Protein AF-0000000078901689 (afdb_homodimer)

Solvent-accessible surface area (backbone atoms only — not comparable to full-atom values): 47035 Å² total; per-residue (Å²): 133,75,78,74,76,78,73,75,73,62,76,58,56,60,53,58,51,51,55,55,64,70,43,45,51,67,82,75,86,80,71,82,77,84,72,66,70,57,50,80,76,54,88,49,68,77,71,60,65,55,51,79,32,78,74,51,44,76,68,50,68,61,70,26,68,29,68,66,61,47,51,53,47,54,49,21,77,72,54,16,28,70,55,46,26,36,51,18,50,23,46,26,31,45,15,50,20,38,31,35,48,9,56,73,37,52,33,30,36,39,37,37,36,41,34,40,32,27,62,36,57,32,62,64,50,55,58,92,75,48,72,78,63,75,41,44,28,33,37,38,34,40,35,37,36,32,55,55,62,85,72,35,32,44,59,20,44,22,49,16,29,46,26,43,21,51,19,32,50,33,43,34,53,36,47,50,47,52,52,50,44,51,47,50,44,47,48,31,51,44,37,30,40,51,44,48,38,51,47,30,51,50,46,31,51,53,32,46,51,51,28,52,52,41,48,53,32,34,77,69,70,72,45,59,70,27,60,38,24,43,35,54,13,47,29,30,42,30,47,21,52,34,43,52,41,53,40,51,44,54,45,41,28,26,51,48,16,34,63,34,51,35,20,38,36,58,18,76,71,61,68,84,66,64,79,72,46,81,78,73,78,47,34,43,76,67,44,60,63,49,42,51,56,20,20,34,67,39,42,21,30,48,26,43,23,51,16,27,49,24,39,31,45,29,36,56,31,66,55,44,67,47,38,34,40,41,36,37,43,33,33,40,24,77,34,63,85,37,39,83,39,91,83,16,66,49,67,49,72,50,74,48,78,49,64,67,44,79,63,91,51,56,60,53,51,46,32,51,49,27,48,51,48,23,50,52,30,30,51,50,27,42,52,45,47,54,49,40,53,48,41,37,35,51,28,51,49,49,48,60,49,43,56,57,53,46,52,52,34,48,52,51,29,53,53,27,50,50,47,29,54,50,34,46,50,34,32,74,68,69,73,50,53,67,66,54,32,50,53,30,44,53,48,29,53,52,29,49,44,51,40,41,50,50,60,33,43,51,56,40,38,48,48,44,34,40,56,38,55,26,35,31,51,64,73,129,134,76,79,73,77,79,75,73,70,66,74,60,56,60,54,56,52,54,55,52,66,74,44,47,53,66,83,75,86,80,70,82,75,83,72,66,71,57,50,82,74,37,48,36,68,76,54,61,64,56,50,80,33,79,73,50,43,76,68,51,67,61,70,26,66,29,70,65,60,49,51,53,46,55,48,22,77,73,54,17,58,69,56,52,54,35,50,49,50,22,54,51,31,44,50,49,21,52,56,35,48,50,56,72,42,70,47,77,49,78,48,72,52,75,48,75,47,62,68,74,73,80,72,82,58,58,60,90,53,51,68,76,62,77,41,43,31,32,38,40,35,42,35,39,35,34,55,55,63,84,72,36,32,47,60,20,45,23,50,16,29,46,28,44,21,52,20,32,49,34,43,35,54,36,46,49,50,51,52,50,42,50,44,50,44,45,48,29,51,40,37,30,40,52,44,47,35,53,48,28,50,48,44,30,52,52,34,45,54,51,29,51,52,40,46,53,34,35,75,70,70,72,48,58,68,67,61,40,51,53,35,54,53,46,29,58,54,30,48,52,52,33,49,53,40,52,50,50,43,54,51,40,27,34,52,46,15,50,65,34,60,45,56,56,70,60,18,74,72,59,68,84,67,61,76,72,46,82,78,74,80,49,33,45,77,69,44,62,63,49,42,52,55,20,21,33,66,40,41,21,31,48,27,44,24,51,16,28,49,23,40,31,45,28,37,55,30,66,56,44,66,46,37,34,40,39,37,36,43,33,31,28,12,44,34,64,84,38,38,84,39,92,53,5,51,27,36,37,38,37,46,38,37,42,29,60,29,36,49,50,39,34,59,51,14,46,32,43,26,28,47,18,48,23,43,26,30,30,21,49,28,40,43,46,48,26,50,40,50,29,42,38,35,41,30,50,48,49,48,58,41,44,56,58,30,46,53,24,27,50,55,14,32,55,27,18,49,52,10,29,56,42,27,46,52,34,34,75,69,68,74,49,54,68,65,55,34,49,55,31,45,53,50,32,53,53,32,51,43,52,39,38,50,53,60,32,43,51,53,40,40,48,46,46,35,38,55,40,56,27,33,32,51,64,71,129

Nearest PDB structures (foldseek):
  1yc9-assembly1_A-3  TM=9.823E-01  e=4.287E-34  Vibrio cholerae
  5iuy-assembly1_A  TM=8.997E-01  e=5.985E-26  Pseudomonas aeruginosa PAO1
  5azs-assembly1_C  TM=9.045E-01  e=1.507E-23  Pseudomonas aeruginosa PAO1
  5azs-assembly1_A  TM=9.136E-01  e=4.169E-23  Pseudomonas aeruginosa PAO1
  5azs-assembly1_B  TM=9.062E-01  e=3.807E-22  Pseudomonas aeruginosa PAO1

Sequence (952 aa):
MRPFPLRAAPLWLPALCSFALAGCAAVPDLGAPPAPRDAATLDSARSLSAPAADWPGRVWWAQYGDPQLSRLMEEAVAAAPDLAAAAARLRSAEALAEQAGAALLPSATADASVSEAKQSYNTGAPPQAIPRGWNDSGKAGLSVGIDLDFWGRNRAALAAATSEAEAARVELEAARLALTTEIAAAYADLAQLHADRDVAASAVRIRSDSLRLVEDRLSNGLENRAAARQAASAVPAARAELAAIDESIALTRNRIAALLGAGPDRGLAIERPEIARLHAVGLPGRLPLDLVGRRPDIVAARLRAEAAASRIAVARAAFYPDVNLTALIGVQSLGLSNLTESGSSYGSVGPALSLPVFEGGRLSGGYRQARAGYDAAVAEYDATLTRALREVADAATSQTALATRLREARAALEESEAAYAIARQRYEGGLSTYLDVLSTEEGLISRRRLVADLEARAFTLDVALVRALGGGFSPSMRPFPLRAAPLWLPALCSFALAGCAAVPDLGAPPAPRDAATLDSARSLSAPAADWPGRVWWAQYGDPQLSRLMEEAVAAAPDLAAAAARLRSAEALAEQAGAALLPSATADASVSEAKQSYNTGAPPQAIPRGWNDSGKAGLSVGIDLDFWGRNRAALAAATSEAEAARVELEAARLALTTEIAAAYADLAQLHADRDVAASAVRIRSDSLRLVEDRLSNGLENRAAARQAASAVPAARAELAAIDESIALTRNRIAALLGAGPDRGLAIERPEIARLHAVGLPGRLPLDLVGRRPDIVAARLRAEAAASRIAVARAAFYPDVNLTALIGVQSLGLSNLTESGSSYGSVGPALSLPVFEGGRLSGGYRQARAGYDAAVAEYDATLTRALREVADAATSQTALATRLREARAALEESEAAYAIARQRYEGGLSTYLDVLSTEEGLISRRRLVADLEARAFTLDVALVRALGGGFSPS

Foldseek 3Di:
DDPPPPPPPPPVVVVVVVVLVVLQPDADDPDDFDDFDALVVDDCCVLLDFAADDFFAQQNVVQQVFVLLSVLLVLQCVAFVLLVVLVVVLVVLVVVLVVLVCLQDKDKDKDKDKDWDADDCPPPPPSVVGDHDTFIKMKIKMKMKHWDCPLCLSVLLSLLSVLLSVLSVLVSLLSSLVLSLVLLLLLLVLLLLVLLLVLLVVLLVLLVVLLVLQVVCVVVVLHDVVLNVVSVVSNVVSVVVSVVSVVVNLVSLQVSCVSSVHHSVNSVPDDRTDRDDFDADHDHPPQSNCLCQQASVLSSLVSNLSSLVSQLSNLNCLSAKTKMWMKMKIFIDTPPVCRPPPPRIDMDTDMDIDHDRDDPCPSNVSSVVSSVSSNVSSVVSNVVSVVLSVLLSVLSVVSVVLVVQLVVLVVQLVVLVVQLVVQVVCVSVSNDHVVSNVVSSVSNSVSSSSNSNSVSVSSVSRSSNCSSSNRNDGDD/DDDPPPPDPPPVVVVVVVVLVVQQPDADDPDDFDDFDALVVDDQCVLLDDAADDFFAQQNVVQQVWPLLSVLLVLQCVAFVLLVVLVVVLVVLVVVLVVLVCLQDKDKDKDKDKDWDADDCPPPPPSVVGDHDIFIKIKIKMKIKHWDCPLCLSVLLSLLSVLLSVLSVLVSLLSSLVLSLVLLLLLLVLLLLVLLLVLLVVLLVLLVVLLVLQVVCVVVVLHDPVLNVVSVVSNVVSVVVSVVSVVVNLVSLQVSCVSSVHHSVNSVPDDRTDRDDFDADHDHPPQSNCLCQQASVLSSLVSNLSSLVSQLSNLVCLSAKIKMKMKMWIFIDTPPVCRPPPPRIDMDIDMDIDHDRDDPCPSNVSSVVSSVSSSVSSVVSNVVSVVLSVLLSVLSVVSVVLVVQLVVLVVQLVVLVVQLVVQVVCVSVSNDHSVSNVVSSVSNSVSSSSNSNSVSVSSSSRSSNCSSSNRNDGDD

pLDDT: mean 92.37, std 11.2, range [31.27, 98.81]

Secondary structure (DSSP, 8-state):
----------THHHHHHHHHHHTS-PPP---PPPPPPPGGGS--TTTT---B-PPP-TTGGGGG--HHHHHHHHHHHHH-HHHHHHHHHHHHHHHHHHHHHHTTS-EEEEEEEEEEEE--S-SSS-GGGSPPS-EEEEEEEEEEEEE--TT-HHHHHHHHHHHHHHHHHHHHHHHHHHHHHHHHHHHHHHHHHHHHHHHHHHHHHHHHHHHHHHHHHHHTTSS-HHHHHHHHHHHHHHHHHHHHHHHHHHHHHHHHHHHTT--THHHHTPPPP-----PPS-B-TTHHHHHHHH-HHHHHHHHHHHHHHHHHHHHHHTTS-EEEEEEEEEEEEESGGGTTSTT-EEEEEEEEEE-----TTHHHHHHHHHHHHHHHHHHHHHHHHHHHHHHHHHHHHHHHHHHHHHHHHHHHHHHHHHHHHHHHHHHHTTSS-HHHHHHHHHHHHHHHHHHHHHHHHHHHHHHHHHHHTTTT----/----------THHHHHHHHHHHTS-PPP---PPPPPPPGGGS--TTTT---B-PPP-TTGGGGG--HHHHHHHHHHHHH-HHHHHHHHHHHHHHHHHHHHHHTTS-EEEEEEEEEEE---S-SSS-GGGS--S-EEEEEEEEEEEEE--TT-HHHHHHHHHHHHHHHHHHHHHHHHHHHHHHHHHHHHHHHHHHHHHHHHHHHHHHHHHHHHHHHHHHHTTSS-HHHHHHHHHHHHHHHHHHHHHHHHHHHHHHHHHHHTT--THHHHTPPPP-----PPS-B-TTHHHHHHHH-HHHHHHHHHHHHHHHHHHHHHHTTS-EEEEEEEEEEEEESGGGTTSTT-EEEEEEEEEEEEEE-TTHHHHHHHHHHHHHHHHHHHHHHHHHHHHHHHHHHHHHHHHHHHHHHHHHHHHHHHHHHHHHHHHHHHTTSS-HHHHHHHHHHHHHHHHHHHHHHHHHHHHHHHHHHHTTTT----

InterPro domains:
  IPR003423 Outer membrane efflux protein [PF02321] (72-262)
  IPR003423 Outer membrane efflux protein [PF02321] (291-471)
  IPR010131 Multidrug resistance outer membrane protein MdtP/Nodulation protein T-like [PTHR30203] (6-475)
  IPR010131 Multidrug resistance outer membrane protein MdtP/Nodulation protein T-like [TIGR01845] (16-472)

Organism: Rhodospirillum centenum (strain ATCC 51521 / SW) (NCBI:txid414684)

Structure (mmCIF, N/CA/C/O backbone):
data_AF-0000000078901689-model_v1
#
loop_
_entity.id
_entity.type
_entity.pdbx_description
1 polymer 'RND efflux system, outer membrane lipoprotein, NodT'
#
loop_
_atom_site.group_PDB
_atom_site.id
_atom_site.type_symbol
_atom_site.label_atom_id
_atom_site.label_alt_id
_atom_site.label_comp_id
_atom_site.label_asym_id
_atom_site.label_entity_id
_atom_site.label_seq_id
_atom_site.pdbx_PDB_ins_code
_atom_site.Cartn_x
_atom_site.Cartn_y
_atom_site.Cartn_z
_atom_site.occupancy
_atom_site.B_iso_or_equiv
_atom_site.auth_seq_id
_atom_site.auth_comp_id
_atom_site.auth_asym_id
_atom_site.auth_atom_id
_atom_site.pdbx_PDB_model_num
ATOM 1 N N . MET A 1 1 ? 4.016 85.5 6.547 1 32.56 1 MET A N 1
ATOM 2 C CA . MET A 1 1 ? 3.812 84.062 6.496 1 32.56 1 MET A CA 1
ATOM 3 C C . MET A 1 1 ? 5.09 83.312 6.062 1 32.56 1 MET A C 1
ATOM 5 O O . MET A 1 1 ? 5.488 83.438 4.898 1 32.56 1 MET A O 1
ATOM 9 N N . ARG A 1 2 ? 6.07 83.375 6.957 1 49.5 2 ARG A N 1
ATOM 10 C CA . ARG A 1 2 ? 7.477 83.125 6.676 1 49.5 2 ARG A CA 1
ATOM 11 C C . ARG A 1 2 ? 7.684 81.625 6.293 1 49.5 2 ARG A C 1
ATOM 13 O O . ARG A 1 2 ? 7.109 80.75 6.918 1 49.5 2 ARG A O 1
ATOM 20 N N . PRO A 1 3 ? 7.996 81.438 5.051 1 44.47 3 PRO A N 1
ATOM 21 C CA . PRO A 1 3 ? 8.203 80.062 4.574 1 44.47 3 PRO A CA 1
ATOM 22 C C . PRO A 1 3 ? 9.102 79.25 5.5 1 44.47 3 PRO A C 1
ATOM 24 O O . PRO A 1 3 ? 10.016 79.812 6.121 1 44.47 3 PRO A O 1
ATOM 27 N N . PHE A 1 4 ? 8.516 78.375 6.348 1 43.22 4 PHE A N 1
ATOM 28 C CA . PHE A 1 4 ? 9.258 77.5 7.215 1 43.22 4 PHE A CA 1
ATOM 29 C C . PHE A 1 4 ? 10.359 76.75 6.438 1 43.22 4 PHE A C 1
ATOM 31 O O . PHE A 1 4 ? 10.102 76.188 5.395 1 43.22 4 PHE A O 1
ATOM 38 N N . PRO A 1 5 ? 11.617 77.188 6.477 1 45 5 PRO A N 1
ATOM 39 C CA . PRO A 1 5 ? 12.688 76.562 5.715 1 45 5 PRO A CA 1
ATOM 40 C C . PRO A 1 5 ? 12.773 75.062 5.965 1 45 5 PRO A C 1
ATOM 42 O O . PRO A 1 5 ? 12.469 74.625 7.066 1 45 5 PRO A O 1
ATOM 45 N N . LEU A 1 6 ? 12.383 74.188 4.992 1 46.88 6 LEU A N 1
ATOM 46 C CA . LEU A 1 6 ? 12.625 72.75 4.965 1 46.88 6 LEU A CA 1
ATOM 47 C C . LEU A 1 6 ? 14.031 72.438 5.457 1 46.88 6 LEU A C 1
ATOM 49 O O . LEU A 1 6 ? 15.016 72.812 4.84 1 46.88 6 LEU A O 1
ATOM 53 N N . ARG A 1 7 ? 14.273 72.438 6.773 1 55.25 7 ARG A N 1
ATOM 54 C CA . ARG A 1 7 ? 15.562 72 7.277 1 55.25 7 ARG A CA 1
ATOM 55 C C . ARG A 1 7 ? 16.047 70.75 6.488 1 55.25 7 ARG A C 1
ATOM 57 O O . ARG A 1 7 ? 15.258 69.875 6.148 1 55.25 7 ARG A O 1
ATOM 64 N N . ALA A 1 8 ? 17.156 70.875 5.82 1 52.56 8 ALA A N 1
ATOM 65 C CA . ALA A 1 8 ? 17.953 69.875 5.062 1 52.56 8 ALA A CA 1
ATOM 66 C C . ALA A 1 8 ? 18.047 68.562 5.805 1 52.56 8 ALA A C 1
ATOM 68 O O . ALA A 1 8 ? 18.453 68.5 6.965 1 52.56 8 ALA A O 1
ATOM 69 N N . ALA A 1 9 ? 17.172 67.625 5.453 1 56.41 9 ALA A N 1
ATOM 70 C CA . ALA A 1 9 ? 17.328 66.25 5.926 1 56.41 9 ALA A CA 1
ATOM 71 C C . ALA A 1 9 ? 18.812 65.875 5.996 1 56.41 9 ALA A C 1
ATOM 73 O O . ALA A 1 9 ? 19.578 66.188 5.082 1 56.41 9 ALA A O 1
ATOM 74 N N . PRO A 1 10 ? 19.391 65.75 7.215 1 56.19 10 PRO A N 1
ATOM 75 C CA . PRO A 1 10 ? 20.812 65.438 7.277 1 56.19 10 PRO A CA 1
ATOM 76 C C . PRO A 1 10 ? 21.266 64.438 6.18 1 56.19 10 PRO A C 1
ATOM 78 O O . PRO A 1 10 ? 20.469 63.656 5.711 1 56.19 10 PRO A O 1
ATOM 81 N N . LEU A 1 11 ? 22.281 64.812 5.488 1 55.53 11 LEU A N 1
ATOM 82 C CA . LEU A 1 11 ? 22.984 64.188 4.395 1 55.53 11 LEU A CA 1
ATOM 83 C C . LEU A 1 11 ? 23.188 62.688 4.688 1 55.53 11 LEU A C 1
ATOM 85 O O . LEU A 1 11 ? 23.609 61.938 3.816 1 55.53 11 LEU A O 1
ATOM 89 N N . TRP A 1 12 ? 23.062 62.406 6.027 1 56.97 12 TRP A N 1
ATOM 90 C CA . TRP A 1 12 ? 23.359 61 6.297 1 56.97 12 TRP A CA 1
ATOM 91 C C . TRP A 1 12 ? 22.172 60.094 5.914 1 56.97 12 TRP A C 1
ATOM 93 O O . TRP A 1 12 ? 22.281 58.875 5.918 1 56.97 12 TRP A O 1
ATOM 103 N N . LEU A 1 13 ? 21.047 60.719 5.703 1 55.41 13 LEU A N 1
ATOM 104 C CA . LEU A 1 13 ? 19.859 59.938 5.352 1 55.41 13 LEU A CA 1
ATOM 105 C C . LEU A 1 13 ? 20.062 59.188 4.039 1 55.41 13 LEU A C 1
ATOM 107 O O . LEU A 1 13 ? 19.703 58.031 3.92 1 55.41 13 LEU A O 1
ATOM 111 N N . PRO A 1 14 ? 20.75 59.969 3.135 1 57.38 14 PRO A N 1
ATOM 112 C CA . PRO A 1 14 ? 20.906 59.188 1.906 1 57.38 14 PRO A CA 1
ATOM 113 C C . PRO A 1 14 ? 21.891 58.031 2.066 1 57.38 14 PRO A C 1
ATOM 115 O O . PRO A 1 14 ? 21.734 56.969 1.438 1 57.38 14 PRO A O 1
ATOM 118 N N . ALA A 1 15 ? 22.922 58.156 2.859 1 57.16 15 ALA A N 1
ATOM 119 C CA . ALA A 1 15 ? 23.906 57.094 3.016 1 57.16 15 ALA A CA 1
ATOM 120 C C . ALA A 1 15 ? 23.297 55.906 3.754 1 57.16 15 ALA A C 1
ATOM 122 O O . ALA A 1 15 ? 23.594 54.75 3.422 1 57.16 15 ALA A O 1
ATOM 123 N N . LEU A 1 16 ? 22.531 56.094 4.777 1 53.78 16 LEU A N 1
ATOM 124 C CA . LEU A 1 16 ? 21.859 54.969 5.457 1 53.78 16 LEU A CA 1
ATOM 125 C C . LEU A 1 16 ? 20.859 54.312 4.527 1 53.78 16 LEU A C 1
ATOM 127 O O . LEU A 1 16 ? 20.688 53.094 4.598 1 53.78 16 LEU A O 1
ATOM 131 N N . CYS A 1 17 ? 20.312 55.062 3.65 1 54.19 17 CYS A N 1
ATOM 132 C CA . CYS A 1 17 ? 19.406 54.469 2.678 1 54.19 17 CYS A CA 1
ATOM 133 C C . CYS A 1 17 ? 20.172 53.625 1.663 1 54.19 17 CYS A C 1
ATOM 135 O O . CYS A 1 17 ? 19.641 52.656 1.145 1 54.19 17 CYS A O 1
ATOM 137 N N . SER A 1 18 ? 21.375 54.125 1.325 1 55.16 18 SER A N 1
ATOM 138 C CA . SER A 1 18 ? 22.141 53.375 0.341 1 55.16 18 SER A CA 1
ATOM 139 C C . SER A 1 18 ? 22.656 52.062 0.927 1 55.16 18 SER A C 1
ATOM 141 O O . SER A 1 18 ? 22.766 51.062 0.216 1 55.16 18 SER A O 1
ATOM 143 N N . PHE A 1 19 ? 23.109 52 2.105 1 52.78 19 PHE A N 1
ATOM 144 C CA . PHE A 1 19 ? 23.531 50.75 2.707 1 52.78 19 PHE A CA 1
ATOM 145 C C . PHE A 1 19 ? 22.344 49.812 2.908 1 52.78 19 PHE A C 1
ATOM 147 O O . PHE A 1 19 ? 22.5 48.594 2.947 1 52.78 19 PHE A O 1
ATOM 154 N N . ALA A 1 20 ? 21.219 50.312 3.207 1 51.34 20 ALA A N 1
ATOM 155 C CA . ALA A 1 20 ? 20 49.5 3.334 1 51.34 20 ALA A CA 1
ATOM 156 C C . ALA A 1 20 ? 19.688 48.781 2.029 1 51.34 20 ALA A C 1
ATOM 158 O O . ALA A 1 20 ? 19.156 47.656 2.043 1 51.34 20 ALA A O 1
ATOM 159 N N . LEU A 1 21 ? 19.938 49.438 0.917 1 51.19 21 LEU A N 1
ATOM 160 C CA . LEU A 1 21 ? 19.641 48.781 -0.343 1 51.19 21 LEU A CA 1
ATOM 161 C C . LEU A 1 21 ? 20.672 47.688 -0.625 1 51.19 21 LEU A C 1
ATOM 163 O O . LEU A 1 21 ? 20.375 46.719 -1.349 1 51.19 21 LEU A O 1
ATOM 167 N N . ALA A 1 22 ? 21.906 47.844 -0.25 1 52.22 22 ALA A N 1
ATOM 168 C CA . ALA A 1 22 ? 22.938 46.875 -0.564 1 52.22 22 ALA A CA 1
ATOM 169 C C . ALA A 1 22 ? 22.766 45.594 0.276 1 52.22 22 ALA A C 1
ATOM 171 O O . ALA A 1 22 ? 23.281 44.531 -0.072 1 52.22 22 ALA A O 1
ATOM 172 N N . GLY A 1 23 ? 22.141 45.594 1.383 1 53.59 23 GLY A N 1
ATOM 173 C CA . GLY A 1 23 ? 22.062 44.5 2.324 1 53.59 23 GLY A CA 1
ATOM 174 C C . GLY A 1 23 ? 20.797 43.656 2.17 1 53.59 23 GLY A C 1
ATOM 175 O O . GLY A 1 23 ? 20.422 42.906 3.076 1 53.59 23 GLY A O 1
ATOM 176 N N . CYS A 1 24 ? 20 44.062 1.302 1 61.88 24 CYS A N 1
ATOM 177 C CA . CYS A 1 24 ? 18.812 43.219 1.15 1 61.88 24 CYS A CA 1
ATOM 178 C C . CYS A 1 24 ? 19.188 41.812 0.672 1 61.88 24 CYS A C 1
ATOM 180 O O . CYS A 1 24 ? 20.062 41.688 -0.175 1 61.88 24 CYS A O 1
ATOM 182 N N . ALA A 1 25 ? 18.828 40.75 1.512 1 76.56 25 ALA A N 1
ATOM 183 C CA . ALA A 1 25 ? 19.031 39.375 1.083 1 76.56 25 ALA A CA 1
ATOM 184 C C . ALA A 1 25 ? 18.672 39.188 -0.391 1 76.56 25 ALA A C 1
ATOM 186 O O . ALA A 1 25 ? 17.609 39.625 -0.836 1 76.56 25 ALA A O 1
ATOM 187 N N . ALA A 1 26 ? 19.641 38.906 -1.165 1 84.81 26 ALA A N 1
ATOM 188 C CA . ALA A 1 26 ? 19.453 38.719 -2.604 1 84.81 26 ALA A CA 1
ATOM 189 C C . ALA A 1 26 ? 19.031 37.312 -2.938 1 84.81 26 ALA A C 1
ATOM 191 O O . ALA A 1 26 ? 19.516 36.344 -2.33 1 84.81 26 ALA A O 1
ATOM 192 N N . VAL A 1 27 ? 18.062 37.156 -3.779 1 91.69 27 VAL A N 1
ATOM 193 C CA . VAL A 1 27 ? 17.641 35.875 -4.297 1 91.69 27 VAL A CA 1
ATOM 194 C C . VAL A 1 27 ? 18.781 35.219 -5.082 1 91.69 27 VAL A C 1
ATOM 196 O O . VAL A 1 27 ? 19.328 35.844 -6 1 91.69 27 VAL A O 1
ATOM 199 N N . PRO A 1 28 ? 19.125 34 -4.707 1 92.88 28 PRO A N 1
ATOM 200 C CA . PRO A 1 28 ? 20.219 33.344 -5.441 1 92.88 28 PRO A CA 1
ATOM 201 C C . PRO A 1 28 ? 19.875 33.125 -6.91 1 92.88 28 PRO A C 1
ATOM 203 O O . PRO A 1 28 ? 18.719 32.844 -7.234 1 92.88 28 PRO A O 1
ATOM 206 N N . ASP A 1 29 ? 20.844 33.25 -7.715 1 94.12 29 ASP A N 1
ATOM 207 C CA . ASP A 1 29 ? 20.703 32.844 -9.109 1 94.12 29 ASP A CA 1
ATOM 208 C C . ASP A 1 29 ? 21 31.359 -9.273 1 94.12 29 ASP A C 1
ATOM 210 O O . ASP A 1 29 ? 22.156 30.953 -9.211 1 94.12 29 ASP A O 1
ATOM 214 N N . LEU A 1 30 ? 20.062 30.562 -9.539 1 95.56 30 LEU A N 1
ATOM 215 C CA . LEU A 1 30 ? 20.234 29.109 -9.641 1 95.56 30 LEU A CA 1
ATOM 216 C C . LEU A 1 30 ? 20.141 28.656 -11.094 1 95.56 30 LEU A C 1
ATOM 218 O O . LEU A 1 30 ? 20.062 27.453 -11.359 1 95.56 30 LEU A O 1
ATOM 222 N N . GLY A 1 31 ? 20.141 29.531 -12.016 1 94 31 GLY A N 1
ATOM 223 C CA . GLY A 1 31 ? 19.969 29.203 -13.422 1 94 31 GLY A CA 1
ATOM 224 C C . GLY A 1 31 ? 18.531 28.844 -13.773 1 94 31 GLY A C 1
ATOM 225 O O . GLY A 1 31 ? 17.641 28.906 -12.93 1 94 31 GLY A O 1
ATOM 226 N N . ALA A 1 32 ? 18.344 28.547 -14.984 1 92.81 32 ALA A N 1
ATOM 227 C CA . ALA A 1 32 ? 17 28.234 -15.461 1 92.81 32 ALA A CA 1
ATOM 228 C C . ALA A 1 32 ? 16.531 26.891 -14.93 1 92.81 32 ALA A C 1
ATOM 230 O O . ALA A 1 32 ? 17.297 25.906 -14.922 1 92.81 32 ALA A O 1
ATOM 231 N N . PRO A 1 33 ? 15.375 26.781 -14.383 1 93.5 33 PRO A N 1
ATOM 232 C CA . PRO A 1 33 ? 14.859 25.484 -13.961 1 93.5 33 PRO A CA 1
ATOM 233 C C . PRO A 1 33 ? 14.656 24.531 -15.141 1 93.5 33 PRO A C 1
ATOM 235 O O . PRO A 1 33 ? 14.469 24.969 -16.281 1 93.5 33 PRO A O 1
ATOM 238 N N . PRO A 1 34 ? 14.766 23.188 -14.844 1 94.38 34 PRO A N 1
ATOM 239 C CA . PRO A 1 34 ? 14.469 22.25 -15.93 1 94.38 34 PRO A CA 1
ATOM 240 C C . PRO A 1 34 ? 13.016 22.312 -16.391 1 94.38 34 PRO A C 1
ATOM 242 O O . PRO A 1 34 ? 12.133 22.703 -15.617 1 94.38 34 PRO A O 1
ATOM 245 N N . ALA A 1 35 ? 12.781 22.016 -17.625 1 94.69 35 ALA A N 1
ATOM 246 C CA . ALA A 1 35 ? 11.422 21.922 -18.156 1 94.69 35 ALA A CA 1
ATOM 247 C C . ALA A 1 35 ? 10.992 20.469 -18.281 1 94.69 35 ALA A C 1
ATOM 249 O O . ALA A 1 35 ? 11.797 19.594 -18.609 1 94.69 35 ALA A O 1
ATOM 250 N N . PRO A 1 36 ? 9.719 20.188 -17.891 1 94.75 36 PRO A N 1
ATOM 251 C CA . PRO A 1 36 ? 9.219 18.844 -18.172 1 94.75 36 PRO A CA 1
ATOM 252 C C . PRO A 1 36 ? 9.453 18.422 -19.625 1 94.75 36 PRO A C 1
ATOM 254 O O . PRO A 1 36 ? 9.305 19.234 -20.531 1 94.75 36 PRO A O 1
ATOM 257 N N . ARG A 1 37 ? 9.852 17.172 -19.734 1 91.94 37 ARG A N 1
ATOM 258 C CA . ARG A 1 37 ? 10.172 16.656 -21.062 1 91.94 37 ARG A CA 1
ATOM 259 C C . ARG A 1 37 ? 8.953 16.672 -21.969 1 91.94 37 ARG A C 1
ATOM 261 O O . ARG A 1 37 ? 7.844 16.344 -21.531 1 91.94 37 ARG A O 1
ATOM 268 N N . ASP A 1 38 ? 9.203 17.062 -23.25 1 90.81 38 ASP A N 1
ATOM 269 C CA . ASP A 1 38 ? 8.188 16.938 -24.297 1 90.81 38 ASP A CA 1
ATOM 270 C C . ASP A 1 38 ? 8.086 15.508 -24.797 1 90.81 38 ASP A C 1
ATOM 272 O O . ASP A 1 38 ? 9.102 14.883 -25.125 1 90.81 38 ASP A O 1
ATOM 276 N N . ALA A 1 39 ? 6.852 15.07 -24.875 1 89.56 39 ALA A N 1
ATOM 277 C CA . ALA A 1 39 ? 6.637 13.688 -25.312 1 89.56 39 ALA A CA 1
ATOM 278 C C . ALA A 1 39 ? 7.227 13.453 -26.703 1 89.56 39 ALA A C 1
ATOM 280 O O . ALA A 1 39 ? 7.672 12.344 -27 1 89.56 39 ALA A O 1
ATOM 281 N N . ALA A 1 40 ? 7.266 14.508 -27.469 1 86.44 40 ALA A N 1
ATOM 282 C CA . ALA A 1 40 ? 7.766 14.43 -28.844 1 86.44 40 ALA A CA 1
ATOM 283 C C . ALA A 1 40 ? 9.266 14.141 -28.859 1 86.44 40 ALA A C 1
ATOM 285 O O . ALA A 1 40 ? 9.797 13.664 -29.859 1 86.44 40 ALA A O 1
ATOM 286 N N . THR A 1 41 ? 9.938 14.352 -27.797 1 90.75 41 THR A N 1
ATOM 287 C CA . THR A 1 41 ? 11.383 14.156 -27.75 1 90.75 41 THR A CA 1
ATOM 288 C C . THR A 1 41 ? 11.719 12.695 -27.438 1 90.75 41 THR A C 1
ATOM 290 O O . THR A 1 41 ? 12.875 12.281 -27.562 1 90.75 41 THR A O 1
ATOM 293 N N . LEU A 1 42 ? 10.789 11.969 -27.031 1 92.31 42 LEU A N 1
ATOM 294 C CA . LEU A 1 42 ? 10.977 10.539 -26.797 1 92.31 42 LEU A CA 1
ATOM 295 C C . LEU A 1 42 ? 10.602 9.727 -28.031 1 92.31 42 LEU A C 1
ATOM 297 O O . LEU A 1 42 ? 9.422 9.508 -28.297 1 92.31 42 LEU A O 1
ATOM 301 N N . ASP A 1 43 ? 11.57 9.203 -28.75 1 90.31 43 ASP A N 1
ATOM 302 C CA . ASP A 1 43 ? 11.336 8.477 -30 1 90.31 43 ASP A CA 1
ATOM 303 C C . ASP A 1 43 ? 10.516 7.211 -29.734 1 90.31 43 ASP A C 1
ATOM 305 O O . ASP A 1 43 ? 10.906 6.363 -28.938 1 90.31 43 ASP A O 1
ATOM 309 N N . SER A 1 44 ? 9.336 7.242 -30.359 1 89.81 44 SER A N 1
ATOM 310 C CA . SER A 1 44 ? 8.477 6.086 -30.141 1 89.81 44 SER A CA 1
ATOM 311 C C . SER A 1 44 ? 7.684 5.75 -31.406 1 89.81 44 SER A C 1
ATOM 313 O O . SER A 1 44 ? 6.867 4.828 -31.406 1 89.81 44 SER A O 1
ATOM 315 N N . ALA A 1 45 ? 7.973 6.316 -32.469 1 86.06 45 ALA A N 1
ATOM 316 C CA . ALA A 1 45 ? 7.148 6.199 -33.688 1 86.06 45 ALA A CA 1
ATOM 317 C C . ALA A 1 45 ? 7.203 4.781 -34.25 1 86.06 45 ALA A C 1
ATOM 319 O O . ALA A 1 45 ? 6.176 4.234 -34.656 1 86.06 45 ALA A O 1
ATOM 320 N N . ARG A 1 46 ? 8.297 4.168 -34.281 1 89.5 46 ARG A N 1
ATOM 321 C CA . ARG A 1 46 ? 8.438 2.838 -34.875 1 89.5 46 ARG A CA 1
ATOM 322 C C . ARG A 1 46 ? 7.84 1.77 -33.969 1 89.5 46 ARG A C 1
ATOM 324 O O . ARG A 1 46 ? 7.141 0.87 -34.438 1 89.5 46 ARG A O 1
ATOM 331 N N . SER A 1 47 ? 8.07 1.894 -32.688 1 88.31 47 SER A N 1
ATOM 332 C CA . SER A 1 47 ? 7.602 0.9 -31.734 1 88.31 47 SER A CA 1
ATOM 333 C C . SER A 1 47 ? 6.09 0.968 -31.547 1 88.31 47 SER A C 1
ATOM 335 O O . SER A 1 47 ? 5.453 -0.03 -31.203 1 88.31 47 SER A O 1
ATOM 337 N N . LEU A 1 48 ? 5.492 2.104 -31.859 1 87.88 48 LEU A N 1
ATOM 338 C CA . LEU A 1 48 ? 4.062 2.281 -31.641 1 87.88 48 LEU A CA 1
ATOM 339 C C . LEU A 1 48 ? 3.312 2.303 -32.969 1 87.88 48 LEU A C 1
ATOM 341 O O . LEU A 1 48 ? 2.191 2.812 -33.031 1 87.88 48 LEU A O 1
ATOM 345 N N . SER A 1 49 ? 3.992 1.83 -33.906 1 83.56 49 SER A N 1
ATOM 346 C CA . SER A 1 49 ? 3.324 1.706 -35.219 1 83.56 49 SER A CA 1
ATOM 347 C C . SER A 1 49 ? 2.277 0.599 -35.188 1 83.56 49 SER A C 1
ATOM 349 O O . SER A 1 49 ? 2.605 -0.569 -34.969 1 83.56 49 SER A O 1
ATOM 351 N N . ALA A 1 50 ? 0.957 0.917 -35.188 1 85.25 50 ALA A N 1
ATOM 352 C CA . ALA A 1 50 ? -0.178 -0.002 -35.188 1 85.25 50 ALA A CA 1
ATOM 353 C C . ALA A 1 50 ? -1.36 0.59 -35.938 1 85.25 50 ALA A C 1
ATOM 355 O O . ALA A 1 50 ? -1.402 1.797 -36.219 1 85.25 50 ALA A O 1
ATOM 356 N N . PRO A 1 51 ? -2.252 -0.265 -36.406 1 83.81 51 PRO A N 1
ATOM 357 C CA . PRO A 1 51 ? -3.457 0.287 -37 1 83.81 51 PRO A CA 1
ATOM 358 C C . PRO A 1 51 ? -4.164 1.311 -36.125 1 83.81 51 PRO A C 1
ATOM 360 O O . PRO A 1 51 ? -4.051 1.253 -34.906 1 83.81 51 PRO A O 1
ATOM 363 N N . ALA A 1 52 ? -4.824 2.193 -36.781 1 87.19 52 ALA A N 1
ATOM 364 C CA . ALA A 1 52 ? -5.496 3.258 -36.031 1 87.19 52 ALA A CA 1
ATOM 365 C C . ALA A 1 52 ? -6.691 2.717 -35.25 1 87.19 52 ALA A C 1
ATOM 367 O O . ALA A 1 52 ? -7.438 1.876 -35.75 1 87.19 52 ALA A O 1
ATOM 368 N N . ALA A 1 53 ? -6.785 3.127 -34.062 1 88.81 53 ALA A N 1
ATOM 369 C CA . ALA A 1 53 ? -7.934 2.811 -33.219 1 88.81 53 ALA A CA 1
ATOM 370 C C . ALA A 1 53 ? -8.32 4.004 -32.375 1 88.81 53 ALA A C 1
ATOM 372 O O . ALA A 1 53 ? -7.531 4.934 -32.188 1 88.81 53 ALA A O 1
ATOM 373 N N . ASP A 1 54 ? -9.586 3.994 -31.891 1 87.12 54 ASP A N 1
ATOM 374 C CA . ASP A 1 54 ? -10.062 5.066 -31.016 1 87.12 54 ASP A CA 1
ATOM 375 C C . ASP A 1 54 ? -9.516 4.91 -29.609 1 87.12 54 ASP A C 1
ATOM 377 O O . ASP A 1 54 ? -9.156 3.809 -29.188 1 87.12 54 ASP A O 1
ATOM 381 N N . TRP A 1 55 ? -9.461 6.078 -28.938 1 90.62 55 TRP A N 1
ATOM 382 C CA . TRP A 1 55 ? -9.164 6.043 -27.5 1 90.62 55 TRP A CA 1
ATOM 383 C C . TRP A 1 55 ? -10.25 5.301 -26.734 1 90.62 55 TRP A C 1
ATOM 385 O O . TRP A 1 55 ? -11.43 5.391 -27.094 1 90.62 55 TRP A O 1
ATOM 395 N N . PRO A 1 56 ? -9.82 4.562 -25.656 1 90.75 56 PRO A N 1
ATOM 396 C CA . PRO A 1 56 ? -10.875 3.984 -24.828 1 90.75 56 PRO A CA 1
ATOM 397 C C . PRO A 1 56 ? -11.781 5.047 -24.203 1 90.75 56 PRO A C 1
ATOM 399 O O . PRO A 1 56 ? -11.32 6.148 -23.891 1 90.75 56 PRO A O 1
ATOM 402 N N . GLY A 1 57 ? -13.055 4.715 -24.031 1 89.56 57 GLY A N 1
ATOM 403 C CA . GLY A 1 57 ? -13.984 5.598 -23.344 1 89.56 57 GLY A CA 1
ATOM 404 C C . GLY A 1 57 ? -13.969 5.422 -21.844 1 89.56 57 GLY A C 1
ATOM 405 O O . GLY A 1 57 ? -13.242 4.586 -21.312 1 89.56 57 GLY A O 1
ATOM 406 N N . ARG A 1 58 ? -14.781 6.199 -21.141 1 89.06 58 ARG A N 1
ATOM 407 C CA . ARG A 1 58 ? -14.844 6.152 -19.688 1 89.06 58 ARG A CA 1
ATOM 408 C C . ARG A 1 58 ? -15.336 4.793 -19.203 1 89.06 58 ARG A C 1
ATOM 410 O O . ARG A 1 58 ? -14.82 4.25 -18.219 1 89.06 58 ARG A O 1
ATOM 417 N N . VAL A 1 59 ? -16.391 4.355 -19.938 1 93.75 59 VAL A N 1
ATOM 418 C CA . VAL A 1 59 ? -16.906 3.023 -19.656 1 93.75 59 VAL A CA 1
ATOM 419 C C . VAL A 1 59 ? -16.312 2.02 -20.641 1 93.75 59 VAL A C 1
ATOM 421 O O . VAL A 1 59 ? -17.047 1.345 -21.375 1 93.75 59 VAL A O 1
ATOM 424 N N . TRP A 1 60 ? -15.008 1.889 -20.672 1 94.19 60 TRP A N 1
ATOM 425 C CA . TRP A 1 60 ? -14.242 1.134 -21.656 1 94.19 60 TRP A CA 1
ATOM 426 C C . TRP A 1 60 ? -14.625 -0.341 -21.641 1 94.19 60 TRP A C 1
ATOM 428 O O . TRP A 1 60 ? -14.508 -1.037 -22.641 1 94.19 60 TRP A O 1
ATOM 438 N N . TRP A 1 61 ? -15.156 -0.885 -20.484 1 95.38 61 TRP A N 1
ATOM 439 C CA . TRP A 1 61 ? -15.453 -2.309 -20.359 1 95.38 61 TRP A CA 1
ATOM 440 C C . TRP A 1 61 ? -16.719 -2.674 -21.109 1 95.38 61 TRP A C 1
ATOM 442 O O . TRP A 1 61 ? -16.984 -3.854 -21.359 1 95.38 61 TRP A O 1
ATOM 452 N N . ALA A 1 62 ? -17.562 -1.711 -21.453 1 93.69 62 ALA A N 1
ATOM 453 C CA . ALA A 1 62 ? -18.812 -1.959 -22.156 1 93.69 62 ALA A CA 1
ATOM 454 C C . ALA A 1 62 ? -18.562 -2.588 -23.516 1 93.69 62 ALA A C 1
ATOM 456 O O . ALA A 1 62 ? -19.406 -3.328 -24.031 1 93.69 62 ALA A O 1
ATOM 457 N N . GLN A 1 63 ? -17.438 -2.369 -24.094 1 91.31 63 GLN A N 1
ATOM 458 C CA . GLN A 1 63 ? -17.125 -2.85 -25.438 1 91.31 63 GLN A CA 1
ATOM 459 C C . GLN A 1 63 ? -17.047 -4.375 -25.469 1 91.31 63 GLN A C 1
ATOM 461 O O . GLN A 1 63 ? -17.172 -4.984 -26.531 1 91.31 63 GLN A O 1
ATOM 466 N N . TYR A 1 64 ? -16.812 -5.012 -24.344 1 94.44 64 TYR A N 1
ATOM 467 C CA . TYR A 1 64 ? -16.625 -6.457 -24.312 1 94.44 64 TYR A CA 1
ATOM 468 C C . TYR A 1 64 ? -17.969 -7.18 -24.359 1 94.44 64 TYR A C 1
ATOM 470 O O . TYR A 1 64 ? -18.016 -8.391 -24.594 1 94.44 64 TYR A O 1
ATOM 478 N N . GLY A 1 65 ? -19.062 -6.496 -24.172 1 94.62 65 GLY A N 1
ATOM 479 C CA . GLY A 1 65 ? -20.391 -7.074 -24.266 1 94.62 65 GLY A CA 1
ATOM 480 C C . GLY A 1 65 ? -20.656 -8.148 -23.219 1 94.62 65 GLY A C 1
ATOM 481 O O . GLY A 1 65 ? -21.406 -9.086 -23.469 1 94.62 65 GLY A O 1
ATOM 482 N N . ASP A 1 66 ? -20 -8.148 -22.125 1 97.25 66 ASP A N 1
ATOM 483 C CA . ASP A 1 66 ? -20.203 -9.078 -21.016 1 97.25 66 ASP A CA 1
ATOM 484 C C . ASP A 1 66 ? -20.969 -8.422 -19.875 1 97.25 66 ASP A C 1
ATOM 486 O O . ASP A 1 66 ? -20.406 -7.609 -19.125 1 97.25 66 ASP A O 1
ATOM 490 N N . PRO A 1 67 ? -22.266 -8.797 -19.672 1 97.31 67 PRO A N 1
ATOM 491 C CA . PRO A 1 67 ? -23.078 -8.133 -18.656 1 97.31 67 PRO A CA 1
ATOM 492 C C . PRO A 1 67 ? -22.547 -8.336 -17.234 1 97.31 67 PRO A C 1
ATOM 494 O O . PRO A 1 67 ? -22.688 -7.457 -16.391 1 97.31 67 PRO A O 1
ATOM 497 N N . GLN A 1 68 ? -22 -9.492 -16.953 1 98.25 68 GLN A N 1
ATOM 498 C CA . GLN A 1 68 ? -21.453 -9.734 -15.633 1 98.25 68 GLN A CA 1
ATOM 499 C C . GLN A 1 68 ? -20.281 -8.797 -15.352 1 98.25 68 GLN A C 1
ATOM 501 O O . GLN A 1 68 ? -20.188 -8.211 -14.273 1 98.25 68 GLN A O 1
ATOM 506 N N . LEU A 1 69 ? -19.344 -8.641 -16.328 1 98.06 69 LEU A N 1
ATOM 507 C CA . LEU A 1 69 ? -18.219 -7.723 -16.156 1 98.06 69 LEU A CA 1
ATOM 508 C C . LEU A 1 69 ? -18.719 -6.305 -15.891 1 98.06 69 LEU A C 1
ATOM 510 O O . LEU A 1 69 ? -18.203 -5.621 -15 1 98.06 69 LEU A O 1
ATOM 514 N N . SER A 1 70 ? -19.688 -5.867 -16.641 1 97.81 70 SER A N 1
ATOM 515 C CA . SER A 1 70 ? -20.25 -4.527 -16.469 1 97.81 70 SER A CA 1
ATOM 516 C C . SER A 1 70 ? -20.828 -4.34 -15.078 1 97.81 70 SER A C 1
ATOM 518 O O . SER A 1 70 ? -20.625 -3.303 -14.445 1 97.81 70 SER A O 1
ATOM 520 N N . ARG A 1 71 ? -21.562 -5.316 -14.602 1 97.88 71 ARG A N 1
ATOM 521 C CA . ARG A 1 71 ? -22.141 -5.238 -13.266 1 97.88 71 ARG A CA 1
ATOM 522 C C . ARG A 1 71 ? -21.062 -5.168 -12.195 1 97.88 71 ARG A C 1
ATOM 524 O O . ARG A 1 71 ? -21.188 -4.402 -11.234 1 97.88 71 ARG A O 1
ATOM 531 N N . LEU A 1 72 ? -20 -5.984 -12.336 1 98.5 72 LEU A N 1
ATOM 532 C CA . LEU A 1 72 ? -18.891 -5.965 -11.391 1 98.5 72 LEU A CA 1
ATOM 533 C C . LEU A 1 72 ? -18.234 -4.59 -11.344 1 98.5 72 LEU A C 1
ATOM 535 O O . LEU A 1 72 ? -17.938 -4.078 -10.266 1 98.5 72 LEU A O 1
ATOM 539 N N . MET A 1 73 ? -18.125 -3.996 -12.555 1 98.06 73 MET A N 1
ATOM 540 C CA . MET A 1 73 ? -17.5 -2.68 -12.656 1 98.06 73 MET A CA 1
ATOM 541 C C . MET A 1 73 ? -18.359 -1.615 -11.984 1 98.06 73 MET A C 1
ATOM 543 O O . MET A 1 73 ? -17.844 -0.801 -11.211 1 98.06 73 MET A O 1
ATOM 547 N N . GLU A 1 74 ? -19.594 -1.632 -12.219 1 97.56 74 GLU A N 1
ATOM 548 C CA . GLU A 1 74 ? -20.516 -0.663 -11.633 1 97.56 74 GLU A CA 1
ATOM 549 C C . GLU A 1 74 ? -20.547 -0.793 -10.117 1 97.56 74 GLU A C 1
ATOM 551 O O . GLU A 1 74 ? -20.547 0.211 -9.398 1 97.56 74 GLU A O 1
ATOM 556 N N . GLU A 1 75 ? -20.594 -2.047 -9.648 1 97.69 75 GLU A N 1
ATOM 557 C CA . GLU A 1 75 ? -20.578 -2.32 -8.211 1 97.69 75 GLU A CA 1
ATOM 558 C C . GLU A 1 75 ? -19.312 -1.778 -7.559 1 97.69 75 GLU A C 1
ATOM 560 O O . GLU A 1 75 ? -19.375 -1.136 -6.512 1 97.69 75 GLU A O 1
ATOM 565 N N . ALA A 1 76 ? -18.141 -1.974 -8.164 1 97.75 76 ALA A N 1
ATOM 566 C CA . ALA A 1 76 ? -16.859 -1.546 -7.617 1 97.75 76 ALA A CA 1
ATOM 567 C C . ALA A 1 76 ? -16.75 -0.024 -7.586 1 97.75 76 ALA A C 1
ATOM 569 O O . ALA A 1 76 ? -16.344 0.556 -6.578 1 97.75 76 ALA A O 1
ATOM 570 N N . VAL A 1 77 ? -17.156 0.646 -8.672 1 96.69 77 VAL A N 1
ATOM 571 C CA . VAL A 1 77 ? -17.047 2.098 -8.773 1 96.69 77 VAL A CA 1
ATOM 572 C C . VAL A 1 77 ? -17.953 2.758 -7.734 1 96.69 77 VAL A C 1
ATOM 574 O O . VAL A 1 77 ? -17.609 3.82 -7.203 1 96.69 77 VAL A O 1
ATOM 577 N N . ALA A 1 78 ? -18.969 2.059 -7.332 1 95.06 78 ALA A N 1
ATOM 578 C CA . ALA A 1 78 ? -19.938 2.623 -6.395 1 95.06 78 ALA A CA 1
ATOM 579 C C . ALA A 1 78 ? -19.484 2.426 -4.953 1 95.06 78 ALA A C 1
ATOM 581 O O . ALA A 1 78 ? -19.812 3.227 -4.074 1 95.06 78 ALA A O 1
ATOM 582 N N . ALA A 1 79 ? -18.672 1.38 -4.699 1 91.81 79 ALA A N 1
ATOM 583 C CA . ALA A 1 79 ? -18.609 0.999 -3.289 1 91.81 79 ALA A CA 1
ATOM 584 C C . ALA A 1 79 ? -17.188 0.675 -2.867 1 91.81 79 ALA A C 1
ATOM 586 O O . ALA A 1 79 ? -16.922 0.426 -1.689 1 91.81 79 ALA A O 1
ATOM 587 N N . ALA A 1 80 ? -16.219 0.653 -3.74 1 96.19 80 ALA A N 1
ATOM 588 C CA . ALA A 1 80 ? -14.883 0.192 -3.404 1 96.19 80 ALA A CA 1
ATOM 589 C C . ALA A 1 80 ? -14.195 1.149 -2.432 1 96.19 80 ALA A C 1
ATOM 591 O O . ALA A 1 80 ? -14.148 2.359 -2.672 1 96.19 80 ALA A O 1
ATOM 592 N N . PRO A 1 81 ? -13.633 0.554 -1.312 1 96.62 81 PRO A N 1
ATOM 593 C CA . PRO A 1 81 ? -12.984 1.397 -0.31 1 96.62 81 PRO A CA 1
ATOM 594 C C . PRO A 1 81 ? -11.828 2.213 -0.888 1 96.62 81 PRO A C 1
ATOM 596 O O . PRO A 1 81 ? -11.57 3.334 -0.44 1 96.62 81 PRO A O 1
ATOM 599 N N . ASP A 1 82 ? -11.172 1.693 -1.891 1 95.62 82 ASP A N 1
ATOM 600 C CA . ASP A 1 82 ? -10.039 2.396 -2.482 1 95.62 82 ASP A CA 1
ATOM 601 C C . ASP A 1 82 ? -10.484 3.697 -3.145 1 95.62 82 ASP A C 1
ATOM 603 O O . ASP A 1 82 ? -9.773 4.703 -3.094 1 95.62 82 ASP A O 1
ATOM 607 N N . LEU A 1 83 ? -11.633 3.73 -3.777 1 97.5 83 LEU A N 1
ATOM 608 C CA . LEU A 1 83 ? -12.156 4.945 -4.395 1 97.5 83 LEU A CA 1
ATOM 609 C C . LEU A 1 83 ? -12.641 5.93 -3.334 1 97.5 83 LEU A C 1
ATOM 611 O O . LEU A 1 83 ? -12.492 7.145 -3.492 1 97.5 83 LEU A O 1
ATOM 615 N N . ALA A 1 84 ? -13.211 5.375 -2.244 1 97.12 84 ALA A N 1
ATOM 616 C CA . ALA A 1 84 ? -13.617 6.23 -1.134 1 97.12 84 ALA A CA 1
ATOM 617 C C . ALA A 1 84 ? -12.414 6.953 -0.528 1 97.12 84 ALA A C 1
ATOM 619 O O . ALA A 1 84 ? -12.492 8.148 -0.22 1 97.12 84 ALA A O 1
ATOM 620 N N . ALA A 1 85 ? -11.344 6.234 -0.38 1 97.88 85 ALA A N 1
ATOM 621 C CA . ALA A 1 85 ? -10.117 6.824 0.147 1 97.88 85 ALA A CA 1
ATOM 622 C C . ALA A 1 85 ? -9.594 7.918 -0.779 1 97.88 85 ALA A C 1
ATOM 624 O O . ALA A 1 85 ? -9.188 8.992 -0.319 1 97.88 85 ALA A O 1
ATOM 625 N N . ALA A 1 86 ? -9.609 7.652 -2.102 1 97.75 86 ALA A N 1
ATOM 626 C CA . ALA A 1 86 ? -9.148 8.641 -3.074 1 97.75 86 ALA A CA 1
ATOM 627 C C . ALA A 1 86 ? -10.047 9.875 -3.061 1 97.75 86 ALA A C 1
ATOM 629 O O . ALA A 1 86 ? -9.555 11.008 -3.154 1 97.75 86 ALA A O 1
ATOM 630 N N . ALA A 1 87 ? -11.328 9.727 -2.938 1 98.06 87 ALA A N 1
ATOM 631 C CA . ALA A 1 87 ? -12.266 10.844 -2.85 1 98.06 87 ALA A CA 1
ATOM 632 C C . ALA A 1 87 ? -12.016 11.68 -1.599 1 98.06 87 ALA A C 1
ATOM 634 O O . ALA A 1 87 ? -12.102 12.906 -1.637 1 98.06 87 ALA A O 1
ATOM 635 N N . ALA A 1 88 ? -11.727 11.023 -0.491 1 98.38 88 ALA A N 1
ATOM 636 C CA . ALA A 1 88 ? -11.414 11.734 0.749 1 98.38 88 ALA A CA 1
ATOM 637 C C . ALA A 1 88 ? -10.133 12.555 0.602 1 98.38 88 ALA A C 1
ATOM 639 O O . ALA A 1 88 ? -10.062 13.688 1.09 1 98.38 88 ALA A O 1
ATOM 640 N N . ARG A 1 89 ? -9.133 12.023 -0.057 1 98.12 89 ARG A N 1
ATOM 641 C CA . ARG A 1 89 ? -7.895 12.758 -0.295 1 98.12 89 ARG A CA 1
ATOM 642 C C . ARG A 1 89 ? -8.148 13.992 -1.15 1 98.12 89 ARG A C 1
ATOM 644 O O . ARG A 1 89 ? -7.531 15.039 -0.933 1 98.12 89 ARG A O 1
ATOM 651 N N . LEU A 1 90 ? -9.055 13.906 -2.162 1 98.44 90 LEU A N 1
ATOM 652 C CA . LEU A 1 90 ? -9.453 15.062 -2.955 1 98.44 90 LEU A CA 1
ATOM 653 C C . LEU A 1 90 ? -10.078 16.141 -2.074 1 98.44 90 LEU A C 1
ATOM 655 O O . LEU A 1 90 ? -9.695 17.312 -2.143 1 98.44 90 LEU A O 1
ATOM 659 N N . ARG A 1 91 ? -11 15.711 -1.181 1 98.44 91 ARG A N 1
ATOM 660 C CA . ARG A 1 91 ? -11.648 16.672 -0.293 1 98.44 91 ARG A CA 1
ATOM 661 C C . ARG A 1 91 ? -10.633 17.344 0.628 1 98.44 91 ARG A C 1
ATOM 663 O O . ARG A 1 91 ? -10.727 18.531 0.913 1 98.44 91 ARG A O 1
ATOM 670 N N . SER A 1 92 ? -9.625 16.594 1.078 1 98.62 92 SER A N 1
ATOM 671 C CA . SER A 1 92 ? -8.562 17.156 1.902 1 98.62 92 SER A CA 1
ATOM 672 C C . SER A 1 92 ? -7.762 18.203 1.135 1 98.62 92 SER A C 1
ATOM 674 O O . SER A 1 92 ? -7.484 19.281 1.658 1 98.62 92 SER A O 1
ATOM 676 N N . ALA A 1 93 ? -7.406 17.859 -0.098 1 98.5 93 ALA A N 1
ATOM 677 C CA . ALA A 1 93 ? -6.629 18.797 -0.916 1 98.5 93 ALA A CA 1
ATOM 678 C C . ALA A 1 93 ? -7.43 20.062 -1.219 1 98.5 93 ALA A C 1
ATOM 680 O O . ALA A 1 93 ? -6.879 21.156 -1.227 1 98.5 93 ALA A O 1
ATOM 681 N N . GLU A 1 94 ? -8.719 19.953 -1.473 1 98.56 94 GLU A N 1
ATOM 682 C CA . GLU A 1 94 ? -9.594 21.094 -1.688 1 98.56 94 GLU A CA 1
ATOM 683 C C . GLU A 1 94 ? -9.68 21.969 -0.44 1 98.56 94 GLU A C 1
ATOM 685 O O . GLU A 1 94 ? -9.688 23.203 -0.535 1 98.56 94 GLU A O 1
ATOM 690 N N . ALA A 1 95 ? -9.75 21.312 0.702 1 98.5 95 ALA A N 1
ATOM 691 C CA . ALA A 1 95 ? -9.773 22.047 1.973 1 98.5 95 ALA A CA 1
ATOM 692 C C . ALA A 1 95 ? -8.484 22.828 2.184 1 98.5 95 ALA A C 1
ATOM 694 O O . ALA A 1 95 ? -8.508 23.953 2.656 1 98.5 95 ALA A O 1
ATOM 695 N N . LEU A 1 96 ? -7.371 22.266 1.821 1 98.31 96 LEU A N 1
ATOM 696 C CA . LEU A 1 96 ? -6.086 22.938 1.935 1 98.31 96 LEU A CA 1
ATOM 697 C C . LEU A 1 96 ? -6.016 24.141 0.998 1 98.31 96 LEU A C 1
ATOM 699 O O . LEU A 1 96 ? -5.449 25.172 1.35 1 98.31 96 LEU A O 1
ATOM 703 N N . ALA A 1 97 ? -6.582 24.016 -0.197 1 98.5 97 ALA A N 1
ATOM 704 C CA . ALA A 1 97 ? -6.656 25.156 -1.112 1 98.5 97 ALA A CA 1
ATOM 705 C C . ALA A 1 97 ? -7.527 26.266 -0.535 1 98.5 97 ALA A C 1
ATOM 707 O O . ALA A 1 97 ? -7.211 27.453 -0.677 1 98.5 97 ALA A O 1
ATOM 708 N N . GLU A 1 98 ? -8.648 25.875 0.12 1 97.75 98 GLU A N 1
ATOM 709 C CA . GLU A 1 98 ? -9.492 26.844 0.802 1 97.75 98 GLU A CA 1
ATOM 710 C C . GLU A 1 98 ? -8.711 27.594 1.878 1 97.75 98 GLU A C 1
ATOM 712 O O . GLU A 1 98 ? -8.789 28.828 1.974 1 97.75 98 GLU A O 1
ATOM 717 N N . GLN A 1 99 ? -7.883 26.891 2.637 1 98 99 GLN A N 1
ATOM 718 C CA . GLN A 1 99 ? -7.059 27.5 3.67 1 98 99 GLN A CA 1
ATOM 719 C C . GLN A 1 99 ? -6.023 28.438 3.061 1 98 99 GLN A C 1
ATOM 721 O O . GLN A 1 99 ? -5.781 29.531 3.58 1 98 99 GLN A O 1
ATOM 726 N N . ALA A 1 100 ? -5.438 28 1.991 1 97.38 100 ALA A N 1
ATOM 727 C CA . ALA A 1 100 ? -4.461 28.859 1.318 1 97.38 100 ALA A CA 1
ATOM 728 C C . ALA A 1 100 ? -5.105 30.141 0.802 1 97.38 100 ALA A C 1
ATOM 730 O O . ALA A 1 100 ? -4.504 31.203 0.857 1 97.38 100 ALA A O 1
ATOM 731 N N . GLY A 1 101 ? -6.316 30.094 0.306 1 97.5 101 GLY A N 1
ATOM 732 C CA . GLY A 1 101 ? -7.039 31.266 -0.178 1 97.5 101 GLY A CA 1
ATOM 733 C C . GLY A 1 101 ? -7.41 32.25 0.925 1 97.5 101 GLY A C 1
ATOM 734 O O . GLY A 1 101 ? -7.555 33.438 0.68 1 97.5 101 GLY A O 1
ATOM 735 N N . ALA A 1 102 ? -7.484 31.734 2.109 1 96.88 102 ALA A N 1
ATOM 736 C CA . ALA A 1 102 ? -7.855 32.562 3.25 1 96.88 102 ALA A CA 1
ATOM 737 C C . ALA A 1 102 ? -6.809 33.656 3.506 1 96.88 102 ALA A C 1
ATOM 739 O O . ALA A 1 102 ? -7.133 34.75 3.977 1 96.88 102 ALA A O 1
ATOM 740 N N . ALA A 1 103 ? -5.559 33.375 3.156 1 95.81 103 ALA A N 1
ATOM 741 C CA . ALA A 1 103 ? -4.453 34.281 3.4 1 95.81 103 ALA A CA 1
ATOM 742 C C . ALA A 1 103 ? -4.574 35.531 2.518 1 95.81 103 ALA A C 1
ATOM 744 O O . ALA A 1 103 ? -3.904 36.531 2.76 1 95.81 103 ALA A O 1
ATOM 745 N N . LEU A 1 104 ? -5.441 35.562 1.473 1 96.62 104 LEU A N 1
ATOM 746 C CA . LEU A 1 104 ? -5.652 36.688 0.571 1 96.62 104 LEU A CA 1
ATOM 747 C C . LEU A 1 104 ? -6.82 37.531 1.043 1 96.62 104 LEU A C 1
ATOM 749 O O . LEU A 1 104 ? -7.105 38.594 0.453 1 96.62 104 LEU A O 1
ATOM 753 N N . LEU A 1 105 ? -7.492 37.188 2.127 1 96.31 105 LEU A N 1
ATOM 754 C CA . LEU A 1 105 ? -8.641 37.875 2.676 1 96.31 105 LEU A CA 1
ATOM 755 C C . LEU A 1 105 ? -8.312 38.469 4.051 1 96.31 105 LEU A C 1
ATOM 757 O O . LEU A 1 105 ? -7.375 38 4.711 1 96.31 105 LEU A O 1
ATOM 761 N N . PRO A 1 106 ? -9.047 39.5 4.5 1 95.88 106 PRO A N 1
ATOM 762 C CA . PRO A 1 106 ? -8.82 40 5.859 1 95.88 106 PRO A CA 1
ATOM 763 C C . PRO A 1 106 ? -9.211 39 6.93 1 95.88 106 PRO A C 1
ATOM 765 O O . PRO A 1 106 ? -9.945 38.031 6.648 1 95.88 106 PRO A O 1
ATOM 768 N N . SER A 1 107 ? -8.656 39.156 8.086 1 94.69 107 SER A N 1
ATOM 769 C CA . SER A 1 107 ? -9.094 38.438 9.273 1 94.69 107 SER A CA 1
ATOM 770 C C . SER A 1 107 ? -9.57 39.406 10.359 1 94.69 107 SER A C 1
ATOM 772 O O . SER A 1 107 ? -9.133 40.562 10.406 1 94.69 107 SER A O 1
ATOM 774 N N . ALA A 1 108 ? -10.516 38.969 11.102 1 94.81 108 ALA A N 1
ATOM 775 C CA . ALA A 1 108 ? -11.031 39.75 12.227 1 94.81 108 ALA A CA 1
ATOM 776 C C . ALA A 1 108 ? -11.039 38.906 13.508 1 94.81 108 ALA A C 1
ATOM 778 O O . ALA A 1 108 ? -11.438 37.75 13.5 1 94.81 108 ALA A O 1
ATOM 779 N N . THR A 1 109 ? -10.547 39.469 14.562 1 93.44 109 THR A N 1
ATOM 780 C CA . THR A 1 109 ? -10.477 38.812 15.859 1 93.44 109 THR A CA 1
ATOM 781 C C . THR A 1 109 ? -11.023 39.719 16.969 1 93.44 109 THR A C 1
ATOM 783 O O . THR A 1 109 ? -10.703 40.906 17.016 1 93.44 109 THR A O 1
ATOM 786 N N . ALA A 1 110 ? -11.906 39.219 17.797 1 92.94 110 ALA A N 1
ATOM 787 C CA . ALA A 1 110 ? -12.359 39.875 19.016 1 92.94 110 ALA A CA 1
ATOM 788 C C . ALA A 1 110 ? -11.547 39.438 20.234 1 92.94 110 ALA A C 1
ATOM 790 O O . ALA A 1 110 ? -11.391 38.25 20.484 1 92.94 110 ALA A O 1
ATOM 791 N N . ASP A 1 111 ? -10.992 40.344 20.922 1 93.56 111 ASP A N 1
ATOM 792 C CA . ASP A 1 111 ? -10.188 40.062 22.094 1 93.56 111 ASP A CA 1
ATOM 793 C C . ASP A 1 111 ? -10.742 40.781 23.328 1 93.56 111 ASP A C 1
ATOM 795 O O . ASP A 1 111 ? -11.289 41.875 23.219 1 93.56 111 ASP A O 1
ATOM 799 N N . ALA A 1 112 ? -10.695 40.156 24.469 1 91.69 112 ALA A N 1
ATOM 800 C CA . ALA A 1 112 ? -11.047 40.75 25.766 1 91.69 112 ALA A CA 1
ATOM 801 C C . ALA A 1 112 ? -10.156 40.219 26.875 1 91.69 112 ALA A C 1
ATOM 803 O O . ALA A 1 112 ? -9.734 39.031 26.844 1 91.69 112 ALA A O 1
ATOM 804 N N . SER A 1 113 ? -9.766 41.094 27.812 1 93.5 113 SER A N 1
ATOM 805 C CA . SER A 1 113 ? -8.984 40.656 28.953 1 93.5 113 SER A CA 1
ATOM 806 C C . SER A 1 113 ? -9.336 41.469 30.203 1 93.5 113 SER A C 1
ATOM 808 O O . SER A 1 113 ? -9.766 42.625 30.094 1 93.5 113 SER A O 1
ATOM 810 N N . VAL A 1 114 ? -9.25 40.875 31.375 1 92.06 114 VAL A N 1
ATOM 811 C CA . VAL A 1 114 ? -9.32 41.469 32.688 1 92.06 114 VAL A CA 1
ATOM 812 C C . VAL A 1 114 ? -8.062 41.125 33.5 1 92.06 114 VAL A C 1
ATOM 814 O O . VAL A 1 114 ? -7.551 40 33.406 1 92.06 114 VAL A O 1
ATOM 817 N N . SER A 1 115 ? -7.52 42.125 34.125 1 92.81 115 SER A N 1
ATOM 818 C CA . SER A 1 115 ? -6.316 41.844 34.906 1 92.81 115 SER A CA 1
ATOM 819 C C . SER A 1 115 ? -6.266 42.688 36.156 1 92.81 115 SER A C 1
ATOM 821 O O . SER A 1 115 ? -6.871 43.75 36.219 1 92.81 115 SER A O 1
ATOM 823 N N . GLU A 1 116 ? -5.719 42.188 37.219 1 92.94 116 GLU A N 1
ATOM 824 C CA . GLU A 1 116 ? -5.199 42.906 38.375 1 92.94 116 GLU A CA 1
ATOM 825 C C . GLU A 1 116 ? -3.68 43.031 38.312 1 92.94 116 GLU A C 1
ATOM 827 O O . GLU A 1 116 ? -2.973 42.031 38.156 1 92.94 116 GLU A O 1
ATOM 832 N N . ALA A 1 117 ? -3.264 44.281 38.312 1 92.06 117 ALA A N 1
ATOM 833 C CA . ALA A 1 117 ? -1.828 44.469 38.094 1 92.06 117 ALA A CA 1
ATOM 834 C C . ALA A 1 117 ? -1.261 45.5 39.062 1 92.06 117 ALA A C 1
ATOM 836 O O . ALA A 1 117 ? -1.984 46.406 39.5 1 92.06 117 ALA A O 1
ATOM 837 N N . LYS A 1 118 ? -0.036 45.375 39.469 1 91.56 118 LYS A N 1
ATOM 838 C CA . LYS A 1 118 ? 0.802 46.344 40.188 1 91.56 118 LYS A CA 1
ATOM 839 C C . LYS A 1 118 ? 1.997 46.75 39.312 1 91.56 118 LYS A C 1
ATOM 841 O O . LYS A 1 118 ? 2.693 45.906 38.781 1 91.56 118 LYS A O 1
ATOM 846 N N . GLN A 1 119 ? 2.205 48.031 39.156 1 89.88 119 GLN A N 1
ATOM 847 C CA . GLN A 1 119 ? 3.344 48.562 38.406 1 89.88 119 GLN A CA 1
ATOM 848 C C . GLN A 1 119 ? 4.512 48.875 39.344 1 89.88 119 GLN A C 1
ATOM 850 O O . GLN A 1 119 ? 4.309 49.219 40.531 1 89.88 119 GLN A O 1
ATOM 855 N N . SER A 1 120 ? 5.621 48.688 38.75 1 88.69 120 SER A N 1
ATOM 856 C CA . SER A 1 120 ? 6.797 49.188 39.469 1 88.69 120 SER A CA 1
ATOM 857 C C . SER A 1 120 ? 6.762 50.688 39.656 1 88.69 120 SER A C 1
ATOM 859 O O . SER A 1 120 ? 6.336 51.406 38.75 1 88.69 120 SER A O 1
ATOM 861 N N . TYR A 1 121 ? 7.293 51.188 40.75 1 87.94 121 TYR A N 1
ATOM 862 C CA . TYR A 1 121 ? 7.375 52.625 41 1 87.94 121 TYR A CA 1
ATOM 863 C C . TYR A 1 121 ? 8.695 53.188 40.5 1 87.94 121 TYR A C 1
ATOM 865 O O . TYR A 1 121 ? 8.898 54.406 40.5 1 87.94 121 TYR A O 1
ATOM 873 N N . ASN A 1 122 ? 9.484 52.25 39.938 1 86.94 122 ASN A N 1
ATOM 874 C CA . ASN A 1 122 ? 10.812 52.688 39.531 1 86.94 122 ASN A CA 1
ATOM 875 C C . ASN A 1 122 ? 10.977 52.625 38 1 86.94 122 ASN A C 1
ATOM 877 O O . ASN A 1 122 ? 12.016 52.156 37.531 1 86.94 122 ASN A O 1
ATOM 881 N N . THR A 1 123 ? 9.938 53.031 37.281 1 82.38 123 THR A N 1
ATOM 882 C CA . THR A 1 123 ? 9.969 52.906 35.844 1 82.38 123 THR A CA 1
ATOM 883 C C . THR A 1 123 ? 10.398 54.25 35.188 1 82.38 123 THR A C 1
ATOM 885 O O . THR A 1 123 ? 10.438 54.344 33.969 1 82.38 123 THR A O 1
ATOM 888 N N . GLY A 1 124 ? 10.688 55.25 36 1 77.31 124 GLY A N 1
ATOM 889 C CA . GLY A 1 124 ? 11.086 56.531 35.469 1 77.31 124 GLY A CA 1
ATOM 890 C C . GLY A 1 124 ? 9.938 57.531 35.375 1 77.31 124 GLY A C 1
ATOM 891 O O . GLY A 1 124 ? 10.164 58.719 35.25 1 77.31 124 GLY A O 1
ATOM 892 N N . ALA A 1 125 ? 8.672 57 35.406 1 76.81 125 ALA A N 1
ATOM 893 C CA . ALA A 1 125 ? 7.523 57.906 35.438 1 76.81 125 ALA A CA 1
ATOM 894 C C . ALA A 1 125 ? 7.391 58.531 36.812 1 76.81 125 ALA A C 1
ATOM 896 O O . ALA A 1 125 ? 7.797 57.969 37.812 1 76.81 125 ALA A O 1
ATOM 897 N N . PRO A 1 126 ? 6.895 59.75 36.812 1 77.06 126 PRO A N 1
ATOM 898 C CA . PRO A 1 126 ? 6.656 60.344 38.125 1 77.06 126 PRO A CA 1
ATOM 899 C C . PRO A 1 126 ? 5.785 59.469 39.031 1 77.06 126 PRO A C 1
ATOM 901 O O . PRO A 1 126 ? 4.77 58.938 38.562 1 77.06 126 PRO A O 1
ATOM 904 N N . PRO A 1 127 ? 6.305 59.25 40.219 1 75 127 PRO A N 1
ATOM 905 C CA . PRO A 1 127 ? 5.574 58.344 41.125 1 75 127 PRO A CA 1
ATOM 906 C C . PRO A 1 127 ? 4.094 58.688 41.25 1 75 127 PRO A C 1
ATOM 908 O O . PRO A 1 127 ? 3.25 57.812 41.375 1 75 127 PRO A O 1
ATOM 911 N N . GLN A 1 128 ? 3.842 60 41.188 1 78.12 128 GLN A N 1
ATOM 912 C CA . GLN A 1 128 ? 2.457 60.438 41.344 1 78.12 128 GLN A CA 1
ATOM 913 C C . GLN A 1 128 ? 1.61 60 40.156 1 78.12 128 GLN A C 1
ATOM 915 O O . GLN A 1 128 ? 0.383 59.938 40.25 1 78.12 128 GLN A O 1
ATOM 920 N N . ALA A 1 129 ? 2.295 59.656 39.125 1 78.31 129 ALA A N 1
ATOM 921 C CA . ALA A 1 129 ? 1.592 59.281 37.906 1 78.31 129 ALA A CA 1
ATOM 922 C C . ALA A 1 129 ? 1.363 57.75 37.844 1 78.31 129 ALA A C 1
ATOM 924 O O . ALA A 1 129 ? 0.63 57.281 36.969 1 78.31 129 ALA A O 1
ATOM 925 N N . ILE A 1 130 ? 1.991 57.062 38.75 1 81.62 130 ILE A N 1
ATOM 926 C CA . ILE A 1 130 ? 1.859 55.594 38.781 1 81.62 130 ILE A CA 1
ATOM 927 C C . ILE A 1 130 ? 0.779 55.188 39.781 1 81.62 130 ILE A C 1
ATOM 929 O O . ILE A 1 130 ? 0.873 55.5 40.969 1 81.62 130 ILE A O 1
ATOM 933 N N . PRO A 1 131 ? -0.234 54.531 39.312 1 84.25 131 PRO A N 1
ATOM 934 C CA . PRO A 1 131 ? -1.238 54.031 40.25 1 84.25 131 PRO A CA 1
ATOM 935 C C . PRO A 1 131 ? -0.634 53.188 41.375 1 84.25 131 PRO A C 1
ATOM 937 O O . PRO A 1 131 ? 0.192 52.312 41.094 1 84.25 131 PRO A O 1
ATOM 940 N N . ARG A 1 132 ? -1.058 53.406 42.594 1 89.31 132 ARG A N 1
ATOM 941 C CA . ARG A 1 132 ? -0.48 52.688 43.75 1 89.31 132 ARG A CA 1
ATOM 942 C C . ARG A 1 132 ? -1.155 51.344 43.969 1 89.31 132 ARG A C 1
ATOM 944 O O . ARG A 1 132 ? -2.367 51.219 43.781 1 89.31 132 ARG A O 1
ATOM 951 N N . GLY A 1 133 ? -0.395 50.312 44.375 1 90.44 133 GLY A N 1
ATOM 952 C CA . GLY A 1 133 ? -0.901 49 44.75 1 90.44 133 GLY A CA 1
ATOM 953 C C . GLY A 1 133 ? -1.404 48.219 43.562 1 90.44 133 GLY A C 1
ATOM 954 O O . GLY A 1 133 ? -0.902 48.375 42.438 1 90.44 133 GLY A O 1
ATOM 955 N N . TRP A 1 134 ? -2.197 47.156 43.812 1 91.06 134 TRP A N 1
ATOM 956 C CA . TRP A 1 134 ? -2.824 46.344 42.781 1 91.06 134 TRP A CA 1
ATOM 957 C C . TRP A 1 134 ? -4.098 46.969 42.25 1 91.06 134 TRP A C 1
ATOM 959 O O . TRP A 1 134 ? -4.953 47.406 43.031 1 91.06 134 TRP A O 1
ATOM 969 N N . ASN A 1 135 ? -4.129 47.125 40.969 1 91.75 135 ASN A N 1
ATOM 970 C CA . ASN A 1 135 ? -5.27 47.75 40.312 1 91.75 135 ASN A CA 1
ATOM 971 C C . ASN A 1 135 ? -5.883 46.844 39.25 1 91.75 135 ASN A C 1
ATOM 973 O O . ASN A 1 135 ? -5.16 46.125 38.562 1 91.75 135 ASN A O 1
ATOM 977 N N . ASP A 1 136 ? -7.215 46.812 39.188 1 90.69 136 ASP A N 1
ATOM 978 C CA . ASP A 1 136 ? -7.883 46.062 38.125 1 90.69 136 ASP A CA 1
ATOM 979 C C . ASP A 1 136 ? -7.922 46.844 36.812 1 90.69 136 ASP A C 1
ATOM 981 O O . ASP A 1 136 ? -7.977 48.094 36.844 1 90.69 136 ASP A O 1
ATOM 985 N N . SER A 1 137 ? -7.809 46.25 35.75 1 91.06 137 SER A N 1
ATOM 986 C CA . SER A 1 137 ? -7.938 46.844 34.438 1 91.06 137 SER A CA 1
ATOM 987 C C . SER A 1 137 ? -8.672 45.906 33.469 1 91.06 137 SER A C 1
ATOM 989 O O . SER A 1 137 ? -8.727 44.688 33.719 1 91.06 137 SER A O 1
ATOM 991 N N . GLY A 1 138 ? -9.406 46.438 32.531 1 89.56 138 GLY A N 1
ATOM 992 C CA . GLY A 1 138 ? -10.102 45.688 31.484 1 89.56 138 GLY A CA 1
ATOM 993 C C . GLY A 1 138 ? -9.875 46.25 30.094 1 89.56 138 GLY A C 1
ATOM 994 O O . GLY A 1 138 ? -9.555 47.438 29.938 1 89.56 138 GLY A O 1
ATOM 995 N N . LYS A 1 139 ? -9.898 45.375 29.172 1 92.56 139 LYS A N 1
ATOM 996 C CA . LYS A 1 139 ? -9.82 45.75 27.766 1 92.56 139 LYS A CA 1
ATOM 997 C C . LYS A 1 139 ? -10.688 44.844 26.906 1 92.56 139 LYS A C 1
ATOM 999 O O . LYS A 1 139 ? -10.836 43.656 27.203 1 92.56 139 LYS A O 1
ATOM 1004 N N . ALA A 1 140 ? -11.383 45.344 25.906 1 92.44 140 ALA A N 1
ATOM 1005 C CA . ALA A 1 140 ? -12.117 44.625 24.859 1 92.44 140 ALA A CA 1
ATOM 1006 C C . ALA A 1 140 ? -11.977 45.312 23.516 1 92.44 140 ALA A C 1
ATOM 1008 O O . ALA A 1 140 ? -12.023 46.562 23.438 1 92.44 140 ALA A O 1
ATOM 1009 N N . GLY A 1 141 ? -11.711 44.562 22.531 1 92.12 141 GLY A N 1
ATOM 1010 C CA . GLY A 1 141 ? -11.523 45.219 21.234 1 92.12 141 GLY A CA 1
ATOM 1011 C C . GLY A 1 141 ? -11.711 44.25 20.078 1 92.12 141 GLY A C 1
ATOM 1012 O O . GLY A 1 141 ? -11.828 43.031 20.281 1 92.12 141 GLY A O 1
ATOM 1013 N N . LEU A 1 142 ? -11.906 44.75 18.906 1 93 142 LEU A N 1
ATOM 1014 C CA . LEU A 1 142 ? -11.945 44.094 17.609 1 93 142 LEU A CA 1
ATOM 1015 C C . LEU A 1 142 ? -10.766 44.5 16.75 1 93 142 LEU A C 1
ATOM 1017 O O . LEU A 1 142 ? -10.484 45.688 16.594 1 93 142 LEU A O 1
ATOM 1021 N N . SER A 1 143 ? -10.094 43.531 16.312 1 94.5 143 SER A N 1
ATOM 1022 C CA . SER A 1 143 ? -8.977 43.781 15.422 1 94.5 143 SER A CA 1
ATOM 1023 C C . SER A 1 143 ? -9.211 43.156 14.047 1 94.5 143 SER A C 1
ATOM 1025 O O . SER A 1 143 ? -9.734 42.062 13.945 1 94.5 143 SER A O 1
ATOM 1027 N N . VAL A 1 144 ? -8.969 43.969 12.992 1 94.94 144 VAL A N 1
ATOM 1028 C CA . VAL A 1 144 ? -9.039 43.5 11.609 1 94.94 144 VAL A CA 1
ATOM 1029 C C . VAL A 1 144 ? -7.664 43.656 10.953 1 94.94 144 VAL A C 1
ATOM 1031 O O . VAL A 1 144 ? -7 44.688 11.117 1 94.94 144 VAL A O 1
ATOM 1034 N N . GLY A 1 145 ? -7.234 42.594 10.344 1 95.19 145 GLY A N 1
ATOM 1035 C CA . GLY A 1 145 ? -5.957 42.625 9.648 1 95.19 145 GLY A CA 1
ATOM 1036 C C . GLY A 1 145 ? -6.023 42 8.258 1 95.19 145 GLY A C 1
ATOM 1037 O O . GLY A 1 145 ? -6.844 41.125 7.996 1 95.19 145 GLY A O 1
ATOM 1038 N N . ILE A 1 146 ? -5.133 42.531 7.348 1 95.25 146 ILE A N 1
ATOM 1039 C CA . ILE A 1 146 ? -5.008 41.969 6.008 1 95.25 146 ILE A CA 1
ATOM 1040 C C . ILE A 1 146 ? -3.557 42.062 5.539 1 95.25 146 ILE A C 1
ATOM 1042 O O . ILE A 1 146 ? -2.875 43.031 5.816 1 95.25 146 ILE A O 1
ATOM 1046 N N . ASP A 1 147 ? -3.08 40.969 5 1 94.62 147 ASP A N 1
ATOM 1047 C CA . ASP A 1 147 ? -1.78 41 4.332 1 94.62 147 ASP A CA 1
ATOM 1048 C C . ASP A 1 147 ? -1.894 41.562 2.926 1 94.62 147 ASP A C 1
ATOM 1050 O O . ASP A 1 147 ? -2.666 41.062 2.104 1 94.62 147 ASP A O 1
ATOM 1054 N N . LEU A 1 148 ? -1.193 42.625 2.717 1 95.94 148 LEU A N 1
ATOM 1055 C CA . LEU A 1 148 ? -1.158 43.188 1.37 1 95.94 148 LEU A CA 1
ATOM 1056 C C . LEU A 1 148 ? -0.157 42.438 0.498 1 95.94 148 LEU A C 1
ATOM 1058 O O . LEU A 1 148 ? 1.052 42.656 0.6 1 95.94 148 LEU A O 1
ATOM 1062 N N . ASP A 1 149 ? -0.547 41.625 -0.384 1 96.12 149 ASP A N 1
ATOM 1063 C CA . ASP A 1 149 ? 0.233 40.656 -1.135 1 96.12 149 ASP A CA 1
ATOM 1064 C C . ASP A 1 149 ? 0.895 41.312 -2.352 1 96.12 149 ASP A C 1
ATOM 1066 O O . ASP A 1 149 ? 0.752 40.812 -3.475 1 96.12 149 ASP A O 1
ATOM 1070 N N . PHE A 1 150 ? 1.731 42.219 -2.129 1 95.5 150 PHE A N 1
ATOM 1071 C CA . PHE A 1 150 ? 2.344 43.031 -3.18 1 95.5 150 PHE A CA 1
ATOM 1072 C C . PHE A 1 150 ? 3.229 42.156 -4.074 1 95.5 150 PHE A C 1
ATOM 1074 O O . PHE A 1 150 ? 3.307 42.406 -5.281 1 95.5 150 PHE A O 1
ATOM 1081 N N . TRP A 1 151 ? 3.836 41.188 -3.49 1 95.5 151 TRP A N 1
ATOM 1082 C CA . TRP A 1 151 ? 4.844 40.438 -4.23 1 95.5 151 TRP A CA 1
ATOM 1083 C C . TRP A 1 151 ? 4.305 39.062 -4.648 1 95.5 151 TRP A C 1
ATOM 1085 O O . TRP A 1 151 ? 5.035 38.25 -5.211 1 95.5 151 TRP A O 1
ATOM 1095 N N . GLY A 1 152 ? 3.104 38.719 -4.25 1 97.31 152 GLY A N 1
ATOM 1096 C CA . GLY A 1 152 ? 2.408 37.562 -4.766 1 97.31 152 GLY A CA 1
ATOM 1097 C C . GLY A 1 152 ? 2.688 36.312 -3.973 1 97.31 152 GLY A C 1
ATOM 1098 O O . GLY A 1 152 ? 2.539 35.188 -4.488 1 97.31 152 GLY A O 1
ATOM 1099 N N . ARG A 1 153 ? 3.162 36.375 -2.691 1 97.38 153 ARG A N 1
ATOM 1100 C CA . ARG A 1 153 ? 3.445 35.219 -1.866 1 97.38 153 ARG A CA 1
ATOM 1101 C C . ARG A 1 153 ? 2.189 34.375 -1.661 1 97.38 153 ARG A C 1
ATOM 1103 O O . ARG A 1 153 ? 2.195 33.156 -1.916 1 97.38 153 ARG A O 1
ATOM 1110 N N . ASN A 1 154 ? 1.118 35.031 -1.223 1 97.94 154 ASN A N 1
ATOM 1111 C CA . ASN A 1 154 ? -0.123 34.312 -0.925 1 97.94 154 ASN A CA 1
ATOM 1112 C C . ASN A 1 154 ? -0.813 33.844 -2.199 1 97.94 154 ASN A C 1
ATOM 1114 O O . ASN A 1 154 ? -1.406 32.75 -2.221 1 97.94 154 ASN A O 1
ATOM 1118 N N . ARG A 1 155 ? -0.777 34.656 -3.229 1 98.25 155 ARG A N 1
ATOM 1119 C CA . ARG A 1 155 ? -1.317 34.219 -4.512 1 98.25 155 ARG A CA 1
ATOM 1120 C C . ARG A 1 155 ? -0.586 33 -5.027 1 98.25 155 ARG A C 1
ATOM 1122 O O . ARG A 1 155 ? -1.211 32.062 -5.555 1 98.25 155 ARG A O 1
ATOM 1129 N N . ALA A 1 156 ? 0.753 32.969 -4.855 1 98.5 156 ALA A N 1
ATOM 1130 C CA . ALA A 1 156 ? 1.551 31.828 -5.27 1 98.5 156 ALA A CA 1
ATOM 1131 C C . ALA A 1 156 ? 1.215 30.594 -4.43 1 98.5 156 ALA A C 1
ATOM 1133 O O . ALA A 1 156 ? 1.133 29.484 -4.957 1 98.5 156 ALA A O 1
ATOM 1134 N N . ALA A 1 157 ? 1.072 30.781 -3.141 1 98.38 157 ALA A N 1
ATOM 1135 C CA . ALA A 1 157 ? 0.696 29.688 -2.26 1 98.38 157 ALA A CA 1
ATOM 1136 C C . ALA A 1 157 ? -0.657 29.094 -2.658 1 98.38 157 ALA A C 1
ATOM 1138 O O . ALA A 1 157 ? -0.84 27.875 -2.654 1 98.38 157 ALA A O 1
ATOM 1139 N N . LEU A 1 158 ? -1.674 29.969 -2.99 1 98.5 158 LEU A N 1
ATOM 1140 C CA . LEU A 1 158 ? -2.979 29.516 -3.449 1 98.5 158 LEU A CA 1
ATOM 1141 C C . LEU A 1 158 ? -2.857 28.766 -4.777 1 98.5 158 LEU A C 1
ATOM 1143 O O . LEU A 1 158 ? -3.494 27.734 -4.973 1 98.5 158 LEU A O 1
ATOM 1147 N N . ALA A 1 159 ? -2.045 29.344 -5.629 1 98.62 159 ALA A N 1
ATOM 1148 C CA . ALA A 1 159 ? -1.824 28.672 -6.91 1 98.62 159 ALA A CA 1
ATOM 1149 C C . ALA A 1 159 ? -1.267 27.266 -6.707 1 98.62 159 ALA A C 1
ATOM 1151 O O . ALA A 1 159 ? -1.721 26.312 -7.344 1 98.62 159 ALA A O 1
ATOM 1152 N N . ALA A 1 160 ? -0.238 27.078 -5.824 1 98.62 160 ALA A N 1
ATOM 1153 C CA . ALA A 1 160 ? 0.334 25.766 -5.508 1 98.62 160 ALA A CA 1
ATOM 1154 C C . ALA A 1 160 ? -0.733 24.812 -4.977 1 98.62 160 ALA A C 1
ATOM 1156 O O . ALA A 1 160 ? -0.868 23.688 -5.465 1 98.62 160 ALA A O 1
ATOM 1157 N N . ALA A 1 161 ? -1.532 25.312 -4.035 1 98.62 161 ALA A N 1
ATOM 1158 C CA . ALA A 1 161 ? -2.557 24.469 -3.41 1 98.62 161 ALA A CA 1
ATOM 1159 C C . ALA A 1 161 ? -3.643 24.094 -4.414 1 98.62 161 ALA A C 1
ATOM 1161 O O . ALA A 1 161 ? -4.184 22.984 -4.359 1 98.62 161 ALA A O 1
ATOM 1162 N N . THR A 1 162 ? -4.047 25.047 -5.277 1 98.5 162 THR A N 1
ATOM 1163 C CA . THR A 1 162 ? -5.043 24.797 -6.309 1 98.5 162 THR A CA 1
ATOM 1164 C C . THR A 1 162 ? -4.559 23.719 -7.27 1 98.5 162 THR A C 1
ATOM 1166 O O . THR A 1 162 ? -5.312 22.797 -7.617 1 98.5 162 THR A O 1
ATOM 1169 N N . SER A 1 163 ? -3.287 23.812 -7.66 1 98.56 163 SER A N 1
ATOM 1170 C CA . SER A 1 163 ? -2.711 22.781 -8.516 1 98.56 163 SER A CA 1
ATOM 1171 C C . SER A 1 163 ? -2.678 21.438 -7.816 1 98.56 163 SER A C 1
ATOM 1173 O O . SER A 1 163 ? -2.928 20.391 -8.438 1 98.56 163 SER A O 1
ATOM 1175 N N . GLU A 1 164 ? -2.361 21.422 -6.562 1 98.38 164 GLU A N 1
ATOM 1176 C CA . GLU A 1 164 ? -2.357 20.188 -5.777 1 98.38 164 GLU A CA 1
ATOM 1177 C C . GLU A 1 164 ? -3.758 19.594 -5.68 1 98.38 164 GLU A C 1
ATOM 1179 O O . GLU A 1 164 ? -3.924 18.375 -5.738 1 98.38 164 GLU A O 1
ATOM 1184 N N . ALA A 1 165 ? -4.812 20.406 -5.516 1 98.5 165 ALA A N 1
ATOM 1185 C CA . ALA A 1 165 ? -6.191 19.922 -5.492 1 98.5 165 ALA A CA 1
ATOM 1186 C C . ALA A 1 165 ? -6.594 19.344 -6.84 1 98.5 165 ALA A C 1
ATOM 1188 O O . ALA A 1 165 ? -7.254 18.297 -6.902 1 98.5 165 ALA A O 1
ATOM 1189 N N . GLU A 1 166 ? -6.184 20.031 -7.867 1 98.12 166 GLU A N 1
ATOM 1190 C CA . GLU A 1 166 ? -6.461 19.5 -9.203 1 98.12 166 GLU A CA 1
ATOM 1191 C C . GLU A 1 166 ? -5.75 18.172 -9.43 1 98.12 166 GLU A C 1
ATOM 1193 O O . GLU A 1 166 ? -6.305 17.266 -10.055 1 98.12 166 GLU A O 1
ATOM 1198 N N . ALA A 1 167 ? -4.465 18.047 -8.969 1 98 167 ALA A N 1
ATOM 1199 C CA . ALA A 1 167 ? -3.744 16.781 -9.047 1 98 167 ALA A CA 1
ATOM 1200 C C . ALA A 1 167 ? -4.504 15.664 -8.32 1 98 167 ALA A C 1
ATOM 1202 O O . ALA A 1 167 ? -4.629 14.555 -8.836 1 98 167 ALA A O 1
ATOM 1203 N N . ALA A 1 168 ? -5.039 15.977 -7.145 1 98.06 168 ALA A N 1
ATOM 1204 C CA . ALA A 1 168 ? -5.809 15 -6.379 1 98.06 168 ALA A CA 1
ATOM 1205 C C . ALA A 1 168 ? -7.07 14.586 -7.129 1 98.06 168 ALA A C 1
ATOM 1207 O O . ALA A 1 168 ? -7.477 13.422 -7.074 1 98.06 168 ALA A O 1
ATOM 1208 N N . ARG A 1 169 ? -7.734 15.547 -7.762 1 97.69 169 ARG A N 1
ATOM 1209 C CA . ARG A 1 169 ? -8.906 15.234 -8.57 1 97.69 169 ARG A CA 1
ATOM 1210 C C . ARG A 1 169 ? -8.562 14.242 -9.68 1 97.69 169 ARG A C 1
ATOM 1212 O O . ARG A 1 169 ? -9.281 13.266 -9.891 1 97.69 169 ARG A O 1
ATOM 1219 N N . VAL A 1 170 ? -7.469 14.5 -10.367 1 97.62 170 VAL A N 1
ATOM 1220 C CA . VAL A 1 170 ? -7.027 13.625 -11.445 1 97.62 170 VAL A CA 1
ATOM 1221 C C . VAL A 1 170 ? -6.602 12.273 -10.875 1 97.62 170 VAL A C 1
ATOM 1223 O O . VAL A 1 170 ? -6.824 11.234 -11.5 1 97.62 170 VAL A O 1
ATOM 1226 N N . GLU A 1 171 ? -5.988 12.242 -9.734 1 97.38 171 GLU A N 1
ATOM 1227 C CA . GLU A 1 171 ? -5.57 11.008 -9.078 1 97.38 171 GLU A CA 1
ATOM 1228 C C . GLU A 1 171 ? -6.77 10.156 -8.688 1 97.38 171 GLU A C 1
ATOM 1230 O O . GLU A 1 171 ? -6.672 8.93 -8.625 1 97.38 171 GLU A O 1
ATOM 1235 N N . LEU A 1 172 ? -7.945 10.781 -8.398 1 97.12 172 LEU A N 1
ATOM 1236 C CA . LEU A 1 172 ? -9.172 10.016 -8.219 1 97.12 172 LEU A CA 1
ATOM 1237 C C . LEU A 1 172 ? -9.523 9.25 -9.492 1 97.12 172 LEU A C 1
ATOM 1239 O O . LEU A 1 172 ? -9.922 8.086 -9.43 1 97.12 172 LEU A O 1
ATOM 1243 N N . GLU A 1 173 ? -9.328 9.898 -10.617 1 96.25 173 GLU A N 1
ATOM 1244 C CA . GLU A 1 173 ? -9.547 9.227 -11.898 1 96.25 173 GLU A CA 1
ATOM 1245 C C . GLU A 1 173 ? -8.531 8.109 -12.125 1 96.25 173 GLU A C 1
ATOM 1247 O O . GLU A 1 173 ? -8.875 7.051 -12.648 1 96.25 173 GLU A O 1
ATOM 1252 N N . ALA A 1 174 ? -7.27 8.344 -11.742 1 96.56 174 ALA A N 1
ATOM 1253 C CA . ALA A 1 174 ? -6.238 7.316 -11.836 1 96.56 174 ALA A CA 1
ATOM 1254 C C . ALA A 1 174 ? -6.59 6.109 -10.969 1 96.56 174 ALA A C 1
ATOM 1256 O O . ALA A 1 174 ? -6.363 4.965 -11.367 1 96.56 174 ALA A O 1
ATOM 1257 N N . ALA A 1 175 ? -7.129 6.371 -9.812 1 97.19 175 ALA A N 1
ATOM 1258 C CA . ALA A 1 175 ? -7.543 5.297 -8.914 1 97.19 175 ALA A CA 1
ATOM 1259 C C . ALA A 1 175 ? -8.695 4.492 -9.516 1 97.19 175 ALA A C 1
ATOM 1261 O O . ALA A 1 175 ? -8.734 3.266 -9.398 1 97.19 175 ALA A O 1
ATOM 1262 N N . ARG A 1 176 ? -9.609 5.18 -10.117 1 96.88 176 ARG A N 1
ATOM 1263 C CA . ARG A 1 176 ? -10.719 4.512 -10.797 1 96.88 176 ARG A CA 1
ATOM 1264 C C . ARG A 1 176 ? -10.203 3.604 -11.914 1 96.88 176 ARG A C 1
ATOM 1266 O O . ARG A 1 176 ? -10.641 2.457 -12.039 1 96.88 176 ARG A O 1
ATOM 1273 N N . LEU A 1 177 ? -9.273 4.109 -12.688 1 96.75 177 LEU A N 1
ATOM 1274 C CA . LEU A 1 177 ? -8.672 3.318 -13.75 1 96.75 177 LEU A CA 1
ATOM 1275 C C . LEU A 1 177 ? -7.945 2.104 -13.18 1 96.75 177 LEU A C 1
ATOM 1277 O O . LEU A 1 177 ? -8.109 0.988 -13.68 1 96.75 177 LEU A O 1
ATOM 1281 N N . ALA A 1 178 ? -7.16 2.33 -12.148 1 97.31 178 ALA A N 1
ATOM 1282 C CA . ALA A 1 178 ? -6.426 1.237 -11.523 1 97.31 178 ALA A CA 1
ATOM 1283 C C . ALA A 1 178 ? -7.379 0.161 -11.008 1 97.31 178 ALA A C 1
ATOM 1285 O O . ALA A 1 178 ? -7.172 -1.029 -11.25 1 97.31 178 ALA A O 1
ATOM 1286 N N . LEU A 1 179 ? -8.477 0.552 -10.336 1 97.88 179 LEU A N 1
ATOM 1287 C CA . LEU A 1 179 ? -9.438 -0.386 -9.773 1 97.88 179 LEU A CA 1
ATOM 1288 C C . LEU A 1 179 ? -10.133 -1.181 -10.875 1 97.88 179 LEU A C 1
ATOM 1290 O O . LEU A 1 179 ? -10.18 -2.412 -10.82 1 97.88 179 LEU A O 1
ATOM 1294 N N . THR A 1 180 ? -10.609 -0.506 -11.898 1 97.75 180 THR A N 1
ATOM 1295 C CA . THR A 1 180 ? -11.391 -1.167 -12.945 1 97.75 180 THR A CA 1
ATOM 1296 C C . THR A 1 180 ? -10.508 -2.088 -13.773 1 97.75 180 THR A C 1
ATOM 1298 O O . THR A 1 180 ? -10.914 -3.193 -14.141 1 97.75 180 THR A O 1
ATOM 1301 N N . THR A 1 181 ? -9.266 -1.696 -14.047 1 97.75 181 THR A N 1
ATOM 1302 C CA . THR A 1 181 ? -8.383 -2.559 -14.82 1 97.75 181 THR A CA 1
ATOM 1303 C C . THR A 1 181 ? -7.902 -3.738 -13.984 1 97.75 181 THR A C 1
ATOM 1305 O O . THR A 1 181 ? -7.672 -4.828 -14.508 1 97.75 181 THR A O 1
ATOM 1308 N N . GLU A 1 182 ? -7.758 -3.551 -12.656 1 98.19 182 GLU A N 1
ATOM 1309 C CA . GLU A 1 182 ? -7.41 -4.672 -11.789 1 98.19 182 GLU A CA 1
ATOM 1310 C C . GLU A 1 182 ? -8.523 -5.711 -11.75 1 98.19 182 GLU A C 1
ATOM 1312 O O . GLU A 1 182 ? -8.258 -6.914 -11.781 1 98.19 182 GLU A O 1
ATOM 1317 N N . ILE A 1 183 ? -9.773 -5.234 -11.703 1 98.56 183 ILE A N 1
ATOM 1318 C CA . ILE A 1 183 ? -10.914 -6.145 -11.734 1 98.56 183 ILE A CA 1
ATOM 1319 C C . ILE A 1 183 ? -10.961 -6.871 -13.078 1 98.56 183 ILE A C 1
ATOM 1321 O O . ILE A 1 183 ? -11.148 -8.086 -13.125 1 98.56 183 ILE A O 1
ATOM 1325 N N . ALA A 1 184 ? -10.75 -6.148 -14.141 1 97.88 184 ALA A N 1
ATOM 1326 C CA . ALA A 1 184 ? -10.758 -6.766 -15.461 1 97.88 184 ALA A CA 1
ATOM 1327 C C . ALA A 1 184 ? -9.633 -7.785 -15.602 1 97.88 184 ALA A C 1
ATOM 1329 O O . ALA A 1 184 ? -9.812 -8.844 -16.203 1 97.88 184 ALA A O 1
ATOM 1330 N N . ALA A 1 185 ? -8.453 -7.445 -15.039 1 97.69 185 ALA A N 1
ATOM 1331 C CA . ALA A 1 185 ? -7.336 -8.383 -15.062 1 97.69 185 ALA A CA 1
ATOM 1332 C C . ALA A 1 185 ? -7.668 -9.648 -14.273 1 97.69 185 ALA A C 1
ATOM 1334 O O . ALA A 1 185 ? -7.375 -10.758 -14.727 1 97.69 185 ALA A O 1
ATOM 1335 N N . ALA A 1 186 ? -8.242 -9.492 -13.133 1 98.56 186 ALA A N 1
ATOM 1336 C CA . ALA A 1 186 ? -8.664 -10.648 -12.352 1 98.56 186 ALA A CA 1
ATOM 1337 C C . ALA A 1 186 ? -9.734 -11.453 -13.094 1 98.56 186 ALA A C 1
ATOM 1339 O O . ALA A 1 186 ? -9.727 -12.688 -13.047 1 98.56 186 ALA A O 1
ATOM 1340 N N . TYR A 1 187 ? -10.625 -10.773 -13.75 1 98.31 187 TYR A N 1
ATOM 1341 C CA . TYR A 1 187 ? -11.664 -11.406 -14.555 1 98.31 187 TYR A CA 1
ATOM 1342 C C . TYR A 1 187 ? -11.062 -12.164 -15.727 1 98.31 187 TYR A C 1
ATOM 1344 O O . TYR A 1 187 ? -11.516 -13.258 -16.062 1 98.31 187 TYR A O 1
ATOM 1352 N N . ALA A 1 188 ? -10.023 -11.609 -16.328 1 97.38 188 ALA A N 1
ATOM 1353 C CA . ALA A 1 188 ? -9.273 -12.297 -17.375 1 97.38 188 ALA A CA 1
ATOM 1354 C C . ALA A 1 188 ? -8.594 -13.555 -16.828 1 97.38 188 ALA A C 1
ATOM 1356 O O . ALA A 1 188 ? -8.602 -14.602 -17.484 1 97.38 188 ALA A O 1
ATOM 1357 N N . ASP A 1 189 ? -8.016 -13.422 -15.68 1 98.06 189 ASP A N 1
ATOM 1358 C CA . ASP A 1 189 ? -7.449 -14.594 -15.023 1 98.06 189 ASP A CA 1
ATOM 1359 C C . ASP A 1 189 ? -8.5 -15.68 -14.828 1 98.06 189 ASP A C 1
ATOM 1361 O O . ASP A 1 189 ? -8.242 -16.859 -15.062 1 98.06 189 ASP A O 1
ATOM 1365 N N . LEU A 1 190 ? -9.695 -15.273 -14.391 1 98.56 190 LEU A N 1
ATOM 1366 C CA . LEU A 1 190 ? -10.789 -16.219 -14.172 1 98.56 190 LEU A CA 1
ATOM 1367 C C . LEU A 1 190 ? -11.18 -16.906 -15.477 1 98.56 190 LEU A C 1
ATOM 1369 O O . LEU A 1 190 ? -11.375 -18.125 -15.5 1 98.56 190 LEU A O 1
ATOM 1373 N N . ALA A 1 191 ? -11.258 -16.188 -16.578 1 97.56 191 ALA A N 1
ATOM 1374 C CA . ALA A 1 191 ? -11.555 -16.75 -17.891 1 97.56 191 ALA A CA 1
ATOM 1375 C C . ALA A 1 191 ? -10.492 -17.766 -18.312 1 97.56 191 ALA A C 1
ATOM 1377 O O . ALA A 1 191 ? -10.82 -18.859 -18.797 1 97.56 191 ALA A O 1
ATOM 1378 N N . GLN A 1 192 ? -9.25 -17.391 -18.094 1 97.5 192 GLN A N 1
ATOM 1379 C CA . GLN A 1 192 ? -8.148 -18.297 -18.422 1 97.5 192 GLN A CA 1
ATOM 1380 C C . GLN A 1 192 ? -8.234 -19.578 -17.609 1 97.5 192 GLN A C 1
ATOM 1382 O O . GLN A 1 192 ? -8.031 -20.672 -18.156 1 97.5 192 GLN A O 1
ATOM 1387 N N . LEU A 1 193 ? -8.531 -19.469 -16.359 1 98.62 193 LEU A N 1
ATOM 1388 C CA . LEU A 1 193 ? -8.602 -20.625 -15.484 1 98.62 193 LEU A CA 1
ATOM 1389 C C . LEU A 1 193 ? -9.75 -21.547 -15.898 1 98.62 193 LEU A C 1
ATOM 1391 O O . LEU A 1 193 ? -9.625 -22.766 -15.844 1 98.62 193 LEU A O 1
ATOM 1395 N N . HIS A 1 194 ? -10.836 -21 -16.359 1 98.12 194 HIS A N 1
ATOM 1396 C CA . HIS A 1 194 ? -11.938 -21.828 -16.844 1 98.12 194 HIS A CA 1
ATOM 1397 C C . HIS A 1 194 ? -11.555 -22.531 -18.141 1 98.12 194 HIS A C 1
ATOM 1399 O O . HIS A 1 194 ? -11.922 -23.688 -18.344 1 98.12 194 HIS A O 1
ATOM 1405 N N . ALA A 1 195 ? -10.828 -21.859 -19.031 1 97.12 195 ALA A N 1
ATOM 1406 C CA . ALA A 1 195 ? -10.32 -22.516 -20.234 1 97.12 195 ALA A CA 1
ATOM 1407 C C . ALA A 1 195 ? -9.367 -23.656 -19.875 1 97.12 195 ALA A C 1
ATOM 1409 O O . ALA A 1 195 ? -9.453 -24.75 -20.438 1 97.12 195 ALA A O 1
ATOM 1410 N N . ASP A 1 196 ? -8.508 -23.391 -18.953 1 97.94 196 ASP A N 1
ATOM 1411 C CA . ASP A 1 196 ? -7.594 -24.422 -18.469 1 97.94 196 ASP A CA 1
ATOM 1412 C C . ASP A 1 196 ? -8.359 -25.594 -17.859 1 97.94 196 ASP A C 1
ATOM 1414 O O . ASP A 1 196 ? -7.961 -26.75 -18.016 1 97.94 196 ASP A O 1
ATOM 1418 N N . ARG A 1 197 ? -9.398 -25.266 -17.125 1 98.56 197 ARG A N 1
ATOM 1419 C CA . ARG A 1 197 ? -10.211 -26.312 -16.516 1 98.56 197 ARG A CA 1
ATOM 1420 C C . ARG A 1 197 ? -10.828 -27.219 -17.594 1 98.56 197 ARG A C 1
ATOM 1422 O O . ARG A 1 197 ? -10.875 -28.438 -17.422 1 98.56 197 ARG A O 1
ATOM 1429 N N . ASP A 1 198 ? -11.312 -26.656 -18.672 1 98.31 198 ASP A N 1
ATOM 1430 C CA . ASP A 1 198 ? -11.875 -27.422 -19.766 1 98.31 198 ASP A CA 1
ATOM 1431 C C . ASP A 1 198 ? -10.836 -28.375 -20.375 1 98.31 198 ASP A C 1
ATOM 1433 O O . ASP A 1 198 ? -11.133 -29.531 -20.641 1 98.31 198 ASP A O 1
ATOM 1437 N N . VAL A 1 199 ? -9.664 -27.844 -20.562 1 98.31 199 VAL A N 1
ATOM 1438 C CA . VAL A 1 199 ? -8.578 -28.656 -21.094 1 98.31 199 VAL A CA 1
ATOM 1439 C C . VAL A 1 199 ? -8.25 -29.781 -20.109 1 98.31 199 VAL A C 1
ATOM 1441 O O . VAL A 1 199 ? -8.07 -30.938 -20.531 1 98.31 199 VAL A O 1
ATOM 1444 N N . ALA A 1 200 ? -8.18 -29.469 -18.844 1 98.44 200 ALA A N 1
ATOM 1445 C CA . ALA A 1 200 ? -7.875 -30.469 -17.812 1 98.44 200 ALA A CA 1
ATOM 1446 C C . ALA A 1 200 ? -8.977 -31.531 -17.734 1 98.44 200 ALA A C 1
ATOM 1448 O O . ALA A 1 200 ? -8.688 -32.719 -17.578 1 98.44 200 ALA A O 1
ATOM 1449 N N . ALA A 1 201 ? -10.234 -31.109 -17.812 1 98.5 201 ALA A N 1
ATOM 1450 C CA . ALA A 1 201 ? -11.352 -32.062 -17.828 1 98.5 201 ALA A CA 1
ATOM 1451 C C . ALA A 1 201 ? -11.281 -32.969 -19.047 1 98.5 201 ALA A C 1
ATOM 1453 O O . ALA A 1 201 ? -11.539 -34.156 -18.953 1 98.5 201 ALA A O 1
ATOM 1454 N N . SER A 1 202 ? -10.969 -32.406 -20.188 1 98 202 SER A N 1
ATOM 1455 C CA . SER A 1 202 ? -10.766 -33.188 -21.406 1 98 202 SER A CA 1
ATOM 1456 C C . SER A 1 202 ? -9.625 -34.188 -21.219 1 98 202 SER A C 1
ATOM 1458 O O . SER A 1 202 ? -9.703 -35.312 -21.688 1 98 202 SER A O 1
ATOM 1460 N N . ALA A 1 203 ? -8.547 -33.75 -20.578 1 98.19 203 ALA A N 1
ATOM 1461 C CA . ALA A 1 203 ? -7.418 -34.625 -20.312 1 98.19 203 ALA A CA 1
ATOM 1462 C C . ALA A 1 203 ? -7.848 -35.812 -19.453 1 98.19 203 ALA A C 1
ATOM 1464 O O . ALA A 1 203 ? -7.41 -36.969 -19.703 1 98.19 203 ALA A O 1
ATOM 1465 N N . VAL A 1 204 ? -8.703 -35.625 -18.438 1 98.5 204 VAL A N 1
ATOM 1466 C CA . VAL A 1 204 ? -9.227 -36.719 -17.625 1 98.5 204 VAL A CA 1
ATOM 1467 C C . VAL A 1 204 ? -9.984 -37.719 -18.5 1 98.5 204 VAL A C 1
ATOM 1469 O O . VAL A 1 204 ? -9.805 -38.906 -18.375 1 98.5 204 VAL A O 1
ATOM 1472 N N . ARG A 1 205 ? -10.797 -37.25 -19.406 1 98.25 205 ARG A N 1
ATOM 1473 C CA . ARG A 1 205 ? -11.562 -38.125 -20.297 1 98.25 205 ARG A CA 1
ATOM 1474 C C . ARG A 1 205 ? -10.633 -38.906 -21.219 1 98.25 205 ARG A C 1
ATOM 1476 O O . ARG A 1 205 ? -10.805 -40.094 -21.406 1 98.25 205 ARG A O 1
ATOM 1483 N N . ILE A 1 206 ? -9.695 -38.219 -21.797 1 97.69 206 ILE A N 1
ATOM 1484 C CA . ILE A 1 206 ? -8.758 -38.812 -22.719 1 97.69 206 ILE A CA 1
ATOM 1485 C C . ILE A 1 206 ? -7.984 -39.938 -22.016 1 97.69 206 ILE A C 1
ATOM 1487 O O . ILE A 1 206 ? -7.871 -41.062 -22.531 1 97.69 206 ILE A O 1
ATOM 1491 N N . ARG A 1 207 ? -7.48 -39.656 -20.844 1 98.12 207 ARG A N 1
ATOM 1492 C CA . ARG A 1 207 ? -6.715 -40.625 -20.078 1 98.12 207 ARG A CA 1
ATOM 1493 C C . ARG A 1 207 ? -7.59 -41.812 -19.641 1 98.12 207 ARG A C 1
ATOM 1495 O O . ARG A 1 207 ? -7.137 -42.969 -19.625 1 98.12 207 ARG A O 1
ATOM 1502 N N . SER A 1 208 ? -8.82 -41.531 -19.297 1 98.31 208 SER A N 1
ATOM 1503 C CA . SER A 1 208 ? -9.758 -42.594 -18.922 1 98.31 208 SER A CA 1
ATOM 1504 C C . SER A 1 208 ? -10.047 -43.5 -20.109 1 98.31 208 SER A C 1
ATOM 1506 O O . SER A 1 208 ? -10.125 -44.719 -19.938 1 98.31 208 SER A O 1
ATOM 1508 N N . ASP A 1 209 ? -10.227 -42.938 -21.25 1 97.31 209 ASP A N 1
ATOM 1509 C CA . ASP A 1 209 ? -10.438 -43.719 -22.453 1 97.31 209 ASP A CA 1
ATOM 1510 C C . ASP A 1 209 ? -9.227 -44.594 -22.766 1 97.31 209 ASP A C 1
ATOM 1512 O O . ASP A 1 209 ? -9.367 -45.75 -23.141 1 97.31 209 ASP A O 1
ATOM 1516 N N . SER A 1 210 ? -8.062 -43.969 -22.641 1 97.56 210 SER A N 1
ATOM 1517 C CA . SER A 1 210 ? -6.836 -44.719 -22.875 1 97.56 210 SER A CA 1
ATOM 1518 C C . SER A 1 210 ? -6.711 -45.875 -21.891 1 97.56 210 SER A C 1
ATOM 1520 O O . SER A 1 210 ? -6.297 -47 -22.266 1 97.56 210 SER A O 1
ATOM 1522 N N . LEU A 1 211 ? -7.078 -45.656 -20.625 1 98.06 211 LEU A N 1
ATOM 1523 C CA . LEU A 1 211 ? -7.035 -46.719 -19.609 1 98.06 211 LEU A CA 1
ATOM 1524 C C . LEU A 1 211 ? -7.98 -47.844 -19.984 1 98.06 211 LEU A C 1
ATOM 1526 O O . LEU A 1 211 ? -7.609 -49.031 -19.906 1 98.06 211 LEU A O 1
ATOM 1530 N N . ARG A 1 212 ? -9.141 -47.531 -20.406 1 97.69 212 ARG A N 1
ATOM 1531 C CA . ARG A 1 212 ? -10.102 -48.562 -20.812 1 97.69 212 ARG A CA 1
ATOM 1532 C C . ARG A 1 212 ? -9.555 -49.406 -21.969 1 97.69 212 ARG A C 1
ATOM 1534 O O . ARG A 1 212 ? -9.688 -50.625 -21.969 1 97.69 212 ARG A O 1
ATOM 1541 N N . LEU A 1 213 ? -8.984 -48.719 -22.906 1 96.94 213 LEU A N 1
ATOM 1542 C CA . LEU A 1 213 ? -8.414 -49.406 -24.047 1 96.94 213 LEU A CA 1
ATOM 1543 C C . LEU A 1 213 ? -7.301 -50.344 -23.609 1 96.94 213 LEU A C 1
ATOM 1545 O O . LEU A 1 213 ? -7.25 -51.5 -24.062 1 96.94 213 LEU A O 1
ATOM 1549 N N . VAL A 1 214 ? -6.414 -49.844 -22.797 1 97.81 214 VAL A N 1
ATOM 1550 C CA . VAL A 1 214 ? -5.289 -50.656 -22.328 1 97.81 214 VAL A CA 1
ATOM 1551 C C . VAL A 1 214 ? -5.805 -51.844 -21.516 1 97.81 214 VAL A C 1
ATOM 1553 O O . VAL A 1 214 ? -5.309 -52.969 -21.656 1 97.81 214 VAL A O 1
ATOM 1556 N N . GLU A 1 215 ? -6.832 -51.656 -20.688 1 97.44 215 GLU A N 1
ATOM 1557 C CA . GLU A 1 215 ? -7.414 -52.719 -19.875 1 97.44 215 GLU A CA 1
ATOM 1558 C C . GLU A 1 215 ? -8.094 -53.781 -20.75 1 97.44 215 GLU A C 1
ATOM 1560 O O . GLU A 1 215 ? -8 -54.969 -20.453 1 97.44 215 GLU A O 1
ATOM 1565 N N . ASP A 1 216 ? -8.727 -53.344 -21.766 1 96.62 216 ASP A N 1
ATOM 1566 C CA . ASP A 1 216 ? -9.344 -54.281 -22.703 1 96.62 216 ASP A CA 1
ATOM 1567 C C . ASP A 1 216 ? -8.297 -55.156 -23.375 1 96.62 216 ASP A C 1
ATOM 1569 O O . ASP A 1 216 ? -8.469 -56.375 -23.484 1 96.62 216 ASP A O 1
ATOM 1573 N N . ARG A 1 217 ? -7.262 -54.594 -23.828 1 96.62 217 ARG A N 1
ATOM 1574 C CA . ARG A 1 217 ? -6.203 -55.344 -24.484 1 96.62 217 ARG A CA 1
ATOM 1575 C C . ARG A 1 217 ? -5.496 -56.281 -23.5 1 96.62 217 ARG A C 1
ATOM 1577 O O . ARG A 1 217 ? -5.117 -57.375 -23.859 1 96.62 217 ARG A O 1
ATOM 1584 N N . LEU A 1 218 ? -5.305 -55.781 -22.344 1 96.38 218 LEU A N 1
ATOM 1585 C CA . LEU A 1 218 ? -4.699 -56.625 -21.328 1 96.38 218 LEU A CA 1
ATOM 1586 C C . LEU A 1 218 ? -5.555 -57.875 -21.062 1 96.38 218 LEU A C 1
ATOM 1588 O O . LEU A 1 218 ? -5.035 -58.969 -20.969 1 96.38 218 LEU A O 1
ATOM 1592 N N . SER A 1 219 ? -6.828 -57.688 -20.969 1 97 219 SER A N 1
ATOM 1593 C CA . SER A 1 219 ? -7.762 -58.75 -20.688 1 97 219 SER A CA 1
ATOM 1594 C C . SER A 1 219 ? -7.773 -59.781 -21.812 1 97 219 SER A C 1
ATOM 1596 O O . SER A 1 219 ? -8.086 -60.969 -21.594 1 97 219 SER A O 1
ATOM 1598 N N . ASN A 1 220 ? -7.34 -59.406 -22.969 1 96.25 220 ASN A N 1
ATOM 1599 C CA . ASN A 1 220 ? -7.293 -60.281 -24.125 1 96.25 220 ASN A CA 1
ATOM 1600 C C . ASN A 1 220 ? -5.879 -60.812 -24.375 1 96.25 220 ASN A C 1
ATOM 1602 O O . ASN A 1 220 ? -5.605 -61.375 -25.422 1 96.25 220 ASN A O 1
ATOM 1606 N N . GLY A 1 221 ? -5.004 -60.5 -23.484 1 94.56 221 GLY A N 1
ATOM 1607 C CA . GLY A 1 221 ? -3.641 -61 -23.578 1 94.56 221 GLY A CA 1
ATOM 1608 C C . GLY A 1 221 ? -2.787 -60.281 -24.578 1 94.56 221 GLY A C 1
ATOM 1609 O O . GLY A 1 221 ? -1.729 -60.75 -24.984 1 94.56 221 GLY A O 1
ATOM 1610 N N . LEU A 1 222 ? -3.205 -59.031 -24.953 1 94.81 222 LEU A N 1
ATOM 1611 C CA . LEU A 1 222 ? -2.547 -58.312 -26.016 1 94.81 222 LEU A CA 1
ATOM 1612 C C . LEU A 1 222 ? -1.727 -57.156 -25.453 1 94.81 222 LEU A C 1
ATOM 1614 O O . LEU A 1 222 ? -1.166 -56.344 -26.203 1 94.81 222 LEU A O 1
ATOM 1618 N N . GLU A 1 223 ? -1.684 -56.969 -24.156 1 94.75 223 GLU A N 1
ATOM 1619 C CA . GLU A 1 223 ? -0.938 -55.906 -23.469 1 94.75 223 GLU A CA 1
ATOM 1620 C C . GLU A 1 223 ? -0.361 -56.406 -22.156 1 94.75 223 GLU A C 1
ATOM 1622 O O . GLU A 1 223 ? -0.762 -57.469 -21.641 1 94.75 223 GLU A O 1
ATOM 1627 N N . ASN A 1 224 ? 0.628 -55.75 -21.641 1 94.44 224 ASN A N 1
ATOM 1628 C CA . ASN A 1 224 ? 1.255 -56.156 -20.391 1 94.44 224 ASN A CA 1
ATOM 1629 C C . ASN A 1 224 ? 0.779 -55.281 -19.219 1 94.44 224 ASN A C 1
ATOM 1631 O O . ASN A 1 224 ? 0.18 -54.219 -19.438 1 94.44 224 ASN A O 1
ATOM 1635 N N . ARG A 1 225 ? 1.106 -55.719 -18 1 95.81 225 ARG A N 1
ATOM 1636 C CA . ARG A 1 225 ? 0.579 -55.094 -16.781 1 95.81 225 ARG A CA 1
ATOM 1637 C C . ARG A 1 225 ? 1.261 -53.781 -16.516 1 95.81 225 ARG A C 1
ATOM 1639 O O . ARG A 1 225 ? 0.68 -52.875 -15.875 1 95.81 225 ARG A O 1
ATOM 1646 N N . ALA A 1 226 ? 2.494 -53.562 -16.938 1 96.31 226 ALA A N 1
ATOM 1647 C CA . ALA A 1 226 ? 3.188 -52.281 -16.75 1 96.31 226 ALA A CA 1
ATOM 1648 C C . ALA A 1 226 ? 2.463 -51.156 -17.469 1 96.31 226 ALA A C 1
ATOM 1650 O O . ALA A 1 226 ? 2.24 -50.094 -16.891 1 96.31 226 ALA A O 1
ATOM 1651 N N . ALA A 1 227 ? 2.08 -51.406 -18.656 1 96.56 227 ALA A N 1
ATOM 1652 C CA . ALA A 1 227 ? 1.339 -50.438 -19.453 1 96.56 227 ALA A CA 1
ATOM 1653 C C . ALA A 1 227 ? -0.006 -50.094 -18.797 1 96.56 227 ALA A C 1
ATOM 1655 O O . ALA A 1 227 ? -0.431 -48.938 -18.781 1 96.56 227 ALA A O 1
ATOM 1656 N N . ALA A 1 228 ? -0.643 -51.125 -18.312 1 97.56 228 ALA A N 1
ATOM 1657 C CA . ALA A 1 228 ? -1.939 -50.938 -17.672 1 97.56 228 ALA A CA 1
ATOM 1658 C C . ALA A 1 228 ? -1.806 -50.062 -16.422 1 97.56 228 ALA A C 1
ATOM 1660 O O . ALA A 1 228 ? -2.598 -49.156 -16.203 1 97.56 228 ALA A O 1
ATOM 1661 N N . ARG A 1 229 ? -0.818 -50.344 -15.625 1 98 229 ARG A N 1
ATOM 1662 C CA . ARG A 1 229 ? -0.613 -49.562 -14.422 1 98 229 ARG A CA 1
ATOM 1663 C C . ARG A 1 229 ? -0.183 -48.125 -14.758 1 98 229 ARG A C 1
ATOM 1665 O O . ARG A 1 229 ? -0.538 -47.188 -14.055 1 98 229 ARG A O 1
ATOM 1672 N N . GLN A 1 230 ? 0.602 -48 -15.766 1 97.06 230 GLN A N 1
ATOM 1673 C CA . GLN A 1 230 ? 0.991 -46.656 -16.234 1 97.06 230 GLN A CA 1
ATOM 1674 C C . GLN A 1 230 ? -0.228 -45.844 -16.672 1 97.06 230 GLN A C 1
ATOM 1676 O O . GLN A 1 230 ? -0.368 -44.688 -16.312 1 97.06 230 GLN A O 1
ATOM 1681 N N . ALA A 1 231 ? -1.07 -46.438 -17.453 1 97.94 231 ALA A N 1
ATOM 1682 C CA . ALA A 1 231 ? -2.312 -45.781 -17.859 1 97.94 231 ALA A CA 1
ATOM 1683 C C . ALA A 1 231 ? -3.186 -45.469 -16.641 1 97.94 231 ALA A C 1
ATOM 1685 O O . ALA A 1 231 ? -3.809 -44.406 -16.594 1 97.94 231 ALA A O 1
ATOM 1686 N N . ALA A 1 232 ? -3.232 -46.406 -15.695 1 98 232 ALA A N 1
ATOM 1687 C CA . ALA A 1 232 ? -4.039 -46.219 -14.484 1 98 232 ALA A CA 1
ATOM 1688 C C . ALA A 1 232 ? -3.531 -45.031 -13.656 1 98 232 ALA A C 1
ATOM 1690 O O . ALA A 1 232 ? -4.316 -44.344 -13 1 98 232 ALA A O 1
ATOM 1691 N N . SER A 1 233 ? -2.242 -44.75 -13.664 1 98.12 233 SER A N 1
ATOM 1692 C CA . SER A 1 233 ? -1.644 -43.656 -12.922 1 98.12 233 SER A CA 1
ATOM 1693 C C . SER A 1 233 ? -2 -42.312 -13.555 1 98.12 233 SER A C 1
ATOM 1695 O O . SER A 1 233 ? -2.072 -41.281 -12.859 1 98.12 233 SER A O 1
ATOM 1697 N N . ALA A 1 234 ? -2.223 -42.281 -14.812 1 97.88 234 ALA A N 1
ATOM 1698 C CA . ALA A 1 234 ? -2.414 -41.062 -15.555 1 97.88 234 ALA A CA 1
ATOM 1699 C C . ALA A 1 234 ? -3.756 -40.406 -15.219 1 97.88 234 ALA A C 1
ATOM 1701 O O . ALA A 1 234 ? -3.887 -39.188 -15.234 1 97.88 234 ALA A O 1
ATOM 1702 N N . VAL A 1 235 ? -4.777 -41.219 -14.836 1 98.19 235 VAL A N 1
ATOM 1703 C CA . VAL A 1 235 ? -6.125 -40.719 -14.594 1 98.19 235 VAL A CA 1
ATOM 1704 C C . VAL A 1 235 ? -6.148 -39.906 -13.305 1 98.19 235 VAL A C 1
ATOM 1706 O O . VAL A 1 235 ? -6.488 -38.719 -13.312 1 98.19 235 VAL A O 1
ATOM 1709 N N . PRO A 1 236 ? -5.719 -40.469 -12.164 1 98.44 236 PRO A N 1
ATOM 1710 C CA . PRO A 1 236 ? -5.715 -39.656 -10.961 1 98.44 236 PRO A CA 1
ATOM 1711 C C . PRO A 1 236 ? -4.746 -38.469 -11.055 1 98.44 236 PRO A C 1
ATOM 1713 O O . PRO A 1 236 ? -4.988 -37.406 -10.461 1 98.44 236 PRO A O 1
ATOM 1716 N N . ALA A 1 237 ? -3.668 -38.562 -11.82 1 97.62 237 ALA A N 1
ATOM 1717 C CA . ALA A 1 237 ? -2.777 -37.406 -12.047 1 97.62 237 ALA A CA 1
ATOM 1718 C C . ALA A 1 237 ? -3.512 -36.281 -12.75 1 97.62 237 ALA A C 1
ATOM 1720 O O . ALA A 1 237 ? -3.342 -35.094 -12.391 1 97.62 237 ALA A O 1
ATOM 1721 N N . ALA A 1 238 ? -4.262 -36.594 -13.734 1 98.19 238 ALA A N 1
ATOM 1722 C CA . ALA A 1 238 ? -5.066 -35.594 -14.438 1 98.19 238 ALA A CA 1
ATOM 1723 C C . ALA A 1 238 ? -6.117 -35 -13.508 1 98.19 238 ALA A C 1
ATOM 1725 O O . ALA A 1 238 ? -6.379 -33.812 -13.555 1 98.19 238 ALA A O 1
ATOM 1726 N N . ARG A 1 239 ? -6.727 -35.844 -12.656 1 98.5 239 ARG A N 1
ATOM 1727 C CA . ARG A 1 239 ? -7.715 -35.375 -11.703 1 98.5 239 ARG A CA 1
ATOM 1728 C C . ARG A 1 239 ? -7.074 -34.438 -10.688 1 98.5 239 ARG A C 1
ATOM 1730 O O . ARG A 1 239 ? -7.699 -33.469 -10.25 1 98.5 239 ARG A O 1
ATOM 1737 N N . ALA A 1 240 ? -5.848 -34.688 -10.305 1 97.94 240 ALA A N 1
ATOM 1738 C CA . ALA A 1 240 ? -5.121 -33.812 -9.398 1 97.94 240 ALA A CA 1
ATOM 1739 C C . ALA A 1 240 ? -4.914 -32.438 -10.023 1 97.94 240 ALA A C 1
ATOM 1741 O O . ALA A 1 240 ? -5.051 -31.406 -9.344 1 97.94 240 ALA A O 1
ATOM 1742 N N . GLU A 1 241 ? -4.59 -32.375 -11.289 1 97.81 241 GLU A N 1
ATOM 1743 C CA . GLU A 1 241 ? -4.43 -31.125 -12.008 1 97.81 241 GLU A CA 1
ATOM 1744 C C . GLU A 1 241 ? -5.746 -30.359 -12.078 1 97.81 241 GLU A C 1
ATOM 1746 O O . GLU A 1 241 ? -5.773 -29.141 -11.898 1 97.81 241 GLU A O 1
ATOM 1751 N N . LEU A 1 242 ? -6.82 -31.094 -12.359 1 98.5 242 LEU A N 1
ATOM 1752 C CA . LEU A 1 242 ? -8.141 -30.484 -12.398 1 98.5 242 LEU A CA 1
ATOM 1753 C C . LEU A 1 242 ? -8.5 -29.859 -11.055 1 98.5 242 LEU A C 1
ATOM 1755 O O . LEU A 1 242 ? -8.977 -28.734 -10.992 1 98.5 242 LEU A O 1
ATOM 1759 N N . ALA A 1 243 ? -8.188 -30.578 -9.977 1 98.5 243 ALA A N 1
ATOM 1760 C CA . ALA A 1 243 ? -8.453 -30.078 -8.633 1 98.5 243 ALA A CA 1
ATOM 1761 C C . ALA A 1 243 ? -7.641 -28.828 -8.336 1 98.5 243 ALA A C 1
ATOM 1763 O O . ALA A 1 243 ? -8.125 -27.906 -7.668 1 98.5 243 ALA A O 1
ATOM 1764 N N . ALA A 1 244 ? -6.414 -28.75 -8.789 1 98.5 244 ALA A N 1
ATOM 1765 C CA . ALA A 1 244 ? -5.562 -27.578 -8.617 1 98.5 244 ALA A CA 1
ATOM 1766 C C . ALA A 1 244 ? -6.16 -26.344 -9.312 1 98.5 244 ALA A C 1
ATOM 1768 O O . ALA A 1 244 ? -6.133 -25.25 -8.773 1 98.5 244 ALA A O 1
ATOM 1769 N N . ILE A 1 245 ? -6.676 -26.516 -10.484 1 98.69 245 ILE A N 1
ATOM 1770 C CA . ILE A 1 245 ? -7.281 -25.422 -11.25 1 98.69 245 ILE A CA 1
ATOM 1771 C C . ILE A 1 245 ? -8.562 -24.953 -10.555 1 98.69 245 ILE A C 1
ATOM 1773 O O . ILE A 1 245 ? -8.828 -23.75 -10.477 1 98.69 245 ILE A O 1
ATOM 1777 N N . ASP A 1 246 ? -9.328 -25.953 -10.016 1 98.62 246 ASP A N 1
ATOM 1778 C CA . ASP A 1 246 ? -10.539 -25.594 -9.281 1 98.62 246 ASP A CA 1
ATOM 1779 C C . ASP A 1 246 ? -10.211 -24.719 -8.078 1 98.62 246 ASP A C 1
ATOM 1781 O O . ASP A 1 246 ? -10.938 -23.766 -7.773 1 98.62 246 ASP A O 1
ATOM 1785 N N . GLU A 1 247 ? -9.164 -24.984 -7.355 1 98.31 247 GLU A N 1
ATOM 1786 C CA . GLU A 1 247 ? -8.695 -24.141 -6.258 1 98.31 247 GLU A CA 1
ATOM 1787 C C . GLU A 1 247 ? -8.398 -22.719 -6.738 1 98.31 247 GLU A C 1
ATOM 1789 O O . GLU A 1 247 ? -8.836 -21.75 -6.129 1 98.31 247 GLU A O 1
ATOM 1794 N N . SER A 1 248 ? -7.691 -22.641 -7.871 1 98.75 248 SER A N 1
ATOM 1795 C CA . SER A 1 248 ? -7.297 -21.344 -8.406 1 98.75 248 SER A CA 1
ATOM 1796 C C . SER A 1 248 ? -8.516 -20.531 -8.82 1 98.75 248 SER A C 1
ATOM 1798 O O . SER A 1 248 ? -8.523 -19.297 -8.672 1 98.75 248 SER A O 1
ATOM 1800 N N . ILE A 1 249 ? -9.508 -21.188 -9.336 1 98.75 249 ILE A N 1
ATOM 1801 C CA . ILE A 1 249 ? -10.75 -20.531 -9.703 1 98.75 249 ILE A CA 1
ATOM 1802 C C . ILE A 1 249 ? -11.406 -19.922 -8.461 1 98.75 249 ILE A C 1
ATOM 1804 O O . ILE A 1 249 ? -11.789 -18.75 -8.453 1 98.75 249 ILE A O 1
ATOM 1808 N N . ALA A 1 250 ? -11.5 -20.688 -7.379 1 98.44 250 ALA A N 1
ATOM 1809 C CA . ALA A 1 250 ? -12.117 -20.219 -6.141 1 98.44 250 ALA A CA 1
ATOM 1810 C C . ALA A 1 250 ? -11.344 -19.047 -5.551 1 98.44 250 ALA A C 1
ATOM 1812 O O . ALA A 1 250 ? -11.945 -18.062 -5.102 1 98.44 250 ALA A O 1
ATOM 1813 N N . LEU A 1 251 ? -10.023 -19.094 -5.562 1 98.75 251 LEU A N 1
ATOM 1814 C CA . LEU A 1 251 ? -9.172 -18.031 -5.043 1 98.75 251 LEU A CA 1
ATOM 1815 C C . LEU A 1 251 ? -9.352 -16.75 -5.855 1 98.75 251 LEU A C 1
ATOM 1817 O O . LEU A 1 251 ? -9.375 -15.656 -5.293 1 98.75 251 LEU A O 1
ATOM 1821 N N . THR A 1 252 ? -9.5 -16.891 -7.18 1 98.81 252 THR A N 1
ATOM 1822 C CA . THR A 1 252 ? -9.68 -15.734 -8.047 1 98.81 252 THR A CA 1
ATOM 1823 C C . THR A 1 252 ? -11.039 -15.078 -7.809 1 98.81 252 THR A C 1
ATOM 1825 O O . THR A 1 252 ? -11.156 -13.852 -7.852 1 98.81 252 THR A O 1
ATOM 1828 N N . ARG A 1 253 ? -12.016 -15.891 -7.535 1 98.75 253 ARG A N 1
ATOM 1829 C CA . ARG A 1 253 ? -13.328 -15.359 -7.176 1 98.75 253 ARG A CA 1
ATOM 1830 C C . ARG A 1 253 ? -13.258 -14.547 -5.887 1 98.75 253 ARG A C 1
ATOM 1832 O O . ARG A 1 253 ? -13.836 -13.461 -5.797 1 98.75 253 ARG A O 1
ATOM 1839 N N . ASN A 1 254 ? -12.523 -15.039 -4.855 1 98.56 254 ASN A N 1
ATOM 1840 C CA . ASN A 1 254 ? -12.281 -14.289 -3.631 1 98.56 254 ASN A CA 1
ATOM 1841 C C . ASN A 1 254 ? -11.609 -12.953 -3.916 1 98.56 254 ASN A C 1
ATOM 1843 O O . ASN A 1 254 ? -11.969 -11.93 -3.328 1 98.56 254 ASN A O 1
ATOM 1847 N N . ARG A 1 255 ? -10.633 -12.969 -4.816 1 98.56 255 ARG A N 1
ATOM 1848 C CA . ARG A 1 255 ? -9.883 -11.766 -5.18 1 98.56 255 ARG A CA 1
ATOM 1849 C C . ARG A 1 255 ? -10.797 -10.711 -5.781 1 98.56 255 ARG A C 1
ATOM 1851 O O . ARG A 1 255 ? -10.742 -9.539 -5.402 1 98.56 255 ARG A O 1
ATOM 1858 N N . ILE A 1 256 ? -11.672 -11.133 -6.695 1 98.69 256 ILE A N 1
ATOM 1859 C CA . ILE A 1 256 ? -12.586 -10.195 -7.332 1 98.69 256 ILE A CA 1
ATOM 1860 C C . ILE A 1 256 ? -13.555 -9.633 -6.293 1 98.69 256 ILE A C 1
ATOM 1862 O O . ILE A 1 256 ? -13.797 -8.422 -6.254 1 98.69 256 ILE A O 1
ATOM 1866 N N . ALA A 1 257 ? -14.078 -10.508 -5.414 1 98.44 257 ALA A N 1
ATOM 1867 C CA . ALA A 1 257 ? -14.992 -10.047 -4.371 1 98.44 257 ALA A CA 1
ATOM 1868 C C . ALA A 1 257 ? -14.336 -8.977 -3.506 1 98.44 257 ALA A C 1
ATOM 1870 O O . ALA A 1 257 ? -14.953 -7.949 -3.203 1 98.44 257 ALA A O 1
ATOM 1871 N N . ALA A 1 258 ? -13.102 -9.172 -3.135 1 98.06 258 ALA A N 1
ATOM 1872 C CA . ALA A 1 258 ? -12.383 -8.219 -2.301 1 98.06 258 ALA A CA 1
ATOM 1873 C C . ALA A 1 258 ? -12.188 -6.887 -3.025 1 98.06 258 ALA A C 1
ATOM 1875 O O . ALA A 1 258 ? -12.305 -5.82 -2.42 1 98.06 258 ALA A O 1
ATOM 1876 N N . LEU A 1 259 ? -11.898 -6.938 -4.352 1 98.12 259 LEU A N 1
ATOM 1877 C CA . LEU A 1 259 ? -11.734 -5.723 -5.145 1 98.12 259 LEU A CA 1
ATOM 1878 C C . LEU A 1 259 ? -13.031 -4.922 -5.188 1 98.12 259 LEU A C 1
ATOM 1880 O O . LEU A 1 259 ? -13 -3.693 -5.309 1 98.12 259 LEU A O 1
ATOM 1884 N N . LEU A 1 260 ? -14.172 -5.562 -5.047 1 97.81 260 LEU A N 1
ATOM 1885 C CA . LEU A 1 260 ? -15.484 -4.918 -5.031 1 97.81 260 LEU A CA 1
ATOM 1886 C C . LEU A 1 260 ? -15.766 -4.301 -3.666 1 97.81 260 LEU A C 1
ATOM 1888 O O . LEU A 1 260 ? -16.734 -3.547 -3.51 1 97.81 260 LEU A O 1
ATOM 1892 N N . GLY A 1 261 ? -14.906 -4.609 -2.67 1 96.56 261 GLY A N 1
ATOM 1893 C CA . GLY A 1 261 ? -15.203 -4.211 -1.303 1 96.56 261 GLY A CA 1
ATOM 1894 C C . GLY A 1 261 ? -16.25 -5.086 -0.639 1 96.56 261 GLY A C 1
ATOM 1895 O O . GLY A 1 261 ? -16.906 -4.664 0.311 1 96.56 261 GLY A O 1
ATOM 1896 N N . ALA A 1 262 ? -16.469 -6.309 -1.108 1 96.94 262 ALA A N 1
ATOM 1897 C CA . ALA A 1 262 ? -17.5 -7.211 -0.609 1 96.94 262 ALA A CA 1
ATOM 1898 C C . ALA A 1 262 ? -16.891 -8.391 0.132 1 96.94 262 ALA A C 1
ATOM 1900 O O . ALA A 1 262 ? -15.672 -8.594 0.092 1 96.94 262 ALA A O 1
ATOM 1901 N N . GLY A 1 263 ? -17.734 -9.141 0.855 1 96.56 263 GLY A N 1
ATOM 1902 C CA . GLY A 1 263 ? -17.297 -10.367 1.497 1 96.56 263 GLY A CA 1
ATOM 1903 C C . GLY A 1 263 ? -17.062 -11.508 0.519 1 96.56 263 GLY A C 1
ATOM 1904 O O . GLY A 1 263 ? -17.516 -11.438 -0.629 1 96.56 263 GLY A O 1
ATOM 1905 N N . PRO A 1 264 ? -16.344 -12.484 0.96 1 97.06 264 PRO A N 1
ATOM 1906 C CA . PRO A 1 264 ? -15.969 -13.57 0.056 1 97.06 264 PRO A CA 1
ATOM 1907 C C . PRO A 1 264 ? -17.172 -14.289 -0.535 1 97.06 264 PRO A C 1
ATOM 1909 O O . PRO A 1 264 ? -17.094 -14.867 -1.622 1 97.06 264 PRO A O 1
ATOM 1912 N N . ASP A 1 265 ? -18.344 -14.25 0.105 1 97.5 265 ASP A N 1
ATOM 1913 C CA . ASP A 1 265 ? -19.531 -14.906 -0.44 1 97.5 265 ASP A CA 1
ATOM 1914 C C . ASP A 1 265 ? -19.953 -14.273 -1.762 1 97.5 265 ASP A C 1
ATOM 1916 O O . ASP A 1 265 ? -20.547 -14.93 -2.607 1 97.5 265 ASP A O 1
ATOM 1920 N N . ARG A 1 266 ? -19.672 -13.047 -1.924 1 97.75 266 ARG A N 1
ATOM 1921 C CA . ARG A 1 266 ? -19.969 -12.391 -3.195 1 97.75 266 ARG A CA 1
ATOM 1922 C C . ARG A 1 266 ? -19.25 -13.086 -4.348 1 97.75 266 ARG A C 1
ATOM 1924 O O . ARG A 1 266 ? -19.766 -13.156 -5.461 1 97.75 266 ARG A O 1
ATOM 1931 N N . GLY A 1 267 ? -18.062 -13.664 -4.094 1 98.06 267 GLY A N 1
ATOM 1932 C CA . GLY A 1 267 ? -17.297 -14.391 -5.094 1 98.06 267 GLY A CA 1
ATOM 1933 C C . GLY A 1 267 ? -17.984 -15.648 -5.582 1 98.06 267 GLY A C 1
ATOM 1934 O O . GLY A 1 267 ? -17.797 -16.062 -6.73 1 98.06 267 GLY A O 1
ATOM 1935 N N . LEU A 1 268 ? -18.812 -16.266 -4.734 1 97.62 268 LEU A N 1
ATOM 1936 C CA . LEU A 1 268 ? -19.5 -17.516 -5.074 1 97.62 268 LEU A CA 1
ATOM 1937 C C . LEU A 1 268 ? -20.5 -17.281 -6.199 1 97.62 268 LEU A C 1
ATOM 1939 O O . LEU A 1 268 ? -20.844 -18.219 -6.922 1 97.62 268 LEU A O 1
ATOM 1943 N N . ALA A 1 269 ? -20.938 -16.016 -6.344 1 97.56 269 ALA A N 1
ATOM 1944 C CA . ALA A 1 269 ? -21.969 -15.695 -7.324 1 97.56 269 ALA A CA 1
ATOM 1945 C C . ALA A 1 269 ? -21.344 -15.352 -8.672 1 97.56 269 ALA A C 1
ATOM 1947 O O . ALA A 1 269 ? -22.062 -15.125 -9.656 1 97.56 269 ALA A O 1
ATOM 1948 N N . ILE A 1 270 ? -20.062 -15.289 -8.773 1 98.44 270 ILE A N 1
ATOM 1949 C CA . ILE A 1 270 ? -19.406 -14.93 -10.023 1 98.44 270 ILE A CA 1
ATOM 1950 C C . ILE A 1 270 ? -19.359 -16.141 -10.945 1 98.44 270 ILE A C 1
ATOM 1952 O O . ILE A 1 270 ? -18.797 -17.188 -10.586 1 98.44 270 ILE A O 1
ATOM 1956 N N . GLU A 1 271 ? -19.953 -15.977 -12.109 1 98.25 271 GLU A N 1
ATOM 1957 C CA . GLU A 1 271 ? -20.031 -17.047 -13.086 1 98.25 271 GLU A CA 1
ATOM 1958 C C . GLU A 1 271 ? -18.859 -17.031 -14.055 1 98.25 271 GLU A C 1
ATOM 1960 O O . GLU A 1 271 ? -18.062 -16.078 -14.039 1 98.25 271 GLU A O 1
ATOM 1965 N N . ARG A 1 272 ? -18.688 -18.094 -14.82 1 97.69 272 ARG A N 1
ATOM 1966 C CA . ARG A 1 272 ? -17.656 -18.156 -15.859 1 97.69 272 ARG A CA 1
ATOM 1967 C C . ARG A 1 272 ? -17.797 -16.969 -16.812 1 97.69 272 ARG A C 1
ATOM 1969 O O . ARG A 1 272 ? -18.875 -16.688 -17.328 1 97.69 272 ARG A O 1
ATOM 1976 N N . PRO A 1 273 ? -16.688 -16.266 -17.062 1 97.44 273 PRO A N 1
ATOM 1977 C CA . PRO A 1 273 ? -16.719 -15.109 -17.953 1 97.44 273 PRO A CA 1
ATOM 1978 C C . PRO A 1 273 ? -17.109 -15.484 -19.375 1 97.44 273 PRO A C 1
ATOM 1980 O O . PRO A 1 273 ? -16.719 -16.547 -19.875 1 97.44 273 PRO A O 1
ATOM 1983 N N . GLU A 1 274 ? -17.953 -14.664 -19.969 1 92.81 274 GLU A N 1
ATOM 1984 C CA . GLU A 1 274 ? -18.344 -14.828 -21.359 1 92.81 274 GLU A CA 1
ATOM 1985 C C . GLU A 1 274 ? -17.969 -13.609 -22.188 1 92.81 274 GLU A C 1
ATOM 1987 O O . GLU A 1 274 ? -18.844 -12.914 -22.719 1 92.81 274 GLU A O 1
ATOM 1992 N N . ILE A 1 275 ? -16.75 -13.453 -22.438 1 86.81 275 ILE A N 1
ATOM 1993 C CA . ILE A 1 275 ? -16.266 -12.297 -23.203 1 86.81 275 ILE A CA 1
ATOM 1994 C C . ILE A 1 275 ? -16.469 -12.539 -24.688 1 86.81 275 ILE A C 1
ATOM 1996 O O . ILE A 1 275 ? -15.898 -13.469 -25.266 1 86.81 275 ILE A O 1
ATOM 2000 N N . ALA A 1 276 ? -17.25 -11.68 -25.281 1 84.38 276 ALA A N 1
ATOM 2001 C CA . ALA A 1 276 ? -17.688 -11.93 -26.656 1 84.38 276 ALA A CA 1
ATOM 2002 C C . ALA A 1 276 ? -16.859 -11.125 -27.656 1 84.38 276 ALA A C 1
ATOM 2004 O O . ALA A 1 276 ? -16.812 -11.461 -28.844 1 84.38 276 ALA A O 1
ATOM 2005 N N . ARG A 1 277 ? -16.375 -10.023 -27.344 1 84.44 277 ARG A N 1
ATOM 2006 C CA . ARG A 1 277 ? -15.703 -9.125 -28.266 1 84.44 277 ARG A CA 1
ATOM 2007 C C . ARG A 1 277 ? -14.344 -8.703 -27.719 1 84.44 277 ARG A C 1
ATOM 2009 O O . ARG A 1 277 ? -14.234 -8.266 -26.578 1 84.44 277 ARG A O 1
ATOM 2016 N N . LEU A 1 278 ? -13.383 -9.109 -28.484 1 83.5 278 LEU A N 1
ATOM 2017 C CA . LEU A 1 278 ? -12.031 -8.641 -28.188 1 83.5 278 LEU A CA 1
ATOM 2018 C C . LEU A 1 278 ? -11.531 -7.719 -29.297 1 83.5 278 LEU A C 1
ATOM 2020 O O . LEU A 1 278 ? -11.914 -7.879 -30.469 1 83.5 278 LEU A O 1
ATOM 2024 N N . HIS A 1 279 ? -10.773 -6.762 -28.938 1 74.94 279 HIS A N 1
ATOM 2025 C CA . HIS A 1 279 ? -10.297 -5.809 -29.938 1 74.94 279 HIS A CA 1
ATOM 2026 C C . HIS A 1 279 ? -8.938 -6.223 -30.5 1 74.94 279 HIS A C 1
ATOM 2028 O O . HIS A 1 279 ? -8.078 -6.699 -29.75 1 74.94 279 HIS A O 1
ATOM 2034 N N . ALA A 1 280 ? -8.828 -5.977 -31.812 1 75.69 280 ALA A N 1
ATOM 2035 C CA . ALA A 1 280 ? -7.516 -6.113 -32.438 1 75.69 280 ALA A CA 1
ATOM 2036 C C . ALA A 1 280 ? -6.574 -5 -32 1 75.69 280 ALA A C 1
ATOM 2038 O O . ALA A 1 280 ? -7.023 -3.961 -31.5 1 75.69 280 ALA A O 1
ATOM 2039 N N . VAL A 1 281 ? -5.301 -5.375 -32.156 1 77.19 281 VAL A N 1
ATOM 2040 C CA . VAL A 1 281 ? -4.32 -4.367 -31.766 1 77.19 281 VAL A CA 1
ATOM 2041 C C . VAL A 1 281 ? -4.523 -3.1 -32.594 1 77.19 281 VAL A C 1
ATOM 2043 O O . VAL A 1 281 ? -4.602 -3.158 -33.812 1 77.19 281 VAL A O 1
ATOM 2046 N N . GLY A 1 282 ? -4.84 -2.033 -31.984 1 84.5 282 GLY A N 1
ATOM 2047 C CA . GLY A 1 282 ? -4.883 -0.682 -32.531 1 84.5 282 GLY A CA 1
ATOM 2048 C C . GLY A 1 282 ? -4.469 0.374 -31.516 1 84.5 282 GLY A C 1
ATOM 2049 O O . GLY A 1 282 ? -4.48 0.126 -30.312 1 84.5 282 GLY A O 1
ATOM 2050 N N . LEU A 1 283 ? -3.85 1.376 -32.125 1 90.06 283 LEU A N 1
ATOM 2051 C CA . LEU A 1 283 ? -3.434 2.484 -31.281 1 90.06 283 LEU A CA 1
ATOM 2052 C C . LEU A 1 283 ? -3.994 3.807 -31.797 1 90.06 283 LEU A C 1
ATOM 2054 O O . LEU A 1 283 ? -4.117 4.004 -33 1 90.06 283 LEU A O 1
ATOM 2058 N N . PRO A 1 284 ? -4.406 4.652 -30.859 1 86.88 284 PRO A N 1
ATOM 2059 C CA . PRO A 1 284 ? -4.832 5.98 -31.297 1 86.88 284 PRO A CA 1
ATOM 2060 C C . PRO A 1 284 ? -3.729 6.738 -32.031 1 86.88 284 PRO A C 1
ATOM 2062 O O . PRO A 1 284 ? -2.543 6.473 -31.812 1 86.88 284 PRO A O 1
ATOM 2065 N N . GLY A 1 285 ? -4.188 7.773 -32.875 1 80.06 285 GLY A N 1
ATOM 2066 C CA . GLY A 1 285 ? -3.229 8.602 -33.594 1 80.06 285 GLY A CA 1
ATOM 2067 C C . GLY A 1 285 ? -2.502 9.586 -32.719 1 80.06 285 GLY A C 1
ATOM 2068 O O . GLY A 1 285 ? -2.975 9.898 -31.609 1 80.06 285 GLY A O 1
ATOM 2069 N N . ARG A 1 286 ? -1.405 10.18 -33.062 1 79.81 286 ARG A N 1
ATOM 2070 C CA . ARG A 1 286 ? -0.572 11.148 -32.344 1 79.81 286 ARG A CA 1
ATOM 2071 C C . ARG A 1 286 ? -0.373 10.742 -30.906 1 79.81 286 ARG A C 1
ATOM 2073 O O . ARG A 1 286 ? -0.516 11.57 -30 1 79.81 286 ARG A O 1
ATOM 2080 N N . LEU A 1 287 ? -0.091 9.445 -30.547 1 85.56 287 LEU A N 1
ATOM 2081 C CA . LEU A 1 287 ? -0.175 8.805 -29.234 1 85.56 287 LEU A CA 1
ATOM 2082 C C . LEU A 1 287 ? 0.785 9.461 -28.25 1 85.56 287 LEU A C 1
ATOM 2084 O O . LEU A 1 287 ? 0.378 9.867 -27.156 1 85.56 287 LEU A O 1
ATOM 2088 N N . PRO A 1 288 ? 2.057 9.633 -28.656 1 76.5 288 PRO A N 1
ATOM 2089 C CA . PRO A 1 288 ? 2.896 10.219 -27.609 1 76.5 288 PRO A CA 1
ATOM 2090 C C . PRO A 1 288 ? 2.412 11.594 -27.156 1 76.5 288 PRO A C 1
ATOM 2092 O O . PRO A 1 288 ? 2.348 11.867 -25.953 1 76.5 288 PRO A O 1
ATOM 2095 N N . LEU A 1 289 ? 1.996 12.414 -28.109 1 81.81 289 LEU A N 1
ATOM 2096 C CA . LEU A 1 289 ? 1.571 13.766 -27.781 1 81.81 289 LEU A CA 1
ATOM 2097 C C . LEU A 1 289 ? 0.244 13.758 -27.031 1 81.81 289 LEU A C 1
ATOM 2099 O O . LEU A 1 289 ? 0.086 14.461 -26.031 1 81.81 289 LEU A O 1
ATOM 2103 N N . ASP A 1 290 ? -0.615 12.961 -27.453 1 86.88 290 ASP A N 1
ATOM 2104 C CA . ASP A 1 290 ? -1.949 12.961 -26.859 1 86.88 290 ASP A CA 1
ATOM 2105 C C . ASP A 1 290 ? -1.964 12.211 -25.531 1 86.88 290 ASP A C 1
ATOM 2107 O O . ASP A 1 290 ? -2.834 12.438 -24.688 1 86.88 290 ASP A O 1
ATOM 2111 N N . LEU A 1 291 ? -1.01 11.297 -25.344 1 89.5 291 LEU A N 1
ATOM 2112 C CA . LEU A 1 291 ? -0.929 10.492 -24.125 1 89.5 291 LEU A CA 1
ATOM 2113 C C . LEU A 1 291 ? -0.738 11.383 -22.906 1 89.5 291 LEU A C 1
ATOM 2115 O O . LEU A 1 291 ? -1.269 11.086 -21.828 1 89.5 291 LEU A O 1
ATOM 2119 N N . VAL A 1 292 ? -0.079 12.484 -23.094 1 90.44 292 VAL A N 1
ATOM 2120 C CA . VAL A 1 292 ? 0.243 13.422 -22.031 1 90.44 292 VAL A CA 1
ATOM 2121 C C . VAL A 1 292 ? -1.044 13.977 -21.422 1 90.44 292 VAL A C 1
ATOM 2123 O O . VAL A 1 292 ? -1.111 14.234 -20.219 1 90.44 292 VAL A O 1
ATOM 2126 N N . GLY A 1 293 ? -2.059 14.102 -22.219 1 90.31 293 GLY A N 1
ATOM 2127 C CA . GLY A 1 293 ? -3.326 14.633 -21.75 1 90.31 293 GLY A CA 1
ATOM 2128 C C . GLY A 1 293 ? -4.336 13.555 -21.406 1 90.31 293 GLY A C 1
ATOM 2129 O O . GLY A 1 293 ? -5.336 13.82 -20.734 1 90.31 293 GLY A O 1
ATOM 2130 N N . ARG A 1 294 ? -4.027 12.359 -21.781 1 91 294 ARG A N 1
ATOM 2131 C CA . ARG A 1 294 ? -5.035 11.312 -21.703 1 91 294 ARG A CA 1
ATOM 2132 C C . ARG A 1 294 ? -4.746 10.367 -20.531 1 91 294 ARG A C 1
ATOM 2134 O O . ARG A 1 294 ? -5.629 9.625 -20.094 1 91 294 ARG A O 1
ATOM 2141 N N . ARG A 1 295 ? -3.533 10.312 -20.016 1 94.75 295 ARG A N 1
ATOM 2142 C CA . ARG A 1 295 ? -3.203 9.453 -18.891 1 94.75 295 ARG A CA 1
ATOM 2143 C C . ARG A 1 295 ? -3.232 10.242 -17.578 1 94.75 295 ARG A C 1
ATOM 2145 O O . ARG A 1 295 ? -2.432 11.156 -17.375 1 94.75 295 ARG A O 1
ATOM 2152 N N . PRO A 1 296 ? -4.074 9.766 -16.703 1 96.69 296 PRO A N 1
ATOM 2153 C CA . PRO A 1 296 ? -4.266 10.562 -15.484 1 96.69 296 PRO A CA 1
ATOM 2154 C C . PRO A 1 296 ? -2.996 10.68 -14.648 1 96.69 296 PRO A C 1
ATOM 2156 O O . PRO A 1 296 ? -2.754 11.719 -14.023 1 96.69 296 PRO A O 1
ATOM 2159 N N . ASP A 1 297 ? -2.131 9.672 -14.609 1 96.88 297 ASP A N 1
ATOM 2160 C CA . ASP A 1 297 ? -0.93 9.75 -13.781 1 96.88 297 ASP A CA 1
ATOM 2161 C C . ASP A 1 297 ? 0.06 10.766 -14.352 1 96.88 297 ASP A C 1
ATOM 2163 O O . ASP A 1 297 ? 0.767 11.445 -13.602 1 96.88 297 ASP A O 1
ATOM 2167 N N . ILE A 1 298 ? 0.113 10.961 -15.656 1 96.75 298 ILE A N 1
ATOM 2168 C CA . ILE A 1 298 ? 0.974 11.961 -16.281 1 96.75 298 ILE A CA 1
ATOM 2169 C C . ILE A 1 298 ? 0.437 13.359 -15.984 1 96.75 298 ILE A C 1
ATOM 2171 O O . ILE A 1 298 ? 1.196 14.258 -15.617 1 96.75 298 ILE A O 1
ATOM 2175 N N . VAL A 1 299 ? -0.88 13.516 -16.141 1 97.12 299 VAL A N 1
ATOM 2176 C CA . VAL A 1 299 ? -1.514 14.805 -15.875 1 97.12 299 VAL A CA 1
ATOM 2177 C C . VAL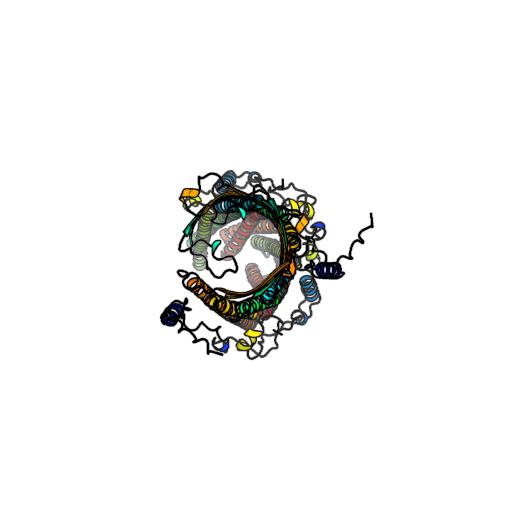 A 1 299 ? -1.295 15.203 -14.422 1 97.12 299 VAL A C 1
ATOM 2179 O O . VAL A 1 299 ? -0.953 16.359 -14.133 1 97.12 299 VAL A O 1
ATOM 2182 N N . ALA A 1 300 ? -1.475 14.227 -13.508 1 97.69 300 ALA A N 1
ATOM 2183 C CA . ALA A 1 300 ? -1.263 14.508 -12.086 1 97.69 300 ALA A CA 1
ATOM 2184 C C . ALA A 1 300 ? 0.18 14.922 -11.82 1 97.69 300 ALA A C 1
ATOM 2186 O O . ALA A 1 300 ? 0.43 15.867 -11.07 1 97.69 300 ALA A O 1
ATOM 2187 N N . ALA A 1 301 ? 1.126 14.242 -12.414 1 97.56 301 ALA A N 1
ATOM 2188 C CA . ALA A 1 301 ? 2.535 14.578 -12.234 1 97.56 301 ALA A CA 1
ATOM 2189 C C . ALA A 1 301 ? 2.832 15.984 -12.75 1 97.56 301 ALA A C 1
ATOM 2191 O O . ALA A 1 301 ? 3.602 16.734 -12.133 1 97.56 301 ALA A O 1
ATOM 2192 N N . ARG A 1 302 ? 2.246 16.375 -13.898 1 97.31 302 ARG A N 1
ATOM 2193 C CA . ARG A 1 302 ? 2.406 17.734 -14.445 1 97.31 302 ARG A CA 1
ATOM 2194 C C . ARG A 1 302 ? 1.864 18.781 -13.477 1 97.31 302 ARG A C 1
ATOM 2196 O O . ARG A 1 302 ? 2.506 19.797 -13.242 1 97.31 302 ARG A O 1
ATOM 2203 N N . LEU A 1 303 ? 0.692 18.484 -12.938 1 97.81 303 LEU A N 1
ATOM 2204 C CA . LEU A 1 303 ? 0.06 19.406 -12 1 97.81 303 LEU A CA 1
ATOM 2205 C C . LEU A 1 303 ? 0.891 19.547 -10.727 1 97.81 303 LEU A C 1
ATOM 2207 O O . LEU A 1 303 ? 0.977 20.641 -10.156 1 97.81 303 LEU A O 1
ATOM 2211 N N . ARG A 1 304 ? 1.552 18.516 -10.305 1 98 304 ARG A N 1
ATOM 2212 C CA . ARG A 1 304 ? 2.42 18.594 -9.133 1 98 304 ARG A CA 1
ATOM 2213 C C . ARG A 1 304 ? 3.666 19.422 -9.422 1 98 304 ARG A C 1
ATOM 2215 O O . ARG A 1 304 ? 4.152 20.141 -8.547 1 98 304 ARG A O 1
ATOM 2222 N N . ALA A 1 305 ? 4.176 19.297 -10.633 1 98.12 305 ALA A N 1
ATOM 2223 C CA . ALA A 1 305 ? 5.285 20.156 -11.031 1 98.12 305 ALA A CA 1
ATOM 2224 C C . ALA A 1 305 ? 4.859 21.625 -11.062 1 98.12 305 ALA A C 1
ATOM 2226 O O . ALA A 1 305 ? 5.621 22.516 -10.656 1 98.12 305 ALA A O 1
ATOM 2227 N N . GLU A 1 306 ? 3.652 21.875 -11.516 1 98.31 306 GLU A N 1
ATOM 2228 C CA . GLU A 1 306 ? 3.113 23.234 -11.508 1 98.31 306 GLU A CA 1
ATOM 2229 C C . GLU A 1 306 ? 2.992 23.781 -10.086 1 98.31 306 GLU A C 1
ATOM 2231 O O . GLU A 1 306 ? 3.32 24.938 -9.828 1 98.31 306 GLU A O 1
ATOM 2236 N N . ALA A 1 307 ? 2.512 22.906 -9.164 1 98.62 307 ALA A N 1
ATOM 2237 C CA . ALA A 1 307 ? 2.436 23.297 -7.758 1 98.62 307 ALA A CA 1
ATOM 2238 C C . ALA A 1 307 ? 3.816 23.656 -7.211 1 98.62 307 ALA A C 1
ATOM 2240 O O . ALA A 1 307 ? 3.98 24.672 -6.531 1 98.62 307 ALA A O 1
ATOM 2241 N N . ALA A 1 308 ? 4.789 22.828 -7.539 1 98.5 308 ALA A N 1
ATOM 2242 C CA . ALA A 1 308 ? 6.152 23.062 -7.066 1 98.5 308 ALA A CA 1
ATOM 2243 C C . ALA A 1 308 ? 6.723 24.359 -7.645 1 98.5 308 ALA A C 1
ATOM 2245 O O . ALA A 1 308 ? 7.48 25.062 -6.973 1 98.5 308 ALA A O 1
ATOM 2246 N N . ALA A 1 309 ? 6.395 24.672 -8.898 1 98.44 309 ALA A N 1
ATOM 2247 C CA . ALA A 1 309 ? 6.812 25.938 -9.5 1 98.44 309 ALA A CA 1
ATOM 2248 C C . ALA A 1 309 ? 6.258 27.125 -8.727 1 98.44 309 ALA A C 1
ATOM 2250 O O . ALA A 1 309 ? 6.973 28.109 -8.484 1 98.44 309 ALA A O 1
ATOM 2251 N N . SER A 1 310 ? 5 27.016 -8.375 1 98.62 310 SER A N 1
ATOM 2252 C CA . SER A 1 310 ? 4.379 28.078 -7.598 1 98.62 310 SER A CA 1
ATOM 2253 C C . SER A 1 310 ? 5.043 28.234 -6.23 1 98.62 310 SER A C 1
ATOM 2255 O O . SER A 1 310 ? 5.137 29.328 -5.695 1 98.62 310 SER A O 1
ATOM 2257 N N . ARG A 1 311 ? 5.594 27.156 -5.684 1 98.38 311 ARG A N 1
ATOM 2258 C CA . ARG A 1 311 ? 6.258 27.188 -4.383 1 98.38 311 ARG A CA 1
ATOM 2259 C C . ARG A 1 311 ? 7.594 27.922 -4.477 1 98.38 311 ARG A C 1
ATOM 2261 O O . ARG A 1 311 ? 8.039 28.547 -3.51 1 98.38 311 ARG A O 1
ATOM 2268 N N . ILE A 1 312 ? 8.242 27.906 -5.648 1 98.19 312 ILE A N 1
ATOM 2269 C CA . ILE A 1 312 ? 9.438 28.719 -5.863 1 98.19 312 ILE A CA 1
ATOM 2270 C C . ILE A 1 312 ? 9.078 30.203 -5.719 1 98.19 312 ILE A C 1
ATOM 2272 O O . ILE A 1 312 ? 9.812 30.969 -5.086 1 98.19 312 ILE A O 1
ATOM 2276 N N . ALA A 1 313 ? 7.918 30.547 -6.281 1 97.88 313 ALA A N 1
ATOM 2277 C CA . ALA A 1 313 ? 7.465 31.922 -6.191 1 97.88 313 ALA A CA 1
ATOM 2278 C C . ALA A 1 313 ? 7.18 32.312 -4.742 1 97.88 313 ALA A C 1
ATOM 2280 O O . ALA A 1 313 ? 7.449 33.438 -4.336 1 97.88 313 ALA A O 1
ATOM 2281 N N . VAL A 1 314 ? 6.648 31.375 -3.947 1 98.19 314 VAL A N 1
ATOM 2282 C CA . VAL A 1 314 ? 6.43 31.625 -2.525 1 98.19 314 VAL A CA 1
ATOM 2283 C C . VAL A 1 314 ? 7.766 31.906 -1.838 1 98.19 314 VAL A C 1
ATOM 2285 O O . VAL A 1 314 ? 7.898 32.875 -1.098 1 98.19 314 VAL A O 1
ATOM 2288 N N . ALA A 1 315 ? 8.766 31.078 -2.098 1 97.62 315 ALA A N 1
ATOM 2289 C CA . ALA A 1 315 ? 10.086 31.234 -1.481 1 97.62 315 ALA A CA 1
ATOM 2290 C C . ALA A 1 315 ? 10.758 32.531 -1.936 1 97.62 315 ALA A C 1
ATOM 2292 O O . ALA A 1 315 ? 11.43 33.188 -1.145 1 97.62 315 ALA A O 1
ATOM 2293 N N . ARG A 1 316 ? 10.617 32.875 -3.215 1 97.31 316 ARG A N 1
ATOM 2294 C CA . ARG A 1 316 ? 11.188 34.125 -3.742 1 97.31 316 ARG A CA 1
ATOM 2295 C C . ARG A 1 316 ? 10.578 35.344 -3.059 1 97.31 316 ARG A C 1
ATOM 2297 O O . ARG A 1 316 ? 11.289 36.281 -2.73 1 97.31 316 ARG A O 1
ATOM 2304 N N . ALA A 1 317 ? 9.297 35.25 -2.838 1 96.81 317 ALA A N 1
ATOM 2305 C CA . ALA A 1 317 ? 8.586 36.375 -2.236 1 96.81 317 ALA A CA 1
ATOM 2306 C C . ALA A 1 317 ? 9.055 36.594 -0.806 1 96.81 317 ALA A C 1
ATOM 2308 O O . ALA A 1 317 ? 8.898 37.719 -0.275 1 96.81 317 ALA A O 1
ATOM 2309 N N . ALA A 1 318 ? 9.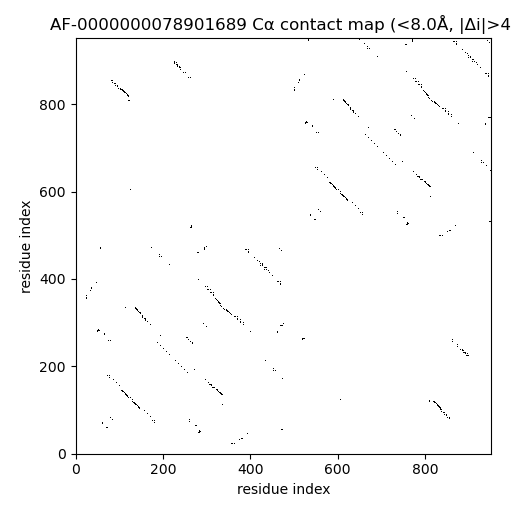68 35.625 -0.165 1 95.88 318 ALA A N 1
ATOM 2310 C CA . ALA A 1 318 ? 10.133 35.75 1.218 1 95.88 318 ALA A CA 1
ATOM 2311 C C . ALA A 1 318 ? 11.305 36.719 1.327 1 95.88 318 ALA A C 1
ATOM 2313 O O . ALA A 1 318 ? 11.648 37.188 2.424 1 95.88 318 ALA A O 1
ATOM 2314 N N . PHE A 1 319 ? 11.969 37.156 0.167 1 95.62 319 PHE A N 1
ATOM 2315 C CA . PHE A 1 319 ? 13.094 38.062 0.155 1 95.62 319 PHE A CA 1
ATOM 2316 C C . PHE A 1 319 ? 12.594 39.531 0.168 1 95.62 319 PHE A C 1
ATOM 2318 O O . PHE A 1 319 ? 13.375 40.438 0.397 1 95.62 319 PHE A O 1
ATOM 2325 N N . TYR A 1 320 ? 11.289 39.688 -0.032 1 95.25 320 TYR A N 1
ATOM 2326 C CA . TYR A 1 320 ? 10.727 41.031 -0.156 1 95.25 320 TYR A CA 1
ATOM 2327 C C . TYR A 1 320 ? 9.969 41.406 1.106 1 95.25 320 TYR A C 1
ATOM 2329 O O . TYR A 1 320 ? 9.688 40.562 1.956 1 95.25 320 TYR A O 1
ATOM 2337 N N . PRO A 1 321 ? 9.672 42.719 1.301 1 93.75 321 PRO A N 1
ATOM 2338 C CA . PRO A 1 321 ? 9 43.188 2.527 1 93.75 321 PRO A CA 1
ATOM 2339 C C . PRO A 1 321 ? 7.621 42.531 2.705 1 93.75 321 PRO A C 1
ATOM 2341 O O . PRO A 1 321 ? 6.887 42.375 1.73 1 93.75 321 PRO A O 1
ATOM 2344 N N . ASP A 1 322 ? 7.328 42.156 3.852 1 93.69 322 ASP A N 1
ATOM 2345 C CA . ASP A 1 322 ? 5.965 41.844 4.242 1 93.69 322 ASP A CA 1
ATOM 2346 C C . ASP A 1 322 ? 5.207 43.062 4.707 1 93.69 322 ASP A C 1
ATOM 2348 O O . ASP A 1 322 ? 5.688 43.812 5.562 1 93.69 322 ASP A O 1
ATOM 2352 N N . VAL A 1 323 ? 4.094 43.375 4.004 1 94.12 323 VAL A N 1
ATOM 2353 C CA . VAL A 1 323 ? 3.297 44.562 4.328 1 94.12 323 VAL A CA 1
ATOM 2354 C C . VAL A 1 323 ? 1.921 44.125 4.832 1 94.12 323 VAL A C 1
ATOM 2356 O O . VAL A 1 323 ? 1.207 43.375 4.148 1 94.12 323 VAL A O 1
ATOM 2359 N N . ASN A 1 324 ? 1.609 44.531 6.004 1 94.75 324 ASN A N 1
ATOM 2360 C CA . ASN A 1 324 ? 0.289 44.25 6.551 1 94.75 324 ASN A CA 1
ATOM 2361 C C . ASN A 1 324 ? -0.43 45.531 6.984 1 94.75 324 ASN A C 1
ATOM 2363 O O . ASN A 1 324 ? 0.209 46.531 7.238 1 94.75 324 ASN A O 1
ATOM 2367 N N . LEU A 1 325 ? -1.772 45.5 6.863 1 95.25 325 LEU A N 1
ATOM 2368 C CA . LEU A 1 325 ? -2.66 46.562 7.363 1 95.25 325 LEU A CA 1
ATOM 2369 C C . LEU A 1 325 ? -3.518 46.031 8.516 1 95.25 325 LEU A C 1
ATOM 2371 O O . LEU A 1 325 ? -4.152 44.969 8.391 1 95.25 325 LEU A O 1
ATOM 2375 N N . THR A 1 326 ? -3.445 46.75 9.625 1 94.69 326 THR A N 1
ATOM 2376 C CA . THR A 1 326 ? -4.227 46.344 10.789 1 94.69 326 THR A CA 1
ATOM 2377 C C . THR A 1 326 ? -5.07 47.5 11.297 1 94.69 326 THR A C 1
ATOM 2379 O O . THR A 1 326 ? -4.66 48.656 11.211 1 94.69 326 THR A O 1
ATOM 2382 N N . ALA A 1 327 ? -6.242 47.219 11.68 1 94.25 327 ALA A N 1
ATOM 2383 C CA . ALA A 1 327 ? -7.133 48.125 12.383 1 94.25 327 ALA A CA 1
ATOM 2384 C C . ALA A 1 327 ? -7.645 47.531 13.68 1 94.25 327 ALA A C 1
ATOM 2386 O O . ALA A 1 327 ? -7.961 46.344 13.734 1 94.25 327 ALA A O 1
ATOM 2387 N N . LEU A 1 328 ? -7.586 48.312 14.719 1 93.94 328 LEU A N 1
ATOM 2388 C CA . LEU A 1 328 ? -8.047 47.875 16.047 1 93.94 328 LEU A CA 1
ATOM 2389 C C . LEU A 1 328 ? -8.969 48.938 16.641 1 93.94 328 LEU A C 1
ATOM 2391 O O . LEU A 1 328 ? -8.695 50.156 16.547 1 93.94 328 LEU A O 1
ATOM 2395 N N . ILE A 1 329 ? -10.125 48.562 17.125 1 92.06 329 ILE A N 1
ATOM 2396 C CA . ILE A 1 329 ? -11.023 49.438 17.875 1 92.06 329 ILE A CA 1
ATOM 2397 C C . ILE A 1 329 ? -11.5 48.719 19.141 1 92.06 329 ILE A C 1
ATOM 2399 O O . ILE A 1 329 ? -11.727 47.5 19.125 1 92.06 329 ILE A O 1
ATOM 2403 N N . GLY A 1 330 ? -11.484 49.531 20.234 1 92.75 330 GLY A N 1
ATOM 2404 C CA . GLY A 1 330 ? -11.945 48.906 21.453 1 92.75 330 GLY A CA 1
ATOM 2405 C C . GLY A 1 330 ? -12.086 49.875 22.609 1 92.75 330 GLY A C 1
ATOM 2406 O O . GLY A 1 330 ? -12.172 51.094 22.406 1 92.75 330 GLY A O 1
ATOM 2407 N N . VAL A 1 331 ? -12.383 49.312 23.812 1 88.88 331 VAL A N 1
ATOM 2408 C CA . VAL A 1 331 ? -12.43 50.062 25.062 1 88.88 331 VAL A CA 1
ATOM 2409 C C . VAL A 1 331 ? -11.391 49.5 26.047 1 88.88 331 VAL A C 1
ATOM 2411 O O . VAL A 1 331 ? -11.109 48.281 26.047 1 88.88 331 VAL A O 1
ATOM 2414 N N . GLN A 1 332 ? -10.758 50.344 26.719 1 90.06 332 GLN A N 1
ATOM 2415 C CA . GLN A 1 332 ? -9.781 50 27.75 1 90.06 332 GLN A CA 1
ATOM 2416 C C . GLN A 1 332 ? -9.844 50.969 28.922 1 90.06 332 GLN A C 1
ATOM 2418 O O . GLN A 1 332 ? -10.078 52.188 28.734 1 90.06 332 GLN A O 1
ATOM 2423 N N . SER A 1 333 ? -9.695 50.438 30.219 1 86.06 333 SER A N 1
ATOM 2424 C CA . SER A 1 333 ? -9.711 51.344 31.391 1 86.06 333 SER A CA 1
ATOM 2425 C C . SER A 1 333 ? -8.945 50.719 32.562 1 86.06 333 SER A C 1
ATOM 2427 O O . SER A 1 333 ? -8.812 49.5 32.625 1 86.06 333 SER A O 1
ATOM 2429 N N . LEU A 1 334 ? -8.258 51.594 33.312 1 86.88 334 LEU A N 1
ATOM 2430 C CA . LEU A 1 334 ? -7.969 51.219 34.688 1 86.88 334 LEU A CA 1
ATOM 2431 C C . LEU A 1 334 ? -9.234 51.281 35.562 1 86.88 334 LEU A C 1
ATOM 2433 O O . LEU A 1 334 ? -9.961 52.25 35.531 1 86.88 334 LEU A O 1
ATOM 2437 N N . GLY A 1 335 ? -9.414 50.25 36.25 1 88.31 335 GLY A N 1
ATOM 2438 C CA . GLY A 1 335 ? -10.695 50.094 36.906 1 88.31 335 GLY A CA 1
ATOM 2439 C C . GLY A 1 335 ? -11.773 49.531 36 1 88.31 335 GLY A C 1
ATOM 2440 O O . GLY A 1 335 ? -12.125 50.156 35 1 88.31 335 GLY A O 1
ATOM 2441 N N . LEU A 1 336 ? -12.352 48.438 36.312 1 87.56 336 LEU A N 1
ATOM 2442 C CA . LEU A 1 336 ? -13.336 47.781 35.469 1 87.56 336 LEU A CA 1
ATOM 2443 C C . LEU A 1 336 ? -14.602 48.594 35.344 1 87.56 336 LEU A C 1
ATOM 2445 O O . LEU A 1 336 ? -15.273 48.562 34.312 1 87.56 336 LEU A O 1
ATOM 2449 N N . SER A 1 337 ? -14.93 49.375 36.344 1 87.69 337 SER A N 1
ATOM 2450 C CA . SER A 1 337 ? -16.125 50.188 36.344 1 87.69 337 SER A CA 1
ATOM 2451 C C . SER A 1 337 ? -16.031 51.312 35.312 1 87.69 337 SER A C 1
ATOM 2453 O O . SER A 1 337 ? -17.047 51.875 34.906 1 87.69 337 SER A O 1
ATOM 2455 N N . ASN A 1 338 ? -14.805 51.625 34.875 1 88.31 338 ASN A N 1
ATOM 2456 C CA . ASN A 1 338 ? -14.57 52.75 33.969 1 88.31 338 ASN A CA 1
ATOM 2457 C C . ASN A 1 338 ? -14.625 52.281 32.5 1 88.31 338 ASN A C 1
ATOM 2459 O O . ASN A 1 338 ? -14.523 53.094 31.594 1 88.31 338 ASN A O 1
ATOM 2463 N N . LEU A 1 339 ? -14.852 51.062 32.281 1 86.75 339 LEU A N 1
ATOM 2464 C CA . LEU A 1 339 ? -14.773 50.5 30.938 1 86.75 339 LEU A CA 1
ATOM 2465 C C . LEU A 1 339 ? -15.836 51.125 30.031 1 86.75 339 LEU A C 1
ATOM 2467 O O . LEU A 1 339 ? -15.609 51.312 28.828 1 86.75 339 LEU A O 1
ATOM 2471 N N . THR A 1 340 ? -16.984 51.469 30.594 1 87.69 340 THR A N 1
ATOM 2472 C CA . THR A 1 340 ? -18.094 51.969 29.781 1 87.69 340 THR A CA 1
ATOM 2473 C C . THR A 1 340 ? -18.188 53.5 29.891 1 87.69 340 THR A C 1
ATOM 2475 O O . THR A 1 340 ? -19.125 54.125 29.375 1 87.69 340 THR A O 1
ATOM 2478 N N . GLU A 1 341 ? -17.297 54.094 30.641 1 88.62 341 GLU A N 1
ATOM 2479 C CA . GLU A 1 341 ? -17.297 55.531 30.797 1 88.62 341 GLU A CA 1
ATOM 2480 C C . GLU A 1 341 ? -16.781 56.219 29.531 1 88.62 341 GLU A C 1
ATOM 2482 O O . GLU A 1 341 ? -16.047 55.625 28.75 1 88.62 341 GLU A O 1
ATOM 2487 N N . SER A 1 342 ? -17.25 57.5 29.406 1 88.88 342 SER A N 1
ATOM 2488 C CA . SER A 1 342 ? -16.766 58.312 28.297 1 88.88 342 SER A CA 1
ATOM 2489 C C . SER A 1 342 ? -15.242 58.469 28.344 1 88.88 342 SER A C 1
ATOM 2491 O O . SER A 1 342 ? -14.664 58.625 29.422 1 88.88 342 SER A O 1
ATOM 2493 N N . GLY A 1 343 ? -14.516 58.281 27.172 1 90.44 343 GLY A N 1
ATOM 2494 C CA . GLY A 1 343 ? -13.078 58.438 27.062 1 90.44 343 GLY A CA 1
ATOM 2495 C C . GLY A 1 343 ? -12.328 57.125 27.109 1 90.44 343 GLY A C 1
ATOM 2496 O O . GLY A 1 343 ? -11.109 57.094 26.938 1 90.44 343 GLY A O 1
ATOM 2497 N N . SER A 1 344 ? -12.992 56.031 27.266 1 89.56 344 SER A N 1
ATOM 2498 C CA . SER A 1 344 ? -12.352 54.75 27.406 1 89.56 344 SER A CA 1
ATOM 2499 C C . SER A 1 344 ? -12.086 54.125 26.047 1 89.56 344 SER A C 1
ATOM 2501 O O . SER A 1 344 ? -11.414 53.094 25.938 1 89.56 344 SER A O 1
ATOM 2503 N N . SER A 1 345 ? -12.602 54.688 24.938 1 89.69 345 SER A N 1
ATOM 2504 C CA . SER A 1 345 ? -12.406 54.156 23.609 1 89.69 345 SER A CA 1
ATOM 2505 C C . SER A 1 345 ? -10.953 54.312 23.156 1 89.69 345 SER A C 1
ATOM 2507 O O . SER A 1 345 ? -10.273 55.25 23.547 1 89.69 345 SER A O 1
ATOM 2509 N N . TYR A 1 346 ? -10.477 53.344 22.484 1 87.31 346 TYR A N 1
ATOM 2510 C CA . TYR A 1 346 ? -9.141 53.406 21.891 1 87.31 346 TYR A CA 1
ATOM 2511 C C . TYR A 1 346 ? -9.109 52.688 20.562 1 87.31 346 TYR A C 1
ATOM 2513 O O . TYR A 1 346 ? -10.055 51.969 20.219 1 87.31 346 TYR A O 1
ATOM 2521 N N . GLY A 1 347 ? -8.055 52.969 19.734 1 90.19 347 GLY A N 1
ATOM 2522 C CA . GLY A 1 347 ? -7.922 52.312 18.438 1 90.19 347 GLY A CA 1
ATOM 2523 C C . GLY A 1 347 ? -6.66 52.719 17.688 1 90.19 347 GLY A C 1
ATOM 2524 O O . GLY A 1 347 ? -5.891 53.562 18.172 1 90.19 347 GLY A O 1
ATOM 2525 N N . SER A 1 348 ? -6.383 52 16.859 1 92.44 348 SER A N 1
ATOM 2526 C CA . SER A 1 348 ? -5.254 52.25 15.969 1 92.44 348 SER A CA 1
ATOM 2527 C C . SER A 1 348 ? -5.504 51.719 14.57 1 92.44 348 SER A C 1
ATOM 2529 O O . SER A 1 348 ? -6.242 50.719 14.406 1 92.44 348 SER A O 1
ATOM 2531 N N . VAL A 1 349 ? -5.051 52.344 13.508 1 94.38 349 VAL A N 1
ATOM 2532 C CA . VAL A 1 349 ? -5.113 51.875 12.133 1 94.38 349 VAL A CA 1
ATOM 2533 C C . VAL A 1 349 ? -3.846 52.281 11.383 1 94.38 349 VAL A C 1
ATOM 2535 O O . VAL A 1 349 ? -3.336 53.375 11.57 1 94.38 349 VAL A O 1
ATOM 2538 N N . GLY A 1 350 ? -3.217 51.406 10.68 1 94.12 350 GLY A N 1
ATOM 2539 C CA . GLY A 1 350 ? -2.078 51.75 9.852 1 94.12 350 GLY A CA 1
ATOM 2540 C C . GLY A 1 350 ? -1.352 50.562 9.273 1 94.12 350 GLY A C 1
ATOM 2541 O O . GLY A 1 350 ? -1.571 49.438 9.711 1 94.12 350 GLY A O 1
ATOM 2542 N N . PRO A 1 351 ? -0.545 50.75 8.266 1 93.06 351 PRO A N 1
ATOM 2543 C CA . PRO A 1 351 ? 0.293 49.688 7.68 1 93.06 351 PRO A CA 1
ATOM 2544 C C . PRO A 1 351 ? 1.567 49.438 8.484 1 93.06 351 PRO A C 1
ATOM 2546 O O . PRO A 1 351 ? 1.991 50.312 9.266 1 93.06 351 PRO A O 1
ATOM 2549 N N . ALA A 1 352 ? 1.984 48.219 8.523 1 93.88 352 ALA A N 1
ATOM 2550 C CA . ALA A 1 352 ? 3.297 47.844 9.047 1 93.88 352 ALA A CA 1
ATOM 2551 C C . ALA A 1 352 ? 4.109 47.094 7.996 1 93.88 352 ALA A C 1
ATOM 2553 O O . ALA A 1 352 ? 3.561 46.312 7.223 1 93.88 352 ALA A O 1
ATOM 2554 N N . LEU A 1 353 ? 5.422 47.438 7.887 1 93.44 353 LEU A N 1
ATOM 2555 C CA . LEU A 1 353 ? 6.328 46.812 6.93 1 93.44 353 LEU A CA 1
ATOM 2556 C C . LEU A 1 353 ? 7.48 46.125 7.648 1 93.44 353 LEU A C 1
ATOM 2558 O O . LEU A 1 353 ? 8.047 46.656 8.602 1 93.44 353 LEU A O 1
ATOM 2562 N N . SER A 1 354 ? 7.734 44.844 7.344 1 93.38 354 SER A N 1
ATOM 2563 C CA . SER A 1 354 ? 8.891 44.125 7.836 1 93.38 354 SER A CA 1
ATOM 2564 C C . SER A 1 354 ? 9.719 43.562 6.688 1 93.38 354 SER A C 1
ATOM 2566 O O . SER A 1 354 ? 9.195 42.875 5.797 1 93.38 354 SER A O 1
ATOM 2568 N N . LEU A 1 355 ? 11.031 43.875 6.645 1 92.5 355 LEU A N 1
ATOM 2569 C CA . LEU A 1 355 ? 11.938 43.438 5.594 1 92.5 355 LEU A CA 1
ATOM 2570 C C . LEU A 1 355 ? 13.133 42.688 6.18 1 92.5 355 LEU A C 1
ATOM 2572 O O . LEU A 1 355 ? 13.945 43.281 6.898 1 92.5 355 LEU A O 1
ATOM 2576 N N . PRO A 1 356 ? 13.234 41.375 5.961 1 91.38 356 PRO A N 1
ATOM 2577 C CA . PRO A 1 356 ? 14.477 40.719 6.379 1 91.38 356 PRO A CA 1
ATOM 2578 C C . PRO A 1 356 ? 15.703 41.219 5.621 1 91.38 356 PRO A C 1
ATOM 2580 O O . PRO A 1 356 ? 15.711 41.219 4.387 1 91.38 356 PRO A O 1
ATOM 2583 N N . VAL A 1 357 ? 16.656 41.625 6.375 1 91.56 357 VAL A N 1
ATOM 2584 C CA . VAL A 1 357 ? 17.859 42.188 5.77 1 91.56 357 VAL A CA 1
ATOM 2585 C C . VAL A 1 357 ? 18.953 41.125 5.738 1 91.56 357 VAL A C 1
ATOM 2587 O O . VAL A 1 357 ? 19.672 41 4.734 1 91.56 357 VAL A O 1
ATOM 2590 N N . PHE A 1 358 ? 19.188 40.406 6.84 1 92.38 358 PHE A N 1
ATOM 2591 C CA . PHE A 1 358 ? 20.172 39.344 6.988 1 92.38 358 PHE A CA 1
ATOM 2592 C C . PHE A 1 358 ? 19.609 38.188 7.828 1 92.38 358 PHE A C 1
ATOM 2594 O O . PHE A 1 358 ? 19.219 38.406 8.977 1 92.38 358 PHE A O 1
ATOM 2601 N N . GLU A 1 359 ? 19.531 37.094 7.211 1 93.94 359 GLU A N 1
ATOM 2602 C CA . GLU A 1 359 ? 18.922 35.938 7.875 1 93.94 359 GLU A CA 1
ATOM 2603 C C . GLU A 1 359 ? 19.875 34.75 7.941 1 93.94 359 GLU A C 1
ATOM 2605 O O . GLU A 1 359 ? 19.453 33.625 8.062 1 93.94 359 GLU A O 1
ATOM 2610 N N . GLY A 1 360 ? 21.156 34.906 7.762 1 95.06 360 GLY A N 1
ATOM 2611 C CA . GLY A 1 360 ? 22.172 33.875 7.934 1 95.06 360 GLY A CA 1
ATOM 2612 C C . GLY A 1 360 ? 22.016 32.719 6.992 1 95.06 360 GLY A C 1
ATOM 2613 O O . GLY A 1 360 ? 22.422 31.594 7.305 1 95.06 360 GLY A O 1
ATOM 2614 N N . GLY A 1 361 ? 21.312 32.812 5.926 1 95.94 361 GLY A N 1
ATOM 2615 C CA . GLY A 1 361 ? 21.156 31.766 4.949 1 95.94 361 GLY A CA 1
ATOM 2616 C C . GLY A 1 361 ? 19.797 31.094 4.984 1 95.94 361 GLY A C 1
ATOM 2617 O O . GLY A 1 361 ? 19.5 30.234 4.16 1 95.94 361 GLY A O 1
ATOM 2618 N N . ARG A 1 362 ? 18.906 31.406 5.922 1 96.56 362 ARG A N 1
ATOM 2619 C CA . ARG A 1 362 ? 17.594 30.781 6.055 1 96.56 362 ARG A CA 1
ATOM 2620 C C . ARG A 1 362 ? 16.766 30.984 4.785 1 96.56 362 ARG A C 1
ATOM 2622 O O . ARG A 1 362 ? 16.188 30.016 4.262 1 96.56 362 ARG A O 1
ATOM 2629 N N . LEU A 1 363 ? 16.703 32.312 4.172 1 96.31 363 LEU A N 1
ATOM 2630 C CA . LEU A 1 363 ? 15.906 32.594 2.99 1 96.31 363 LEU A CA 1
ATOM 2631 C C . LEU A 1 363 ? 16.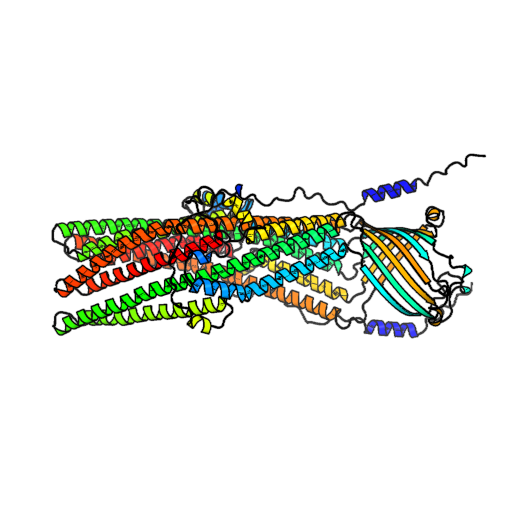5 31.953 1.751 1 96.31 363 LEU A C 1
ATOM 2633 O O . LEU A 1 363 ? 15.789 31.344 0.948 1 96.31 363 LEU A O 1
ATOM 2637 N N . SER A 1 364 ? 17.828 32.062 1.69 1 96.69 364 SER A N 1
ATOM 2638 C CA . SER A 1 364 ? 18.5 31.438 0.554 1 96.69 364 SER A CA 1
ATOM 2639 C C . SER A 1 364 ? 18.312 29.922 0.568 1 96.69 364 SER A C 1
ATOM 2641 O O . SER A 1 364 ? 18.094 29.312 -0.479 1 96.69 364 SER A O 1
ATOM 2643 N N . GLY A 1 365 ? 18.516 29.266 1.742 1 97.44 365 GLY A N 1
ATOM 2644 C CA . GLY A 1 365 ? 18.266 27.828 1.876 1 97.44 365 GLY A CA 1
ATOM 2645 C C . G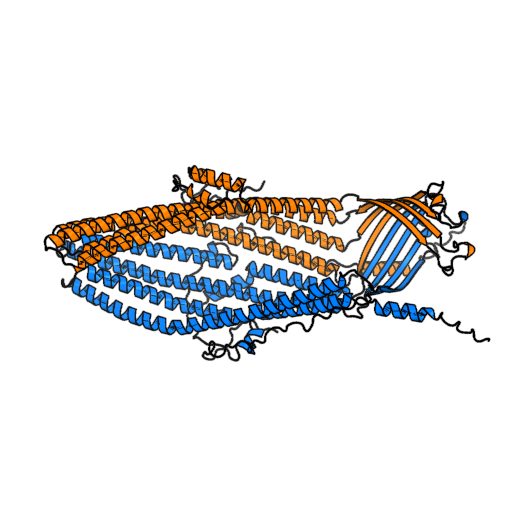LY A 1 365 ? 16.859 27.438 1.521 1 97.44 365 GLY A C 1
ATOM 2646 O O . GLY A 1 365 ? 16.625 26.406 0.871 1 97.44 365 GLY A O 1
ATOM 2647 N N . GLY A 1 366 ? 15.859 28.219 1.957 1 97.88 366 GLY A N 1
ATOM 2648 C CA . GLY A 1 366 ? 14.469 27.969 1.604 1 97.88 366 GLY A CA 1
ATOM 2649 C C . GLY A 1 366 ? 14.211 28.031 0.111 1 97.88 366 GLY A C 1
ATOM 2650 O O . GLY A 1 366 ? 13.492 27.203 -0.442 1 97.88 366 GLY A O 1
ATOM 2651 N N . TYR A 1 367 ? 14.734 29.062 -0.567 1 97.5 367 TYR A N 1
ATOM 2652 C CA . TYR A 1 367 ? 14.609 29.219 -2.012 1 97.5 367 TYR A CA 1
ATOM 2653 C C . TYR A 1 367 ? 15.242 28.047 -2.744 1 97.5 367 TYR A C 1
ATOM 2655 O O . TYR A 1 367 ? 14.641 27.484 -3.67 1 97.5 367 TYR A O 1
ATOM 2663 N N . ARG A 1 368 ? 16.438 27.594 -2.258 1 98.12 368 ARG A N 1
ATOM 2664 C CA . ARG A 1 368 ? 17.109 26.438 -2.857 1 98.12 368 ARG A CA 1
ATOM 2665 C C . ARG A 1 368 ? 16.297 25.172 -2.654 1 98.12 368 ARG A C 1
ATOM 2667 O O . ARG A 1 368 ? 16.25 24.312 -3.543 1 98.12 368 ARG A O 1
ATOM 2674 N N . GLN A 1 369 ? 15.734 25 -1.499 1 98.25 369 GLN A N 1
ATOM 2675 C CA . GLN A 1 369 ? 14.891 23.844 -1.211 1 98.25 369 GLN A CA 1
ATOM 2676 C C . GLN A 1 369 ? 13.688 23.797 -2.148 1 98.25 369 GLN A C 1
ATOM 2678 O O . GLN A 1 369 ? 13.344 22.734 -2.674 1 98.25 369 GLN A O 1
ATOM 2683 N N . ALA A 1 370 ? 13.031 24.969 -2.359 1 98.06 370 ALA A N 1
ATOM 2684 C CA . ALA A 1 370 ? 11.875 25.047 -3.248 1 98.06 370 ALA A CA 1
ATOM 2685 C C . ALA A 1 370 ? 12.258 24.688 -4.68 1 98.06 370 ALA A C 1
ATOM 2687 O O . ALA A 1 370 ? 11.547 23.953 -5.359 1 98.06 370 ALA A O 1
ATOM 2688 N N . ARG A 1 371 ? 13.398 25.25 -5.113 1 98.38 371 ARG A N 1
ATOM 2689 C CA . ARG A 1 371 ? 13.898 24.938 -6.449 1 98.38 371 ARG A CA 1
ATOM 2690 C C . ARG A 1 371 ? 14.18 23.438 -6.594 1 98.38 371 ARG A C 1
ATOM 2692 O O . ARG A 1 371 ? 13.844 22.844 -7.613 1 98.38 371 ARG A O 1
ATOM 2699 N N . ALA A 1 372 ? 14.82 22.812 -5.57 1 98.5 372 ALA A N 1
ATOM 2700 C CA . ALA A 1 372 ? 15.102 21.391 -5.586 1 98.5 372 ALA A CA 1
ATOM 2701 C C . ALA A 1 372 ? 13.805 20.578 -5.633 1 98.5 372 ALA A C 1
ATOM 2703 O O . ALA A 1 372 ? 13.742 19.531 -6.305 1 98.5 372 ALA A O 1
ATOM 2704 N N . GLY A 1 373 ? 12.828 21.047 -4.949 1 98.56 373 GLY A N 1
ATOM 2705 C CA . GLY A 1 373 ? 11.523 20.406 -5.012 1 98.56 373 GLY A CA 1
ATOM 2706 C C . GLY A 1 373 ? 10.922 20.406 -6.402 1 98.56 373 GLY A C 1
ATOM 2707 O O . GLY A 1 373 ? 10.359 19.406 -6.848 1 98.56 373 GLY A O 1
ATOM 2708 N N . TYR A 1 374 ? 10.969 21.547 -7.098 1 98.38 374 TYR A N 1
ATOM 2709 C CA . TYR A 1 374 ? 10.5 21.641 -8.477 1 98.38 374 TYR A CA 1
ATOM 2710 C C . TYR A 1 374 ? 11.289 20.703 -9.383 1 98.38 374 TYR A C 1
ATOM 2712 O O . TYR A 1 374 ? 10.703 19.984 -10.203 1 98.38 374 TYR A O 1
ATOM 2720 N N . ASP A 1 375 ? 12.633 20.672 -9.219 1 98.56 375 ASP A N 1
ATOM 2721 C CA . ASP A 1 375 ? 13.469 19.797 -10.023 1 98.56 375 ASP A CA 1
ATOM 2722 C C . ASP A 1 375 ? 13.062 18.328 -9.844 1 98.56 375 ASP A C 1
ATOM 2724 O O . ASP A 1 375 ? 12.984 17.578 -10.812 1 98.56 375 ASP A O 1
ATOM 2728 N N . ALA A 1 376 ? 12.828 17.953 -8.586 1 98.56 376 ALA A N 1
ATOM 2729 C CA . ALA A 1 376 ? 12.383 16.594 -8.281 1 98.56 376 ALA A CA 1
ATOM 2730 C C . ALA A 1 376 ? 11.047 16.297 -8.945 1 98.56 376 ALA A C 1
ATOM 2732 O O . ALA A 1 376 ? 10.844 15.203 -9.477 1 98.56 376 ALA A O 1
ATOM 2733 N N . ALA A 1 377 ? 10.086 17.25 -8.93 1 98.38 377 ALA A N 1
ATOM 2734 C CA . ALA A 1 377 ? 8.766 17.047 -9.516 1 98.38 377 ALA A CA 1
ATOM 2735 C C . ALA A 1 377 ? 8.852 16.906 -11.031 1 98.38 377 ALA A C 1
ATOM 2737 O O . ALA A 1 377 ? 8.141 16.078 -11.617 1 98.38 377 ALA A O 1
ATOM 2738 N N . VAL A 1 378 ? 9.703 17.688 -11.656 1 98.31 378 VAL A N 1
ATOM 2739 C CA . VAL A 1 378 ? 9.914 17.578 -13.094 1 98.31 378 VAL A CA 1
ATOM 2740 C C . VAL A 1 378 ? 10.492 16.203 -13.43 1 98.31 378 VAL A C 1
ATOM 2742 O O . VAL A 1 378 ? 10.047 15.562 -14.383 1 98.31 378 VAL A O 1
ATOM 2745 N N . ALA A 1 379 ? 11.5 15.727 -12.609 1 98.38 379 ALA A N 1
ATOM 2746 C CA . ALA A 1 379 ? 12.086 14.406 -12.82 1 98.38 379 ALA A CA 1
ATOM 2747 C C . ALA A 1 379 ? 11.031 13.312 -12.688 1 98.38 379 ALA A C 1
ATOM 2749 O O . ALA A 1 379 ? 11.023 12.344 -13.445 1 98.38 379 ALA A O 1
ATOM 2750 N N . GLU A 1 380 ? 10.141 13.508 -11.797 1 98.25 380 GLU A N 1
ATOM 2751 C CA . GLU A 1 380 ? 9.07 12.539 -11.602 1 98.25 380 GLU A CA 1
ATOM 2752 C C . GLU A 1 380 ? 8.109 12.531 -12.789 1 98.25 380 GLU A C 1
ATOM 2754 O O . GLU A 1 380 ? 7.645 11.477 -13.211 1 98.25 380 GLU A O 1
ATOM 2759 N N . TYR A 1 381 ? 7.742 13.734 -13.312 1 97.75 381 TYR A N 1
ATOM 2760 C CA . TYR A 1 381 ? 6.938 13.82 -14.531 1 97.75 381 TYR A CA 1
ATOM 2761 C C . TYR A 1 381 ? 7.602 13.07 -15.68 1 97.75 381 TYR A C 1
ATOM 2763 O O . TYR A 1 381 ? 6.961 12.258 -16.359 1 97.75 381 TYR A O 1
ATOM 2771 N N . ASP A 1 382 ? 8.867 13.297 -15.859 1 97.88 382 ASP A N 1
ATOM 2772 C CA . ASP A 1 382 ? 9.617 12.664 -16.938 1 97.88 382 ASP A CA 1
ATOM 2773 C C . ASP A 1 382 ? 9.633 11.148 -16.781 1 97.88 382 ASP A C 1
ATOM 2775 O O . ASP A 1 382 ? 9.453 10.422 -17.766 1 97.88 382 ASP A O 1
ATOM 2779 N N . ALA A 1 383 ? 9.867 10.703 -15.57 1 97.88 383 ALA A N 1
ATOM 2780 C CA . ALA A 1 383 ? 9.867 9.273 -15.297 1 97.88 383 ALA A CA 1
ATOM 2781 C C . ALA A 1 383 ? 8.492 8.656 -15.578 1 97.88 383 ALA A C 1
ATOM 2783 O O . ALA A 1 383 ? 8.398 7.566 -16.141 1 97.88 383 ALA A O 1
ATOM 2784 N N . THR A 1 384 ? 7.434 9.359 -15.203 1 97.56 384 THR A N 1
ATOM 2785 C CA . THR A 1 384 ? 6.074 8.891 -15.43 1 97.56 384 THR A CA 1
ATOM 2786 C C . THR A 1 384 ? 5.77 8.797 -16.922 1 97.56 384 THR A C 1
ATOM 2788 O O . THR A 1 384 ? 5.188 7.812 -17.375 1 97.56 384 THR A O 1
ATOM 2791 N N . LEU A 1 385 ? 6.152 9.789 -17.641 1 96.06 385 LEU A N 1
ATOM 2792 C CA . LEU A 1 385 ? 5.945 9.82 -19.094 1 96.06 385 LEU A CA 1
ATOM 2793 C C . LEU A 1 385 ? 6.68 8.672 -19.766 1 96.06 385 LEU A C 1
ATOM 2795 O O . LEU A 1 385 ? 6.102 7.961 -20.594 1 96.06 385 LEU A O 1
ATOM 2799 N N . THR A 1 386 ? 7.984 8.43 -19.406 1 96.81 386 THR A N 1
ATOM 2800 C CA . THR A 1 386 ? 8.789 7.352 -19.969 1 96.81 386 THR A CA 1
ATOM 2801 C C . THR A 1 386 ? 8.172 5.992 -19.656 1 96.81 386 THR A C 1
ATOM 2803 O O . THR A 1 386 ? 8.078 5.129 -20.547 1 96.81 386 THR A O 1
ATOM 2806 N N . ARG A 1 387 ? 7.715 5.871 -18.469 1 97.06 387 ARG A N 1
ATOM 2807 C CA . ARG A 1 387 ? 7.074 4.621 -18.078 1 97.06 387 ARG A CA 1
ATOM 2808 C C . ARG A 1 387 ? 5.785 4.395 -18.859 1 97.06 387 ARG A C 1
ATOM 2810 O O . ARG A 1 387 ? 5.496 3.273 -19.281 1 97.06 387 ARG A O 1
ATOM 2817 N N . ALA A 1 388 ? 5.008 5.426 -19.016 1 96.25 388 ALA A N 1
ATOM 2818 C CA . ALA A 1 388 ? 3.744 5.32 -19.734 1 96.25 388 ALA A CA 1
ATOM 2819 C C . ALA A 1 388 ? 3.975 4.871 -21.188 1 96.25 388 ALA A C 1
ATOM 2821 O O . ALA A 1 388 ? 3.27 3.994 -21.688 1 96.25 388 ALA A O 1
ATOM 2822 N N . LEU A 1 389 ? 4.957 5.414 -21.844 1 95.62 389 LEU A N 1
ATOM 2823 C CA . LEU A 1 389 ? 5.273 5.043 -23.219 1 95.62 389 LEU A CA 1
ATOM 2824 C C . LEU A 1 389 ? 5.723 3.586 -23.312 1 95.62 389 LEU A C 1
ATOM 2826 O O . LEU A 1 389 ? 5.34 2.865 -24.234 1 95.62 389 LEU A O 1
ATOM 2830 N N . ARG A 1 390 ? 6.539 3.164 -22.328 1 96.69 390 ARG A N 1
ATOM 2831 C CA . ARG A 1 390 ? 6.965 1.769 -22.297 1 96.69 390 ARG A CA 1
ATOM 2832 C C . ARG A 1 390 ? 5.766 0.836 -22.156 1 96.69 390 ARG A C 1
ATOM 2834 O O . ARG A 1 390 ? 5.684 -0.187 -22.828 1 96.69 390 ARG A O 1
ATOM 2841 N N . GLU A 1 391 ? 4.836 1.227 -21.297 1 96.88 391 GLU A N 1
ATOM 2842 C CA . GLU A 1 391 ? 3.672 0.38 -21.047 1 96.88 391 GLU A CA 1
ATOM 2843 C C . GLU A 1 391 ? 2.834 0.218 -22.312 1 96.88 391 GLU A C 1
ATOM 2845 O O . GLU A 1 391 ? 2.344 -0.875 -22.609 1 96.88 391 GLU A O 1
ATOM 2850 N N . VAL A 1 392 ? 2.656 1.265 -23.078 1 95.31 392 VAL A N 1
ATOM 2851 C CA . VAL A 1 392 ? 1.937 1.175 -24.344 1 95.31 392 VAL A CA 1
ATOM 2852 C C . VAL A 1 392 ? 2.709 0.286 -25.312 1 95.31 392 VAL A C 1
ATOM 2854 O O . VAL A 1 392 ? 2.135 -0.613 -25.922 1 95.31 392 VAL A O 1
ATOM 2857 N N . ALA A 1 393 ? 4.035 0.52 -25.391 1 95.56 393 ALA A N 1
ATOM 2858 C CA . ALA A 1 393 ? 4.871 -0.266 -26.297 1 95.56 393 ALA A CA 1
ATOM 2859 C C . ALA A 1 393 ? 4.828 -1.748 -25.938 1 95.56 393 ALA A C 1
ATOM 2861 O O . ALA A 1 393 ? 4.719 -2.604 -26.828 1 95.56 393 ALA A O 1
ATOM 2862 N N . ASP A 1 394 ? 4.918 -2.018 -24.672 1 96.75 394 ASP A N 1
ATOM 2863 C CA . ASP A 1 394 ? 4.875 -3.402 -24.219 1 96.75 394 ASP A CA 1
ATOM 2864 C C . ASP A 1 394 ? 3.559 -4.07 -24.594 1 96.75 394 ASP A C 1
ATOM 2866 O O . ASP A 1 394 ? 3.551 -5.188 -25.125 1 96.75 394 ASP A O 1
ATOM 2870 N N . ALA A 1 395 ? 2.432 -3.404 -24.359 1 94.62 395 ALA A N 1
ATOM 2871 C CA . ALA A 1 395 ? 1.118 -3.965 -24.656 1 94.62 395 ALA A CA 1
ATOM 2872 C C . ALA A 1 395 ? 0.95 -4.184 -26.156 1 94.62 395 ALA A C 1
ATOM 2874 O O . ALA A 1 395 ? 0.473 -5.238 -26.594 1 94.62 395 ALA A O 1
ATOM 2875 N N . ALA A 1 396 ? 1.386 -3.248 -26.953 1 92.94 396 ALA A N 1
ATOM 2876 C CA . ALA A 1 396 ? 1.292 -3.359 -28.406 1 92.94 396 ALA A CA 1
ATOM 2877 C C . ALA A 1 396 ? 2.172 -4.492 -28.922 1 92.94 396 ALA A C 1
ATOM 2879 O O . ALA A 1 396 ? 1.742 -5.281 -29.766 1 92.94 396 ALA A O 1
ATOM 2880 N N . THR A 1 397 ? 3.412 -4.547 -28.359 1 95.81 397 THR A N 1
ATOM 2881 C CA . THR A 1 397 ? 4.336 -5.605 -28.766 1 95.81 397 THR A CA 1
ATOM 2882 C C . THR A 1 397 ? 3.744 -6.98 -28.453 1 95.81 397 THR A C 1
ATOM 2884 O O . THR A 1 397 ? 3.752 -7.871 -29.312 1 95.81 397 THR A O 1
ATOM 2887 N N . SER A 1 398 ? 3.209 -7.109 -27.328 1 96.62 398 SER A N 1
ATOM 2888 C CA . SER A 1 398 ? 2.66 -8.398 -26.922 1 96.62 398 SER A CA 1
ATOM 2889 C C . SER A 1 398 ? 1.418 -8.758 -27.719 1 96.62 398 SER A C 1
ATOM 2891 O O . SER A 1 398 ? 1.21 -9.922 -28.062 1 96.62 398 SER A O 1
ATOM 2893 N N . GLN A 1 399 ? 0.539 -7.836 -28.047 1 92.88 399 GLN A N 1
ATOM 2894 C CA . GLN A 1 399 ? -0.641 -8.102 -28.859 1 92.88 399 GLN A CA 1
ATOM 2895 C C . GLN A 1 399 ? -0.247 -8.555 -30.266 1 92.88 399 GLN A C 1
ATOM 2897 O O . GLN A 1 399 ? -0.832 -9.492 -30.812 1 92.88 399 GLN A O 1
ATOM 2902 N N . THR A 1 400 ? 0.771 -7.879 -30.812 1 92.62 400 THR A N 1
ATOM 2903 C CA . THR A 1 400 ? 1.253 -8.258 -32.125 1 92.62 400 THR A CA 1
ATOM 2904 C C . THR A 1 400 ? 1.846 -9.664 -32.125 1 92.62 400 THR A C 1
ATOM 2906 O O . THR A 1 400 ? 1.553 -10.484 -33 1 92.62 400 THR A O 1
ATOM 2909 N N . ALA A 1 401 ? 2.625 -9.891 -31.047 1 96.25 401 ALA A N 1
ATOM 2910 C CA . ALA A 1 401 ? 3.291 -11.18 -30.922 1 96.25 401 ALA A CA 1
ATOM 2911 C C . ALA A 1 401 ? 2.277 -12.305 -30.734 1 96.25 401 ALA A C 1
ATOM 2913 O O . ALA A 1 401 ? 2.514 -13.445 -31.141 1 96.25 401 ALA A O 1
ATOM 2914 N N . LEU A 1 402 ? 1.123 -12.016 -30.172 1 95.94 402 LEU A N 1
ATOM 2915 C CA . LEU A 1 402 ? 0.124 -13.023 -29.828 1 95.94 402 LEU A CA 1
ATOM 2916 C C . LEU A 1 402 ? -0.415 -13.703 -31.078 1 95.94 402 LEU A C 1
ATOM 2918 O O . LEU A 1 402 ? -0.655 -14.914 -31.094 1 95.94 402 LEU A O 1
ATOM 2922 N N . ALA A 1 403 ? -0.602 -12.938 -32.156 1 93.31 403 ALA A N 1
ATOM 2923 C CA . ALA A 1 403 ? -1.138 -13.5 -33.406 1 93.31 403 ALA A CA 1
ATOM 2924 C C . ALA A 1 403 ? -0.234 -14.609 -33.938 1 93.31 403 ALA A C 1
ATOM 2926 O O . ALA A 1 403 ? -0.705 -15.695 -34.281 1 93.31 403 ALA A O 1
ATOM 2927 N N . THR A 1 404 ? 1.068 -14.328 -33.969 1 96.62 404 THR A N 1
ATOM 2928 C CA . THR A 1 404 ? 2.025 -15.32 -34.438 1 96.62 404 THR A CA 1
ATOM 2929 C C . THR A 1 404 ? 2.086 -16.516 -33.5 1 96.62 404 THR A C 1
ATOM 2931 O O . THR A 1 404 ? 2.08 -17.672 -33.938 1 96.62 404 THR A O 1
ATOM 2934 N N . ARG A 1 405 ? 2.117 -16.25 -32.25 1 97.88 405 ARG A N 1
ATOM 2935 C CA . ARG A 1 405 ? 2.184 -17.328 -31.281 1 97.88 405 ARG A CA 1
ATOM 2936 C C . ARG A 1 405 ? 0.96 -18.234 -31.375 1 97.88 405 ARG A C 1
ATOM 2938 O O . ARG A 1 405 ? 1.086 -19.469 -31.328 1 97.88 405 ARG A O 1
ATOM 2945 N N . LEU A 1 406 ? -0.22 -17.625 -31.531 1 97 406 LEU A N 1
ATOM 2946 C CA . LEU A 1 406 ? -1.46 -18.391 -31.594 1 97 406 LEU A CA 1
ATOM 2947 C C . LEU A 1 406 ? -1.519 -19.203 -32.875 1 97 406 LEU A C 1
ATOM 2949 O O . LEU A 1 406 ? -1.922 -20.375 -32.875 1 97 406 LEU A O 1
ATOM 2953 N N . ARG A 1 407 ? -1.054 -18.641 -33.969 1 97.5 407 ARG A N 1
ATOM 2954 C CA . ARG A 1 407 ? -1.027 -19.344 -35.219 1 97.5 407 ARG A CA 1
ATOM 2955 C C . ARG A 1 407 ? -0.148 -20.594 -35.156 1 97.5 407 ARG A C 1
ATOM 2957 O O . ARG A 1 407 ? -0.568 -21.688 -35.531 1 97.5 407 ARG A O 1
ATOM 2964 N N . GLU A 1 408 ? 1.073 -20.422 -34.562 1 98.62 408 GLU A N 1
ATOM 2965 C CA . GLU A 1 408 ? 1.995 -21.547 -34.438 1 98.62 408 GLU A CA 1
ATOM 2966 C C . GLU A 1 408 ? 1.474 -22.578 -33.469 1 98.62 408 GLU A C 1
ATOM 2968 O O . GLU A 1 408 ? 1.612 -23.781 -33.688 1 98.62 408 GLU A O 1
ATOM 2973 N N . ALA A 1 409 ? 0.849 -22.109 -32.469 1 98.62 409 ALA A N 1
ATOM 2974 C CA . ALA A 1 409 ? 0.308 -23.031 -31.453 1 98.62 409 ALA A CA 1
ATOM 2975 C C . ALA A 1 409 ? -0.849 -23.844 -32.031 1 98.62 409 ALA A C 1
ATOM 2977 O O . ALA A 1 409 ? -0.959 -25.047 -31.766 1 98.62 409 ALA A O 1
ATOM 2978 N N . ARG A 1 410 ? -1.724 -23.25 -32.781 1 98.5 410 ARG A N 1
ATOM 2979 C CA . ARG A 1 410 ? -2.859 -23.938 -33.375 1 98.5 410 ARG A CA 1
ATOM 2980 C C . ARG A 1 410 ? -2.395 -24.938 -34.438 1 98.5 410 ARG A C 1
ATOM 2982 O O . ARG A 1 410 ? -2.957 -26.031 -34.562 1 98.5 410 ARG A O 1
ATOM 2989 N N . ALA A 1 411 ? -1.339 -24.547 -35.188 1 98.56 411 ALA A N 1
ATOM 2990 C CA . ALA A 1 411 ? -0.759 -25.484 -36.156 1 98.56 411 ALA A CA 1
ATOM 2991 C C . ALA A 1 411 ? -0.196 -26.719 -35.469 1 98.56 411 ALA A C 1
ATOM 2993 O O . ALA A 1 411 ? -0.41 -27.844 -35.906 1 98.56 411 ALA A O 1
ATOM 2994 N N . ALA A 1 412 ? 0.498 -26.453 -34.406 1 98.75 412 ALA A N 1
ATOM 2995 C CA . ALA A 1 412 ? 1.039 -27.547 -33.594 1 98.75 412 ALA A CA 1
ATOM 2996 C C . ALA A 1 412 ? -0.079 -28.422 -33.031 1 98.75 412 ALA A C 1
ATOM 2998 O O . ALA A 1 412 ? 0.047 -29.656 -33 1 98.75 412 ALA A O 1
ATOM 2999 N N . LEU A 1 413 ? -1.163 -27.828 -32.594 1 98.62 413 LEU A N 1
ATOM 3000 C CA . LEU A 1 413 ? -2.293 -28.578 -32.031 1 98.62 413 LEU A CA 1
ATOM 3001 C C . LEU A 1 413 ? -2.93 -29.469 -33.094 1 98.62 413 LEU A C 1
ATOM 3003 O O . LEU A 1 413 ? -3.254 -30.625 -32.812 1 98.62 413 LEU A O 1
ATOM 3007 N N . GLU A 1 414 ? -3.07 -29 -34.312 1 98.5 414 GLU A N 1
ATOM 3008 C CA . GLU A 1 414 ? -3.645 -29.766 -35.406 1 98.5 414 GLU A CA 1
ATOM 3009 C C . GLU A 1 414 ? -2.828 -31.031 -35.688 1 98.5 414 GLU A C 1
ATOM 3011 O O . GLU A 1 414 ? -3.385 -32.125 -35.781 1 98.5 414 GLU A O 1
ATOM 3016 N N . GLU A 1 415 ? -1.506 -30.828 -35.75 1 98.69 415 GLU A N 1
ATOM 3017 C CA . GLU A 1 415 ? -0.632 -31.969 -36 1 98.69 415 GLU A CA 1
ATOM 3018 C C . GLU A 1 415 ? -0.665 -32.938 -34.844 1 98.69 415 GLU A C 1
ATOM 3020 O O . GLU A 1 415 ? -0.61 -34.156 -35.031 1 98.69 415 GLU A O 1
ATOM 3025 N N . SER A 1 416 ? -0.766 -32.406 -33.656 1 98.62 416 SER A N 1
ATOM 3026 C CA . SER A 1 416 ? -0.779 -33.25 -32.469 1 98.62 416 SER A CA 1
ATOM 3027 C C . SER A 1 416 ? -2.076 -34.062 -32.406 1 98.62 416 SER A C 1
ATOM 3029 O O . SER A 1 416 ? -2.082 -35.188 -31.922 1 98.62 416 SER A O 1
ATOM 3031 N N . GLU A 1 417 ? -3.203 -33.469 -32.75 1 98.25 417 GLU A N 1
ATOM 3032 C CA . GLU A 1 417 ? -4.484 -34.156 -32.781 1 98.25 417 GLU A CA 1
ATOM 3033 C C . GLU A 1 417 ? -4.441 -35.312 -33.781 1 98.25 417 GLU A C 1
ATOM 3035 O O . GLU A 1 417 ? -4.891 -36.438 -33.438 1 98.25 417 GLU A O 1
ATOM 3040 N N . ALA A 1 418 ? -3.824 -35.125 -34.969 1 98.38 418 ALA A N 1
ATOM 3041 C CA . ALA A 1 418 ? -3.689 -36.156 -35.969 1 98.38 418 ALA A CA 1
ATOM 3042 C C . ALA A 1 418 ? -2.762 -37.281 -35.5 1 98.38 418 ALA A C 1
ATOM 3044 O O . ALA A 1 418 ? -3.059 -38.469 -35.656 1 98.38 418 ALA A O 1
ATOM 3045 N N . ALA A 1 419 ? -1.678 -36.781 -34.906 1 98.56 419 ALA A N 1
ATOM 3046 C CA . ALA A 1 419 ? -0.718 -37.781 -34.375 1 98.56 419 ALA A CA 1
ATOM 3047 C C . ALA A 1 419 ? -1.361 -38.688 -33.344 1 98.56 419 ALA A C 1
ATOM 3049 O O . ALA A 1 419 ? -1.163 -39.906 -33.375 1 98.56 419 ALA A O 1
ATOM 3050 N N . TYR A 1 420 ? -2.17 -38.188 -32.469 1 97.88 420 TYR A N 1
ATOM 3051 C CA . TYR A 1 420 ? -2.83 -38.938 -31.438 1 97.88 420 TYR A CA 1
ATOM 3052 C C . TYR A 1 420 ? -3.855 -39.906 -32.031 1 97.88 420 TYR A C 1
ATOM 3054 O O . TYR A 1 420 ? -3.926 -41.062 -31.641 1 97.88 420 TYR A O 1
ATOM 3062 N N . ALA A 1 421 ? -4.605 -39.438 -32.969 1 97.75 421 ALA A N 1
ATOM 3063 C CA . ALA A 1 421 ? -5.617 -40.25 -33.625 1 97.75 421 ALA A CA 1
ATOM 3064 C C . ALA A 1 421 ? -4.98 -41.469 -34.312 1 97.75 421 ALA A C 1
ATOM 3066 O O . ALA A 1 421 ? -5.465 -42.594 -34.156 1 97.75 421 ALA A O 1
ATOM 3067 N N . ILE A 1 422 ? -3.848 -41.219 -34.969 1 98.25 422 ILE A N 1
ATOM 3068 C CA . ILE A 1 422 ? -3.164 -42.281 -35.688 1 98.25 422 ILE A CA 1
ATOM 3069 C C . ILE A 1 422 ? -2.52 -43.25 -34.688 1 98.25 422 ILE A C 1
ATOM 3071 O O . ILE A 1 422 ? -2.613 -44.469 -34.844 1 98.25 422 ILE A O 1
ATOM 3075 N N . ALA A 1 423 ? -1.924 -42.625 -33.688 1 97.88 423 ALA A N 1
ATOM 3076 C CA . ALA A 1 423 ? -1.282 -43.469 -32.688 1 97.88 423 ALA A CA 1
ATOM 3077 C C . ALA A 1 423 ? -2.301 -44.375 -31.984 1 97.88 423 ALA A C 1
ATOM 3079 O O . ALA A 1 423 ? -2.027 -45.531 -31.734 1 97.88 423 ALA A O 1
ATOM 3080 N N . ARG A 1 424 ? -3.461 -43.906 -31.688 1 96.75 424 ARG A N 1
ATOM 3081 C CA . ARG A 1 424 ? -4.52 -44.688 -31.031 1 96.75 424 ARG A CA 1
ATOM 3082 C C . ARG A 1 424 ? -5.016 -45.812 -31.953 1 96.75 424 ARG A C 1
ATOM 3084 O O . ARG A 1 424 ? -5.191 -46.938 -31.516 1 96.75 424 ARG A O 1
ATOM 3091 N N . GLN A 1 425 ? -5.164 -45.531 -33.219 1 96.56 425 GLN A N 1
ATOM 3092 C CA . GLN A 1 425 ? -5.621 -46.5 -34.188 1 96.56 425 GLN A CA 1
ATOM 3093 C C . GLN A 1 425 ? -4.605 -47.625 -34.375 1 96.56 425 GLN A C 1
ATOM 3095 O O . GLN A 1 425 ? -4.977 -48.812 -34.406 1 96.56 425 GLN A O 1
ATOM 3100 N N . ARG A 1 426 ? -3.389 -47.219 -34.5 1 97.44 426 ARG A N 1
ATOM 3101 C CA . ARG A 1 426 ? -2.342 -48.219 -34.625 1 97.44 426 ARG A CA 1
ATOM 3102 C C . ARG A 1 426 ? -2.273 -49.125 -33.406 1 97.44 426 ARG A C 1
ATOM 3104 O O . ARG A 1 426 ? -2.072 -50.344 -33.531 1 97.44 426 ARG A O 1
ATOM 3111 N N . TYR A 1 427 ? -2.412 -48.531 -32.344 1 96.5 427 TYR A N 1
ATOM 3112 C CA . TYR A 1 427 ? -2.379 -49.312 -31.109 1 96.5 427 TYR A CA 1
ATOM 3113 C C . TYR A 1 427 ? -3.568 -50.281 -31.031 1 96.5 427 TYR A C 1
ATOM 3115 O O . TYR A 1 427 ? -3.412 -51.438 -30.672 1 96.5 427 TYR A O 1
ATOM 3123 N N . GLU A 1 428 ? -4.734 -49.75 -31.344 1 94.38 428 GLU A N 1
ATOM 3124 C CA . GLU A 1 428 ? -5.934 -50.594 -31.375 1 94.38 428 GLU A CA 1
ATOM 3125 C C . GLU A 1 428 ? -5.77 -51.781 -32.344 1 94.38 428 GLU A C 1
ATOM 3127 O O . GLU A 1 428 ? -6.266 -52.875 -32.094 1 94.38 428 GLU A O 1
ATOM 3132 N N . GLY A 1 429 ? -5.059 -51.562 -33.406 1 94 429 GLY A N 1
ATOM 3133 C CA . GLY A 1 429 ? -4.82 -52.594 -34.406 1 94 429 GLY A CA 1
ATOM 3134 C C . GLY A 1 429 ? -3.643 -53.469 -34.062 1 94 429 GLY A C 1
ATOM 3135 O O . GLY A 1 429 ? -3.342 -54.406 -34.812 1 94 429 GLY A O 1
ATOM 3136 N N . GLY A 1 430 ? -3.021 -53.25 -33.031 1 93.12 430 GLY A N 1
ATOM 3137 C CA . GLY A 1 430 ? -1.909 -54.094 -32.594 1 93.12 430 GLY A CA 1
ATOM 3138 C C . GLY A 1 430 ? -0.609 -53.75 -33.312 1 93.12 430 GLY A C 1
ATOM 3139 O O . GLY A 1 430 ? 0.326 -54.562 -33.312 1 93.12 430 GLY A O 1
ATOM 3140 N N . LEU A 1 431 ? -0.502 -52.531 -33.812 1 94.69 431 LEU A N 1
ATOM 3141 C CA . LEU A 1 431 ? 0.635 -52.156 -34.656 1 94.69 431 LEU A CA 1
ATOM 3142 C C . LEU A 1 431 ? 1.607 -51.281 -33.906 1 94.69 431 LEU A C 1
ATOM 3144 O O . LEU A 1 431 ? 2.666 -50.906 -34.438 1 94.69 431 LEU A O 1
ATOM 3148 N N . SER A 1 432 ? 1.287 -50.812 -32.719 1 93.75 432 SER A N 1
ATOM 3149 C CA . SER A 1 432 ? 2.154 -49.969 -31.922 1 93.75 432 SER A CA 1
ATOM 3150 C C . SER A 1 432 ? 1.968 -50.25 -30.438 1 93.75 432 SER A C 1
ATOM 3152 O O . SER A 1 432 ? 1.123 -51.031 -30.047 1 93.75 432 SER A O 1
ATOM 3154 N N . THR A 1 433 ? 2.85 -49.625 -29.609 1 93.56 433 THR A N 1
ATOM 3155 C CA . THR A 1 433 ? 2.787 -49.812 -28.156 1 93.56 433 THR A CA 1
ATOM 3156 C C . THR A 1 433 ? 2.023 -48.656 -27.5 1 93.56 433 THR A C 1
ATOM 3158 O O . THR A 1 433 ? 1.759 -47.625 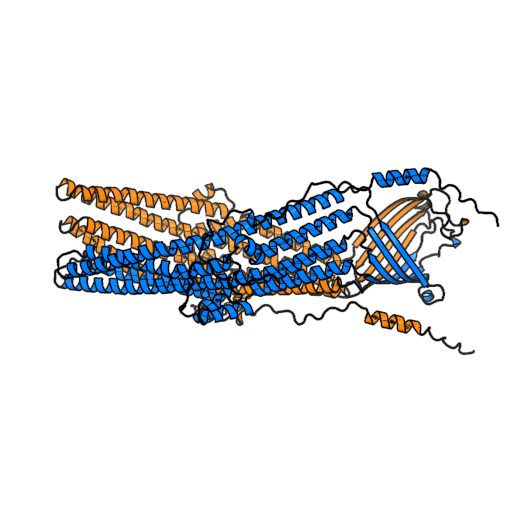-28.141 1 93.56 433 THR A O 1
ATOM 3161 N N . TYR A 1 434 ? 1.682 -48.906 -26.25 1 94.56 434 TYR A N 1
ATOM 3162 C CA . TYR A 1 434 ? 0.984 -47.875 -25.5 1 94.56 434 TYR A CA 1
ATOM 3163 C C . TYR A 1 434 ? 1.855 -46.656 -25.328 1 94.56 434 TYR A C 1
ATOM 3165 O O . TYR A 1 434 ? 1.344 -45.531 -25.266 1 94.56 434 TYR A O 1
ATOM 3173 N N . LEU A 1 435 ? 3.148 -46.812 -25.312 1 94.25 435 LEU A N 1
ATOM 3174 C CA . LEU A 1 435 ? 4.062 -45.688 -25.156 1 94.25 435 LEU A CA 1
ATOM 3175 C C . LEU A 1 435 ? 3.881 -44.688 -26.297 1 94.25 435 LEU A C 1
ATOM 3177 O O . LEU A 1 435 ? 4.031 -43.469 -26.094 1 94.25 435 LEU A O 1
ATOM 3181 N N . ASP A 1 436 ? 3.58 -45.25 -27.469 1 95.94 436 ASP A N 1
ATOM 3182 C CA . ASP A 1 436 ? 3.314 -44.375 -28.609 1 95.94 436 ASP A CA 1
ATOM 3183 C C . ASP A 1 436 ? 2.059 -43.531 -28.375 1 95.94 436 ASP A C 1
ATOM 3185 O O . ASP A 1 436 ? 2.037 -42.344 -28.688 1 95.94 436 ASP A O 1
ATOM 3189 N N . VAL A 1 437 ? 1.033 -44.156 -27.828 1 96.12 437 VAL A N 1
ATOM 3190 C CA . VAL A 1 437 ? -0.21 -43.469 -27.516 1 96.12 437 VAL A CA 1
ATOM 3191 C C . VAL A 1 437 ? 0.039 -42.438 -26.422 1 96.12 437 VAL A C 1
ATOM 3193 O O . VAL A 1 437 ? -0.343 -41.281 -26.562 1 96.12 437 VAL A O 1
ATOM 3196 N N . LEU A 1 438 ? 0.73 -42.875 -25.422 1 95.06 438 LEU A N 1
ATOM 3197 C CA . LEU A 1 438 ? 0.998 -42 -24.281 1 95.06 438 LEU A CA 1
ATOM 3198 C C . LEU A 1 438 ? 1.763 -40.75 -24.719 1 95.06 438 LEU A C 1
ATOM 3200 O O . LEU A 1 438 ? 1.425 -39.625 -24.312 1 95.06 438 LEU A O 1
ATOM 3204 N N . SER A 1 439 ? 2.742 -40.844 -25.453 1 96.06 439 SER A N 1
ATOM 3205 C CA . SER A 1 439 ? 3.568 -39.75 -25.906 1 96.06 439 SER A CA 1
ATOM 3206 C C . SER A 1 439 ? 2.75 -38.75 -26.719 1 96.06 439 SER A C 1
ATOM 3208 O O . SER A 1 439 ? 2.871 -37.531 -26.531 1 96.06 439 SER A O 1
ATOM 3210 N N . THR A 1 440 ? 1.951 -39.312 -27.625 1 96.81 440 THR A N 1
ATOM 3211 C CA . THR A 1 440 ? 1.145 -38.406 -28.453 1 96.81 440 THR A CA 1
ATOM 3212 C C . THR A 1 440 ? 0.035 -37.781 -27.625 1 96.81 440 THR A C 1
ATOM 3214 O O . THR A 1 440 ? -0.349 -36.625 -27.891 1 96.81 440 THR A O 1
ATOM 3217 N N . GLU A 1 441 ? -0.476 -38.5 -26.672 1 96.44 441 GLU A N 1
ATOM 3218 C CA . GLU A 1 441 ? -1.479 -37.969 -25.75 1 96.44 441 GLU A CA 1
ATOM 3219 C C . GLU A 1 441 ? -0.93 -36.781 -24.953 1 96.44 441 GLU A C 1
ATOM 3221 O O . GLU A 1 441 ? -1.593 -35.75 -24.828 1 96.44 441 GLU A O 1
ATOM 3226 N N . GLU A 1 442 ? 0.218 -36.906 -24.406 1 96 442 GLU A N 1
ATOM 3227 C CA . GLU A 1 442 ? 0.877 -35.812 -23.656 1 96 442 GLU A CA 1
ATOM 3228 C C . GLU A 1 442 ? 1.101 -34.594 -24.531 1 96 442 GLU A C 1
ATOM 3230 O O . GLU A 1 442 ? 0.89 -33.469 -24.094 1 96 442 GLU A O 1
ATOM 3235 N N . GLY A 1 443 ? 1.584 -34.875 -25.719 1 97.06 443 GLY A N 1
ATOM 3236 C CA . GLY A 1 443 ? 1.739 -33.781 -26.672 1 97.06 443 GLY A CA 1
ATOM 3237 C C . GLY A 1 443 ? 0.443 -33.031 -26.953 1 97.06 443 GLY A C 1
ATOM 3238 O O . GLY A 1 443 ? 0.408 -31.812 -26.938 1 97.06 443 GLY A O 1
ATOM 3239 N N . LEU A 1 444 ? -0.661 -33.781 -27.188 1 97.69 444 LEU A N 1
ATOM 3240 C CA . LEU A 1 444 ? -1.971 -33.219 -27.469 1 97.69 444 LEU A CA 1
ATOM 3241 C C . LEU A 1 444 ? -2.449 -32.344 -26.328 1 97.69 444 LEU A C 1
ATOM 3243 O O . LEU A 1 444 ? -2.842 -31.188 -26.531 1 97.69 444 LEU A O 1
ATOM 3247 N N . ILE A 1 445 ? -2.391 -32.875 -25.125 1 97.5 445 ILE A N 1
ATOM 3248 C CA . ILE A 1 445 ? -2.879 -32.156 -23.953 1 97.5 445 ILE A CA 1
ATOM 3249 C C . ILE A 1 445 ? -2.053 -30.891 -23.75 1 97.5 445 ILE A C 1
ATOM 3251 O O . ILE A 1 445 ? -2.602 -29.828 -23.453 1 97.5 445 ILE A O 1
ATOM 3255 N N . SER A 1 446 ? -0.763 -30.969 -23.938 1 97.88 446 SER A N 1
ATOM 3256 C CA . SER A 1 446 ? 0.124 -29.812 -23.781 1 97.88 446 SER A CA 1
ATOM 3257 C C . SER A 1 446 ? -0.199 -28.734 -24.812 1 97.88 446 SER A C 1
ATOM 3259 O O . SER A 1 446 ? -0.215 -27.547 -24.484 1 97.88 446 SER A O 1
ATOM 3261 N N . ARG A 1 447 ? -0.44 -29.172 -26.062 1 98.31 447 ARG A N 1
ATOM 3262 C CA . ARG A 1 447 ? -0.744 -28.219 -27.109 1 98.31 447 ARG A CA 1
ATOM 3263 C C . ARG A 1 447 ? -2.107 -27.562 -26.891 1 98.31 447 ARG A C 1
ATOM 3265 O O . ARG A 1 447 ? -2.283 -26.375 -27.125 1 98.31 447 ARG A O 1
ATOM 3272 N N . ARG A 1 448 ? -3.074 -28.375 -26.438 1 97.88 448 ARG A N 1
ATOM 3273 C CA . ARG A 1 448 ? -4.383 -27.812 -26.109 1 97.88 448 ARG A CA 1
ATOM 3274 C C . ARG A 1 448 ? -4.273 -26.75 -25.016 1 97.88 448 ARG A C 1
ATOM 3276 O O . ARG A 1 448 ? -4.898 -25.703 -25.109 1 97.88 448 ARG A O 1
ATOM 3283 N N . ARG A 1 449 ? -3.477 -26.969 -24.031 1 97.81 449 ARG A N 1
ATOM 3284 C CA . ARG A 1 449 ? -3.273 -26.031 -22.938 1 97.81 449 ARG A CA 1
ATOM 3285 C C . ARG A 1 449 ? -2.646 -24.734 -23.453 1 97.81 449 ARG A C 1
ATOM 3287 O O . ARG A 1 449 ? -3.066 -23.641 -23.062 1 97.81 449 ARG A O 1
ATOM 3294 N N . LEU A 1 450 ? -1.636 -24.875 -24.25 1 97.44 450 LEU A N 1
ATOM 3295 C CA . LEU A 1 450 ? -0.947 -23.703 -24.781 1 97.44 450 LEU A CA 1
ATOM 3296 C C . LEU A 1 450 ? -1.903 -22.828 -25.578 1 97.44 450 LEU A C 1
ATOM 3298 O O . LEU A 1 450 ? -1.898 -21.609 -25.438 1 97.44 450 LEU A O 1
ATOM 3302 N N . VAL A 1 451 ? -2.729 -23.484 -26.422 1 97.31 451 VAL A N 1
ATOM 3303 C CA . VAL A 1 451 ? -3.693 -22.734 -27.219 1 97.31 451 VAL A CA 1
ATOM 3304 C C . VAL A 1 451 ? -4.691 -22.047 -26.297 1 97.31 451 VAL A C 1
ATOM 3306 O O . VAL A 1 451 ? -4.984 -20.859 -26.484 1 97.31 451 VAL A O 1
ATOM 3309 N N . ALA A 1 452 ? -5.184 -22.75 -25.297 1 96.12 452 ALA A N 1
ATOM 3310 C CA . ALA A 1 452 ? -6.125 -22.172 -24.344 1 96.12 452 ALA A CA 1
ATOM 3311 C C . ALA A 1 452 ? -5.504 -20.969 -23.625 1 96.12 452 ALA A C 1
ATOM 3313 O O . ALA A 1 452 ? -6.148 -19.922 -23.484 1 96.12 452 ALA A O 1
ATOM 3314 N N . ASP A 1 453 ? -4.281 -21.031 -23.234 1 96.12 453 ASP A N 1
ATOM 3315 C CA . ASP A 1 453 ? -3.564 -19.984 -22.531 1 96.12 453 ASP A CA 1
ATOM 3316 C C . ASP A 1 453 ? -3.402 -18.75 -23.406 1 96.12 453 ASP A C 1
ATOM 3318 O O . ASP A 1 453 ? -3.641 -17.625 -22.969 1 96.12 453 ASP A O 1
ATOM 3322 N N . LEU A 1 454 ? -2.984 -19.031 -24.609 1 95.88 454 LEU A N 1
ATOM 3323 C CA . LEU A 1 454 ? -2.734 -17.922 -25.531 1 95.88 454 LEU A CA 1
ATOM 3324 C C . LEU A 1 454 ? -4.039 -17.234 -25.938 1 95.88 454 LEU A C 1
ATOM 3326 O O . LEU A 1 454 ? -4.082 -16.016 -26.094 1 95.88 454 LEU A O 1
ATOM 3330 N N . GLU A 1 455 ? -5.094 -18.031 -26.141 1 94.69 455 GLU A N 1
ATOM 3331 C CA . GLU A 1 455 ? -6.395 -17.453 -26.453 1 94.69 455 GLU A CA 1
ATOM 3332 C C . GLU A 1 455 ? -6.891 -16.578 -25.297 1 94.69 455 GLU A C 1
ATOM 3334 O O . GLU A 1 455 ? -7.402 -15.477 -25.531 1 94.69 455 GLU A O 1
ATOM 3339 N N . ALA A 1 456 ? -6.727 -16.984 -24.094 1 93.56 456 ALA A N 1
ATOM 3340 C CA . ALA A 1 456 ? -7.152 -16.219 -22.922 1 93.56 456 ALA A CA 1
ATOM 3341 C C . ALA A 1 456 ? -6.289 -14.977 -22.734 1 93.56 456 ALA A C 1
ATOM 3343 O O . ALA A 1 456 ? -6.754 -13.969 -22.203 1 93.56 456 ALA A O 1
ATOM 3344 N N . ARG A 1 457 ? -5.031 -15.008 -23.109 1 94.75 457 ARG A N 1
ATOM 3345 C CA . ARG A 1 457 ? -4.074 -13.914 -22.953 1 94.75 457 ARG A CA 1
ATOM 3346 C C . ARG A 1 457 ? -4.512 -12.695 -23.766 1 94.75 457 ARG A C 1
ATOM 3348 O O . ARG A 1 457 ? -4.117 -11.562 -23.453 1 94.75 457 ARG A O 1
ATOM 3355 N N . ALA A 1 458 ? -5.312 -12.961 -24.859 1 94.62 458 ALA A N 1
ATOM 3356 C CA . ALA A 1 458 ? -5.793 -11.852 -25.672 1 94.62 458 ALA A CA 1
ATOM 3357 C C . ALA A 1 458 ? -6.547 -10.836 -24.828 1 94.62 458 ALA A C 1
ATOM 3359 O O . ALA A 1 458 ? -6.32 -9.625 -24.953 1 94.62 458 ALA A O 1
ATOM 3360 N N . PHE A 1 459 ? -7.449 -11.297 -24 1 95.19 459 PHE A N 1
ATOM 3361 C CA . PHE A 1 459 ? -8.219 -10.414 -23.141 1 95.19 459 PHE A CA 1
ATOM 3362 C C . PHE A 1 459 ? -7.309 -9.688 -22.156 1 95.19 459 PHE A C 1
ATOM 3364 O O . PHE A 1 459 ? -7.438 -8.477 -21.953 1 95.19 459 PHE A O 1
ATOM 3371 N N . THR A 1 460 ? -6.324 -10.367 -21.531 1 95.94 460 THR A N 1
ATOM 3372 C CA . THR A 1 460 ? -5.359 -9.773 -20.609 1 95.94 460 THR A CA 1
ATOM 3373 C C . THR A 1 460 ? -4.602 -8.633 -21.281 1 95.94 460 THR A C 1
ATOM 3375 O O . THR A 1 460 ? -4.41 -7.57 -20.688 1 95.94 460 THR A O 1
ATOM 3378 N N . LEU A 1 461 ? -4.211 -8.883 -22.5 1 95.56 461 LEU A N 1
ATOM 3379 C CA . LEU A 1 461 ? -3.43 -7.887 -23.219 1 95.56 461 LEU A CA 1
ATOM 3380 C C . LEU A 1 461 ? -4.297 -6.691 -23.609 1 95.56 461 LEU A C 1
ATOM 3382 O O . LEU A 1 461 ? -3.818 -5.555 -23.641 1 95.56 461 LEU A O 1
ATOM 3386 N N . ASP A 1 462 ? -5.52 -6.953 -23.953 1 94.88 462 ASP A N 1
ATOM 3387 C CA . ASP A 1 462 ? -6.438 -5.859 -24.25 1 94.88 462 ASP A CA 1
ATOM 3388 C C . ASP A 1 462 ? -6.625 -4.961 -23.016 1 94.88 462 ASP A C 1
ATOM 3390 O O . ASP A 1 462 ? -6.574 -3.732 -23.141 1 94.88 462 ASP A O 1
ATOM 3394 N N . VAL A 1 463 ? -6.852 -5.551 -21.859 1 96.31 463 VAL A N 1
ATOM 3395 C CA . VAL A 1 463 ? -6.992 -4.809 -20.609 1 96.31 463 VAL A CA 1
ATOM 3396 C C . VAL A 1 463 ? -5.719 -4.012 -20.328 1 96.31 463 VAL A C 1
ATOM 3398 O O . VAL A 1 463 ? -5.781 -2.848 -19.922 1 96.31 463 VAL A O 1
ATOM 3401 N N . ALA A 1 464 ? -4.539 -4.625 -20.562 1 96.5 464 ALA A N 1
ATOM 3402 C CA . ALA A 1 464 ? -3.262 -3.949 -20.359 1 96.5 464 ALA A CA 1
ATOM 3403 C C . ALA A 1 464 ? -3.145 -2.717 -21.25 1 96.5 464 ALA A C 1
ATOM 3405 O O . ALA A 1 464 ? -2.625 -1.683 -20.828 1 96.5 464 ALA A O 1
ATOM 3406 N N . LEU A 1 465 ? -3.59 -2.848 -22.453 1 95 465 LEU A N 1
ATOM 3407 C CA . LEU A 1 465 ? -3.533 -1.722 -23.375 1 95 465 LEU A CA 1
ATOM 3408 C C . LEU A 1 465 ? -4.465 -0.601 -22.922 1 95 465 LEU A C 1
ATOM 3410 O O . LEU A 1 465 ? -4.098 0.575 -22.984 1 95 465 LEU A O 1
ATOM 3414 N N . VAL A 1 466 ? -5.652 -0.955 -22.484 1 95.38 466 VAL A N 1
ATOM 3415 C CA . VAL A 1 466 ? -6.594 0.033 -21.969 1 95.38 466 VAL A CA 1
ATOM 3416 C C . VAL A 1 466 ? -5.953 0.806 -20.828 1 95.38 466 VAL A C 1
ATOM 3418 O O . VAL A 1 466 ? -6.02 2.037 -20.781 1 95.38 466 VAL A O 1
ATOM 3421 N N . ARG A 1 467 ? -5.301 0.071 -19.891 1 96.06 467 ARG A N 1
ATOM 3422 C CA . ARG A 1 467 ? -4.641 0.702 -18.766 1 96.06 467 ARG A CA 1
ATOM 3423 C C . ARG A 1 467 ? -3.508 1.614 -19.219 1 96.06 467 ARG A C 1
ATOM 3425 O O . ARG A 1 467 ? -3.377 2.742 -18.734 1 96.06 467 ARG A O 1
ATOM 3432 N N . ALA A 1 468 ? -2.758 1.139 -20.172 1 95.94 468 ALA A N 1
ATOM 3433 C CA . ALA A 1 468 ? -1.603 1.878 -20.672 1 95.94 468 ALA A CA 1
ATOM 3434 C C . ALA A 1 468 ? -2.035 3.17 -21.359 1 95.94 468 ALA A C 1
ATOM 3436 O O . ALA A 1 468 ? -1.316 4.172 -21.328 1 95.94 468 ALA A O 1
ATOM 3437 N N . LEU A 1 469 ? -3.199 3.154 -21.953 1 94.62 469 LEU A N 1
ATOM 3438 C CA . LEU A 1 469 ? -3.691 4.301 -22.703 1 94.62 469 LEU A CA 1
ATOM 3439 C C . LEU A 1 469 ? -4.461 5.258 -21.812 1 94.62 469 LEU A C 1
ATOM 3441 O O . LEU A 1 469 ? -4.938 6.301 -22.266 1 94.62 469 LEU A O 1
ATOM 3445 N N . GLY A 1 470 ? -4.594 4.922 -20.484 1 94.81 470 GLY A N 1
ATOM 3446 C CA . GLY A 1 470 ? -5.191 5.84 -19.531 1 94.81 470 GLY A CA 1
ATOM 3447 C C . GLY A 1 470 ? -6.695 5.691 -19.422 1 94.81 470 GLY A C 1
ATOM 3448 O O . GLY A 1 470 ? -7.371 6.551 -18.844 1 94.81 470 GLY A O 1
ATOM 3449 N N . GLY A 1 471 ? -7.164 4.582 -20.031 1 92.25 471 GLY A N 1
ATOM 3450 C CA . GLY A 1 471 ? -8.609 4.402 -20 1 92.25 471 GLY A CA 1
ATOM 3451 C C . GLY A 1 471 ? -9.359 5.52 -20.688 1 92.25 471 GLY A C 1
ATOM 3452 O O . GLY A 1 471 ? -8.945 5.988 -21.75 1 92.25 471 GLY A O 1
ATOM 3453 N N . GLY A 1 472 ? -10.547 5.984 -20.188 1 86.81 472 GLY A N 1
ATOM 3454 C CA . GLY A 1 472 ? -11.383 6.984 -20.828 1 86.81 472 GLY A CA 1
ATOM 3455 C C . GLY A 1 472 ? -11.211 8.375 -20.234 1 86.81 472 GLY A C 1
ATOM 3456 O O . GLY A 1 472 ? -12.023 9.266 -20.484 1 86.81 472 GLY A O 1
ATOM 3457 N N . PHE A 1 473 ? -10.188 8.547 -19.516 1 88.38 473 PHE A N 1
ATOM 3458 C CA . PHE A 1 473 ? -9.938 9.852 -18.906 1 88.38 473 PHE A CA 1
ATOM 3459 C C . PHE A 1 473 ? -9.641 10.898 -19.984 1 88.38 473 PHE A C 1
ATOM 3461 O O . PHE A 1 473 ? -8.922 10.617 -20.938 1 88.38 473 PHE A O 1
ATOM 3468 N N . SER A 1 474 ? -10.336 12.055 -19.969 1 82.62 474 SER A N 1
ATOM 3469 C CA . SER A 1 474 ? -10.023 13.242 -20.75 1 82.62 474 SER A CA 1
ATOM 3470 C C . SER A 1 474 ? -9.961 14.484 -19.891 1 82.62 474 SER A C 1
ATOM 3472 O O . SER A 1 474 ? -10.867 14.75 -19.094 1 82.62 474 SER A O 1
ATOM 3474 N N . PRO A 1 475 ? -8.812 15.008 -19.906 1 71.31 475 PRO A N 1
ATOM 3475 C CA . PRO A 1 475 ? -8.688 16.188 -19.047 1 71.31 475 PRO A CA 1
ATOM 3476 C C . PRO A 1 475 ? -9.672 17.297 -19.422 1 71.31 475 PRO A C 1
ATOM 3478 O O . PRO A 1 475 ? -10.055 17.422 -20.594 1 71.31 475 PRO A O 1
ATOM 3481 N N . SER A 1 476 ? -10.625 17.859 -18.625 1 59.47 476 SER A N 1
ATOM 3482 C CA . SER A 1 476 ? -11.477 19.016 -18.906 1 59.47 476 SER A CA 1
ATOM 3483 C C . SER A 1 476 ? -10.633 20.25 -19.219 1 59.47 476 SER A C 1
ATOM 3485 O O . SER A 1 476 ? -9.5 20.359 -18.766 1 59.47 476 SER A O 1
ATOM 3487 N N . MET B 1 1 ? -35.719 64.25 45.469 1 31.27 1 MET B N 1
ATOM 3488 C CA . MET B 1 1 ? -34.594 63.438 44.969 1 31.27 1 MET B CA 1
ATOM 3489 C C . MET B 1 1 ? -34.906 62.906 43.562 1 31.27 1 MET B C 1
ATOM 3491 O O . MET B 1 1 ? -35.875 62.125 43.375 1 31.27 1 MET B O 1
ATOM 3495 N N . ARG B 1 2 ? -34.656 63.75 42.594 1 44.41 2 ARG B N 1
ATOM 3496 C CA . ARG B 1 2 ? -35.188 63.656 41.25 1 44.41 2 ARG B CA 1
ATOM 3497 C C . ARG B 1 2 ? -34.594 62.469 40.5 1 44.41 2 ARG B C 1
ATOM 3499 O O . ARG B 1 2 ? -33.406 62.188 40.594 1 44.41 2 ARG B O 1
ATOM 3506 N N . PRO B 1 3 ? -35.438 61.5 40.281 1 39.53 3 PRO B N 1
ATOM 3507 C CA . PRO B 1 3 ? -34.969 60.281 39.625 1 39.53 3 PRO B CA 1
ATOM 3508 C C . PRO B 1 3 ? -34.188 60.562 38.344 1 39.53 3 PRO B C 1
ATOM 3510 O O . PRO B 1 3 ? -34.594 61.406 37.562 1 39.53 3 PRO B O 1
ATOM 3513 N N . PHE B 1 4 ? -32.844 60.656 38.406 1 38.47 4 PHE B N 1
ATOM 3514 C CA . PHE B 1 4 ? -32 60.906 37.25 1 38.47 4 PHE B CA 1
ATOM 3515 C C . PHE B 1 4 ? -32.344 59.906 36.125 1 38.47 4 PHE B C 1
ATOM 3517 O O . PHE B 1 4 ? -32.344 58.688 36.375 1 38.47 4 PHE B O 1
ATOM 3524 N N . PRO B 1 5 ? -33.062 60.312 35.125 1 40.41 5 PRO B N 1
ATOM 3525 C CA . PRO B 1 5 ? -33.438 59.406 34.062 1 40.41 5 PRO B CA 1
AT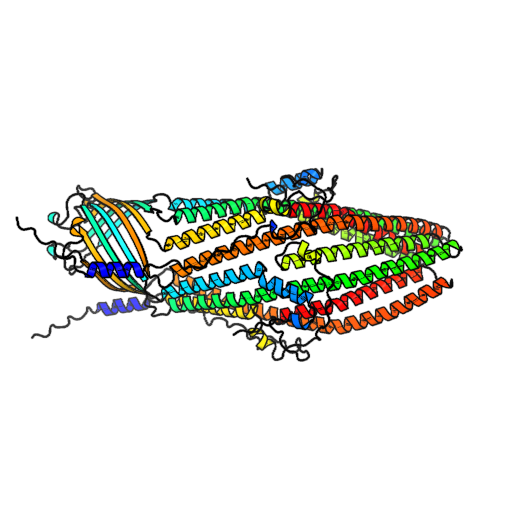OM 3526 C C . PRO B 1 5 ? -32.219 58.719 33.406 1 40.41 5 PRO B C 1
ATOM 3528 O O . PRO B 1 5 ? -31.125 59.25 33.406 1 40.41 5 PRO B O 1
ATOM 3531 N N . LEU B 1 6 ? -32.031 57.375 33.562 1 40.5 6 LEU B N 1
ATOM 3532 C CA . LEU B 1 6 ? -31.125 56.438 32.906 1 40.5 6 LEU B CA 1
ATOM 3533 C C . LEU B 1 6 ? -31.016 56.781 31.422 1 40.5 6 LEU B C 1
ATOM 3535 O O . LEU B 1 6 ? -32 56.688 30.688 1 40.5 6 LEU B O 1
ATOM 3539 N N . ARG B 1 7 ? -30.203 57.812 31.078 1 48.88 7 ARG B N 1
ATOM 3540 C CA . ARG B 1 7 ? -29.953 58.062 29.672 1 48.88 7 ARG B CA 1
ATOM 3541 C C . ARG B 1 7 ? -29.719 56.781 28.891 1 48.88 7 ARG B C 1
ATOM 3543 O O . ARG B 1 7 ? -29.078 55.875 29.406 1 48.88 7 ARG B O 1
ATOM 3550 N N . ALA B 1 8 ? -30.5 56.562 27.875 1 46.66 8 ALA B N 1
ATOM 3551 C CA . ALA B 1 8 ? -30.578 55.531 26.859 1 46.66 8 ALA B CA 1
ATOM 3552 C C . ALA B 1 8 ? -29.188 55.188 26.312 1 46.66 8 ALA B C 1
ATOM 3554 O O . ALA B 1 8 ? -28.438 56.094 25.906 1 46.66 8 ALA B O 1
ATOM 3555 N N . ALA B 1 9 ? -28.594 54.156 26.828 1 47.62 9 ALA B N 1
ATOM 3556 C CA . ALA B 1 9 ? -27.406 53.562 26.188 1 47.62 9 ALA B CA 1
ATOM 3557 C C . ALA B 1 9 ? -27.469 53.75 24.672 1 47.62 9 ALA B C 1
ATOM 3559 O O . ALA B 1 9 ? -28.516 53.562 24.062 1 47.62 9 ALA B O 1
ATOM 3560 N N . PRO B 1 10 ? -26.625 54.656 24.141 1 48.16 10 PRO B N 1
ATOM 3561 C CA . PRO B 1 10 ? -26.797 54.875 22.703 1 48.16 10 PRO B CA 1
ATOM 3562 C C . PRO B 1 10 ? -27.109 53.562 21.953 1 48.16 10 PRO B C 1
ATOM 3564 O O . PRO B 1 10 ? -26.703 52.5 22.391 1 48.16 10 PRO B O 1
ATOM 3567 N N . LEU B 1 11 ? -28.172 53.562 21.234 1 48.09 11 LEU B N 1
ATOM 3568 C CA . LEU B 1 11 ? -28.797 52.562 20.375 1 48.09 11 LEU B CA 1
ATOM 3569 C C . LEU B 1 11 ? -27.766 51.812 19.531 1 48.09 11 LEU B C 1
ATOM 3571 O O . LEU B 1 11 ? -28.094 50.875 18.844 1 48.09 11 LEU B O 1
ATOM 3575 N N . TRP B 1 12 ? -26.531 52.5 19.516 1 49.28 12 TRP B N 1
ATOM 3576 C CA . TRP B 1 12 ? -25.625 51.812 18.594 1 49.28 12 TRP B CA 1
ATOM 3577 C C . TRP B 1 12 ? -25.016 50.594 19.219 1 49.28 12 TRP B C 1
ATOM 3579 O O . TRP B 1 12 ? -24.359 49.781 18.547 1 49.28 12 TRP B O 1
ATOM 3589 N N . LEU B 1 13 ? -25.062 50.469 20.516 1 48.38 13 LEU B N 1
ATOM 3590 C CA . LEU B 1 13 ? -24.453 49.312 21.172 1 48.38 13 LEU B CA 1
ATOM 3591 C C . LEU B 1 13 ? -25.156 48 20.734 1 48.38 13 LEU B C 1
ATOM 3593 O O . LEU B 1 13 ? -24.5 47 20.484 1 48.38 13 LEU B O 1
ATOM 3597 N N . PRO B 1 14 ? -26.5 48.094 20.766 1 50.97 14 PRO B N 1
ATOM 3598 C CA . PRO B 1 14 ? -27.109 46.844 20.359 1 50.97 14 PRO B CA 1
ATOM 3599 C C . PRO B 1 14 ? -26.812 46.469 18.906 1 50.97 14 PRO B C 1
ATOM 3601 O O . PRO B 1 14 ? -26.75 45.281 18.562 1 50.97 14 PRO B O 1
ATOM 3604 N N . ALA B 1 15 ? -26.719 47.406 18.016 1 49.94 15 ALA B N 1
ATOM 3605 C CA . ALA B 1 15 ? -26.469 47.125 16.609 1 49.94 15 ALA B CA 1
ATOM 3606 C C . ALA B 1 15 ? -25.078 46.531 16.406 1 49.94 15 ALA B C 1
ATOM 3608 O O . ALA B 1 15 ? -24.875 45.625 15.578 1 49.94 15 ALA B O 1
ATOM 3609 N N . LEU B 1 16 ? -24.094 47.031 17.172 1 46.81 16 LEU B N 1
ATOM 3610 C CA . LEU B 1 16 ? -22.766 46.438 17.094 1 46.81 16 LEU B CA 1
ATOM 3611 C C . LEU B 1 16 ? -22.766 45 17.641 1 46.81 16 LEU B C 1
ATOM 3613 O O . LEU B 1 16 ? -22.047 44.156 17.125 1 46.81 16 LEU B O 1
ATOM 3617 N N . CYS B 1 17 ? -23.562 44.781 18.656 1 47.12 17 CYS B N 1
ATOM 3618 C CA . CYS B 1 17 ? -23.641 43.406 19.188 1 47.12 17 CYS B CA 1
ATOM 3619 C C . CYS B 1 17 ? -24.328 42.469 18.203 1 47.12 17 CYS B C 1
ATOM 3621 O O . CYS B 1 17 ? -24.047 41.281 18.188 1 47.12 17 CYS B O 1
ATOM 3623 N N . SER B 1 18 ? -25.359 42.969 17.562 1 49.41 18 SER B N 1
ATOM 3624 C CA . SER B 1 18 ? -26.062 42.125 16.625 1 49.41 18 SER B CA 1
ATOM 3625 C C . SER B 1 18 ? -25.203 41.781 15.406 1 49.41 18 SER B C 1
ATOM 3627 O O . SER B 1 18 ? -25.359 40.719 14.805 1 49.41 18 SER B O 1
ATOM 3629 N N . PHE B 1 19 ? -24.438 42.656 14.914 1 47.94 19 PHE B N 1
ATOM 3630 C CA . PHE B 1 19 ? -23.547 42.344 13.797 1 47.94 19 PHE B CA 1
ATOM 3631 C C . PHE B 1 19 ? -22.453 41.375 14.242 1 47.94 19 PHE B C 1
ATOM 3633 O O . PHE B 1 19 ? -21.875 40.656 13.43 1 47.94 19 PHE B O 1
ATOM 3640 N N . ALA B 1 20 ? -22.031 41.469 15.469 1 46.91 20 ALA B N 1
ATOM 3641 C CA . ALA B 1 20 ? -21.016 40.562 15.992 1 46.91 20 ALA B CA 1
ATOM 3642 C C . ALA B 1 20 ? -21.531 39.125 16 1 46.91 20 ALA B C 1
ATOM 3644 O O . ALA B 1 20 ? -20.75 38.188 15.805 1 46.91 20 ALA B O 1
ATOM 3645 N N . LEU B 1 21 ? -22.766 38.906 16.344 1 46.91 21 LEU B N 1
ATOM 3646 C CA . LEU B 1 21 ? -23.266 37.531 16.375 1 46.91 21 LEU B CA 1
ATOM 3647 C C . LEU B 1 21 ? -23.406 36.969 14.961 1 46.91 21 LEU B C 1
ATOM 3649 O O . LEU B 1 21 ? -23.391 35.75 14.766 1 46.91 21 LEU B O 1
ATOM 3653 N N . ALA B 1 22 ? -23.781 37.75 14.023 1 48.34 22 ALA B N 1
ATOM 3654 C CA . ALA B 1 22 ? -24 37.25 12.672 1 48.34 22 ALA B CA 1
ATOM 3655 C C . ALA B 1 22 ? -22.688 36.844 12.008 1 48.34 22 ALA B C 1
ATOM 3657 O O . ALA B 1 22 ? -22.688 36.125 11.016 1 48.34 22 ALA B O 1
ATOM 3658 N N . GLY B 1 23 ? -21.5 37.344 12.469 1 51.62 23 GLY B N 1
ATOM 3659 C CA . GLY B 1 23 ? -20.234 37.188 11.789 1 51.62 23 GLY B CA 1
ATOM 3660 C C . GLY B 1 23 ? -19.391 36.094 12.391 1 51.62 23 GLY B C 1
ATOM 3661 O O . GLY B 1 23 ? -18.172 36.031 12.156 1 51.62 23 GLY B O 1
ATOM 3662 N N . CYS B 1 24 ? -19.844 35.469 13.453 1 61.06 24 CYS B N 1
ATOM 3663 C CA . CYS B 1 24 ? -19.016 34.406 14 1 61.06 24 CYS B CA 1
ATOM 3664 C C . CYS B 1 24 ? -18.828 33.281 12.992 1 61.06 24 CYS B C 1
ATOM 3666 O O . CYS B 1 24 ? -19.766 32.906 12.289 1 61.06 24 CYS B O 1
ATOM 3668 N N . ALA B 1 25 ? -17.531 33 12.703 1 76.56 25 ALA B N 1
ATOM 3669 C CA . ALA B 1 25 ? -17.234 31.859 11.82 1 76.56 25 ALA B CA 1
ATOM 3670 C C . ALA B 1 25 ? -18.062 30.641 12.195 1 76.56 25 ALA B C 1
ATOM 3672 O O . ALA B 1 25 ? -18.094 30.234 13.359 1 76.56 25 ALA B O 1
ATOM 3673 N N . ALA B 1 26 ? -18.953 30.25 11.383 1 85.5 26 ALA B N 1
ATOM 3674 C CA . ALA B 1 26 ? -19.828 29.109 11.625 1 85.5 26 ALA B CA 1
ATOM 3675 C C . ALA B 1 26 ? -19.203 27.812 11.141 1 85.5 26 ALA B C 1
ATOM 3677 O O . ALA B 1 26 ? -18.547 27.781 10.086 1 85.5 26 ALA B O 1
ATOM 3678 N N . VAL B 1 27 ? -19.234 26.844 11.984 1 92.81 27 VAL B N 1
ATOM 3679 C CA . VAL B 1 27 ? -18.797 25.5 11.609 1 92.81 27 VAL B CA 1
ATOM 3680 C C . VAL B 1 27 ? -19.625 24.984 10.438 1 92.81 27 VAL B C 1
ATOM 3682 O O . VAL B 1 27 ? -20.859 24.969 10.5 1 92.81 27 VAL B O 1
ATOM 3685 N N . PRO B 1 28 ? -18.969 24.594 9.352 1 94.44 28 PRO B N 1
ATOM 3686 C CA . PRO B 1 28 ? -19.734 24.078 8.203 1 94.44 28 PRO B CA 1
ATOM 3687 C C . PRO B 1 28 ? -20.516 22.812 8.531 1 94.44 28 PRO B C 1
ATOM 3689 O O . PRO B 1 28 ? -20.062 21.984 9.328 1 94.44 28 PRO B O 1
ATOM 3692 N N . ASP B 1 29 ? -21.688 22.703 7.953 1 94.94 29 ASP B N 1
ATOM 3693 C CA . ASP B 1 29 ? -22.438 21.453 8.016 1 94.94 29 ASP B CA 1
ATOM 3694 C C . ASP B 1 29 ? -22.016 20.5 6.895 1 94.94 29 ASP B C 1
ATOM 3696 O O . ASP B 1 29 ? -22.359 20.703 5.73 1 94.94 29 ASP B O 1
ATOM 3700 N N . LEU B 1 30 ? -21.344 19.484 7.203 1 95.94 30 LEU B N 1
ATOM 3701 C CA . LEU B 1 30 ? -20.797 18.562 6.203 1 95.94 30 LEU B CA 1
ATOM 3702 C C . LEU B 1 30 ? -21.578 17.25 6.188 1 95.94 30 LEU B C 1
ATOM 3704 O O . LEU B 1 30 ? -21.156 16.281 5.566 1 95.94 30 LEU B O 1
ATOM 3708 N N . GLY B 1 31 ? -22.688 17.203 6.836 1 94.19 31 GLY B N 1
ATOM 3709 C CA . GLY B 1 31 ? -23.469 15.984 6.949 1 94.19 31 GLY B CA 1
ATOM 3710 C C . GLY B 1 31 ? -22.859 14.977 7.898 1 94.19 31 GLY B C 1
ATOM 3711 O O . GLY B 1 31 ? -21.844 15.242 8.531 1 94.19 31 GLY B O 1
ATOM 3712 N N . ALA B 1 32 ? -23.5 13.844 7.984 1 93.31 32 ALA B N 1
ATOM 3713 C CA . ALA B 1 32 ? -23.031 12.805 8.906 1 93.31 32 ALA B CA 1
ATOM 3714 C C . ALA B 1 32 ? -21.766 12.141 8.383 1 93.31 32 ALA B C 1
ATOM 3716 O O . ALA B 1 32 ? -21.672 11.805 7.199 1 93.31 32 ALA B O 1
ATOM 3717 N N . PRO B 1 33 ? -20.734 12.023 9.172 1 94.25 33 PRO B N 1
ATOM 3718 C CA . PRO B 1 33 ? -19.547 11.289 8.742 1 94.25 33 PRO B CA 1
ATOM 3719 C C . PRO B 1 33 ? -19.828 9.812 8.461 1 94.25 33 PRO B C 1
ATOM 3721 O O . PRO B 1 33 ? -20.781 9.25 9.008 1 94.25 33 PRO B O 1
ATOM 3724 N N . PRO B 1 34 ? -19.062 9.242 7.531 1 94.12 34 PRO B N 1
ATOM 3725 C CA . PRO B 1 34 ? -19.25 7.805 7.32 1 94.12 34 PRO B CA 1
ATOM 3726 C C . PRO B 1 34 ? -18.906 6.973 8.555 1 94.12 34 PRO B C 1
ATOM 3728 O O . PRO B 1 34 ? -18.109 7.402 9.383 1 94.12 34 PRO B O 1
ATOM 3731 N N . ALA B 1 35 ? -19.531 5.844 8.688 1 94.75 35 ALA B N 1
ATOM 3732 C CA . ALA B 1 35 ? -19.219 4.898 9.758 1 94.75 35 ALA B CA 1
ATOM 3733 C C . ALA B 1 35 ? -18.391 3.732 9.227 1 94.75 35 ALA B C 1
ATOM 3735 O O . ALA B 1 35 ? -18.625 3.248 8.117 1 94.75 35 ALA B O 1
ATOM 3736 N N . PRO B 1 36 ? -17.328 3.363 10.031 1 94.62 36 PRO B N 1
ATOM 3737 C CA . PRO B 1 36 ? -16.656 2.125 9.656 1 94.62 36 PRO B CA 1
ATOM 3738 C C . PRO B 1 36 ? -17.609 0.966 9.414 1 94.62 36 PRO B C 1
ATOM 3740 O O . PRO B 1 36 ? -18.594 0.82 10.141 1 94.62 36 PRO B O 1
ATOM 3743 N N . ARG B 1 37 ? -17.375 0.252 8.43 1 93.5 37 ARG B N 1
ATOM 3744 C CA . ARG B 1 37 ? -18.25 -0.852 8.055 1 93.5 37 ARG B CA 1
ATOM 3745 C C . ARG B 1 37 ? -18.312 -1.903 9.156 1 93.5 37 ARG B C 1
ATOM 3747 O O . ARG B 1 37 ? -17.297 -2.232 9.766 1 93.5 37 ARG B O 1
ATOM 3754 N N . ASP B 1 38 ? -19.484 -2.451 9.289 1 92.25 38 ASP B N 1
ATOM 3755 C CA . ASP B 1 38 ? -19.688 -3.592 10.172 1 92.25 38 ASP B CA 1
ATOM 3756 C C . ASP B 1 38 ? -19.312 -4.898 9.484 1 92.25 38 ASP B C 1
ATOM 3758 O O . ASP B 1 38 ? -19.766 -5.172 8.367 1 92.25 38 ASP B O 1
ATOM 3762 N N . ALA B 1 39 ? -18.547 -5.695 10.172 1 90.81 39 ALA B N 1
ATOM 3763 C CA . ALA B 1 39 ? -18.094 -6.965 9.602 1 90.81 39 ALA B CA 1
ATOM 3764 C C . ALA B 1 39 ? -19.281 -7.836 9.203 1 90.81 39 ALA B C 1
ATOM 3766 O O . ALA B 1 39 ? -19.203 -8.609 8.242 1 90.81 39 ALA B O 1
ATOM 3767 N N . ALA B 1 40 ? -20.359 -7.688 9.883 1 88.25 40 ALA B N 1
ATOM 3768 C CA . ALA B 1 40 ? -21.547 -8.492 9.641 1 88.25 40 ALA B CA 1
ATOM 3769 C C . ALA B 1 40 ? -22.156 -8.164 8.273 1 88.25 40 ALA B C 1
ATOM 3771 O O . ALA B 1 40 ? -22.938 -8.953 7.73 1 88.25 40 ALA B O 1
ATOM 3772 N N . THR B 1 41 ? -21.844 -7.066 7.754 1 91.12 41 THR B N 1
ATOM 3773 C CA . THR B 1 41 ? -22.422 -6.648 6.48 1 91.12 41 THR B CA 1
ATOM 3774 C C . THR B 1 41 ? -21.656 -7.242 5.312 1 91.12 41 THR B C 1
ATOM 3776 O O . THR B 1 41 ? -22.078 -7.141 4.16 1 91.12 41 THR B O 1
ATOM 3779 N N . LEU B 1 42 ? -20.562 -7.809 5.504 1 93.69 42 LEU B N 1
ATOM 3780 C CA . LEU B 1 42 ? -19.766 -8.484 4.492 1 93.69 42 LEU B CA 1
ATOM 3781 C C . LEU B 1 42 ? -20.062 -9.977 4.469 1 93.69 42 LEU B C 1
ATOM 3783 O O . LEU B 1 42 ? -19.516 -10.734 5.273 1 93.69 42 LEU B O 1
ATOM 3787 N N . ASP B 1 43 ? -20.891 -10.422 3.531 1 92.88 43 ASP B N 1
ATOM 3788 C CA . ASP B 1 43 ? -21.344 -11.805 3.482 1 92.88 43 ASP B CA 1
ATOM 3789 C C . ASP B 1 43 ? -20.156 -12.766 3.381 1 92.88 43 ASP B C 1
ATOM 3791 O O . ASP B 1 43 ? -19.344 -12.656 2.457 1 92.88 43 ASP B O 1
ATOM 3795 N N . SER B 1 44 ? -20.047 -13.648 4.371 1 93.44 44 SER B N 1
ATOM 3796 C CA . SER B 1 44 ? -18.891 -14.555 4.414 1 93.44 44 SER B CA 1
ATOM 3797 C C . SER B 1 44 ? -19.281 -15.914 4.984 1 93.44 44 SER B C 1
ATOM 3799 O O . SER B 1 44 ? -18.453 -16.812 5.078 1 93.44 44 SER B O 1
ATOM 3801 N N . ALA B 1 45 ? -20.469 -16.156 5.285 1 90.06 45 ALA B N 1
ATOM 3802 C CA . ALA B 1 45 ? -20.891 -17.344 6.016 1 90.06 45 ALA B CA 1
ATOM 3803 C C . ALA B 1 45 ? -20.656 -18.609 5.191 1 90.06 45 ALA B C 1
ATOM 3805 O O . ALA B 1 45 ? -20.234 -19.641 5.727 1 90.06 45 ALA B O 1
ATOM 3806 N N . ARG B 1 46 ? -21 -18.578 3.961 1 92.38 46 ARG B N 1
ATOM 3807 C CA . ARG B 1 46 ? -20.859 -19.75 3.111 1 92.38 46 ARG B CA 1
ATOM 3808 C C . ARG B 1 46 ? -19.406 -20.047 2.811 1 92.38 46 ARG B C 1
ATOM 3810 O O . ARG B 1 46 ? -18.969 -21.188 2.896 1 92.38 46 ARG B O 1
ATOM 3817 N N . SER B 1 47 ? -18.609 -19.031 2.523 1 90.69 47 SER B N 1
ATOM 3818 C CA . SER B 1 47 ? -17.203 -19.188 2.154 1 90.69 47 SER B CA 1
ATOM 3819 C C . SER B 1 47 ? -16.359 -19.609 3.352 1 90.69 47 SER B C 1
ATOM 3821 O O . SER B 1 47 ? -15.305 -20.219 3.188 1 90.69 47 SER B O 1
ATOM 3823 N N . LEU B 1 48 ? -16.812 -19.281 4.551 1 90.06 48 LEU B N 1
ATOM 3824 C CA . LEU B 1 48 ? -16.016 -19.562 5.742 1 90.06 48 LEU B CA 1
ATOM 3825 C C . LEU B 1 48 ? -16.641 -20.719 6.531 1 90.06 48 LEU B C 1
ATOM 3827 O O . LEU B 1 48 ? -16.391 -20.859 7.73 1 90.06 48 LEU B O 1
ATOM 3831 N N . SER B 1 49 ? -17.391 -21.438 5.824 1 85.38 49 SER B N 1
ATOM 3832 C CA . SER B 1 49 ? -17.953 -22.625 6.461 1 85.38 49 SER B CA 1
ATOM 3833 C C . SER B 1 49 ? -16.875 -23.703 6.621 1 85.38 49 SER B C 1
ATOM 3835 O O . SER B 1 49 ? -16.297 -24.156 5.637 1 85.38 49 SER B O 1
ATOM 3837 N N . ALA B 1 50 ? -16.438 -24.047 7.855 1 86.5 50 ALA B N 1
ATOM 3838 C CA . ALA B 1 50 ? -15.453 -25.062 8.203 1 86.5 50 ALA B CA 1
ATOM 3839 C C . ALA B 1 50 ? -15.711 -25.625 9.602 1 86.5 50 ALA B C 1
ATOM 3841 O O . ALA B 1 50 ? -16.453 -25.031 10.391 1 86.5 50 ALA B O 1
ATOM 3842 N N . PRO B 1 51 ? -15.172 -26.75 9.883 1 85.06 51 PRO B N 1
ATOM 3843 C CA . PRO B 1 51 ? -15.297 -27.25 11.258 1 85.06 51 PRO B CA 1
ATOM 3844 C C . PRO B 1 51 ? -14.766 -26.266 12.297 1 85.06 51 PRO B C 1
ATOM 3846 O O . PRO B 1 51 ? -13.891 -25.438 11.984 1 85.06 51 PRO B O 1
ATOM 3849 N N . ALA B 1 52 ? -15.344 -26.359 13.406 1 87.94 52 ALA B N 1
ATOM 3850 C CA . ALA B 1 52 ? -14.977 -25.422 14.469 1 87.94 52 ALA B CA 1
ATOM 3851 C C . ALA B 1 52 ? -13.562 -25.688 14.969 1 87.94 52 ALA B C 1
ATOM 3853 O O . ALA B 1 52 ? -13.156 -26.844 15.125 1 87.94 52 ALA B O 1
ATOM 3854 N N . ALA B 1 53 ? -12.844 -24.641 15.125 1 89.38 53 ALA B N 1
ATOM 3855 C CA . ALA B 1 53 ? -11.516 -24.703 15.719 1 89.38 53 ALA B CA 1
ATOM 3856 C C . ALA B 1 53 ? -11.266 -23.5 16.625 1 89.38 53 ALA B C 1
ATOM 3858 O O . ALA B 1 53 ? -11.969 -22.484 16.516 1 89.38 53 ALA B O 1
ATOM 3859 N N . ASP B 1 54 ? -10.289 -23.625 17.547 1 87.44 54 ASP B N 1
ATOM 3860 C CA . ASP B 1 54 ? -9.945 -22.531 18.438 1 87.44 54 ASP B CA 1
ATOM 3861 C C . ASP B 1 54 ? -9.109 -21.469 17.719 1 87.44 54 ASP B C 1
ATOM 3863 O O . ASP B 1 54 ? -8.453 -21.766 16.719 1 87.44 54 ASP B O 1
ATOM 3867 N N . TRP B 1 55 ? -9.227 -20.266 18.297 1 90.75 55 TRP B N 1
ATOM 3868 C CA . TRP B 1 55 ? -8.32 -19.219 17.844 1 90.75 55 TRP B CA 1
ATOM 3869 C C . TRP B 1 55 ? -6.871 -19.578 18.156 1 90.75 55 TRP B C 1
ATOM 3871 O O . TRP B 1 55 ? -6.586 -20.188 19.188 1 90.75 55 TRP B O 1
ATOM 3881 N N . PRO B 1 56 ? -5.953 -19.156 17.234 1 90.94 56 PRO B N 1
ATOM 3882 C CA . PRO B 1 56 ? -4.547 -19.359 17.609 1 90.94 56 PRO B CA 1
ATOM 3883 C C . PRO B 1 56 ? -4.164 -18.594 18.875 1 90.94 56 PRO B C 1
ATOM 3885 O O . PRO B 1 56 ? -4.695 -17.5 19.141 1 90.94 56 PRO B O 1
ATOM 3888 N N . GLY B 1 57 ? -3.252 -19.172 19.656 1 89.56 57 GLY B N 1
ATOM 3889 C CA . GLY B 1 57 ? -2.727 -18.484 20.828 1 89.56 57 GLY B CA 1
ATOM 3890 C C . GLY B 1 57 ? -1.55 -17.578 20.516 1 89.56 57 GLY B C 1
ATOM 3891 O O . GLY B 1 57 ? -1.112 -17.5 19.359 1 89.56 57 GLY B O 1
ATOM 3892 N N . ARG B 1 58 ? -1.015 -16.891 21.531 1 88.94 58 ARG B N 1
ATOM 3893 C CA . ARG B 1 58 ? 0.1 -15.969 21.344 1 88.94 58 ARG B CA 1
ATOM 3894 C C . ARG B 1 58 ? 1.348 -16.703 20.859 1 88.94 58 ARG B C 1
ATOM 3896 O O . ARG B 1 58 ? 2.074 -16.203 20 1 88.94 58 ARG B O 1
ATOM 3903 N N . VAL B 1 59 ? 1.515 -17.875 21.5 1 93.75 59 VAL B N 1
ATOM 3904 C CA . VAL B 1 59 ? 2.611 -18.734 21.078 1 93.75 59 VAL B CA 1
ATOM 3905 C C . VAL B 1 59 ? 2.082 -19.828 20.156 1 93.75 59 VAL B C 1
ATOM 3907 O O . VAL B 1 59 ? 2.223 -21.016 20.438 1 93.75 59 VAL B O 1
ATOM 3910 N N . TRP B 1 60 ? 1.463 -19.438 19.078 1 94.31 60 TRP B N 1
ATOM 3911 C CA . TRP B 1 60 ? 0.724 -20.297 18.172 1 94.31 60 TRP B CA 1
ATOM 3912 C C . TRP B 1 60 ? 1.632 -21.375 17.594 1 94.31 60 TRP B C 1
ATOM 3914 O O . TRP B 1 60 ? 1.167 -22.469 17.234 1 94.31 60 TRP B O 1
ATOM 3924 N N . TRP B 1 61 ? 3 -21.156 17.516 1 95.31 61 TRP B N 1
ATOM 3925 C CA . TRP B 1 61 ? 3.926 -22.078 16.875 1 95.31 61 TRP B CA 1
ATOM 3926 C C . TRP B 1 61 ? 4.184 -23.297 17.766 1 95.31 61 TRP B C 1
ATOM 3928 O O . TRP B 1 61 ? 4.695 -24.312 17.312 1 95.31 61 TRP B O 1
ATOM 3938 N N . ALA B 1 62 ? 3.914 -23.234 19.047 1 93.69 62 ALA B N 1
ATOM 3939 C CA . ALA B 1 62 ? 4.145 -24.328 19.984 1 93.69 62 ALA B CA 1
ATOM 3940 C C . ALA B 1 62 ? 3.32 -25.547 19.625 1 93.69 62 ALA B C 1
ATOM 3942 O O . ALA B 1 62 ? 3.709 -26.688 19.922 1 93.69 62 ALA B O 1
ATOM 3943 N N . GLN B 1 63 ? 2.256 -25.344 18.938 1 91.25 63 GLN B N 1
ATOM 3944 C CA . GLN B 1 63 ? 1.356 -26.453 18.594 1 91.25 63 GLN B CA 1
ATOM 3945 C C . GLN B 1 63 ? 2.02 -27.422 17.641 1 91.25 63 GLN B C 1
ATOM 3947 O O . GLN B 1 63 ? 1.6 -28.578 17.531 1 91.25 63 GLN B O 1
ATOM 3952 N N . TYR B 1 64 ? 3.025 -27.016 16.922 1 94.62 64 TYR B N 1
ATOM 3953 C CA . TYR B 1 64 ? 3.656 -27.844 15.914 1 94.62 64 TYR B CA 1
ATOM 3954 C C . TYR B 1 64 ? 4.621 -28.844 16.562 1 94.62 64 TYR B C 1
ATOM 3956 O O . TYR B 1 64 ? 5.059 -29.797 15.914 1 94.62 64 TYR B O 1
ATOM 3964 N N . GLY B 1 65 ? 4.977 -28.625 17.812 1 94.56 65 GLY B N 1
ATOM 3965 C CA . GLY B 1 65 ? 5.836 -29.547 18.531 1 94.56 65 GLY B CA 1
ATOM 3966 C C . GLY B 1 65 ? 7.238 -29.641 17.969 1 94.56 65 GLY B C 1
ATOM 3967 O O . GLY B 1 65 ? 7.875 -30.703 18.031 1 94.56 65 GLY B O 1
ATOM 3968 N N . ASP B 1 66 ? 7.723 -28.641 17.297 1 97.31 66 ASP B N 1
ATOM 3969 C CA . ASP B 1 66 ? 9.07 -28.578 16.734 1 97.31 66 ASP B CA 1
ATOM 3970 C C . ASP B 1 66 ? 9.969 -27.656 17.578 1 97.31 66 ASP B C 1
ATOM 3972 O O . ASP B 1 66 ? 9.859 -26.438 17.484 1 97.31 66 ASP B O 1
ATOM 3976 N N . PRO B 1 67 ? 10.898 -28.266 18.328 1 97.19 67 PRO B N 1
ATOM 3977 C CA . PRO B 1 67 ? 11.727 -27.453 19.219 1 97.19 67 PRO B CA 1
ATOM 3978 C C . PRO B 1 67 ? 12.586 -26.453 18.469 1 97.19 67 PRO B C 1
ATOM 3980 O O . PRO B 1 67 ? 12.852 -25.359 18.969 1 97.19 67 PRO B O 1
ATOM 3983 N N . GLN B 1 68 ? 13.07 -26.781 17.328 1 98.19 68 GLN B N 1
ATOM 3984 C CA . GLN B 1 68 ? 13.875 -25.844 16.547 1 98.19 68 GLN B CA 1
ATOM 3985 C C . GLN B 1 68 ? 13.055 -24.625 16.125 1 98.19 68 GLN B C 1
ATOM 3987 O O . GLN B 1 68 ? 13.516 -23.5 16.25 1 98.19 68 GLN B O 1
ATOM 3992 N N . LEU B 1 69 ? 11.812 -24.844 15.625 1 98.12 69 LEU B N 1
ATOM 3993 C CA . LEU B 1 69 ? 10.945 -23.734 15.258 1 98.12 69 LEU B CA 1
ATOM 3994 C C . LEU B 1 69 ? 10.695 -22.828 16.453 1 98.12 69 LEU B C 1
ATOM 3996 O O . LEU B 1 69 ? 10.766 -21.594 16.328 1 98.12 69 LEU B O 1
ATOM 4000 N N . SER B 1 70 ? 10.438 -23.406 17.594 1 97.81 70 SER B N 1
ATOM 4001 C CA . SER B 1 70 ? 10.195 -22.641 18.797 1 97.81 70 SER B CA 1
ATOM 4002 C C . SER B 1 70 ? 11.398 -21.781 19.156 1 97.81 70 SER B C 1
ATOM 4004 O O . SER B 1 70 ? 11.258 -20.609 19.516 1 97.81 70 SER B O 1
ATOM 4006 N N . ARG B 1 71 ? 12.57 -22.359 19.062 1 97.69 71 ARG B N 1
ATOM 4007 C CA . ARG B 1 71 ? 13.789 -21.625 19.375 1 97.69 71 ARG B CA 1
ATOM 4008 C C . ARG B 1 71 ? 14 -20.469 18.406 1 97.69 71 ARG B C 1
ATOM 4010 O O . ARG B 1 71 ? 14.391 -19.375 18.812 1 97.69 71 ARG B O 1
ATOM 4017 N N . LEU B 1 72 ? 13.742 -20.703 17.125 1 98.44 72 LEU B N 1
ATOM 4018 C CA . LEU B 1 72 ? 13.875 -19.656 16.109 1 98.44 72 LEU B CA 1
ATOM 4019 C C . LEU B 1 72 ? 12.922 -18.5 16.406 1 98.44 72 LEU B C 1
ATOM 4021 O O . LEU B 1 72 ? 13.305 -17.328 16.312 1 98.44 72 LEU B O 1
ATOM 4025 N N . MET B 1 73 ? 11.719 -18.875 16.828 1 98 73 MET B N 1
ATOM 4026 C CA . MET B 1 73 ? 10.703 -17.875 17.125 1 98 73 MET B CA 1
ATOM 4027 C C . MET B 1 73 ? 11.102 -17.047 18.344 1 98 73 MET B C 1
ATOM 4029 O O . MET B 1 73 ? 11.023 -15.812 18.297 1 98 73 MET B O 1
ATOM 4033 N N . GLU B 1 74 ? 11.555 -17.688 19.344 1 97.31 74 GLU B N 1
ATOM 4034 C CA . GLU B 1 74 ? 11.977 -17 20.562 1 97.31 74 GLU B CA 1
ATOM 4035 C C . GLU B 1 74 ? 13.164 -16.062 20.297 1 97.31 74 GLU B C 1
ATOM 4037 O O . GLU B 1 74 ? 13.188 -14.938 20.781 1 97.31 74 GLU B O 1
ATOM 4042 N N . GLU B 1 75 ? 14.086 -16.578 19.5 1 97.69 75 GLU B N 1
ATOM 4043 C CA . GLU B 1 75 ? 15.25 -15.789 19.125 1 97.69 75 GLU B CA 1
ATOM 4044 C C . GLU B 1 75 ? 14.836 -14.547 18.344 1 97.69 75 GLU B C 1
ATOM 4046 O O . GLU B 1 75 ? 15.32 -13.445 18.609 1 97.69 75 GLU B O 1
ATOM 4051 N N . ALA B 1 76 ? 13.938 -14.664 17.406 1 97.88 76 ALA B N 1
ATOM 4052 C CA . ALA B 1 76 ? 13.492 -13.555 16.562 1 97.88 76 ALA B CA 1
ATOM 4053 C C . ALA B 1 76 ? 12.734 -12.516 17.391 1 97.88 76 ALA B C 1
ATOM 4055 O O . ALA B 1 76 ? 12.977 -11.312 17.25 1 97.88 76 ALA B O 1
ATOM 4056 N N . VAL B 1 77 ? 11.844 -12.969 18.25 1 96.5 77 VAL B N 1
ATOM 4057 C CA . VAL B 1 77 ? 11.023 -12.062 19.047 1 96.5 77 VAL B CA 1
ATOM 4058 C C . VAL B 1 77 ? 11.906 -11.258 20 1 96.5 77 VAL B C 1
ATOM 4060 O O . VAL B 1 77 ? 11.617 -10.094 20.281 1 96.5 77 VAL B O 1
ATOM 4063 N N . ALA B 1 78 ? 13.008 -11.836 20.344 1 95.12 78 ALA B N 1
ATOM 4064 C CA . ALA B 1 78 ? 13.906 -11.188 21.297 1 95.12 78 ALA B CA 1
ATOM 4065 C C . ALA B 1 78 ? 14.82 -10.188 20.609 1 95.12 78 ALA B C 1
ATOM 4067 O O . ALA B 1 78 ? 15.234 -9.195 21.203 1 95.12 78 ALA B O 1
ATOM 4068 N N . ALA B 1 79 ? 15.117 -10.453 19.297 1 91.94 79 ALA B N 1
ATOM 4069 C CA . ALA B 1 79 ? 16.281 -9.727 18.797 1 91.94 79 ALA B CA 1
ATOM 4070 C C . ALA B 1 79 ? 16 -9.133 17.422 1 91.94 79 ALA B C 1
ATOM 4072 O O . ALA B 1 79 ? 16.828 -8.391 16.891 1 91.94 79 ALA B O 1
ATOM 4073 N N . ALA B 1 80 ? 14.938 -9.359 16.75 1 95.56 80 ALA B N 1
ATOM 4074 C CA . ALA B 1 80 ? 14.727 -8.938 15.375 1 95.56 80 ALA B CA 1
ATOM 4075 C C . ALA B 1 80 ? 14.633 -7.418 15.266 1 95.56 80 ALA B C 1
ATOM 4077 O O . ALA B 1 80 ? 13.859 -6.785 15.984 1 95.56 80 ALA B O 1
ATOM 4078 N N . PRO B 1 81 ? 15.453 -6.859 14.258 1 97.31 81 PRO B N 1
ATOM 4079 C CA . PRO B 1 81 ? 15.469 -5.402 14.086 1 97.31 81 PRO B CA 1
ATOM 4080 C C . PRO B 1 81 ? 14.086 -4.836 13.75 1 97.31 81 PRO B C 1
ATOM 4082 O O . PRO B 1 81 ? 13.766 -3.715 14.148 1 97.31 81 PRO B O 1
ATOM 4085 N N . ASP B 1 82 ? 13.312 -5.559 13.07 1 96.19 82 ASP B N 1
ATOM 4086 C CA . ASP B 1 82 ? 11.984 -5.082 12.695 1 96.19 82 ASP B CA 1
ATOM 4087 C C . ASP B 1 82 ? 11.125 -4.836 13.938 1 96.19 82 ASP B C 1
ATOM 4089 O O . ASP B 1 82 ? 10.344 -3.883 13.977 1 96.19 82 ASP B O 1
ATOM 4093 N N . LEU B 1 83 ? 11.172 -5.691 14.938 1 97.25 83 LEU B N 1
ATOM 4094 C CA . LEU B 1 83 ? 10.406 -5.508 16.172 1 97.25 83 LEU B CA 1
ATOM 4095 C C . LEU B 1 83 ? 10.961 -4.344 16.984 1 97.25 83 LEU B C 1
ATOM 4097 O O . LEU B 1 83 ? 10.203 -3.605 17.609 1 97.25 83 LEU B O 1
ATOM 4101 N N . ALA B 1 84 ? 12.281 -4.195 16.906 1 97.44 84 ALA B N 1
ATOM 4102 C CA . ALA B 1 84 ? 12.898 -3.053 17.578 1 97.44 84 ALA B CA 1
ATOM 4103 C C . ALA B 1 84 ? 12.406 -1.735 16.984 1 97.44 84 ALA B C 1
ATOM 4105 O O . ALA B 1 84 ? 12.125 -0.785 17.719 1 97.44 84 ALA B O 1
ATOM 4106 N N . ALA B 1 85 ? 12.352 -1.723 15.711 1 98.06 85 ALA B N 1
ATOM 4107 C CA . ALA B 1 85 ? 11.859 -0.529 15.023 1 98.06 85 ALA B CA 1
ATOM 4108 C C . ALA B 1 85 ? 10.414 -0.233 15.414 1 98.06 85 ALA B C 1
ATOM 4110 O O . ALA B 1 85 ? 10.055 0.921 15.672 1 98.06 85 ALA B O 1
ATOM 4111 N N . ALA B 1 86 ? 9.547 -1.277 15.508 1 97.69 86 ALA B N 1
ATOM 4112 C CA . ALA B 1 86 ? 8.148 -1.102 15.906 1 97.69 86 ALA B CA 1
ATOM 4113 C C . ALA B 1 86 ? 8.039 -0.622 17.344 1 97.69 86 ALA B C 1
ATOM 4115 O O . ALA B 1 86 ? 7.211 0.233 17.672 1 97.69 86 ALA B O 1
ATOM 4116 N N . ALA B 1 87 ? 8.852 -1.123 18.188 1 98.12 87 ALA B N 1
ATOM 4117 C CA . ALA B 1 87 ? 8.875 -0.695 19.578 1 98.12 87 ALA B CA 1
ATOM 4118 C C . ALA B 1 87 ? 9.281 0.772 19.703 1 98.12 87 ALA B C 1
ATOM 4120 O O . ALA B 1 87 ? 8.734 1.509 20.516 1 98.12 87 ALA B O 1
ATOM 4121 N N . ALA B 1 88 ? 10.273 1.179 18.891 1 98.56 88 ALA B N 1
ATOM 4122 C CA . ALA B 1 88 ? 10.695 2.576 18.891 1 98.56 88 ALA B CA 1
ATOM 4123 C C . ALA B 1 88 ? 9.57 3.492 18.422 1 98.56 88 ALA B C 1
ATOM 4125 O O . ALA B 1 88 ? 9.375 4.578 18.969 1 98.56 88 ALA B O 1
ATOM 4126 N N . ARG B 1 89 ? 8.867 3.047 17.438 1 98.38 89 ARG B N 1
ATOM 4127 C CA . ARG B 1 89 ? 7.727 3.822 16.969 1 98.38 89 ARG B CA 1
ATOM 4128 C C . ARG B 1 89 ? 6.668 3.963 18.062 1 98.38 89 ARG B C 1
ATOM 4130 O O . ARG B 1 89 ? 6.039 5.016 18.188 1 98.38 89 ARG B O 1
ATOM 4137 N N . LEU B 1 90 ? 6.398 2.908 18.859 1 98.25 90 LEU B N 1
ATOM 4138 C CA . LEU B 1 90 ? 5.477 2.979 20 1 98.25 90 LEU B CA 1
ATOM 4139 C C . LEU B 1 90 ? 5.938 4.02 21.016 1 98.25 90 LEU B C 1
ATOM 4141 O O . LEU B 1 90 ? 5.152 4.871 21.438 1 98.25 90 LEU B O 1
ATOM 4145 N N . ARG B 1 91 ? 7.238 4.055 21.312 1 98.62 91 ARG B N 1
ATOM 4146 C CA . ARG B 1 91 ? 7.766 5.027 22.266 1 98.62 91 ARG B CA 1
ATOM 4147 C C . ARG B 1 91 ? 7.617 6.449 21.734 1 98.62 91 ARG B C 1
ATOM 4149 O O . ARG B 1 91 ? 7.301 7.371 22.484 1 98.62 91 ARG B O 1
ATOM 4156 N N . SER B 1 92 ? 7.84 6.559 20.484 1 98.75 92 SER B N 1
ATOM 4157 C CA . SER B 1 92 ? 7.652 7.863 19.859 1 98.75 92 SER B CA 1
ATOM 4158 C C . SER B 1 92 ? 6.203 8.328 19.984 1 98.75 92 SER B C 1
ATOM 4160 O O . SER B 1 92 ? 5.945 9.484 20.328 1 98.75 92 SER B O 1
ATOM 4162 N N . ALA B 1 93 ? 5.25 7.449 19.719 1 98.5 93 ALA B N 1
ATOM 4163 C CA . ALA B 1 93 ? 3.832 7.797 19.781 1 98.5 93 ALA B CA 1
ATOM 4164 C C . ALA B 1 93 ? 3.42 8.117 21.219 1 98.5 93 ALA B C 1
ATOM 4166 O O . ALA B 1 93 ? 2.617 9.023 21.453 1 98.5 93 ALA B O 1
ATOM 4167 N N . GLU B 1 94 ? 3.949 7.406 22.156 1 98.5 94 GLU B N 1
ATOM 4168 C CA . GLU B 1 94 ? 3.699 7.676 23.562 1 98.5 94 GLU B CA 1
ATOM 4169 C C . GLU B 1 94 ? 4.242 9.039 23.969 1 98.5 94 GLU B C 1
ATOM 4171 O O . GLU B 1 94 ? 3.598 9.773 24.734 1 98.5 94 GLU B O 1
ATOM 4176 N N . ALA B 1 95 ? 5.434 9.367 23.453 1 98.75 95 ALA B N 1
ATOM 4177 C CA . ALA B 1 95 ? 6.02 10.68 23.719 1 98.75 95 ALA B CA 1
ATOM 4178 C C . ALA B 1 95 ? 5.156 11.797 23.141 1 98.75 95 ALA B C 1
ATOM 4180 O O . ALA B 1 95 ? 4.988 12.844 23.781 1 98.75 95 ALA B O 1
ATOM 4181 N N . LEU B 1 96 ? 4.594 11.578 22.047 1 98.5 96 LEU B N 1
ATOM 4182 C CA . LEU B 1 96 ? 3.717 12.562 21.438 1 98.5 96 LEU B CA 1
ATOM 4183 C C . LEU B 1 96 ? 2.436 12.734 22.234 1 98.5 96 LEU B C 1
ATOM 4185 O O . LEU B 1 96 ? 1.916 13.844 22.359 1 98.5 96 LEU B O 1
ATOM 4189 N N . ALA B 1 97 ? 1.883 11.633 22.797 1 98.5 97 ALA B N 1
ATOM 4190 C CA . ALA B 1 97 ? 0.718 11.727 23.672 1 98.5 97 ALA B CA 1
ATOM 4191 C C . ALA B 1 97 ? 1.046 12.516 24.938 1 98.5 97 ALA B C 1
ATOM 4193 O O . ALA B 1 97 ? 0.23 13.305 25.422 1 98.5 97 ALA B O 1
ATOM 4194 N N . GLU B 1 98 ? 2.287 12.305 25.438 1 98.31 98 GLU B N 1
ATOM 4195 C CA . GLU B 1 98 ? 2.748 13.086 26.578 1 98.31 98 GLU B CA 1
ATOM 4196 C C . GLU B 1 98 ? 2.791 14.578 26.25 1 98.31 98 GLU B C 1
ATOM 4198 O O . GLU B 1 98 ? 2.328 15.406 27.047 1 98.31 98 GLU B O 1
ATOM 4203 N N . GLN B 1 99 ? 3.281 14.891 25.094 1 98.12 99 GLN B N 1
ATOM 4204 C CA . GLN B 1 99 ? 3.33 16.281 24.656 1 98.12 99 GLN B CA 1
ATOM 4205 C C . GLN B 1 99 ? 1.926 16.859 24.531 1 98.12 99 GLN B C 1
ATOM 4207 O O . GLN B 1 99 ? 1.681 18 24.938 1 98.12 99 GLN B O 1
ATOM 4212 N N . ALA B 1 100 ? 1.021 16.109 24.016 1 97.38 100 ALA B N 1
ATOM 4213 C CA . ALA B 1 100 ? -0.354 16.578 23.859 1 97.38 100 ALA B CA 1
ATOM 4214 C C . ALA B 1 100 ? -1.008 16.828 25.219 1 97.38 100 ALA B C 1
ATOM 4216 O O . ALA B 1 100 ? -1.787 17.766 25.375 1 97.38 100 ALA B O 1
ATOM 4217 N N . GLY B 1 101 ? -0.664 16.016 26.203 1 97.56 101 GLY B N 1
ATOM 4218 C CA . GLY B 1 101 ? -1.205 16.172 27.547 1 97.56 101 GLY B CA 1
ATOM 4219 C C . GLY B 1 101 ? -0.688 17.406 28.25 1 97.56 101 GLY B C 1
ATOM 4220 O O . GLY B 1 101 ? -1.364 17.969 29.125 1 97.56 101 GLY B O 1
ATOM 4221 N N . ALA B 1 102 ? 0.479 17.891 27.812 1 97.38 102 ALA B N 1
ATOM 4222 C CA . ALA B 1 102 ? 1.092 19.062 28.438 1 97.38 102 ALA B CA 1
ATOM 4223 C C . ALA B 1 102 ? 0.24 20.297 28.234 1 97.38 102 ALA B C 1
ATOM 4225 O O . ALA B 1 102 ? 0.234 21.203 29.078 1 97.38 102 ALA B O 1
ATOM 4226 N N . ALA B 1 103 ? -0.566 20.328 27.156 1 95.81 103 ALA B N 1
ATOM 4227 C CA . ALA B 1 103 ? -1.387 21.5 26.828 1 95.81 103 ALA B CA 1
ATOM 4228 C C . ALA B 1 103 ? -2.543 21.656 27.812 1 95.81 103 ALA B C 1
ATOM 4230 O O . ALA B 1 103 ? -3.178 22.703 27.875 1 95.81 103 ALA B O 1
ATOM 4231 N N . LEU B 1 104 ? -2.857 20.609 28.641 1 96.88 104 LEU B N 1
ATOM 4232 C CA . LEU B 1 104 ? -3.932 20.641 29.625 1 96.88 104 LEU B CA 1
ATOM 4233 C C . LEU B 1 104 ? -3.408 21.078 30.984 1 96.88 104 LEU B C 1
ATOM 4235 O O . LEU B 1 104 ? -4.188 21.266 31.922 1 96.88 104 LEU B O 1
ATOM 4239 N N . LEU B 1 105 ? -2.053 21.344 31.094 1 97.12 105 LEU B N 1
ATOM 4240 C CA . LEU B 1 105 ? -1.41 21.719 32.344 1 97.12 105 LEU B CA 1
ATOM 4241 C C . LEU B 1 105 ? -0.842 23.125 32.25 1 97.12 105 LEU B C 1
ATOM 4243 O O . LEU B 1 105 ? -0.608 23.641 31.156 1 97.12 105 LEU B O 1
ATOM 4247 N N . PRO B 1 106 ? -0.615 23.844 33.406 1 96.62 106 PRO B N 1
ATOM 4248 C CA . PRO B 1 106 ? 0.026 25.172 33.344 1 96.62 106 PRO B CA 1
ATOM 4249 C C . PRO B 1 106 ? 1.484 25.094 32.906 1 96.62 106 PRO B C 1
ATOM 4251 O O . PRO B 1 106 ? 2.115 24.047 33 1 96.62 106 PRO B O 1
ATOM 4254 N N . SER B 1 107 ? 1.946 26.109 32.344 1 96.69 107 SER B N 1
ATOM 4255 C CA . SER B 1 107 ? 3.363 26.312 32.031 1 96.69 107 SER B CA 1
ATOM 4256 C C . SER B 1 107 ? 3.938 27.469 32.844 1 96.69 107 SER B C 1
ATOM 4258 O O . SER B 1 107 ? 3.207 28.391 33.219 1 96.69 107 SER B O 1
ATOM 4260 N N . ALA B 1 108 ? 5.168 27.344 33.25 1 96.19 108 ALA B N 1
ATOM 4261 C CA . ALA B 1 108 ? 5.883 28.422 33.938 1 96.19 108 ALA B CA 1
ATOM 4262 C C . ALA B 1 108 ? 7.156 28.797 33.188 1 96.19 108 ALA B C 1
ATOM 4264 O O . ALA B 1 108 ? 7.875 27.938 32.688 1 96.19 108 ALA B O 1
ATOM 4265 N N . THR B 1 109 ? 7.395 30.094 33 1 95.56 109 THR B N 1
ATOM 4266 C CA . THR B 1 109 ? 8.578 30.609 32.312 1 95.56 109 THR B CA 1
ATOM 4267 C C . THR B 1 109 ? 9.242 31.719 33.125 1 95.56 109 THR B C 1
ATOM 4269 O O . THR B 1 109 ? 8.562 32.625 33.625 1 95.56 109 THR B O 1
ATOM 4272 N N . ALA B 1 110 ? 10.531 31.656 33.281 1 95.12 110 ALA B N 1
ATOM 4273 C CA . ALA B 1 110 ? 11.328 32.75 33.812 1 95.12 110 ALA B CA 1
ATOM 4274 C C . ALA B 1 110 ? 11.945 33.594 32.719 1 95.12 110 ALA B C 1
ATOM 4276 O O . ALA B 1 110 ? 12.547 33.031 31.781 1 95.12 110 ALA B O 1
ATOM 4277 N N . ASP B 1 111 ? 11.727 34.875 32.812 1 94.06 111 ASP B N 1
ATOM 4278 C CA . ASP B 1 111 ? 12.281 35.781 31.828 1 94.06 111 ASP B CA 1
ATOM 4279 C C . ASP B 1 111 ? 13.078 36.906 32.5 1 94.06 111 ASP B C 1
ATOM 4281 O O . ASP B 1 111 ? 12.758 37.312 33.594 1 94.06 111 ASP B O 1
ATOM 4285 N N . ALA B 1 112 ? 14.133 37.312 31.812 1 92.06 112 ALA B N 1
ATOM 4286 C CA . ALA B 1 112 ? 14.93 38.438 32.219 1 92.06 112 ALA B CA 1
ATOM 4287 C C . ALA B 1 112 ? 15.469 39.219 31.031 1 92.06 112 ALA B C 1
ATOM 4289 O O . ALA B 1 112 ? 15.797 38.625 30 1 92.06 112 ALA B O 1
ATOM 4290 N N . SER B 1 113 ? 15.469 40.562 31.219 1 93.31 113 SER B N 1
ATOM 4291 C CA . SER B 1 113 ? 16.016 41.375 30.141 1 93.31 113 SER B CA 1
ATOM 4292 C C . SER B 1 113 ? 16.719 42.625 30.688 1 93.31 113 SER B C 1
ATOM 4294 O O . SER B 1 113 ? 16.359 43.125 31.766 1 93.31 113 SER B O 1
ATOM 4296 N N . VAL B 1 114 ? 17.781 43.031 30.078 1 89.94 114 VAL B N 1
ATOM 4297 C CA . VAL B 1 114 ? 18.484 44.312 30.266 1 89.94 114 VAL B CA 1
ATOM 4298 C C . VAL B 1 114 ? 18.531 45.062 28.953 1 89.94 114 VAL B C 1
ATOM 4300 O O . VAL B 1 114 ? 18.734 44.469 27.891 1 89.94 114 VAL B O 1
ATOM 4303 N N . SER B 1 115 ? 18.156 46.281 29.109 1 91.31 115 SER B N 1
ATOM 4304 C CA . SER B 1 115 ? 18.188 47.062 27.875 1 91.31 115 SER B CA 1
ATOM 4305 C C . SER B 1 115 ? 18.703 48.5 28.125 1 91.31 115 SER B C 1
ATOM 4307 O O . SER B 1 115 ? 18.672 48.969 29.266 1 91.31 115 SER B O 1
ATOM 4309 N N . GLU B 1 116 ? 19.266 49.125 27.156 1 89.88 116 GLU B N 1
ATOM 4310 C CA . GLU B 1 116 ? 19.531 50.562 27.031 1 89.88 116 GLU B CA 1
ATOM 4311 C C . GLU B 1 116 ? 18.688 51.188 25.906 1 89.88 116 GLU B C 1
ATOM 4313 O O . GLU B 1 116 ? 18.719 50.719 24.766 1 89.88 116 GLU B O 1
ATOM 4318 N N . ALA B 1 117 ? 17.859 52.125 26.391 1 88.88 117 ALA B N 1
ATOM 4319 C CA . ALA B 1 117 ? 16.969 52.656 25.391 1 88.88 117 ALA B CA 1
ATOM 4320 C C . ALA B 1 117 ? 16.875 54.188 25.516 1 88.88 117 ALA B C 1
ATOM 4322 O O . ALA B 1 117 ? 17.094 54.75 26.594 1 88.88 117 ALA B O 1
ATOM 4323 N N . LYS B 1 118 ? 16.594 54.875 24.438 1 90.12 118 LYS B N 1
ATOM 4324 C CA . LYS B 1 118 ? 16.234 56.281 24.359 1 90.12 118 LYS B CA 1
ATOM 4325 C C . LYS B 1 118 ? 14.82 56.469 23.812 1 90.12 118 LYS B C 1
ATOM 4327 O O . LYS B 1 118 ? 14.484 55.938 22.766 1 90.12 118 LYS B O 1
ATOM 4332 N N . GLN B 1 119 ? 13.953 57.062 24.609 1 83.88 119 GLN B N 1
ATOM 4333 C CA . GLN B 1 119 ? 12.586 57.344 24.172 1 83.88 119 GLN B CA 1
ATOM 4334 C C . GLN B 1 119 ? 12.523 58.594 23.312 1 83.88 119 GLN B C 1
ATOM 4336 O O . GLN B 1 119 ? 13.266 59.562 23.562 1 83.88 119 GLN B O 1
ATOM 4341 N N . SER B 1 120 ? 11.664 58.438 22.406 1 84.88 120 SER B N 1
ATOM 4342 C CA . SER B 1 120 ? 11.398 59.656 21.656 1 84.88 120 SER B CA 1
ATOM 4343 C C . SER B 1 120 ? 10.789 60.75 22.547 1 84.88 120 SER B C 1
ATOM 4345 O O . SER B 1 120 ? 9.977 60.438 23.422 1 84.88 120 SER B O 1
ATOM 4347 N N . TYR B 1 121 ? 11.133 61.969 22.328 1 84.62 121 TYR B N 1
ATOM 4348 C CA . TYR B 1 121 ? 10.609 63.062 23.094 1 84.62 121 TYR B CA 1
ATOM 4349 C C . TYR B 1 121 ? 9.289 63.562 22.516 1 84.62 121 TYR B C 1
ATOM 4351 O O . TYR B 1 121 ? 8.656 64.5 23.078 1 84.62 121 TYR B O 1
ATOM 4359 N N . ASN B 1 122 ? 8.93 62.969 21.375 1 86 122 ASN B N 1
ATOM 4360 C CA . ASN B 1 122 ? 7.738 63.406 20.656 1 86 122 ASN B CA 1
ATOM 4361 C C . ASN B 1 122 ? 6.637 62.375 20.703 1 86 122 ASN B C 1
ATOM 4363 O O . ASN B 1 122 ? 6.051 62.031 19.672 1 86 122 ASN B O 1
ATOM 4367 N N . THR B 1 123 ? 6.297 61.812 21.875 1 79.56 123 THR B N 1
ATOM 4368 C CA . THR B 1 123 ? 5.316 60.75 22 1 79.56 123 THR B CA 1
ATOM 4369 C C . THR B 1 123 ? 3.969 61.281 22.453 1 79.56 123 THR B C 1
ATOM 4371 O O . THR B 1 123 ? 3.02 60.531 22.656 1 79.56 123 THR B O 1
ATOM 4374 N N . GLY B 1 124 ? 3.844 62.594 22.641 1 77.5 124 GLY B N 1
ATOM 4375 C CA . GLY B 1 124 ? 2.623 63.188 23.156 1 77.5 124 GLY B CA 1
ATOM 4376 C C . GLY B 1 124 ? 2.637 63.344 24.672 1 77.5 124 GLY B C 1
ATOM 4377 O O . GLY B 1 124 ? 1.822 64.062 25.234 1 77.5 124 GLY B O 1
ATOM 4378 N N . ALA B 1 125 ? 3.506 62.531 25.391 1 77.06 125 ALA B N 1
ATOM 4379 C CA . ALA B 1 125 ? 3.65 62.719 26.844 1 77.06 125 ALA B CA 1
ATOM 4380 C C . ALA B 1 125 ? 4.379 64 27.156 1 77.06 125 ALA B C 1
ATOM 4382 O O . ALA B 1 125 ? 5.168 64.5 26.359 1 77.06 125 ALA B O 1
ATOM 4383 N N . PRO B 1 126 ? 4.07 64.562 28.266 1 80.38 126 PRO B N 1
ATOM 4384 C CA . PRO B 1 126 ? 4.844 65.75 28.656 1 80.38 126 PRO B CA 1
ATOM 4385 C C . PRO B 1 126 ? 6.344 65.5 28.703 1 80.38 126 PRO B C 1
ATOM 4387 O O . PRO B 1 126 ? 6.773 64.5 29.234 1 80.38 126 PRO B O 1
ATOM 4390 N N . PRO B 1 127 ? 7.082 66.375 28.016 1 77.88 127 PRO B N 1
ATOM 4391 C CA . PRO B 1 127 ? 8.531 66.125 27.953 1 77.88 127 PRO B CA 1
ATOM 4392 C C . PRO B 1 127 ? 9.156 65.875 29.328 1 77.88 127 PRO B C 1
ATOM 4394 O O . PRO B 1 127 ? 10.117 65.125 29.422 1 77.88 127 PRO B O 1
ATOM 4397 N N . GLN B 1 128 ? 8.57 66.5 30.344 1 78.38 128 GLN B N 1
ATOM 4398 C CA . GLN B 1 128 ? 9.125 66.375 31.688 1 78.38 128 GLN B CA 1
ATOM 4399 C C . GLN B 1 128 ? 8.93 64.938 32.219 1 78.38 128 GLN B C 1
ATOM 4401 O O . GLN B 1 128 ? 9.625 64.562 33.156 1 78.38 128 GLN B O 1
ATOM 4406 N N . ALA B 1 129 ? 8.109 64.312 31.5 1 78.69 129 ALA B N 1
ATOM 4407 C CA . ALA B 1 129 ? 7.77 62.969 31.984 1 78.69 129 ALA B CA 1
ATOM 4408 C C . ALA B 1 129 ? 8.586 61.906 31.25 1 78.69 129 ALA B C 1
ATOM 4410 O O . ALA B 1 129 ? 8.539 60.719 31.594 1 78.69 129 ALA B O 1
ATOM 4411 N N . ILE B 1 130 ? 9.391 62.312 30.297 1 79.19 130 ILE B N 1
ATOM 4412 C CA . ILE B 1 130 ? 10.18 61.375 29.5 1 79.19 130 ILE B CA 1
ATOM 4413 C C . ILE B 1 130 ? 11.641 61.406 29.953 1 79.19 130 ILE B C 1
ATOM 4415 O O . ILE B 1 130 ? 12.289 62.469 29.906 1 79.19 130 ILE B O 1
ATOM 4419 N N . PRO B 1 131 ? 12.117 60.281 30.359 1 82.44 131 PRO B N 1
ATOM 4420 C CA . PRO B 1 131 ? 13.531 60.25 30.719 1 82.44 131 PRO B CA 1
ATOM 4421 C C . PRO B 1 131 ? 14.445 60.719 29.578 1 82.44 131 PRO B C 1
ATOM 4423 O O . PRO B 1 131 ? 14.242 60.312 28.422 1 82.44 131 PRO B O 1
ATOM 4426 N N . ARG B 1 132 ? 15.469 61.531 29.875 1 87.19 132 ARG B N 1
ATOM 4427 C CA . ARG B 1 132 ? 16.328 62.125 28.844 1 87.19 132 ARG B CA 1
ATOM 4428 C C . ARG B 1 132 ? 17.484 61.188 28.516 1 87.19 132 ARG B C 1
ATOM 4430 O O . ARG B 1 132 ? 18.031 60.531 29.406 1 87.19 132 ARG B O 1
ATOM 4437 N N . GLY B 1 133 ? 17.906 61.188 27.266 1 88.56 133 GLY B N 1
ATOM 4438 C CA . GLY B 1 133 ? 19.062 60.406 26.781 1 88.56 133 GLY B CA 1
ATOM 4439 C C . GLY B 1 133 ? 18.844 58.906 26.812 1 88.56 133 GLY B C 1
ATOM 4440 O O . GLY B 1 133 ? 17.703 58.438 26.75 1 88.56 133 GLY B O 1
ATOM 4441 N N . TRP B 1 134 ? 20 58.156 26.719 1 90.31 134 TRP B N 1
ATOM 4442 C CA . TRP B 1 134 ? 19.984 56.719 26.812 1 90.31 134 TRP B CA 1
ATOM 4443 C C . TRP B 1 134 ? 19.938 56.25 28.266 1 90.31 134 TRP B C 1
ATOM 4445 O O . TRP B 1 134 ? 20.734 56.719 29.094 1 90.31 134 TRP B O 1
ATOM 4455 N N . ASN B 1 135 ? 18.922 55.438 28.516 1 91.12 135 ASN B N 1
ATOM 4456 C CA . ASN B 1 135 ? 18.75 54.938 29.875 1 91.12 135 ASN B CA 1
ATOM 4457 C C . ASN B 1 135 ? 18.734 53.406 29.922 1 91.12 135 ASN B C 1
ATOM 4459 O O . ASN B 1 135 ? 18.188 52.75 29.031 1 91.12 135 ASN B O 1
ATOM 4463 N N . ASP B 1 136 ? 19.406 52.844 30.969 1 90.56 136 ASP B N 1
ATOM 4464 C CA . ASP B 1 136 ? 19.359 51.406 31.156 1 90.56 136 ASP B CA 1
ATOM 4465 C C . ASP B 1 136 ? 18.094 51 31.906 1 90.56 136 ASP B C 1
ATOM 4467 O O . ASP B 1 136 ? 17.594 51.75 32.75 1 90.56 136 ASP B O 1
ATOM 4471 N N . SER B 1 137 ? 17.547 49.969 31.547 1 91.5 137 SER B N 1
ATOM 4472 C CA . SER B 1 137 ? 16.406 49.375 32.25 1 91.5 137 SER B CA 1
ATOM 4473 C C . SER B 1 137 ? 16.562 47.875 32.375 1 91.5 137 SER B C 1
ATOM 4475 O O . SER B 1 137 ? 17.297 47.25 31.609 1 91.5 137 SER B O 1
ATOM 4477 N N . GLY B 1 138 ? 16.062 47.344 33.5 1 90 138 GLY B N 1
ATOM 4478 C CA . GLY B 1 138 ? 16.062 45.906 33.719 1 90 138 GLY B CA 1
ATOM 4479 C C . GLY B 1 138 ? 14.703 45.375 34.156 1 90 138 GLY B C 1
ATOM 4480 O O . GLY B 1 138 ? 13.891 46.094 34.719 1 90 138 GLY B O 1
ATOM 4481 N N . LYS B 1 139 ? 14.484 44.156 33.781 1 93.19 139 LYS B N 1
ATOM 4482 C CA . LYS B 1 139 ? 13.281 43.438 34.219 1 93.19 139 LYS B CA 1
ATOM 4483 C C . LYS B 1 139 ? 13.578 41.969 34.406 1 93.19 139 LYS B C 1
ATOM 4485 O O . LYS B 1 139 ? 14.406 41.375 33.719 1 93.19 139 LYS B O 1
ATOM 4490 N N . ALA B 1 140 ? 13.062 41.344 35.469 1 93.38 140 ALA B N 1
ATOM 4491 C CA . ALA B 1 140 ? 13.062 39.906 35.75 1 93.38 140 ALA B CA 1
ATOM 4492 C C . ALA B 1 140 ? 11.734 39.438 36.344 1 93.38 140 ALA B C 1
ATOM 4494 O O . ALA B 1 140 ? 11.164 40.156 37.188 1 93.38 140 ALA B O 1
ATOM 4495 N N . GLY B 1 141 ? 11.258 38.375 35.844 1 94.31 141 GLY B N 1
ATOM 4496 C CA . GLY B 1 141 ? 9.977 37.938 36.344 1 94.31 141 GLY B CA 1
ATOM 4497 C C . GLY B 1 141 ? 9.688 36.469 36.062 1 94.31 141 GLY B C 1
ATOM 4498 O O . GLY B 1 141 ? 10.438 35.812 35.312 1 94.31 141 GLY B O 1
ATOM 4499 N N . LEU B 1 142 ? 8.766 35.906 36.75 1 95.25 142 LEU B N 1
ATOM 4500 C CA . LEU B 1 142 ? 8.18 34.594 36.562 1 95.25 142 LEU B CA 1
ATOM 4501 C C . LEU B 1 142 ? 6.738 34.688 36.094 1 95.25 142 LEU B C 1
ATOM 4503 O O . LEU B 1 142 ? 5.945 35.438 36.656 1 95.25 142 LEU B O 1
ATOM 4507 N N . SER B 1 143 ? 6.527 34.031 35 1 95.94 143 SER B N 1
ATOM 4508 C CA . SER B 1 143 ? 5.164 34 34.469 1 95.94 143 SER B CA 1
ATOM 4509 C C . SER B 1 143 ? 4.605 32.594 34.469 1 95.94 143 SER B C 1
ATOM 4511 O O . SER B 1 143 ? 5.324 31.625 34.156 1 95.94 143 SER B O 1
ATOM 4513 N N . VAL B 1 144 ? 3.352 32.406 34.906 1 95.69 144 VAL B N 1
ATOM 4514 C CA . VAL B 1 144 ? 2.602 31.141 34.844 1 95.69 144 VAL B CA 1
ATOM 4515 C C . VAL B 1 144 ? 1.357 31.328 34 1 95.69 144 VAL B C 1
ATOM 4517 O O . VAL B 1 144 ? 0.659 32.344 34.094 1 95.69 144 VAL B O 1
ATOM 4520 N N . GLY B 1 145 ? 1.232 30.422 33.062 1 95.62 145 GLY B N 1
ATOM 4521 C CA . GLY B 1 145 ? 0.065 30.453 32.219 1 95.62 145 GLY B CA 1
ATOM 4522 C C . GLY B 1 145 ? -0.623 29.109 32.062 1 95.62 145 GLY B C 1
ATOM 4523 O O . GLY B 1 145 ? 0.019 28.062 32.188 1 95.62 145 GLY B O 1
ATOM 4524 N N . ILE B 1 146 ? -1.984 29.109 31.844 1 95.44 146 ILE B N 1
ATOM 4525 C CA . ILE B 1 146 ? -2.76 27.891 31.578 1 95.44 146 ILE B CA 1
ATOM 4526 C C . ILE B 1 146 ? -3.871 28.203 30.578 1 95.44 146 ILE B C 1
ATOM 4528 O O . ILE B 1 146 ? -4.461 29.281 30.609 1 95.44 146 ILE B O 1
ATOM 4532 N N . ASP B 1 147 ? -4.02 27.297 29.625 1 95.06 147 ASP B N 1
ATOM 4533 C CA . ASP B 1 147 ? -5.164 27.344 28.719 1 95.06 147 ASP B CA 1
ATOM 4534 C C . ASP B 1 147 ? -6.406 26.734 29.359 1 95.06 147 ASP B C 1
ATOM 4536 O O . ASP B 1 147 ? -6.383 25.578 29.797 1 95.06 147 ASP B O 1
ATOM 4540 N N . LEU B 1 148 ? -7.434 27.5 29.453 1 96.12 148 LEU B N 1
ATOM 4541 C CA . LEU B 1 148 ? -8.688 26.969 29.969 1 96.12 148 LEU B CA 1
ATOM 4542 C C . LEU B 1 148 ? -9.477 26.281 28.859 1 96.12 148 LEU B C 1
ATOM 4544 O O . LEU B 1 148 ? -10.133 26.938 28.047 1 96.12 148 LEU B O 1
ATOM 4548 N N . ASP B 1 149 ? -9.531 25.031 28.812 1 95.94 149 ASP B N 1
ATOM 4549 C CA . ASP B 1 149 ? -10.023 24.188 27.719 1 95.94 149 ASP B CA 1
ATOM 4550 C C . ASP B 1 149 ? -11.539 24.031 27.781 1 95.94 149 ASP B C 1
ATOM 4552 O O . ASP B 1 149 ? -12.047 22.906 27.766 1 95.94 149 ASP B O 1
ATOM 4556 N N . PHE B 1 150 ? -12.242 25.094 27.656 1 95.38 150 PHE B N 1
ATOM 4557 C CA . PHE B 1 150 ? -13.695 25.125 27.828 1 95.38 150 PHE B CA 1
ATOM 4558 C C . PHE B 1 150 ? -14.383 24.312 26.734 1 95.38 150 PHE B C 1
ATOM 4560 O O . PHE B 1 150 ? -15.414 23.672 27 1 95.38 150 PHE B O 1
ATOM 4567 N N . TRP B 1 151 ? -13.836 24.25 25.625 1 95.5 151 TRP B N 1
ATOM 4568 C CA . TRP B 1 151 ? -14.531 23.656 24.484 1 95.5 151 TRP B CA 1
ATOM 4569 C C . TRP B 1 151 ? -13.922 22.312 24.141 1 95.5 151 TRP B C 1
ATOM 4571 O O . TRP B 1 151 ? -14.32 21.688 23.141 1 95.5 151 TRP B O 1
ATOM 4581 N N . GLY B 1 152 ? -12.867 21.891 24.797 1 97.38 152 GLY B N 1
ATOM 4582 C CA . GLY B 1 152 ? -12.344 20.547 24.703 1 97.38 152 GLY B CA 1
ATOM 4583 C C . GLY B 1 152 ? -11.32 20.375 23.594 1 97.38 152 GLY B C 1
ATOM 4584 O O . GLY B 1 152 ? -11.109 19.266 23.094 1 97.38 152 GLY B O 1
ATOM 4585 N N . ARG B 1 153 ? -10.672 21.484 23.062 1 97.38 153 ARG B N 1
ATOM 4586 C CA . ARG B 1 153 ? -9.664 21.391 22.016 1 97.38 153 ARG B CA 1
ATOM 4587 C C . ARG B 1 153 ? -8.492 20.516 22.453 1 97.38 153 ARG B C 1
ATOM 4589 O O . ARG B 1 153 ? -8.117 19.578 21.75 1 97.38 153 ARG B O 1
ATOM 4596 N N . ASN B 1 154 ? -7.938 20.828 23.609 1 97.69 154 ASN B N 1
ATOM 4597 C CA . ASN B 1 154 ? -6.762 20.125 24.094 1 97.69 154 ASN B CA 1
ATOM 4598 C C . ASN B 1 154 ? -7.105 18.703 24.531 1 97.69 154 ASN B C 1
ATOM 4600 O O . ASN B 1 154 ? -6.312 17.781 24.344 1 97.69 154 ASN B O 1
ATOM 4604 N N . ARG B 1 155 ? -8.281 18.562 25.156 1 98.44 155 ARG B N 1
ATOM 4605 C CA . ARG B 1 155 ? -8.734 17.219 25.516 1 98.44 155 ARG B CA 1
ATOM 4606 C C . ARG B 1 155 ? -8.891 16.359 24.266 1 98.44 155 ARG B C 1
ATOM 4608 O O . ARG B 1 155 ? -8.523 15.18 24.266 1 98.44 155 ARG B O 1
ATOM 4615 N N . ALA B 1 156 ? -9.469 16.953 23.203 1 98.5 156 ALA B N 1
ATOM 4616 C CA . ALA B 1 156 ? -9.625 16.234 21.938 1 98.5 156 ALA B CA 1
ATOM 4617 C C . ALA B 1 156 ? -8.266 15.883 21.344 1 98.5 156 ALA B C 1
ATOM 4619 O O . ALA B 1 156 ? -8.078 14.789 20.812 1 98.5 156 ALA B O 1
ATOM 4620 N N . ALA B 1 157 ? -7.309 16.828 21.391 1 98.44 157 ALA B N 1
ATOM 4621 C CA . ALA B 1 157 ? -5.961 16.578 20.875 1 98.44 157 ALA B CA 1
ATOM 4622 C C . ALA B 1 157 ? -5.297 15.43 21.641 1 98.44 157 ALA B C 1
ATOM 4624 O O . ALA B 1 157 ? -4.629 14.586 21.047 1 98.44 157 ALA B O 1
ATOM 4625 N N . LEU B 1 158 ? -5.457 15.414 22.984 1 98.5 158 LEU B N 1
ATOM 4626 C CA . LEU B 1 158 ? -4.918 14.32 23.781 1 98.5 158 LEU B CA 1
ATOM 4627 C C . LEU B 1 158 ? -5.59 13 23.438 1 98.5 158 LEU B C 1
ATOM 4629 O O . LEU B 1 158 ? -4.922 11.969 23.328 1 98.5 158 LEU B O 1
ATOM 4633 N N . ALA B 1 159 ? -6.895 13.062 23.281 1 98.69 159 ALA B N 1
ATOM 4634 C CA . ALA B 1 159 ? -7.621 11.852 22.891 1 98.69 159 ALA B CA 1
ATOM 4635 C C . ALA B 1 159 ? -7.094 11.297 21.578 1 98.69 159 ALA B C 1
ATOM 4637 O O . ALA B 1 159 ? -6.891 10.086 21.438 1 98.69 159 ALA B O 1
ATOM 4638 N N . ALA B 1 160 ? -6.867 12.164 20.531 1 98.62 160 ALA B N 1
ATOM 4639 C CA . ALA B 1 160 ? -6.309 11.742 19.25 1 98.62 160 ALA B CA 1
ATOM 4640 C C . ALA B 1 160 ? -4.941 11.086 19.422 1 98.62 160 ALA B C 1
ATOM 4642 O O . ALA B 1 160 ? -4.699 9.992 18.922 1 98.62 160 ALA B O 1
ATOM 4643 N N . ALA B 1 161 ? -4.105 11.75 20.203 1 98.62 161 ALA B N 1
ATOM 4644 C CA . ALA B 1 161 ? -2.746 11.258 20.422 1 98.62 161 ALA B CA 1
ATOM 4645 C C . ALA B 1 161 ? -2.75 9.938 21.188 1 98.62 161 ALA B C 1
ATOM 4647 O O . ALA B 1 161 ? -1.92 9.062 20.922 1 98.62 161 ALA B O 1
ATOM 4648 N N . THR B 1 162 ? -3.607 9.82 22.156 1 98.62 162 THR B N 1
ATOM 4649 C CA . THR B 1 162 ? -3.73 8.586 22.922 1 98.62 162 THR B CA 1
ATOM 4650 C C . THR B 1 162 ? -4.164 7.434 22.031 1 98.62 162 THR B C 1
ATOM 4652 O O . THR B 1 162 ? -3.613 6.332 22.125 1 98.62 162 THR B O 1
ATOM 4655 N N . SER B 1 163 ? -5.164 7.699 21.203 1 98.69 163 SER B N 1
ATOM 4656 C CA . SER B 1 163 ? -5.594 6.676 20.25 1 98.69 163 SER B CA 1
ATOM 4657 C C . SER B 1 163 ? -4.465 6.293 19.297 1 98.69 163 SER B C 1
ATOM 4659 O O . SER B 1 163 ? -4.305 5.121 18.953 1 98.69 163 SER B O 1
ATOM 4661 N N . GLU B 1 164 ? -3.641 7.238 18.859 1 98.5 164 GLU B N 1
ATOM 4662 C CA . GLU B 1 164 ? -2.498 6.973 17.984 1 98.5 164 GLU B CA 1
ATOM 4663 C C . GLU B 1 164 ? -1.444 6.133 18.703 1 98.5 164 GLU B C 1
ATOM 4665 O O . GLU B 1 164 ? -0.829 5.254 18.109 1 98.5 164 GLU B O 1
ATOM 4670 N N . ALA B 1 165 ? -1.229 6.398 19.969 1 98.5 165 ALA B N 1
ATOM 4671 C CA . ALA B 1 165 ? -0.292 5.598 20.75 1 98.5 165 ALA B CA 1
ATOM 4672 C C . ALA B 1 165 ? -0.795 4.164 20.906 1 98.5 165 ALA B C 1
ATOM 4674 O O . ALA B 1 165 ? -0.02 3.211 20.797 1 98.5 165 ALA B O 1
ATOM 4675 N N . GLU B 1 166 ? -2.055 4.051 21.172 1 98.38 166 GLU B N 1
ATOM 4676 C CA . GLU B 1 166 ? -2.641 2.717 21.266 1 98.38 166 GLU B CA 1
ATOM 4677 C C . GLU B 1 166 ? -2.543 1.976 19.938 1 98.38 166 GLU B C 1
ATOM 4679 O O . GLU B 1 166 ? -2.301 0.767 19.906 1 98.38 166 GLU B O 1
ATOM 4684 N N . ALA B 1 167 ? -2.791 2.688 18.781 1 98.12 167 ALA B N 1
ATOM 4685 C CA . ALA B 1 167 ? -2.617 2.082 17.469 1 98.12 167 ALA B CA 1
ATOM 4686 C C . ALA B 1 167 ? -1.192 1.567 17.281 1 98.12 167 ALA B C 1
ATOM 4688 O O . ALA B 1 167 ? -0.985 0.459 16.781 1 98.12 167 ALA B O 1
ATOM 4689 N N . ALA B 1 168 ? -0.211 2.352 17.703 1 98.06 168 ALA B N 1
ATOM 4690 C CA . ALA B 1 168 ? 1.189 1.95 17.594 1 98.06 168 ALA B CA 1
ATOM 4691 C C . ALA B 1 168 ? 1.475 0.715 18.453 1 98.06 168 ALA B C 1
ATOM 4693 O O . ALA B 1 168 ? 2.262 -0.149 18.047 1 98.06 168 ALA B O 1
ATOM 4694 N N . ARG B 1 169 ? 0.898 0.668 19.625 1 97.88 169 ARG B N 1
ATOM 4695 C CA . ARG B 1 169 ? 1.039 -0.51 20.469 1 97.88 169 ARG B CA 1
ATOM 4696 C C . ARG B 1 169 ? 0.519 -1.758 19.766 1 97.88 169 ARG B C 1
ATOM 4698 O O . ARG B 1 169 ? 1.182 -2.799 19.766 1 97.88 169 ARG B O 1
ATOM 4705 N N . VAL B 1 170 ? -0.673 -1.646 19.203 1 97.88 170 VAL B N 1
ATOM 4706 C CA . VAL B 1 170 ? -1.281 -2.77 18.5 1 97.88 170 VAL B CA 1
ATOM 4707 C C . 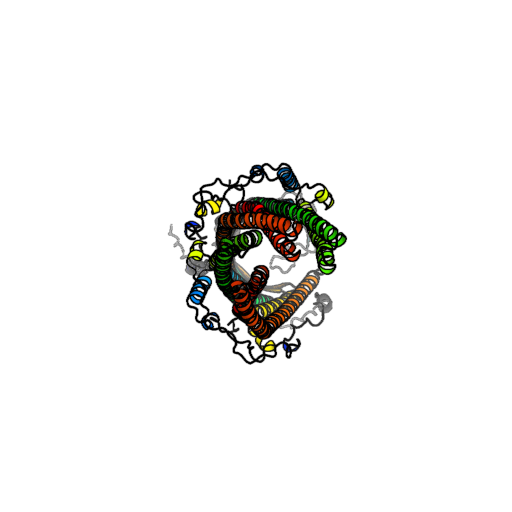VAL B 1 170 ? -0.454 -3.109 17.266 1 97.88 170 VAL B C 1
ATOM 4709 O O . VAL B 1 170 ? -0.319 -4.281 16.906 1 97.88 170 VAL B O 1
ATOM 4712 N N . GLU B 1 171 ? 0.148 -2.117 16.578 1 97.62 171 GLU B N 1
ATOM 4713 C CA . GLU B 1 171 ? 0.986 -2.324 15.406 1 97.62 171 GLU B CA 1
ATOM 4714 C C . GLU B 1 171 ? 2.266 -3.076 15.766 1 97.62 171 GLU B C 1
ATOM 4716 O O . GLU B 1 171 ? 2.822 -3.795 14.93 1 97.62 171 GLU B O 1
ATOM 4721 N N . LEU B 1 172 ? 2.74 -2.912 16.984 1 97.06 172 LEU B N 1
ATOM 4722 C CA . LEU B 1 172 ? 3.84 -3.748 17.453 1 97.06 172 LEU B CA 1
ATOM 4723 C C . LEU B 1 172 ? 3.443 -5.219 17.453 1 97.06 172 LEU B C 1
ATOM 4725 O O . LEU B 1 172 ? 4.23 -6.078 17.047 1 97.06 172 LEU B O 1
ATOM 4729 N N . GLU B 1 173 ? 2.221 -5.492 17.891 1 96.5 173 GLU B N 1
ATOM 4730 C CA . GLU B 1 173 ? 1.711 -6.863 17.859 1 96.5 173 GLU B CA 1
ATOM 4731 C C . GLU B 1 173 ? 1.564 -7.359 16.422 1 96.5 173 GLU B C 1
ATOM 4733 O O . GLU B 1 173 ? 1.841 -8.523 16.125 1 96.5 173 GLU B O 1
ATOM 4738 N N . ALA B 1 174 ? 1.103 -6.477 15.523 1 96.88 174 ALA B N 1
ATOM 4739 C CA . ALA B 1 174 ? 1.002 -6.828 14.109 1 96.88 174 ALA B CA 1
ATOM 4740 C C . ALA B 1 174 ? 2.373 -7.16 13.523 1 96.88 174 ALA B C 1
ATOM 4742 O O . ALA B 1 174 ? 2.506 -8.086 12.719 1 96.88 174 ALA B O 1
ATOM 4743 N N . ALA B 1 175 ? 3.354 -6.41 13.922 1 97.12 175 ALA B N 1
ATOM 4744 C CA . ALA B 1 175 ? 4.719 -6.656 13.461 1 97.12 175 ALA B CA 1
ATOM 4745 C C . ALA B 1 175 ? 5.23 -8 13.969 1 97.12 175 ALA B C 1
ATOM 4747 O O . ALA B 1 175 ? 5.91 -8.727 13.242 1 97.12 175 ALA B O 1
ATOM 4748 N N . ARG B 1 176 ? 4.941 -8.305 15.188 1 97 176 ARG B N 1
ATOM 4749 C CA . ARG B 1 176 ? 5.312 -9.594 15.75 1 97 176 ARG B CA 1
ATOM 4750 C C . ARG B 1 176 ? 4.672 -10.742 14.969 1 97 176 ARG B C 1
ATOM 4752 O O . ARG B 1 176 ? 5.34 -11.727 14.641 1 97 176 ARG B O 1
ATOM 4759 N N . LEU B 1 177 ? 3.396 -10.602 14.703 1 96.94 177 LEU B N 1
ATOM 4760 C CA . LEU B 1 177 ? 2.689 -11.609 13.914 1 96.94 177 LEU B CA 1
ATOM 4761 C C . LEU B 1 177 ? 3.314 -11.75 12.531 1 96.94 177 LEU B C 1
ATOM 4763 O O . LEU B 1 177 ? 3.553 -12.867 12.062 1 96.94 177 LEU B O 1
ATOM 4767 N N . ALA B 1 178 ? 3.609 -10.602 11.898 1 97.5 178 ALA B N 1
ATOM 4768 C CA . ALA B 1 178 ? 4.215 -10.625 10.57 1 97.5 178 ALA B CA 1
ATOM 4769 C C . ALA B 1 178 ? 5.57 -11.32 10.594 1 97.5 178 ALA B C 1
ATOM 4771 O O . ALA B 1 178 ? 5.844 -12.18 9.75 1 97.5 178 ALA B O 1
ATOM 4772 N N . LEU B 1 179 ? 6.348 -11.023 11.531 1 97.81 179 LEU B N 1
ATOM 4773 C CA . LEU B 1 179 ? 7.68 -11.602 11.641 1 97.81 179 LEU B CA 1
ATOM 4774 C C . LEU B 1 179 ? 7.602 -13.109 11.883 1 97.81 179 LEU B C 1
ATOM 4776 O O . LEU B 1 179 ? 8.25 -13.891 11.18 1 97.81 179 LEU B O 1
ATOM 4780 N N . THR B 1 180 ? 6.805 -13.531 12.844 1 97.88 180 THR B N 1
ATOM 4781 C CA . THR B 1 180 ? 6.754 -14.938 13.227 1 97.88 180 THR B CA 1
ATOM 4782 C C . THR B 1 180 ? 6.141 -15.781 12.102 1 97.88 180 THR B C 1
ATOM 4784 O O . THR B 1 180 ? 6.602 -16.891 11.828 1 97.88 180 THR B O 1
ATOM 4787 N N . THR B 1 181 ? 5.141 -15.258 11.438 1 97.88 181 THR B N 1
ATOM 4788 C CA . THR B 1 181 ? 4.547 -16.016 10.344 1 97.88 181 THR B CA 1
ATOM 4789 C C . THR B 1 181 ? 5.484 -16.047 9.141 1 97.88 181 THR B C 1
ATOM 4791 O O . THR B 1 181 ? 5.508 -17.031 8.391 1 97.88 181 THR B O 1
ATOM 4794 N N . GLU B 1 182 ? 6.289 -14.977 8.938 1 98.31 182 GLU B N 1
ATOM 4795 C CA . GLU B 1 182 ? 7.277 -15 7.863 1 98.31 182 GLU B CA 1
ATOM 4796 C C . GLU B 1 182 ? 8.352 -16.047 8.117 1 98.31 182 GLU B C 1
ATOM 4798 O O . GLU B 1 182 ? 8.773 -16.766 7.199 1 98.31 182 GLU B O 1
ATOM 4803 N N . ILE B 1 183 ? 8.758 -16.172 9.336 1 98.56 183 ILE B N 1
ATOM 4804 C CA . ILE B 1 183 ? 9.734 -17.188 9.703 1 98.56 183 ILE B CA 1
ATOM 4805 C C . ILE B 1 183 ? 9.125 -18.578 9.508 1 98.56 183 ILE B C 1
ATOM 4807 O O . ILE B 1 183 ? 9.758 -19.469 8.938 1 98.56 183 ILE B O 1
ATOM 4811 N N . ALA B 1 184 ? 7.926 -18.75 9.984 1 98 184 ALA B N 1
ATOM 4812 C CA . ALA B 1 184 ? 7.262 -20.047 9.836 1 98 184 ALA B CA 1
ATOM 4813 C C . ALA B 1 184 ? 7.086 -20.406 8.359 1 98 184 ALA B C 1
ATOM 4815 O O . ALA B 1 184 ? 7.238 -21.562 7.973 1 98 184 ALA B O 1
ATOM 4816 N N . ALA B 1 185 ? 6.754 -19.359 7.535 1 97.81 185 ALA B N 1
ATOM 4817 C CA . ALA B 1 185 ? 6.621 -19.594 6.098 1 97.81 185 ALA B CA 1
ATOM 4818 C C . ALA B 1 185 ? 7.957 -20 5.488 1 97.81 185 ALA B C 1
ATOM 4820 O O . ALA B 1 185 ? 8.008 -20.922 4.668 1 97.81 185 ALA B O 1
ATOM 4821 N N . ALA B 1 186 ? 8.977 -19.344 5.855 1 98.56 186 ALA B N 1
ATOM 4822 C CA . ALA B 1 186 ? 10.305 -19.719 5.379 1 98.56 186 ALA B CA 1
ATOM 4823 C C . ALA B 1 186 ? 10.68 -21.125 5.859 1 98.56 186 ALA B C 1
ATOM 4825 O O . ALA B 1 186 ? 11.289 -21.891 5.117 1 98.56 186 ALA B O 1
ATOM 4826 N N . TYR B 1 187 ? 10.344 -21.453 7.062 1 98.44 187 TYR B N 1
ATOM 4827 C CA . TYR B 1 187 ? 10.578 -22.766 7.637 1 98.44 187 TYR B CA 1
ATOM 4828 C C . TYR B 1 187 ? 9.789 -23.844 6.891 1 98.44 187 TYR B C 1
ATOM 4830 O O . TYR B 1 187 ? 10.289 -24.938 6.656 1 98.44 187 TYR B O 1
ATOM 4838 N N . ALA B 1 188 ? 8.586 -23.469 6.539 1 97.44 188 ALA B N 1
ATOM 4839 C CA . ALA B 1 188 ? 7.777 -24.359 5.703 1 97.44 188 ALA B CA 1
ATOM 4840 C C . ALA B 1 188 ? 8.43 -24.578 4.344 1 97.44 188 ALA B C 1
ATOM 4842 O O . ALA B 1 188 ? 8.453 -25.703 3.838 1 97.44 188 ALA B O 1
ATOM 4843 N N . ASP B 1 189 ? 8.969 -23.5 3.77 1 98.06 189 ASP B N 1
ATOM 4844 C CA . ASP B 1 189 ? 9.711 -23.641 2.521 1 98.06 189 ASP B CA 1
ATOM 4845 C C . ASP B 1 189 ? 10.898 -24.578 2.684 1 98.06 189 ASP B C 1
ATOM 4847 O O . ASP B 1 189 ? 11.164 -25.406 1.813 1 98.06 189 ASP B O 1
ATOM 4851 N N . LEU B 1 190 ? 11.57 -24.469 3.773 1 98.56 190 LEU B N 1
ATOM 4852 C CA . LEU B 1 190 ? 12.719 -25.312 4.051 1 98.56 190 LEU B CA 1
ATOM 4853 C C . LEU B 1 190 ? 12.305 -26.781 4.156 1 98.56 190 LEU B C 1
ATOM 4855 O O . LEU B 1 190 ? 12.961 -27.656 3.596 1 98.56 190 LEU B O 1
ATOM 4859 N N . ALA B 1 191 ? 11.242 -27.062 4.867 1 97.69 191 ALA B N 1
ATOM 4860 C CA . ALA B 1 191 ? 10.711 -28.422 4.984 1 97.69 191 ALA B CA 1
ATOM 4861 C C . ALA B 1 191 ? 10.359 -28.984 3.611 1 97.69 191 ALA B C 1
ATOM 4863 O O . ALA B 1 191 ? 10.68 -30.141 3.314 1 97.69 191 ALA B O 1
ATOM 4864 N N . GLN B 1 192 ? 9.727 -28.141 2.807 1 97.5 192 GLN B N 1
ATOM 4865 C CA . GLN B 1 192 ? 9.375 -28.562 1.454 1 97.5 192 GLN B CA 1
ATOM 4866 C C . GLN B 1 192 ? 10.625 -28.891 0.639 1 97.5 192 GLN B C 1
ATOM 4868 O O . GLN B 1 192 ? 10.656 -29.906 -0.075 1 97.5 192 GLN B O 1
ATOM 4873 N N . LEU B 1 193 ? 11.594 -28.062 0.747 1 98.5 193 LEU B N 1
ATOM 4874 C CA . LEU B 1 193 ? 12.82 -28.266 -0.018 1 98.5 193 LEU B CA 1
ATOM 4875 C C . LEU B 1 193 ? 13.539 -29.531 0.422 1 98.5 193 LEU B C 1
ATOM 4877 O O . LEU B 1 193 ? 14.109 -30.25 -0.406 1 98.5 193 LEU B O 1
ATOM 4881 N N . HIS B 1 194 ? 13.516 -29.922 1.677 1 98.19 194 HIS B N 1
ATOM 4882 C CA . HIS B 1 194 ? 14.109 -31.172 2.139 1 98.19 194 HIS B CA 1
ATOM 4883 C C . HIS B 1 194 ? 13.32 -32.375 1.63 1 98.19 194 HIS B C 1
ATOM 4885 O O . HIS B 1 194 ? 13.906 -33.406 1.284 1 98.19 194 HIS B O 1
ATOM 4891 N N . ALA B 1 195 ? 12 -32.25 1.633 1 97.19 195 ALA B N 1
ATOM 4892 C CA . ALA B 1 195 ? 11.203 -33.312 1.032 1 97.19 195 ALA B CA 1
ATOM 4893 C C . ALA B 1 195 ? 11.547 -33.469 -0.444 1 97.19 195 ALA B C 1
ATOM 4895 O O . ALA B 1 195 ? 11.688 -34.594 -0.924 1 97.19 195 ALA B O 1
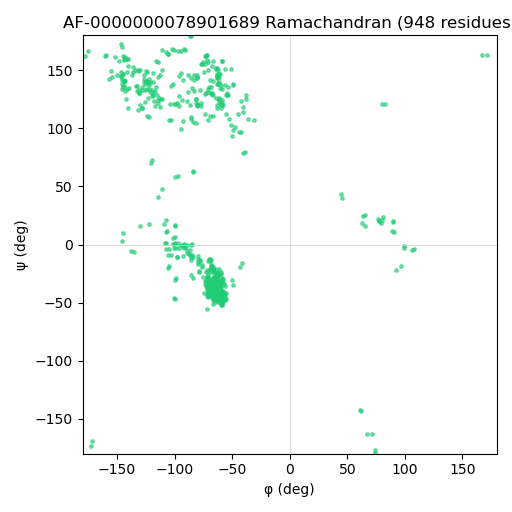ATOM 4896 N N . ASP B 1 196 ? 11.703 -32.375 -1.124 1 97.94 196 ASP B N 1
ATOM 4897 C CA . ASP B 1 196 ? 12.094 -32.406 -2.529 1 97.94 196 ASP B CA 1
ATOM 4898 C C . ASP B 1 196 ? 13.477 -33.031 -2.695 1 97.94 196 ASP B C 1
ATOM 4900 O O . ASP B 1 196 ? 13.727 -33.75 -3.662 1 97.94 196 ASP B O 1
ATOM 4904 N N . ARG B 1 197 ? 14.328 -32.688 -1.805 1 98.5 197 ARG B N 1
ATOM 4905 C CA . ARG B 1 197 ? 15.672 -33.25 -1.854 1 98.5 197 ARG B CA 1
ATOM 4906 C C . ARG B 1 197 ? 15.648 -34.781 -1.721 1 98.5 197 ARG B C 1
ATOM 4908 O O . ARG B 1 197 ? 16.375 -35.469 -2.414 1 98.5 197 ARG B O 1
ATOM 4915 N N . ASP B 1 198 ? 14.852 -35.281 -0.818 1 98.38 198 ASP B N 1
ATOM 4916 C CA . ASP B 1 198 ? 14.727 -36.719 -0.644 1 98.38 198 ASP B CA 1
ATOM 4917 C C . ASP B 1 198 ? 14.242 -37.406 -1.93 1 98.38 198 ASP B C 1
ATOM 4919 O O . ASP B 1 198 ? 14.75 -38.438 -2.32 1 98.38 198 ASP B O 1
ATOM 4923 N N . VAL B 1 199 ? 13.266 -36.75 -2.516 1 98.25 199 VAL B N 1
ATOM 4924 C CA . VAL B 1 199 ? 12.742 -37.281 -3.775 1 98.25 199 VAL B CA 1
ATOM 4925 C C . VAL B 1 199 ? 13.836 -37.219 -4.84 1 98.25 199 VAL B C 1
ATOM 4927 O O . VAL B 1 199 ? 14.016 -38.188 -5.59 1 98.25 199 VAL B O 1
ATOM 4930 N N . ALA B 1 200 ? 14.586 -36.125 -4.891 1 98.44 200 ALA B N 1
ATOM 4931 C CA . ALA B 1 200 ? 15.656 -35.969 -5.875 1 98.44 200 ALA B CA 1
ATOM 4932 C C . ALA B 1 200 ? 16.766 -37 -5.621 1 98.44 200 ALA B C 1
ATOM 4934 O O . ALA B 1 200 ? 17.328 -37.562 -6.566 1 98.44 200 ALA B O 1
ATOM 4935 N N . ALA B 1 201 ? 17.141 -37.219 -4.406 1 98.5 201 ALA B N 1
ATOM 4936 C CA . ALA B 1 201 ? 18.141 -38.219 -4.059 1 98.5 201 ALA B CA 1
ATOM 4937 C C . ALA B 1 201 ? 17.672 -39.625 -4.453 1 98.5 201 ALA B C 1
ATOM 4939 O O . ALA B 1 201 ? 18.469 -40.438 -4.957 1 98.5 201 ALA B O 1
ATOM 4940 N N . SER B 1 202 ? 16.453 -39.875 -4.133 1 98.06 202 SER B N 1
ATOM 4941 C CA . SER B 1 202 ? 15.883 -41.125 -4.566 1 98.06 202 SER B CA 1
ATOM 4942 C C . SER B 1 202 ? 15.922 -41.281 -6.082 1 98.06 202 SER B C 1
ATOM 4944 O O . SER B 1 202 ? 16.188 -42.375 -6.605 1 98.06 202 SER B O 1
ATOM 4946 N N . ALA B 1 203 ? 15.656 -40.188 -6.793 1 98.25 203 ALA B N 1
ATOM 4947 C CA . ALA B 1 203 ? 15.719 -40.188 -8.25 1 98.25 203 ALA B CA 1
ATOM 4948 C C . ALA B 1 203 ? 17.125 -40.531 -8.734 1 98.25 203 ALA B C 1
ATOM 4950 O O . ALA B 1 203 ? 17.297 -41.281 -9.703 1 98.25 203 ALA B O 1
ATOM 4951 N N . VAL B 1 204 ? 18.172 -40.031 -8.102 1 98.38 204 VAL B N 1
ATOM 4952 C CA . VAL B 1 204 ? 19.547 -40.344 -8.445 1 98.38 204 VAL B CA 1
ATOM 4953 C C . VAL B 1 204 ? 19.781 -41.844 -8.273 1 98.38 204 VAL B C 1
ATOM 4955 O O . VAL B 1 204 ? 20.375 -42.5 -9.133 1 98.38 204 VAL B O 1
ATOM 4958 N N . ARG B 1 205 ? 19.344 -42.406 -7.195 1 98.38 205 ARG B N 1
ATOM 4959 C CA . ARG B 1 205 ? 19.516 -43.844 -6.941 1 98.38 205 ARG B CA 1
ATOM 4960 C C . ARG B 1 205 ? 18.781 -44.688 -7.988 1 98.38 205 ARG B C 1
ATOM 4962 O O . ARG B 1 205 ? 19.328 -45.656 -8.523 1 98.38 205 ARG B O 1
ATOM 4969 N N . ILE B 1 206 ? 17.547 -44.25 -8.227 1 97.81 206 ILE B N 1
ATOM 4970 C CA . ILE B 1 206 ? 16.719 -45 -9.188 1 97.81 206 ILE B CA 1
ATOM 4971 C C . ILE B 1 206 ? 17.406 -44.969 -10.562 1 97.81 206 ILE B C 1
ATOM 4973 O O . ILE B 1 206 ? 17.531 -46 -11.211 1 97.81 206 ILE B O 1
ATOM 4977 N N . ARG B 1 207 ? 17.891 -43.844 -10.992 1 98.12 207 ARG B N 1
ATOM 4978 C CA . ARG B 1 207 ? 18.547 -43.688 -12.289 1 98.12 207 ARG B CA 1
ATOM 4979 C C . ARG B 1 207 ? 19.859 -44.438 -12.336 1 98.12 207 ARG B C 1
ATOM 4981 O O . ARG B 1 207 ? 20.219 -45 -13.367 1 98.12 207 ARG B O 1
ATOM 4988 N N . SER B 1 208 ? 20.594 -44.469 -11.297 1 98.25 208 SER B N 1
ATOM 4989 C CA . SER B 1 208 ? 21.844 -45.25 -11.211 1 98.25 208 SER B CA 1
ATOM 4990 C C . SER B 1 208 ? 21.594 -46.75 -11.328 1 98.25 208 SER B C 1
ATOM 4992 O O . SER B 1 208 ? 22.344 -47.438 -12 1 98.25 208 SER B O 1
ATOM 4994 N N . ASP B 1 209 ? 20.609 -47.156 -10.617 1 97.5 209 ASP B N 1
ATOM 4995 C CA . ASP B 1 209 ? 20.234 -48.562 -10.711 1 97.5 209 ASP B CA 1
ATOM 4996 C C . ASP B 1 209 ? 19.844 -48.938 -12.133 1 97.5 209 ASP B C 1
ATOM 4998 O O . ASP B 1 209 ? 20.219 -50.031 -12.625 1 97.5 209 ASP B O 1
ATOM 5002 N N . SER B 1 210 ? 19.078 -48.062 -12.742 1 97.62 210 SER B N 1
ATOM 5003 C CA . SER B 1 210 ? 18.672 -48.281 -14.125 1 97.62 210 SER B CA 1
ATOM 5004 C C . SER B 1 210 ? 19.891 -48.344 -15.047 1 97.62 210 SER B C 1
ATOM 5006 O O . SER B 1 210 ? 19.969 -49.156 -15.953 1 97.62 210 SER B O 1
ATOM 5008 N N . LEU B 1 211 ? 20.875 -47.438 -14.836 1 97.81 211 LEU B N 1
ATOM 5009 C CA . LEU B 1 211 ? 22.094 -47.438 -15.633 1 97.81 211 LEU B CA 1
ATOM 5010 C C . LEU B 1 211 ? 22.859 -48.75 -15.469 1 97.81 211 LEU B C 1
ATOM 5012 O O . LEU B 1 211 ? 23.312 -49.312 -16.453 1 97.81 211 LEU B O 1
ATOM 5016 N N . ARG B 1 212 ? 22.984 -49.219 -14.305 1 97.75 212 ARG B N 1
ATOM 5017 C CA . ARG B 1 212 ? 23.688 -50.5 -14.047 1 97.75 212 ARG B CA 1
ATOM 5018 C C . ARG B 1 212 ? 23.016 -51.656 -14.781 1 97.75 212 ARG B C 1
ATOM 5020 O O . ARG B 1 212 ? 23.688 -52.469 -15.375 1 97.75 212 ARG B O 1
ATOM 5027 N N . LEU B 1 213 ? 21.75 -51.625 -14.648 1 96.94 213 LEU B N 1
ATOM 5028 C CA . LEU B 1 213 ? 20.984 -52.656 -15.328 1 96.94 213 LEU B CA 1
ATOM 5029 C C . LEU B 1 213 ? 21.219 -52.625 -16.828 1 96.94 213 LEU B C 1
ATOM 5031 O O . LEU B 1 213 ? 21.453 -53.656 -17.453 1 96.94 213 LEU B O 1
ATOM 5035 N N . VAL B 1 214 ? 21.188 -51.438 -17.406 1 97.75 214 VAL B N 1
ATOM 5036 C CA . VAL B 1 214 ? 21.359 -51.25 -18.844 1 97.75 214 VAL B CA 1
ATOM 5037 C C . VAL B 1 214 ? 22.781 -51.656 -19.234 1 97.75 214 VAL B C 1
ATOM 5039 O O . VAL B 1 214 ? 23 -52.312 -20.266 1 97.75 214 VAL B O 1
ATOM 5042 N N . GLU B 1 215 ? 23.734 -51.344 -18.453 1 97.25 215 GLU B N 1
ATOM 5043 C CA . GLU B 1 215 ? 25.141 -51.656 -18.719 1 97.25 215 GLU B CA 1
ATOM 5044 C C . GLU B 1 215 ? 25.375 -53.156 -18.641 1 97.25 215 GLU B C 1
ATOM 5046 O O . GLU B 1 215 ? 26.125 -53.719 -19.438 1 97.25 215 GLU B O 1
ATOM 5051 N N . ASP B 1 216 ? 24.766 -53.75 -17.688 1 96.81 216 ASP B N 1
ATOM 5052 C CA . ASP B 1 216 ? 24.875 -55.188 -17.578 1 96.81 216 ASP B CA 1
ATOM 5053 C C . ASP B 1 216 ? 24.328 -55.875 -18.828 1 96.81 216 ASP B C 1
ATOM 5055 O O . ASP B 1 216 ? 24.938 -56.812 -19.344 1 96.81 216 ASP B O 1
ATOM 5059 N N . ARG B 1 217 ? 23.234 -55.469 -19.25 1 96.69 217 ARG B N 1
ATOM 5060 C CA . ARG B 1 217 ? 22.625 -56.062 -20.438 1 96.69 217 ARG B CA 1
ATOM 5061 C C . ARG B 1 217 ? 23.453 -55.75 -21.688 1 96.69 217 ARG B C 1
ATOM 5063 O O . ARG B 1 217 ? 23.578 -56.594 -22.562 1 96.69 217 ARG B O 1
ATOM 5070 N N . LEU B 1 218 ? 23.984 -54.562 -21.75 1 96.38 218 LEU B N 1
ATOM 5071 C CA . LEU B 1 218 ? 24.859 -54.219 -22.875 1 96.38 218 LEU B CA 1
ATOM 5072 C C . LEU B 1 218 ? 26.078 -55.125 -22.922 1 96.38 218 LEU B C 1
ATOM 5074 O O . LEU B 1 218 ? 26.438 -55.625 -23.984 1 96.38 218 LEU B O 1
ATOM 5078 N N . SER B 1 219 ? 26.609 -55.344 -21.828 1 97.06 219 SER B N 1
ATOM 5079 C CA . SER B 1 219 ? 27.812 -56.156 -21.734 1 97.06 219 SER B CA 1
ATOM 5080 C C . SER B 1 219 ? 27.531 -57.625 -22.125 1 97.06 219 SER B C 1
ATOM 5082 O O . SER B 1 219 ? 28.438 -58.312 -22.562 1 97.06 219 SER B O 1
ATOM 5084 N N . ASN B 1 220 ? 26.312 -58 -22.047 1 96.44 220 ASN B N 1
ATOM 5085 C CA . ASN B 1 220 ? 25.922 -59.344 -22.406 1 96.44 220 ASN B CA 1
ATOM 5086 C C . ASN B 1 220 ? 25.328 -59.406 -23.812 1 96.44 220 ASN B C 1
ATOM 5088 O O . ASN B 1 220 ? 24.75 -60.406 -24.203 1 96.44 220 ASN B O 1
ATOM 5092 N N . GLY B 1 221 ? 25.391 -58.25 -24.547 1 95.25 221 GLY B N 1
ATOM 5093 C CA . GLY B 1 221 ? 24.938 -58.188 -25.922 1 95.25 221 GLY B CA 1
ATOM 5094 C C . GLY B 1 221 ? 23.438 -58.125 -26.047 1 95.25 221 GLY B C 1
ATOM 5095 O O . GLY B 1 221 ? 22.875 -58.375 -27.109 1 95.25 221 GLY B O 1
ATOM 5096 N N . LEU B 1 222 ? 22.766 -57.719 -24.969 1 95.44 222 LEU B N 1
ATOM 5097 C CA . LEU B 1 222 ? 21.297 -57.75 -24.938 1 95.44 222 LEU B CA 1
ATOM 5098 C C . LEU B 1 222 ? 20.719 -56.344 -25.016 1 95.44 222 LEU B C 1
ATOM 5100 O O . LEU B 1 222 ? 19.5 -56.188 -24.906 1 95.44 222 LEU B O 1
ATOM 5104 N N . GLU B 1 223 ? 21.562 -55.344 -25.125 1 95.56 223 GLU B N 1
ATOM 5105 C CA . GLU B 1 223 ? 21.141 -53.938 -25.219 1 95.56 223 GLU B CA 1
ATOM 5106 C C . GLU B 1 223 ? 22.062 -53.156 -26.156 1 95.56 223 GLU B C 1
ATOM 5108 O O . GLU B 1 223 ? 23.156 -53.625 -26.5 1 95.56 223 GLU B O 1
ATOM 5113 N N . ASN B 1 224 ? 21.594 -52.031 -26.688 1 95.31 224 ASN B N 1
ATOM 5114 C CA . ASN B 1 224 ? 22.375 -51.219 -27.625 1 95.31 224 ASN B CA 1
ATOM 5115 C C . ASN B 1 224 ? 23 -50 -26.922 1 95.31 224 ASN B C 1
ATOM 5117 O O . ASN B 1 224 ? 22.594 -49.656 -25.828 1 95.31 224 ASN B O 1
ATOM 5121 N N . ARG B 1 225 ? 23.906 -49.406 -27.641 1 96.69 225 ARG B N 1
ATOM 5122 C CA . ARG B 1 225 ? 24.688 -48.312 -27.047 1 96.69 225 ARG B CA 1
ATOM 5123 C C . ARG B 1 225 ? 23.844 -47.062 -26.875 1 96.69 225 ARG B C 1
ATOM 5125 O O . ARG B 1 225 ? 24.109 -46.25 -25.984 1 96.69 225 ARG B O 1
ATOM 5132 N N . ALA B 1 226 ? 22.875 -46.812 -27.688 1 96.44 226 ALA B N 1
ATOM 5133 C CA . ALA B 1 226 ? 22 -45.656 -27.562 1 96.44 226 ALA B CA 1
ATOM 5134 C C . ALA B 1 226 ? 21.25 -45.688 -26.234 1 96.44 226 ALA B C 1
ATOM 5136 O O . ALA B 1 226 ? 21.203 -44.656 -25.531 1 96.44 226 ALA B O 1
ATOM 5137 N N . ALA B 1 227 ? 20.688 -46.781 -25.875 1 96.44 227 ALA B N 1
ATOM 5138 C CA . ALA B 1 227 ? 19.984 -46.906 -24.594 1 96.44 227 ALA B CA 1
ATOM 5139 C C . ALA B 1 227 ? 20.938 -46.719 -23.422 1 96.44 227 ALA B C 1
ATOM 5141 O O . ALA B 1 227 ? 20.562 -46.094 -22.422 1 96.44 227 ALA B O 1
ATOM 5142 N N . ALA B 1 228 ? 22.109 -47.281 -23.562 1 97.12 228 ALA B N 1
ATOM 5143 C CA . ALA B 1 228 ? 23.094 -47.156 -22.5 1 97.12 228 ALA B CA 1
ATOM 5144 C C . ALA B 1 228 ? 23.469 -45.688 -22.297 1 97.12 228 ALA B C 1
ATOM 5146 O O . ALA B 1 228 ? 23.562 -45.188 -21.172 1 97.12 228 ALA B O 1
ATOM 5147 N N . ARG B 1 229 ? 23.641 -44.969 -23.375 1 98.06 229 ARG B N 1
ATOM 5148 C CA . ARG B 1 229 ? 23.984 -43.562 -23.266 1 98.06 229 ARG B CA 1
ATOM 5149 C C . ARG B 1 229 ? 22.828 -42.75 -22.734 1 98.06 229 ARG B C 1
ATOM 5151 O O . ARG B 1 229 ? 23.031 -41.781 -22 1 98.06 229 ARG B O 1
ATOM 5158 N N . GLN B 1 230 ? 21.625 -43.062 -23.109 1 97.12 230 GLN B N 1
ATOM 5159 C CA . GLN B 1 230 ? 20.438 -42.438 -22.578 1 97.12 230 GLN B CA 1
ATOM 5160 C C . GLN B 1 230 ? 20.344 -42.625 -21.062 1 97.12 230 GLN B C 1
ATOM 5162 O O . GLN B 1 230 ? 20.094 -41.656 -20.328 1 97.12 230 GLN B O 1
ATOM 5167 N N . ALA B 1 231 ? 20.516 -43.781 -20.625 1 97.56 231 ALA B N 1
ATOM 5168 C CA . ALA B 1 231 ? 20.5 -44.062 -19.188 1 97.56 231 ALA B CA 1
ATOM 5169 C C . ALA B 1 231 ? 21.641 -43.312 -18.484 1 97.56 231 ALA B C 1
ATOM 5171 O O . ALA B 1 231 ? 21.453 -42.781 -17.391 1 97.56 231 ALA B O 1
ATOM 5172 N N . ALA B 1 232 ? 22.797 -43.312 -19.125 1 97.88 232 ALA B N 1
ATOM 5173 C CA . ALA B 1 232 ? 23.969 -42.656 -18.547 1 97.88 232 ALA B CA 1
ATOM 5174 C C . ALA B 1 232 ? 23.719 -41.156 -18.375 1 97.88 232 ALA B C 1
ATOM 5176 O O . ALA B 1 232 ? 24.203 -40.562 -17.422 1 97.88 232 ALA B O 1
ATOM 5177 N N . SER B 1 233 ? 22.969 -40.5 -19.297 1 98.31 233 SER B N 1
ATOM 5178 C CA . SER B 1 233 ? 22.688 -39.062 -19.25 1 98.31 233 SER B CA 1
ATOM 5179 C C . SER B 1 233 ? 21.734 -38.719 -18.125 1 98.31 233 SER B C 1
ATOM 5181 O O . SER B 1 233 ? 21.766 -37.625 -17.594 1 98.31 233 SER B O 1
ATOM 5183 N N . ALA B 1 234 ? 20.875 -39.656 -17.719 1 97.88 234 ALA B N 1
ATOM 5184 C CA . ALA B 1 234 ? 19.828 -39.406 -16.734 1 97.88 234 ALA B CA 1
ATOM 5185 C C . ALA B 1 234 ? 20.406 -39.188 -15.344 1 97.88 234 ALA B C 1
ATOM 5187 O O . ALA B 1 234 ? 19.859 -38.469 -14.531 1 97.88 234 ALA B O 1
ATOM 5188 N N . VAL B 1 235 ? 21.547 -39.906 -15.039 1 97.88 235 VAL B N 1
ATOM 5189 C CA . VAL B 1 235 ? 22.125 -39.875 -13.703 1 97.88 235 VAL B CA 1
ATOM 5190 C C . VAL B 1 235 ? 22.656 -38.469 -13.422 1 97.88 235 VAL B C 1
ATOM 5192 O O . VAL B 1 235 ? 22.25 -37.812 -12.445 1 97.88 235 VAL B O 1
ATOM 5195 N N . PRO B 1 236 ? 23.516 -37.844 -14.359 1 98.56 236 PRO B N 1
ATOM 5196 C CA . PRO B 1 236 ? 23.953 -36.469 -14.07 1 98.56 236 PRO B CA 1
ATOM 5197 C C . PRO B 1 236 ? 22.812 -35.469 -14.125 1 98.56 236 PRO B C 1
ATOM 5199 O O . PRO B 1 236 ? 22.844 -34.469 -13.406 1 98.56 236 PRO B O 1
ATOM 5202 N N . ALA B 1 237 ? 21.797 -35.656 -14.945 1 98.19 237 ALA B N 1
ATOM 5203 C CA . ALA B 1 237 ? 20.625 -34.781 -14.961 1 98.19 237 ALA B CA 1
ATOM 5204 C C . ALA B 1 237 ? 19.922 -34.781 -13.602 1 98.19 237 ALA B C 1
ATOM 5206 O O . ALA B 1 237 ? 19.5 -33.719 -13.109 1 98.19 237 ALA B O 1
ATOM 5207 N N . ALA B 1 238 ? 19.766 -35.938 -13.008 1 98.06 238 ALA B N 1
ATOM 5208 C CA . ALA B 1 238 ? 19.172 -36.062 -11.68 1 98.06 238 ALA B CA 1
ATOM 5209 C C . ALA B 1 238 ? 20.047 -35.406 -10.617 1 98.06 238 ALA B C 1
ATOM 5211 O O . ALA B 1 238 ? 19.547 -34.75 -9.695 1 98.06 238 ALA B O 1
ATOM 5212 N N . ARG B 1 239 ? 21.375 -35.625 -10.766 1 98.56 239 ARG B N 1
ATOM 5213 C CA . ARG B 1 239 ? 22.312 -35 -9.836 1 98.56 239 ARG B CA 1
ATOM 5214 C C . ARG B 1 239 ? 22.25 -33.469 -9.938 1 98.56 239 ARG B C 1
ATOM 5216 O O . ARG B 1 239 ? 22.391 -32.781 -8.93 1 98.56 239 ARG B O 1
ATOM 5223 N N . ALA B 1 240 ? 22.078 -32.969 -11.18 1 98.62 240 ALA B N 1
ATOM 5224 C CA . ALA B 1 240 ? 21.953 -31.516 -11.375 1 98.62 240 ALA B CA 1
ATOM 5225 C C . ALA B 1 240 ? 20.719 -30.984 -10.648 1 98.62 240 ALA B C 1
ATOM 5227 O O . ALA B 1 240 ? 20.781 -29.906 -10.047 1 98.62 240 ALA B O 1
ATOM 5228 N N . GLU B 1 241 ? 19.641 -31.656 -10.695 1 98.19 241 GLU B N 1
ATOM 5229 C CA . GLU B 1 241 ? 18.422 -31.266 -9.984 1 98.19 241 GLU B CA 1
ATOM 5230 C C . GLU B 1 241 ? 18.641 -31.281 -8.477 1 98.19 241 GLU B C 1
ATOM 5232 O O . GLU B 1 241 ? 18.188 -30.375 -7.766 1 98.19 241 GLU B O 1
ATOM 5237 N N . LEU B 1 242 ? 19.25 -32.375 -7.984 1 98.5 242 LEU B N 1
ATOM 5238 C CA . LEU B 1 242 ? 19.578 -32.469 -6.562 1 98.5 242 LEU B CA 1
ATOM 5239 C C . LEU B 1 242 ? 20.422 -31.281 -6.117 1 98.5 242 LEU B C 1
ATOM 5241 O O . LEU B 1 242 ? 20.156 -30.688 -5.07 1 98.5 242 LEU B O 1
ATOM 5245 N N . ALA B 1 243 ? 21.391 -30.906 -6.965 1 98.75 243 ALA B N 1
ATOM 5246 C CA . ALA B 1 243 ? 22.266 -29.781 -6.66 1 98.75 243 ALA B CA 1
ATOM 5247 C C . ALA B 1 243 ? 21.484 -28.469 -6.609 1 98.75 243 ALA B C 1
ATOM 5249 O O . ALA B 1 243 ? 21.75 -27.609 -5.773 1 98.75 243 ALA B O 1
ATOM 5250 N N . ALA B 1 244 ? 20.562 -28.266 -7.531 1 98.69 244 ALA B N 1
ATOM 5251 C CA . ALA B 1 244 ? 19.719 -27.078 -7.543 1 98.69 244 ALA B CA 1
ATOM 5252 C C . ALA B 1 244 ? 18.906 -26.969 -6.254 1 98.69 244 ALA B C 1
ATOM 5254 O O . ALA B 1 244 ? 18.734 -25.875 -5.715 1 98.69 244 ALA B O 1
ATOM 5255 N N . ILE B 1 245 ? 18.359 -28.062 -5.73 1 98.75 245 ILE B N 1
ATOM 5256 C CA . ILE B 1 245 ? 17.578 -28.078 -4.504 1 98.75 245 ILE B CA 1
ATOM 5257 C C . ILE B 1 245 ? 18.484 -27.75 -3.311 1 98.75 245 ILE B C 1
ATOM 5259 O O . ILE B 1 245 ? 18.094 -27 -2.414 1 98.75 245 ILE B O 1
ATOM 5263 N N . ASP B 1 246 ? 19.703 -28.359 -3.361 1 98.75 246 ASP B N 1
ATOM 5264 C CA . ASP B 1 246 ? 20.656 -28.062 -2.303 1 98.75 246 ASP B CA 1
ATOM 5265 C C . ASP B 1 246 ? 20.938 -26.562 -2.225 1 98.75 246 ASP B C 1
ATOM 5267 O O . ASP B 1 246 ? 21.047 -26 -1.132 1 98.75 246 ASP B O 1
ATOM 5271 N N . GLU B 1 247 ? 21.094 -25.906 -3.371 1 98.69 247 GLU B N 1
ATOM 5272 C CA . GLU B 1 247 ? 21.266 -24.469 -3.416 1 98.69 247 GLU B CA 1
ATOM 5273 C C . GLU B 1 247 ? 20.078 -23.75 -2.76 1 98.69 247 GLU B C 1
ATOM 5275 O O . GLU B 1 247 ? 20.266 -22.844 -1.939 1 98.69 247 GLU B O 1
ATOM 5280 N N . SER B 1 248 ? 18.875 -24.172 -3.092 1 98.81 248 SER B N 1
ATOM 5281 C CA . SER B 1 248 ? 17.656 -23.547 -2.561 1 98.81 248 SER B CA 1
ATOM 5282 C C . SER B 1 248 ? 17.562 -23.719 -1.049 1 98.81 248 SER B C 1
ATOM 5284 O O . SER B 1 248 ? 17.078 -22.828 -0.345 1 98.81 248 SER B O 1
ATOM 5286 N N . ILE B 1 249 ? 17.938 -24.906 -0.543 1 98.75 249 ILE B N 1
ATOM 5287 C CA . ILE B 1 249 ? 17.969 -25.156 0.894 1 98.75 249 ILE B CA 1
ATOM 5288 C C . ILE B 1 249 ? 18.891 -24.156 1.578 1 98.75 249 ILE B C 1
ATOM 5290 O O . ILE B 1 249 ? 18.516 -23.531 2.564 1 98.75 249 ILE B O 1
ATOM 5294 N N . ALA B 1 250 ? 20.078 -23.984 0.97 1 98.75 250 ALA B N 1
ATOM 5295 C CA . ALA B 1 250 ? 21.062 -23.047 1.536 1 98.75 250 ALA B CA 1
ATOM 5296 C C . ALA B 1 250 ? 20.516 -21.625 1.521 1 98.75 250 ALA B C 1
ATOM 5298 O O . ALA B 1 250 ? 20.672 -20.891 2.504 1 98.75 250 ALA B O 1
ATOM 5299 N N . LEU B 1 251 ? 19.906 -21.203 0.41 1 98.81 251 LEU B N 1
ATOM 5300 C CA . LEU B 1 251 ? 19.344 -19.859 0.28 1 98.81 251 LEU B CA 1
ATOM 5301 C C . LEU B 1 251 ? 18.234 -19.641 1.306 1 98.81 251 LEU B C 1
ATOM 5303 O O . LEU B 1 251 ? 18.125 -18.547 1.873 1 98.81 251 LEU B O 1
ATOM 5307 N N . THR B 1 252 ? 17.422 -20.625 1.592 1 98.81 252 THR B N 1
ATOM 5308 C CA . THR B 1 252 ? 16.312 -20.5 2.545 1 98.81 252 THR B CA 1
ATOM 5309 C C . THR B 1 252 ? 16.859 -20.391 3.971 1 98.81 252 THR B C 1
ATOM 5311 O O . THR B 1 252 ? 16.297 -19.656 4.789 1 98.81 252 THR B O 1
ATOM 5314 N N . ARG B 1 253 ? 17.891 -21.125 4.211 1 98.81 253 ARG B N 1
ATOM 5315 C CA . ARG B 1 253 ? 18.547 -21 5.508 1 98.81 253 ARG B CA 1
ATOM 5316 C C . ARG B 1 253 ? 19.047 -19.578 5.73 1 98.81 253 ARG B C 1
ATOM 5318 O O . ARG B 1 253 ? 18.875 -19.016 6.816 1 98.81 253 ARG B O 1
ATOM 5325 N N . ASN B 1 254 ? 19.703 -18.953 4.664 1 98.75 254 ASN B N 1
ATOM 5326 C CA . ASN B 1 254 ? 20.125 -17.547 4.73 1 98.75 254 ASN B CA 1
ATOM 5327 C C . ASN B 1 254 ? 18.938 -16.625 5.012 1 98.75 254 ASN B C 1
ATOM 5329 O O . ASN B 1 254 ? 19.062 -15.68 5.789 1 98.75 254 ASN B O 1
ATOM 5333 N N . ARG B 1 255 ? 17.844 -16.891 4.348 1 98.69 255 ARG B N 1
ATOM 5334 C CA . ARG B 1 255 ? 16.641 -16.078 4.531 1 98.69 255 ARG B CA 1
ATOM 5335 C C . ARG B 1 255 ? 16.156 -16.125 5.98 1 98.69 255 ARG B C 1
ATOM 5337 O O . ARG B 1 255 ? 15.844 -15.086 6.562 1 98.69 255 ARG B O 1
ATOM 5344 N N . ILE B 1 256 ? 16.094 -17.312 6.598 1 98.69 256 ILE B N 1
ATOM 5345 C CA . ILE B 1 256 ? 15.641 -17.453 7.977 1 98.69 256 ILE B CA 1
ATOM 5346 C C . ILE B 1 256 ? 16.594 -16.719 8.914 1 98.69 256 ILE B C 1
ATOM 5348 O O . ILE B 1 256 ? 16.172 -15.992 9.812 1 98.69 256 ILE B O 1
ATOM 5352 N N . ALA B 1 257 ? 17.922 -16.906 8.648 1 98.56 257 ALA B N 1
ATOM 5353 C CA . ALA B 1 257 ? 18.906 -16.219 9.477 1 98.56 257 ALA B CA 1
ATOM 5354 C C . ALA B 1 257 ? 18.688 -14.703 9.453 1 98.56 257 ALA B C 1
ATOM 5356 O O . ALA B 1 257 ? 18.719 -14.047 10.492 1 98.56 257 ALA B O 1
ATOM 5357 N N . ALA B 1 258 ? 18.469 -14.141 8.266 1 98.38 258 ALA B N 1
ATOM 5358 C CA . ALA B 1 258 ? 18.234 -12.703 8.133 1 98.38 258 ALA B CA 1
ATOM 5359 C C . ALA B 1 258 ? 16.984 -12.273 8.898 1 98.38 258 ALA B C 1
ATOM 5361 O O . ALA B 1 258 ? 16.984 -11.211 9.523 1 98.38 258 ALA B O 1
ATOM 5362 N N . LEU B 1 259 ? 15.891 -13.047 8.883 1 98.12 259 LEU B N 1
ATOM 5363 C CA . LEU B 1 259 ? 14.656 -12.727 9.602 1 98.12 259 LEU B CA 1
ATOM 5364 C C . LEU B 1 259 ? 14.898 -12.695 11.102 1 98.12 259 LEU B C 1
ATOM 5366 O O . LEU B 1 259 ? 14.211 -11.977 11.828 1 98.12 259 LEU B O 1
ATOM 5370 N N . LEU B 1 260 ? 15.883 -13.453 11.578 1 97.94 260 LEU B N 1
ATOM 5371 C CA . LEU B 1 260 ? 16.25 -13.5 12.984 1 97.94 260 LEU B CA 1
ATOM 5372 C C . LEU B 1 260 ? 17.078 -12.281 13.383 1 97.94 260 LEU B C 1
ATOM 5374 O O . LEU B 1 260 ? 17.297 -12.031 14.57 1 97.94 260 LEU B O 1
ATOM 5378 N N . GLY B 1 261 ? 17.578 -11.5 12.367 1 96.81 261 GLY B N 1
ATOM 5379 C CA . GLY B 1 261 ? 18.531 -10.43 12.641 1 96.81 261 GLY B CA 1
ATOM 5380 C C . GLY B 1 261 ? 19.953 -10.93 12.836 1 96.81 261 GLY B C 1
ATOM 5381 O O . GLY B 1 261 ? 20.766 -10.25 13.453 1 96.81 261 GLY B O 1
ATOM 5382 N N . ALA B 1 262 ? 20.234 -12.164 12.367 1 97.31 262 ALA B N 1
ATOM 5383 C CA . ALA B 1 262 ? 21.531 -12.781 12.555 1 97.31 262 ALA B CA 1
ATOM 5384 C C . ALA B 1 262 ? 22.312 -12.82 11.242 1 97.31 262 ALA B C 1
ATOM 5386 O O . ALA B 1 262 ? 21.75 -12.57 10.172 1 97.31 262 ALA B O 1
ATOM 5387 N N . GLY B 1 263 ? 23.594 -13.086 11.305 1 97.06 263 GLY B N 1
ATOM 5388 C CA . GLY B 1 263 ? 24.422 -13.281 10.117 1 97.06 263 GLY B CA 1
ATOM 5389 C C . GLY B 1 263 ? 24.156 -14.609 9.43 1 97.06 263 GLY B C 1
ATOM 5390 O O . GLY B 1 263 ? 23.531 -15.5 10.008 1 97.06 263 GLY B O 1
ATOM 5391 N N . PRO B 1 264 ? 24.562 -14.766 8.211 1 97.88 264 PRO B N 1
ATOM 5392 C CA . PRO B 1 264 ? 24.234 -15.961 7.426 1 97.88 264 PRO B CA 1
ATOM 5393 C C . PRO B 1 264 ? 24.781 -17.234 8.047 1 97.88 264 PRO B C 1
ATOM 5395 O O . PRO B 1 264 ? 24.234 -18.328 7.832 1 97.88 264 PRO B O 1
ATOM 5398 N N . ASP B 1 265 ? 25.797 -17.172 8.914 1 98.31 265 ASP B N 1
ATOM 5399 C CA . ASP B 1 265 ? 26.344 -18.375 9.555 1 98.31 265 ASP B CA 1
ATOM 5400 C C . ASP B 1 265 ? 25.328 -19 10.508 1 98.31 265 ASP B C 1
ATOM 5402 O O . ASP B 1 265 ? 25.359 -20.203 10.742 1 98.31 265 ASP B O 1
ATOM 5406 N N . ARG B 1 266 ? 24.469 -18.234 11.062 1 97.88 266 ARG B N 1
ATOM 5407 C CA . ARG B 1 266 ? 23.391 -18.766 11.891 1 97.88 266 ARG B CA 1
ATOM 5408 C C . ARG B 1 266 ? 22.531 -19.75 11.094 1 97.88 266 ARG B C 1
ATOM 5410 O O . ARG B 1 266 ? 22.031 -20.734 11.648 1 97.88 266 ARG B O 1
ATOM 5417 N N . GLY B 1 267 ? 22.375 -19.516 9.773 1 98.31 267 GLY B N 1
ATOM 5418 C CA . GLY B 1 267 ? 21.609 -20.391 8.898 1 98.31 267 GLY B CA 1
ATOM 5419 C C . GLY B 1 267 ? 22.188 -21.781 8.773 1 98.31 267 GLY B C 1
ATOM 5420 O O . GLY B 1 267 ? 21.469 -22.75 8.57 1 98.31 267 GLY B O 1
ATOM 5421 N N . LEU B 1 268 ? 23.547 -21.922 8.945 1 98.06 268 LEU B N 1
ATOM 5422 C CA . LEU B 1 268 ? 24.234 -23.203 8.82 1 98.06 268 LEU B CA 1
ATOM 5423 C C . LEU B 1 268 ? 23.828 -24.156 9.938 1 98.06 268 LEU B C 1
ATOM 5425 O O . LEU B 1 268 ? 23.922 -25.375 9.789 1 98.06 268 LEU B O 1
ATOM 5429 N N . ALA B 1 269 ? 23.344 -23.594 11.039 1 97.88 269 ALA B N 1
ATOM 5430 C CA . ALA B 1 269 ? 23 -24.406 12.211 1 97.88 269 ALA B CA 1
ATOM 5431 C C . ALA B 1 269 ? 21.547 -24.875 12.141 1 97.88 269 ALA B C 1
ATOM 5433 O O . ALA B 1 269 ? 21.094 -25.641 13 1 97.88 269 ALA B O 1
ATOM 5434 N N . ILE B 1 270 ? 20.812 -24.391 11.188 1 98.56 270 ILE B N 1
ATOM 5435 C CA . ILE B 1 270 ? 19.406 -24.781 11.062 1 98.56 270 ILE B CA 1
ATOM 5436 C C . ILE B 1 270 ? 19.312 -26.172 10.445 1 98.56 270 ILE B C 1
ATOM 5438 O O . ILE B 1 270 ? 19.781 -26.391 9.328 1 98.56 270 ILE B O 1
ATOM 5442 N N . GLU B 1 271 ? 18.688 -27.031 11.18 1 98.19 271 GLU B N 1
ATOM 5443 C CA . GLU B 1 271 ? 18.547 -28.422 10.758 1 98.19 271 GLU B CA 1
ATOM 5444 C C . GLU B 1 271 ? 17.25 -28.625 9.984 1 98.19 271 GLU B C 1
ATOM 5446 O O . GLU B 1 271 ? 16.422 -27.719 9.891 1 98.19 271 GLU B O 1
ATOM 5451 N N . ARG B 1 272 ? 17.094 -29.75 9.352 1 97.5 272 ARG B N 1
ATOM 5452 C CA . ARG B 1 272 ? 15.867 -30.125 8.664 1 97.5 272 ARG B CA 1
ATOM 5453 C C . ARG B 1 272 ? 14.672 -30.047 9.602 1 97.5 272 ARG B C 1
ATOM 5455 O O . ARG B 1 272 ? 14.703 -30.609 10.703 1 97.5 272 ARG B O 1
ATOM 5462 N N . PRO B 1 273 ? 13.648 -29.375 9.18 1 97.5 273 PRO B N 1
ATOM 5463 C CA . PRO B 1 273 ? 12.453 -29.25 10.016 1 97.5 273 PRO B CA 1
ATOM 5464 C C . PRO B 1 273 ? 11.789 -30.594 10.312 1 97.5 273 PRO B C 1
ATOM 5466 O O . PRO B 1 273 ? 11.758 -31.469 9.453 1 97.5 273 PRO B O 1
ATOM 5469 N N . GLU B 1 274 ? 11.375 -30.75 11.547 1 92.5 274 GLU B N 1
ATOM 5470 C CA . GLU B 1 274 ? 10.648 -31.938 11.977 1 92.5 274 GLU B CA 1
ATOM 5471 C C . GLU B 1 274 ? 9.266 -31.578 12.516 1 92.5 274 GLU B C 1
ATOM 5473 O O . GLU B 1 274 ? 8.977 -31.828 13.688 1 92.5 274 GLU B O 1
ATOM 5478 N N . ILE B 1 275 ? 8.414 -31.172 11.664 1 86.31 275 ILE B N 1
ATOM 5479 C CA . ILE B 1 275 ? 7.074 -30.766 12.086 1 86.31 275 ILE B CA 1
ATOM 5480 C C . ILE B 1 275 ? 6.219 -32 12.359 1 86.31 275 ILE B C 1
ATOM 5482 O O . ILE B 1 275 ? 5.984 -32.812 11.453 1 86.31 275 ILE B O 1
ATOM 5486 N N . ALA B 1 276 ? 5.77 -32.125 13.562 1 83.75 276 ALA B N 1
ATOM 5487 C CA . ALA B 1 276 ? 5.125 -33.344 13.984 1 83.75 276 ALA B CA 1
ATOM 5488 C C . ALA B 1 276 ? 3.604 -33.219 13.945 1 83.75 276 ALA B C 1
ATOM 5490 O O . ALA B 1 276 ? 2.889 -34.219 13.875 1 83.75 276 ALA B O 1
ATOM 5491 N N . ARG B 1 277 ? 3.037 -32.062 14.117 1 84.12 277 ARG B N 1
ATOM 5492 C CA . ARG B 1 277 ? 1.594 -31.875 14.234 1 84.12 277 ARG B CA 1
ATOM 5493 C C . ARG B 1 277 ? 1.114 -30.734 13.328 1 84.12 277 ARG B C 1
ATOM 5495 O O . ARG B 1 277 ? 1.669 -29.641 13.352 1 84.12 277 ARG B O 1
ATOM 5502 N N . LEU B 1 278 ? 0.324 -31.172 12.422 1 83.12 278 LEU B N 1
ATOM 5503 C CA . LEU B 1 278 ? -0.366 -30.188 11.602 1 83.12 278 LEU B CA 1
ATOM 5504 C C . LEU B 1 278 ? -1.859 -30.172 11.906 1 83.12 278 LEU B C 1
ATOM 5506 O O . LEU B 1 278 ? -2.424 -31.188 12.312 1 83.12 278 LEU B O 1
ATOM 5510 N N . HIS B 1 279 ? -2.48 -29.047 11.75 1 74.81 279 HIS B N 1
ATOM 5511 C CA . HIS B 1 279 ? -3.9 -28.938 12.062 1 74.81 279 HIS B CA 1
ATOM 5512 C C . HIS B 1 279 ? -4.754 -29.109 10.812 1 74.81 279 HIS B C 1
ATOM 5514 O O . HIS B 1 279 ? -4.383 -28.641 9.734 1 74.81 279 HIS B O 1
ATOM 5520 N N . ALA B 1 280 ? -5.938 -29.766 11.086 1 75.56 280 ALA B N 1
ATOM 5521 C CA . ALA B 1 280 ? -6.961 -29.797 10.047 1 75.56 280 ALA B CA 1
ATOM 5522 C C . ALA B 1 280 ? -7.609 -28.422 9.875 1 75.56 280 ALA B C 1
ATOM 5524 O O . ALA B 1 280 ? -7.539 -27.578 10.766 1 75.56 280 ALA B O 1
ATOM 5525 N N . VAL B 1 281 ? -8.172 -28.344 8.68 1 76.88 281 VAL B N 1
ATOM 5526 C CA . VAL B 1 281 ? -8.852 -27.078 8.414 1 76.88 281 VAL B CA 1
ATOM 5527 C C . VAL B 1 281 ? -9.961 -26.875 9.445 1 76.88 281 VAL B C 1
ATOM 5529 O O . VAL B 1 281 ? -10.797 -27.75 9.656 1 76.88 281 VAL B O 1
ATOM 5532 N N . GLY B 1 282 ? -9.891 -25.812 10.211 1 85.38 282 GLY B N 1
ATOM 5533 C CA . GLY B 1 282 ? -10.906 -25.328 11.125 1 85.38 282 GLY B CA 1
ATOM 5534 C C . GLY B 1 282 ? -10.875 -23.812 11.305 1 85.38 282 GLY B C 1
ATOM 5535 O O . GLY B 1 282 ? -9.859 -23.172 11.031 1 85.38 282 GLY B O 1
ATOM 5536 N N . LEU B 1 283 ? -12.109 -23.391 11.477 1 90.62 283 LEU B N 1
ATOM 5537 C CA . LEU B 1 283 ? -12.219 -21.953 11.703 1 90.62 283 LEU B CA 1
ATOM 5538 C C . LEU B 1 283 ? -12.938 -21.656 13.008 1 90.62 283 LEU B C 1
ATOM 5540 O O . LEU B 1 283 ? -13.875 -22.375 13.383 1 90.62 283 LEU B O 1
ATOM 5544 N N . PRO B 1 284 ? -12.438 -20.641 13.711 1 87.25 284 PRO B N 1
ATOM 5545 C CA . PRO B 1 284 ? -13.18 -20.266 14.914 1 87.25 284 PRO B CA 1
ATOM 5546 C C . PRO B 1 284 ? -14.625 -19.859 14.609 1 87.25 284 PRO B C 1
ATOM 5548 O O . PRO B 1 284 ? -14.93 -19.453 13.484 1 87.25 284 PRO B O 1
ATOM 5551 N N . GLY B 1 285 ? -15.516 -19.953 15.711 1 80.06 285 GLY B N 1
ATOM 5552 C CA . GLY B 1 285 ? -16.906 -19.531 15.547 1 80.06 285 GLY B CA 1
ATOM 5553 C C . GLY B 1 285 ? -17.078 -18.031 15.445 1 80.06 285 GLY B C 1
ATOM 5554 O O . GLY B 1 285 ? -16.188 -17.266 15.844 1 80.06 285 GLY B O 1
ATOM 5555 N N . ARG B 1 286 ? -18.172 -17.453 14.984 1 79.94 286 ARG B N 1
ATOM 5556 C CA . ARG B 1 286 ? -18.531 -16.062 14.82 1 79.94 286 ARG B CA 1
ATOM 5557 C C . ARG B 1 286 ? -17.391 -15.266 14.188 1 79.94 286 ARG B C 1
ATOM 5559 O O . ARG B 1 286 ? -17.062 -14.164 14.641 1 79.94 286 ARG B O 1
ATOM 5566 N N . LEU B 1 287 ? -16.656 -15.773 13.195 1 86.31 287 LEU B N 1
ATOM 5567 C CA . LEU B 1 287 ? -15.367 -15.328 12.664 1 86.31 287 LEU B CA 1
ATOM 5568 C C . LEU B 1 287 ? -15.453 -13.891 12.164 1 86.31 287 LEU B C 1
ATOM 5570 O O . LEU B 1 287 ? -14.672 -13.039 12.578 1 86.31 287 LEU B O 1
ATOM 5574 N N . PRO B 1 288 ? -16.438 -13.523 11.305 1 77.88 288 PRO B N 1
ATOM 5575 C CA . PRO B 1 288 ? -16.359 -12.141 10.844 1 77.88 288 PRO B CA 1
ATOM 5576 C C . PRO B 1 288 ? -16.453 -11.133 11.984 1 77.88 288 PRO B C 1
ATOM 5578 O O . PRO B 1 288 ? -15.664 -10.172 12.039 1 77.88 288 PRO B O 1
ATOM 5581 N N . LEU B 1 289 ? -17.312 -11.375 12.93 1 82.44 289 LEU B N 1
ATOM 5582 C CA . LEU B 1 289 ? -17.5 -10.438 14.031 1 82.44 289 LEU B CA 1
ATOM 5583 C C . LEU B 1 289 ? -16.297 -10.43 14.953 1 82.44 289 LEU B C 1
ATOM 5585 O O . LEU B 1 289 ? -15.805 -9.359 15.344 1 82.44 289 LEU B O 1
ATOM 5589 N N . ASP B 1 290 ? -15.797 -11.57 15.25 1 87.69 290 ASP B N 1
ATOM 5590 C CA . ASP B 1 290 ? -14.703 -11.656 16.219 1 87.69 290 ASP B CA 1
ATOM 5591 C C . ASP B 1 290 ? -13.375 -11.266 15.57 1 87.69 290 ASP B C 1
ATOM 5593 O O . ASP B 1 290 ? -12.438 -10.867 16.266 1 87.69 290 ASP B O 1
ATOM 5597 N N . LEU B 1 291 ? -13.297 -11.375 14.273 1 90 291 LEU B N 1
ATOM 5598 C CA . LEU B 1 291 ? -12.078 -11.047 13.555 1 90 291 LEU B CA 1
ATOM 5599 C C . LEU B 1 291 ? -11.695 -9.586 13.766 1 90 291 LEU B C 1
ATOM 5601 O O . LEU B 1 291 ? -10.508 -9.258 13.852 1 90 291 LEU B O 1
ATOM 5605 N N . VAL B 1 292 ? -12.672 -8.734 13.953 1 91.12 292 VAL B N 1
ATOM 5606 C CA . VAL B 1 292 ? -12.492 -7.293 14.102 1 91.12 292 VAL B CA 1
ATOM 5607 C C . VAL B 1 292 ? -11.672 -7.012 15.359 1 91.12 292 VAL B C 1
ATOM 5609 O O . VAL B 1 292 ? -10.875 -6.066 15.391 1 91.12 292 VAL B O 1
ATOM 5612 N N . GLY B 1 293 ? -11.82 -7.852 16.359 1 90.31 293 GLY B N 1
ATOM 5613 C CA . GLY B 1 293 ? -11.094 -7.664 17.609 1 90.31 293 GLY B CA 1
ATOM 5614 C C . GLY B 1 293 ? -9.836 -8.508 17.703 1 90.31 293 GLY B C 1
ATOM 5615 O O . GLY B 1 293 ? -8.977 -8.258 18.547 1 90.31 293 GLY B O 1
ATOM 5616 N N . ARG B 1 294 ? -9.711 -9.422 16.781 1 91.38 294 ARG B N 1
ATOM 5617 C CA . ARG B 1 294 ? -8.648 -10.414 16.922 1 91.38 294 ARG B CA 1
ATOM 5618 C C . ARG B 1 294 ? -7.504 -10.125 15.961 1 91.38 294 ARG B C 1
ATOM 5620 O O . ARG B 1 294 ? -6.398 -10.656 16.125 1 91.38 294 ARG B O 1
ATOM 5627 N N . ARG B 1 295 ? -7.695 -9.359 14.93 1 95.25 295 ARG B N 1
ATOM 5628 C CA . ARG B 1 295 ? -6.629 -9.031 13.984 1 95.25 295 ARG B CA 1
ATOM 5629 C C . ARG B 1 295 ? -6.031 -7.664 14.297 1 95.25 295 ARG B C 1
ATOM 5631 O O . ARG B 1 295 ? -6.711 -6.645 14.18 1 95.25 295 ARG B O 1
ATOM 5638 N N . PRO B 1 296 ? -4.734 -7.672 14.555 1 96.94 296 PRO B N 1
ATOM 5639 C CA . PRO B 1 296 ? -4.137 -6.418 15.016 1 96.94 296 PRO B CA 1
ATOM 5640 C C . PRO B 1 296 ? -4.203 -5.312 13.969 1 96.94 296 PRO B C 1
ATOM 5642 O O . PRO B 1 296 ? -4.355 -4.137 14.312 1 96.94 296 PRO B O 1
ATOM 5645 N N . ASP B 1 297 ? -4.113 -5.617 12.695 1 97 297 ASP B N 1
ATOM 5646 C CA . ASP B 1 297 ? -4.145 -4.57 11.672 1 97 297 ASP B CA 1
ATOM 5647 C C . ASP B 1 297 ? -5.527 -3.934 11.578 1 97 297 ASP B C 1
ATOM 5649 O O . ASP B 1 297 ? -5.648 -2.73 11.336 1 97 297 ASP B O 1
ATOM 5653 N N . ILE B 1 298 ? -6.629 -4.707 11.82 1 97.06 298 ILE B N 1
ATOM 5654 C CA . ILE B 1 298 ? -7.98 -4.152 11.836 1 97.06 298 ILE B CA 1
ATOM 5655 C C . ILE B 1 298 ? -8.156 -3.256 13.055 1 97.06 298 ILE B C 1
ATOM 5657 O O . ILE B 1 298 ? -8.695 -2.15 12.953 1 97.06 298 ILE B O 1
ATOM 5661 N N . VAL B 1 299 ? -7.68 -3.721 14.211 1 97.31 299 VAL B N 1
ATOM 5662 C CA . VAL B 1 299 ? -7.789 -2.953 15.445 1 97.31 299 VAL B CA 1
ATOM 5663 C C . VAL B 1 299 ? -7.023 -1.639 15.312 1 97.31 299 VAL B C 1
ATOM 5665 O O . VAL B 1 299 ? -7.531 -0.578 15.68 1 97.31 299 VAL B O 1
ATOM 5668 N N . ALA B 1 300 ? -5.797 -1.732 14.75 1 97.94 300 ALA B N 1
ATOM 5669 C CA . ALA B 1 300 ? -5 -0.525 14.547 1 97.94 300 ALA B CA 1
ATOM 5670 C C . ALA B 1 300 ? -5.715 0.46 13.633 1 97.94 300 ALA B C 1
ATOM 5672 O O . ALA B 1 300 ? -5.734 1.664 13.898 1 97.94 300 ALA B O 1
ATOM 5673 N N . ALA B 1 301 ? -6.297 -0.03 12.523 1 97.69 301 ALA B N 1
ATOM 5674 C CA . ALA B 1 301 ? -7.027 0.831 11.594 1 97.69 301 ALA B CA 1
ATOM 5675 C C . ALA B 1 301 ? -8.211 1.5 12.289 1 97.69 301 ALA B C 1
ATOM 5677 O O . ALA B 1 301 ? -8.5 2.676 12.047 1 97.69 301 ALA B O 1
ATOM 5678 N N . ARG B 1 302 ? -8.938 0.77 13.156 1 97.38 302 ARG B N 1
ATOM 5679 C CA . ARG B 1 302 ? -10.055 1.324 13.922 1 97.38 302 ARG B CA 1
ATOM 5680 C C . ARG B 1 302 ? -9.578 2.439 14.844 1 97.38 302 ARG B C 1
ATOM 5682 O O . ARG B 1 302 ? -10.211 3.492 14.938 1 97.38 302 ARG B O 1
ATOM 5689 N N . LEU B 1 303 ? -8.453 2.219 15.539 1 97.88 303 LEU B N 1
ATOM 5690 C CA . LEU B 1 303 ? -7.898 3.203 16.469 1 97.88 303 LEU B CA 1
ATOM 5691 C C . LEU B 1 303 ? -7.453 4.457 15.711 1 97.88 303 LEU B C 1
ATOM 5693 O O . LEU B 1 303 ? -7.598 5.57 16.219 1 97.88 303 LEU B O 1
ATOM 5697 N N . ARG B 1 304 ? -6.949 4.281 14.539 1 98.12 304 ARG B N 1
ATOM 5698 C CA . ARG B 1 304 ? -6.559 5.43 13.734 1 98.12 304 ARG B CA 1
ATOM 5699 C C . ARG B 1 304 ? -7.781 6.238 13.305 1 98.12 304 ARG B C 1
ATOM 5701 O O . ARG B 1 304 ? -7.727 7.465 13.234 1 98.12 304 ARG B O 1
ATOM 5708 N N . ALA B 1 305 ? -8.906 5.543 12.969 1 98.25 305 ALA B N 1
ATOM 5709 C CA . ALA B 1 305 ? -10.156 6.246 12.672 1 98.25 305 ALA B CA 1
ATOM 5710 C C . ALA B 1 305 ? -10.656 7.004 13.898 1 98.25 305 ALA B C 1
ATOM 5712 O O . ALA B 1 305 ? -11.164 8.125 13.781 1 98.25 305 ALA B O 1
ATOM 5713 N N . GLU B 1 306 ? -10.484 6.445 15.078 1 98.31 306 GLU B N 1
ATOM 5714 C CA . GLU B 1 306 ? -10.852 7.117 16.328 1 98.31 306 GLU B CA 1
ATOM 5715 C C . GLU B 1 306 ? -10.008 8.367 16.547 1 98.31 306 GLU B C 1
ATOM 5717 O O . GLU B 1 306 ? -10.531 9.414 16.953 1 98.31 306 GLU B O 1
ATOM 5722 N N . ALA B 1 307 ? -8.703 8.234 16.297 1 98.69 307 ALA B N 1
ATOM 5723 C CA . ALA B 1 307 ? -7.828 9.398 16.391 1 98.69 307 ALA B CA 1
ATOM 5724 C C . ALA B 1 307 ? -8.281 10.508 15.453 1 98.69 307 ALA B C 1
ATOM 5726 O O . ALA B 1 307 ? -8.352 11.672 15.844 1 98.69 307 ALA B O 1
ATOM 5727 N N . ALA B 1 308 ? -8.609 10.133 14.203 1 98.56 308 ALA B N 1
ATOM 5728 C CA . ALA B 1 308 ? -9.055 11.109 13.211 1 98.56 308 ALA B CA 1
ATOM 5729 C C . ALA B 1 308 ? -10.367 11.766 13.633 1 98.56 308 ALA B C 1
ATOM 5731 O O . ALA B 1 308 ? -10.586 12.953 13.375 1 98.56 308 ALA B O 1
ATOM 5732 N N . ALA B 1 309 ? -11.281 10.992 14.273 1 98.38 309 ALA B N 1
ATOM 5733 C CA . ALA B 1 309 ? -12.523 11.555 14.797 1 98.38 309 ALA B CA 1
ATOM 5734 C C . ALA B 1 309 ? -12.25 12.625 15.844 1 98.38 309 ALA B C 1
ATOM 5736 O O . ALA B 1 309 ? -12.883 13.68 15.844 1 98.38 309 ALA B O 1
ATOM 5737 N N . SER B 1 310 ? -11.312 12.359 16.719 1 98.62 310 SER B N 1
ATOM 5738 C CA . SER B 1 310 ? -10.93 13.328 17.75 1 98.62 310 SER B CA 1
ATOM 5739 C C . SER B 1 310 ? -10.336 14.586 17.109 1 98.62 310 SER B C 1
ATOM 5741 O O . SER B 1 310 ? -10.516 15.695 17.625 1 98.62 310 SER B O 1
ATOM 5743 N N . ARG B 1 311 ? -9.68 14.453 16 1 98.38 311 ARG B N 1
ATOM 5744 C CA . ARG B 1 311 ? -9.094 15.602 15.312 1 98.38 311 ARG B CA 1
ATOM 5745 C C . ARG B 1 311 ? -10.172 16.5 14.727 1 98.38 311 ARG B C 1
ATOM 5747 O O . ARG B 1 311 ? -9.977 17.719 14.609 1 98.38 311 ARG B O 1
ATOM 5754 N N . ILE B 1 312 ? -11.359 15.945 14.336 1 98.25 312 ILE B N 1
ATOM 5755 C CA . ILE B 1 312 ? -12.492 16.766 13.922 1 98.25 312 ILE B CA 1
ATOM 5756 C C . ILE B 1 312 ? -12.914 17.672 15.078 1 98.25 312 ILE B C 1
ATOM 5758 O O . ILE B 1 312 ? -13.188 18.859 14.875 1 98.25 312 ILE B O 1
ATOM 5762 N N . ALA B 1 313 ? -12.898 17.109 16.297 1 97.75 313 ALA B N 1
ATOM 5763 C CA . ALA B 1 313 ? -13.258 17.875 17.484 1 97.75 313 ALA B CA 1
ATOM 5764 C C . ALA B 1 313 ? -12.258 19 17.734 1 97.75 313 ALA B C 1
ATOM 5766 O O . ALA B 1 313 ? -12.633 20.109 18.141 1 97.75 313 ALA B O 1
ATOM 5767 N N . VAL B 1 314 ? -10.969 18.734 17.5 1 98.19 314 VAL B N 1
ATOM 5768 C CA . VAL B 1 314 ? -9.945 19.766 17.625 1 98.19 314 VAL B CA 1
ATOM 5769 C C . VAL B 1 314 ? -10.242 20.906 16.641 1 98.19 314 VAL B C 1
ATOM 5771 O O . VAL B 1 314 ? -10.242 22.078 17.031 1 98.19 314 VAL B O 1
ATOM 5774 N N . ALA B 1 315 ? -10.5 20.562 15.375 1 97.69 315 ALA B N 1
ATOM 5775 C CA . ALA B 1 315 ? -10.781 21.562 14.344 1 97.69 315 ALA B CA 1
ATOM 5776 C C . ALA B 1 315 ? -12.055 22.328 14.664 1 97.69 315 ALA B C 1
ATOM 5778 O O . ALA B 1 315 ? -12.133 23.547 14.43 1 97.69 315 ALA B O 1
ATOM 5779 N N . ARG B 1 316 ? -13.109 21.672 15.203 1 97 316 ARG B N 1
ATOM 5780 C CA . ARG B 1 316 ? -14.359 22.312 15.578 1 97 316 ARG B CA 1
ATOM 5781 C C . ARG B 1 316 ? -14.133 23.328 16.703 1 97 316 ARG B C 1
ATOM 5783 O O . ARG B 1 316 ? -14.703 24.438 16.672 1 97 316 ARG B O 1
ATOM 5790 N N . ALA B 1 317 ? -13.281 22.969 17.625 1 96.69 317 ALA B N 1
ATOM 5791 C CA . ALA B 1 317 ? -13.023 23.828 18.781 1 96.69 317 ALA B CA 1
ATOM 5792 C C . ALA B 1 317 ? -12.336 25.125 18.359 1 96.69 317 ALA B C 1
ATOM 5794 O O . ALA B 1 317 ? -12.391 26.125 19.078 1 96.69 317 ALA B O 1
ATOM 5795 N N . ALA B 1 318 ? -11.711 25.156 17.203 1 95.44 318 ALA B N 1
ATOM 5796 C CA . ALA B 1 318 ? -10.992 26.328 16.719 1 95.44 318 ALA B CA 1
ATOM 5797 C C . ALA B 1 318 ? -11.961 27.453 16.375 1 95.44 318 ALA B C 1
ATOM 5799 O O . ALA B 1 318 ? -11.555 28.609 16.219 1 95.44 318 ALA B O 1
ATOM 5800 N N . PHE B 1 319 ? -13.344 27.203 16.281 1 95.38 319 PHE B N 1
ATOM 5801 C CA . PHE B 1 319 ? -14.352 28.203 15.969 1 95.38 319 PHE B CA 1
ATOM 5802 C C . PHE B 1 319 ? -14.789 28.953 17.234 1 95.38 319 PHE B C 1
ATOM 5804 O O . PHE B 1 319 ? -15.469 29.969 17.156 1 95.38 319 PHE B O 1
ATOM 5811 N N . TYR B 1 320 ? -14.328 28.438 18.391 1 94.62 320 TYR B N 1
ATOM 5812 C CA . TYR B 1 320 ? -14.75 29 19.656 1 94.62 320 TYR B CA 1
ATOM 5813 C C . TYR B 1 320 ? -13.633 29.828 20.297 1 94.62 320 TYR B C 1
ATOM 5815 O O . TYR B 1 320 ? -12.484 29.75 19.875 1 94.62 320 TYR B O 1
ATOM 5823 N N . PRO B 1 321 ? -13.93 30.688 21.312 1 94.06 321 PRO B N 1
ATOM 5824 C CA . PRO B 1 321 ? -12.906 31.531 21.938 1 94.06 321 PRO B CA 1
ATOM 5825 C C . PRO B 1 321 ? -11.797 30.734 22.609 1 94.06 321 PRO B C 1
ATOM 5827 O O . PRO B 1 321 ? -12.07 29.688 23.219 1 94.06 321 PRO B O 1
ATOM 5830 N N . ASP B 1 322 ? -10.688 31.219 22.438 1 94 322 ASP B N 1
ATOM 5831 C CA . ASP B 1 322 ? -9.57 30.75 23.25 1 94 322 ASP B CA 1
ATOM 5832 C C . ASP B 1 322 ? -9.445 31.547 24.531 1 94 322 ASP B C 1
ATOM 5834 O O . ASP B 1 322 ? -9.422 32.781 24.5 1 94 322 ASP B O 1
ATOM 5838 N N . VAL B 1 323 ? -9.469 30.875 25.641 1 94.25 323 VAL B N 1
ATOM 5839 C CA . VAL B 1 323 ? -9.383 31.531 26.938 1 94.25 323 VAL B CA 1
ATOM 5840 C C . VAL B 1 323 ? -8.125 31.062 27.672 1 94.25 323 VAL B C 1
ATOM 5842 O O . VAL B 1 323 ? -7.918 29.875 27.875 1 94.25 323 VAL B O 1
ATOM 5845 N N . ASN B 1 324 ? -7.332 32 28.016 1 94.31 324 ASN B N 1
ATOM 5846 C CA . ASN B 1 324 ? -6.141 31.688 28.797 1 94.31 324 ASN B CA 1
ATOM 5847 C C . ASN B 1 324 ? -6.082 32.5 30.078 1 94.31 324 ASN B C 1
ATOM 5849 O O . ASN B 1 324 ? -6.699 33.562 30.172 1 94.31 324 ASN B O 1
ATOM 5853 N N . LEU B 1 325 ? -5.5 31.969 31.094 1 94.31 325 LEU B N 1
ATOM 5854 C CA . LEU B 1 325 ? -5.191 32.625 32.344 1 94.31 325 LEU B CA 1
ATOM 5855 C C . LEU B 1 325 ? -3.684 32.75 32.562 1 94.31 325 LEU B C 1
ATOM 5857 O O . LEU B 1 325 ? -2.959 31.75 32.438 1 94.31 325 LEU B O 1
ATOM 5861 N N . THR B 1 326 ? -3.232 33.969 32.781 1 93.56 326 THR B N 1
ATOM 5862 C CA . THR B 1 326 ? -1.804 34.188 33 1 93.56 326 THR B CA 1
ATOM 5863 C C . THR B 1 326 ? -1.556 34.938 34.281 1 93.56 326 THR B C 1
ATOM 5865 O O . THR B 1 326 ? -2.361 35.781 34.688 1 93.56 326 THR B O 1
ATOM 5868 N N . ALA B 1 327 ? -0.557 34.625 34.969 1 92.81 327 ALA B N 1
ATOM 5869 C CA . ALA B 1 327 ? -0.03 35.344 36.125 1 92.81 327 ALA B CA 1
ATOM 5870 C C . ALA B 1 327 ? 1.459 35.625 35.969 1 92.81 327 ALA B C 1
ATOM 5872 O O . ALA B 1 327 ? 2.209 34.781 35.469 1 92.81 327 ALA B O 1
ATOM 5873 N N . LEU B 1 328 ? 1.848 36.812 36.281 1 93.44 328 LEU B N 1
ATOM 5874 C CA . LEU B 1 328 ? 3.232 37.281 36.188 1 93.44 328 LEU B CA 1
ATOM 5875 C C . LEU B 1 328 ? 3.65 38 37.469 1 93.44 328 LEU B C 1
ATOM 5877 O O . LEU B 1 328 ? 2.883 38.812 38 1 93.44 328 LEU B O 1
ATOM 5881 N N . ILE B 1 329 ? 4.781 37.719 38.062 1 92.75 329 ILE B N 1
ATOM 5882 C CA . ILE B 1 329 ? 5.391 38.438 39.156 1 92.75 329 ILE B CA 1
ATOM 5883 C C . ILE B 1 329 ? 6.875 38.656 38.875 1 92.75 329 ILE B C 1
ATOM 5885 O O . ILE B 1 329 ? 7.539 37.812 38.281 1 92.75 329 ILE B O 1
ATOM 5889 N N . GLY B 1 330 ? 7.266 39.938 39.188 1 93.56 330 GLY B N 1
ATOM 5890 C CA . GLY B 1 330 ? 8.68 40.188 38.938 1 93.56 330 GLY B CA 1
ATOM 5891 C C . GLY B 1 330 ? 9.117 41.531 39.469 1 93.56 330 GLY B C 1
ATOM 5892 O O . GLY B 1 330 ? 8.477 42.125 40.375 1 93.56 330 GLY B O 1
ATOM 5893 N N . VAL B 1 331 ? 10.336 41.969 39.094 1 90.44 331 VAL B N 1
ATOM 5894 C CA . VAL B 1 331 ? 10.891 43.281 39.375 1 90.44 331 VAL B CA 1
ATOM 5895 C C . VAL B 1 331 ? 11.242 44 38.094 1 90.44 331 VAL B C 1
ATOM 5897 O O . VAL B 1 331 ? 11.641 43.344 37.094 1 90.44 331 VAL B O 1
ATOM 5900 N N . GLN B 1 332 ? 11.008 45.188 38.031 1 91.44 332 GLN B N 1
ATOM 5901 C CA . GLN B 1 332 ? 11.32 46.062 36.906 1 91.44 332 GLN B CA 1
ATOM 5902 C C . GLN B 1 332 ? 11.734 47.438 37.344 1 91.44 332 GLN B C 1
ATOM 5904 O O . GLN B 1 332 ? 11.164 48 38.281 1 91.44 332 GLN B O 1
ATOM 5909 N N . SER B 1 333 ? 12.758 48.062 36.656 1 88.19 333 SER B N 1
ATOM 5910 C CA . SER B 1 333 ? 13.188 49.438 37.031 1 88.19 333 SER B CA 1
ATOM 5911 C C . SER B 1 333 ? 13.875 50.125 35.875 1 88.19 333 SER B C 1
ATOM 5913 O O . SER B 1 333 ? 14.406 49.469 34.969 1 88.19 333 SER B O 1
ATOM 5915 N N . LEU B 1 334 ? 13.602 51.375 35.781 1 87.75 334 LEU B N 1
ATOM 5916 C CA . LEU B 1 334 ? 14.586 52.188 35.094 1 87.75 334 LEU B CA 1
ATOM 5917 C C . LEU B 1 334 ? 15.852 52.344 35.938 1 87.75 334 LEU B C 1
ATOM 5919 O O . LEU B 1 334 ? 15.781 52.719 37.125 1 87.75 334 LEU B O 1
ATOM 5923 N N . GLY B 1 335 ? 16.953 52.156 35.312 1 88.38 335 GLY B N 1
ATOM 5924 C CA . GLY B 1 335 ? 18.188 52.062 36.062 1 88.38 335 GLY B CA 1
ATOM 5925 C C . GLY B 1 335 ? 18.406 50.688 36.688 1 88.38 335 GLY B C 1
ATOM 5926 O O . GLY B 1 335 ? 17.594 50.25 37.5 1 88.38 335 GLY B O 1
ATOM 5927 N N . LEU B 1 336 ? 19.469 50.062 36.344 1 88.44 336 LEU B N 1
ATOM 5928 C CA . LEU B 1 336 ? 19.734 48.688 36.812 1 88.44 336 LEU B CA 1
ATOM 5929 C C . LEU B 1 336 ? 19.953 48.656 38.312 1 88.44 336 LEU B C 1
ATOM 5931 O O . LEU B 1 336 ? 19.625 47.688 39 1 88.44 336 LEU B O 1
ATOM 5935 N N . SER B 1 337 ? 20.453 49.75 38.875 1 88.38 337 SER B N 1
ATOM 5936 C CA . SER B 1 337 ? 20.734 49.844 40.312 1 88.38 337 SER B CA 1
ATOM 5937 C C . SER B 1 337 ? 19.438 49.844 41.125 1 88.38 337 SER B C 1
ATOM 5939 O O . SER B 1 337 ? 19.453 49.531 42.312 1 88.38 337 SER B O 1
ATOM 5941 N N . ASN B 1 338 ? 18.391 50.156 40.5 1 88.81 338 ASN B N 1
ATOM 5942 C CA . ASN B 1 338 ? 17.109 50.312 41.188 1 88.81 338 ASN B CA 1
ATOM 5943 C C . ASN B 1 338 ? 16.328 49 41.188 1 88.81 338 ASN B C 1
ATOM 5945 O O . ASN B 1 338 ? 15.25 48.906 41.75 1 88.81 338 ASN B O 1
ATOM 5949 N N . LEU B 1 339 ? 16.781 48 40.594 1 88.56 339 LEU B N 1
ATOM 5950 C CA . LEU B 1 339 ? 16.047 46.75 40.438 1 88.56 339 LEU B CA 1
ATOM 5951 C C . LEU B 1 339 ? 15.711 46.125 41.781 1 88.56 339 LEU B C 1
ATOM 5953 O O . LEU B 1 339 ? 14.664 45.5 41.938 1 88.56 339 LEU B O 1
ATOM 5957 N N . THR B 1 340 ? 16.609 46.281 42.812 1 88.06 340 THR B N 1
ATOM 5958 C CA . THR B 1 340 ? 16.422 45.625 44.125 1 88.06 340 THR B CA 1
ATOM 5959 C C . THR B 1 340 ? 15.859 46.625 45.125 1 88.06 340 THR B C 1
ATOM 5961 O O . THR B 1 340 ? 15.695 46.312 46.312 1 88.06 340 THR B O 1
ATOM 5964 N N . GLU B 1 341 ? 15.656 47.812 44.656 1 87.81 341 GLU B N 1
ATOM 5965 C CA . GLU B 1 341 ? 15.109 48.812 45.562 1 87.81 341 GLU B CA 1
ATOM 5966 C C . GLU B 1 341 ? 13.625 48.594 45.812 1 87.81 341 GLU B C 1
ATOM 5968 O O . GLU B 1 341 ? 12.938 47.969 45 1 87.81 341 GLU B O 1
ATOM 5973 N N . SER B 1 342 ? 13.195 49.156 46.969 1 88.75 342 SER B N 1
ATOM 5974 C CA . SER B 1 342 ? 11.781 49.062 47.312 1 88.75 342 SER B CA 1
ATOM 5975 C C . SER B 1 342 ? 10.922 49.75 46.25 1 88.75 342 SER B C 1
ATOM 5977 O O . SER B 1 342 ? 11.281 50.812 45.75 1 88.75 342 SER B O 1
ATOM 5979 N N . GLY B 1 343 ? 9.812 49 45.875 1 88.94 343 GLY B N 1
ATOM 5980 C CA . GLY B 1 343 ? 8.898 49.562 44.875 1 88.94 343 GLY B CA 1
ATOM 5981 C C . GLY B 1 343 ? 9.117 49.031 43.469 1 88.94 343 GLY B C 1
ATOM 5982 O O . GLY B 1 343 ? 8.328 49.281 42.562 1 88.94 343 GLY B O 1
ATOM 5983 N N . SER B 1 344 ? 10.078 48.219 43.25 1 89.94 344 SER B N 1
ATOM 5984 C CA . SER B 1 344 ? 10.406 47.75 41.906 1 89.94 344 SER B CA 1
ATOM 5985 C C . SER B 1 344 ? 9.586 46.5 41.562 1 89.94 344 SER B C 1
ATOM 5987 O O . SER B 1 344 ? 9.625 46.031 40.438 1 89.94 344 SER B O 1
ATOM 5989 N N . SER B 1 345 ? 8.852 45.938 42.531 1 90.94 345 SER B N 1
ATOM 5990 C CA . SER B 1 345 ? 8.016 44.781 42.25 1 90.94 345 SER B CA 1
ATOM 5991 C C . SER B 1 345 ? 6.871 45.125 41.312 1 90.94 345 SER B C 1
ATOM 5993 O O . SER B 1 345 ? 6.316 46.219 41.375 1 90.94 345 SER B O 1
ATOM 5995 N N . TYR B 1 346 ? 6.605 44.281 40.469 1 89.12 346 TYR B N 1
ATOM 5996 C CA . TYR B 1 346 ? 5.461 44.406 39.562 1 89.12 346 TYR B CA 1
ATOM 5997 C C . TYR B 1 346 ? 4.82 43.062 39.312 1 89.12 346 TYR B C 1
ATOM 5999 O O . TYR B 1 346 ? 5.398 42 39.656 1 89.12 346 TYR B O 1
ATOM 6007 N N . GLY B 1 347 ? 3.594 43.031 38.844 1 91.56 347 GLY B N 1
ATOM 6008 C CA . GLY B 1 347 ? 2.895 41.781 38.531 1 91.56 347 GLY B CA 1
ATOM 6009 C C . GLY B 1 347 ? 1.528 42 37.906 1 91.56 347 GLY B C 1
ATOM 6010 O O . GLY B 1 347 ? 1.077 43.156 37.781 1 91.56 347 GLY B O 1
ATOM 6011 N N . SER B 1 348 ? 1.028 41 37.406 1 92.88 348 SER B N 1
ATOM 6012 C CA . SER B 1 348 ? -0.328 41 36.875 1 92.88 348 SER B CA 1
ATOM 6013 C C . SER B 1 348 ? -0.94 39.594 36.875 1 92.88 348 SER B C 1
ATOM 6015 O O . SER B 1 348 ? -0.22 38.594 36.875 1 92.88 348 SER B O 1
ATOM 6017 N N . VAL B 1 349 ? -2.246 39.469 37.031 1 93.88 349 VAL B N 1
ATOM 6018 C CA . VAL B 1 349 ? -2.986 38.188 36.938 1 93.88 349 VAL B CA 1
ATOM 6019 C C . VAL B 1 349 ? -4.355 38.438 36.312 1 93.88 349 VAL B C 1
ATOM 6021 O O . VAL B 1 349 ? -4.992 39.469 36.562 1 93.88 349 VAL B O 1
ATOM 6024 N N . GLY B 1 350 ? -4.738 37.594 35.406 1 93.31 350 GLY B N 1
ATOM 6025 C CA . GLY B 1 350 ? -6.07 37.719 34.844 1 93.31 350 GLY B CA 1
ATOM 6026 C C . GLY B 1 350 ? -6.281 36.875 33.594 1 93.31 350 GLY B C 1
ATOM 6027 O O . GLY B 1 350 ? -5.32 36.375 33 1 93.31 350 GLY B O 1
ATOM 6028 N N . PRO B 1 351 ? -7.559 36.625 33.188 1 92.88 351 PRO B N 1
ATOM 6029 C CA . PRO B 1 351 ? -7.91 35.875 31.969 1 92.88 351 PRO B CA 1
ATOM 6030 C C . PRO B 1 351 ? -7.883 36.75 30.719 1 92.88 351 PRO B C 1
ATOM 6032 O O . PRO B 1 351 ? -8.031 37.969 30.812 1 92.88 351 PRO B O 1
ATOM 6035 N N . ALA B 1 352 ? -7.504 36.188 29.641 1 94.06 352 ALA B N 1
ATOM 6036 C CA . ALA B 1 352 ? -7.617 36.812 28.312 1 94.06 352 ALA B CA 1
ATOM 6037 C C . ALA B 1 352 ? -8.391 35.875 27.359 1 94.06 352 ALA B C 1
ATOM 6039 O O . ALA B 1 352 ? -8.273 34.656 27.438 1 94.06 352 ALA B O 1
ATOM 6040 N N . LEU B 1 353 ? -9.25 36.469 26.594 1 94.19 353 LEU B N 1
ATOM 6041 C CA . LEU B 1 353 ? -10.086 35.75 25.625 1 94.19 353 LEU B CA 1
ATOM 6042 C C . LEU B 1 353 ? -9.797 36.25 24.219 1 94.19 353 LEU B C 1
ATOM 6044 O O . LEU B 1 353 ? -9.641 37.438 23.984 1 94.19 353 LEU B O 1
ATOM 6048 N N . SER B 1 354 ? -9.609 35.375 23.266 1 93.94 354 SER B N 1
ATOM 6049 C CA . SER B 1 354 ? -9.477 35.656 21.844 1 93.94 354 SER B CA 1
ATOM 6050 C C . SER B 1 354 ? -10.469 34.844 21.016 1 93.94 354 SER B C 1
ATOM 6052 O O . SER B 1 354 ? -10.516 33.625 21.125 1 93.94 354 SER B O 1
ATOM 6054 N N . LEU B 1 355 ? -11.336 35.469 20.219 1 93.19 355 LEU B N 1
ATOM 6055 C CA . LEU B 1 355 ? -12.367 34.844 19.406 1 93.19 355 LEU B CA 1
ATOM 6056 C C . LEU B 1 355 ? -12.188 35.219 17.938 1 93.19 355 LEU B C 1
ATOM 6058 O O . LEU B 1 355 ? -12.398 36.375 17.547 1 93.19 355 LEU B O 1
ATOM 6062 N N . PRO B 1 356 ? -11.773 34.25 17.078 1 93.06 356 PRO B N 1
ATOM 6063 C CA . PRO B 1 356 ? -11.789 34.562 15.648 1 93.06 356 PRO B CA 1
ATOM 6064 C C . PRO B 1 356 ? -13.195 34.875 15.125 1 93.06 356 PRO B C 1
ATOM 6066 O O . PRO B 1 356 ? -14.102 34.062 15.297 1 93.06 356 PRO B O 1
ATOM 6069 N N . VAL B 1 357 ? -13.336 35.969 14.516 1 92.94 357 VAL B N 1
ATOM 6070 C CA . VAL B 1 357 ? -14.641 36.406 14.016 1 92.94 357 VAL B CA 1
ATOM 6071 C C . VAL B 1 357 ? -14.734 36.125 12.516 1 92.94 357 VAL B C 1
ATOM 6073 O O . VAL B 1 357 ? -15.766 35.656 12.031 1 92.94 357 VAL B O 1
ATOM 6076 N N . PHE B 1 358 ? -13.773 36.438 11.805 1 93.94 358 PHE B N 1
ATOM 6077 C CA . PHE B 1 358 ? -13.672 36.188 10.367 1 93.94 358 PHE B CA 1
ATOM 6078 C C . PHE B 1 358 ? -12.25 35.812 9.984 1 93.94 358 PHE B C 1
ATOM 6080 O O . PHE B 1 358 ? -11.297 36.531 10.289 1 93.94 358 PHE B O 1
ATOM 6087 N N . GLU B 1 359 ? -12.102 34.656 9.312 1 94.31 359 GLU B N 1
ATOM 6088 C CA . GLU B 1 359 ? -10.773 34.156 9 1 94.31 359 GLU B CA 1
ATOM 6089 C C . GLU B 1 359 ? -10.664 33.781 7.527 1 94.31 359 GLU B C 1
ATOM 6091 O O . GLU B 1 359 ? -9.82 32.938 7.152 1 94.31 359 GLU B O 1
ATOM 6096 N N . GLY B 1 360 ? -11.602 34.219 6.645 1 94.31 360 GLY B N 1
ATOM 6097 C CA . GLY B 1 360 ? -11.516 34.062 5.199 1 94.31 360 GLY B CA 1
ATOM 6098 C C . GLY B 1 360 ? -11.562 32.625 4.738 1 94.31 360 GLY B C 1
ATOM 6099 O O . GLY B 1 360 ? -11.109 32.312 3.637 1 94.31 360 GLY B O 1
ATOM 6100 N N . GLY B 1 361 ? -11.977 31.703 5.539 1 95.88 361 GLY B N 1
ATOM 6101 C CA . GLY B 1 361 ? -12.086 30.297 5.16 1 95.88 361 GLY B CA 1
ATOM 6102 C C . GLY B 1 361 ? -11.023 29.422 5.801 1 95.88 361 GLY B C 1
ATOM 6103 O O . GLY B 1 361 ? -11.016 28.203 5.605 1 95.88 361 GLY B O 1
ATOM 6104 N N . ARG B 1 362 ? -10.047 29.969 6.57 1 96.25 362 ARG B N 1
ATOM 6105 C CA . ARG B 1 362 ? -8.984 29.203 7.207 1 96.25 362 ARG B CA 1
ATOM 6106 C C . ARG B 1 362 ? -9.555 28.156 8.156 1 96.25 362 ARG B C 1
ATOM 6108 O O . ARG B 1 362 ? -9.188 26.984 8.094 1 96.25 362 ARG B O 1
ATOM 6115 N N . LEU B 1 363 ? -10.555 28.594 9.008 1 96.81 363 LEU B N 1
ATOM 6116 C CA . LEU B 1 363 ? -11.141 27.672 9.992 1 96.81 363 LEU B CA 1
ATOM 6117 C C . LEU B 1 363 ? -12.016 26.641 9.312 1 96.81 363 LEU B C 1
ATOM 6119 O O . LEU B 1 363 ? -11.938 25.453 9.633 1 96.81 363 LEU B O 1
ATOM 6123 N N . SER B 1 364 ? -12.875 27.125 8.336 1 97.25 364 SER B N 1
ATOM 6124 C CA . SER B 1 364 ? -13.727 26.188 7.609 1 97.25 364 SER B CA 1
ATOM 6125 C C . SER B 1 364 ? -12.898 25.172 6.832 1 97.25 364 SER B C 1
ATOM 6127 O O . SER B 1 364 ? -13.234 23.984 6.805 1 97.25 364 SER B O 1
ATOM 6129 N N . GLY B 1 365 ? -11.836 25.609 6.148 1 97.75 365 GLY B N 1
ATOM 6130 C CA . GLY B 1 365 ? -10.93 24.703 5.461 1 97.75 365 GLY B CA 1
ATOM 6131 C C . GLY B 1 365 ? -10.281 23.688 6.387 1 97.75 365 GLY B C 1
ATOM 6132 O O . GLY B 1 365 ? -10.133 22.516 6.035 1 97.75 365 GLY B O 1
ATOM 6133 N N . GLY B 1 366 ? -9.844 24.203 7.586 1 97.75 366 GLY B N 1
ATOM 6134 C CA . GLY B 1 366 ? -9.273 23.297 8.57 1 97.75 366 GLY B CA 1
ATOM 6135 C C . GLY B 1 366 ? -10.242 22.219 9.023 1 97.75 366 GLY B C 1
ATOM 6136 O O . GLY B 1 366 ? -9.867 21.047 9.156 1 97.75 366 GLY B O 1
ATOM 6137 N N . TYR B 1 367 ? -11.5 22.594 9.273 1 98 367 TYR B N 1
ATOM 6138 C CA . TYR B 1 367 ? -12.547 21.656 9.672 1 98 367 TYR B CA 1
ATOM 6139 C C . TYR B 1 367 ? -12.812 20.641 8.562 1 98 367 TYR B C 1
ATOM 6141 O O . TYR B 1 367 ? -12.906 19.438 8.82 1 98 367 TYR B O 1
ATOM 6149 N N . ARG B 1 368 ? -12.922 21.094 7.293 1 98.31 368 ARG B N 1
ATOM 6150 C CA . ARG B 1 368 ? -13.141 20.203 6.152 1 98.31 368 ARG B CA 1
ATOM 6151 C C . ARG B 1 368 ? -11.977 19.234 5.965 1 98.31 368 ARG B C 1
ATOM 6153 O O . ARG B 1 368 ? -12.172 18.078 5.609 1 98.31 368 ARG B O 1
ATOM 6160 N N . GLN B 1 369 ? -10.719 19.688 6.176 1 98.31 369 GLN B N 1
ATOM 6161 C CA . GLN B 1 369 ? -9.531 18.844 6.09 1 98.31 369 GLN B CA 1
ATOM 6162 C C . GLN B 1 369 ? -9.578 17.734 7.133 1 98.31 369 GLN B C 1
ATOM 6164 O O . GLN B 1 369 ? -9.266 16.578 6.828 1 98.31 369 GLN B O 1
ATOM 6169 N N . ALA B 1 370 ? -9.93 18.109 8.359 1 98.38 370 ALA B N 1
ATOM 6170 C CA . ALA B 1 370 ? -10.039 17.109 9.422 1 98.38 370 ALA B CA 1
ATOM 6171 C C . ALA B 1 370 ? -11.102 16.078 9.094 1 98.38 370 ALA B C 1
ATOM 6173 O O . ALA B 1 370 ? -10.883 14.875 9.289 1 98.38 370 ALA B O 1
ATOM 6174 N N . ARG B 1 371 ? -12.297 16.531 8.594 1 98.5 371 ARG B N 1
ATOM 6175 C CA . ARG B 1 371 ? -13.359 15.617 8.195 1 98.5 371 ARG B CA 1
ATOM 6176 C C . ARG B 1 371 ? -12.898 14.688 7.078 1 98.5 371 ARG B C 1
ATOM 6178 O O . ARG B 1 371 ? -13.18 13.484 7.109 1 98.5 371 ARG B O 1
ATOM 6185 N N . ALA B 1 372 ? -12.195 15.219 6.105 1 98.62 372 ALA B N 1
ATOM 6186 C CA . ALA B 1 372 ? -11.664 14.406 5.02 1 98.62 372 ALA B CA 1
ATOM 6187 C C . ALA B 1 372 ? -10.68 13.367 5.543 1 98.62 372 ALA B C 1
ATOM 6189 O O . ALA B 1 372 ? -10.648 12.234 5.066 1 98.62 372 ALA B O 1
ATOM 6190 N N . GLY B 1 373 ? -9.852 13.773 6.535 1 98.5 373 GLY B N 1
ATOM 6191 C CA . GLY B 1 373 ? -8.953 12.836 7.172 1 98.5 373 GLY B CA 1
ATOM 6192 C C . GLY B 1 373 ? -9.672 11.672 7.832 1 98.5 373 GLY B C 1
ATOM 6193 O O . GLY B 1 373 ? -9.234 10.523 7.719 1 98.5 373 GLY B O 1
ATOM 6194 N N . TYR B 1 374 ? -10.766 11.93 8.516 1 98.69 374 TYR B N 1
ATOM 6195 C CA . TYR B 1 374 ? -11.586 10.891 9.125 1 98.69 374 TYR B CA 1
ATOM 6196 C C . TYR B 1 374 ? -12.188 9.977 8.062 1 98.69 374 TYR B C 1
ATOM 6198 O O . TYR B 1 374 ? -12.141 8.75 8.188 1 98.69 374 TYR B O 1
ATOM 6206 N N . ASP B 1 375 ? -12.734 10.555 6.977 1 98.62 375 ASP B N 1
ATOM 6207 C CA . ASP B 1 375 ? -13.312 9.766 5.891 1 98.62 375 ASP B CA 1
ATOM 6208 C C . ASP B 1 375 ? -12.273 8.812 5.297 1 98.62 375 ASP B C 1
ATOM 6210 O O . ASP B 1 375 ? -12.586 7.652 5.02 1 98.62 375 ASP B O 1
ATOM 6214 N N . ALA B 1 376 ? -11.023 9.297 5.098 1 98.44 376 ALA B N 1
ATOM 6215 C CA . ALA B 1 376 ? -9.938 8.469 4.578 1 98.44 376 ALA B CA 1
ATOM 6216 C C . ALA B 1 376 ? -9.617 7.324 5.531 1 98.44 376 ALA B C 1
ATOM 6218 O O . ALA B 1 376 ? -9.383 6.191 5.098 1 98.44 376 ALA B O 1
ATOM 6219 N N . ALA B 1 377 ? -9.578 7.605 6.828 1 98.44 377 ALA B N 1
ATOM 6220 C CA . ALA B 1 377 ? -9.273 6.586 7.828 1 98.44 377 ALA B CA 1
ATOM 6221 C C . ALA B 1 377 ? -10.352 5.504 7.852 1 98.44 377 ALA B C 1
ATOM 6223 O O . ALA B 1 377 ? -10.039 4.316 7.988 1 98.44 377 ALA B O 1
ATOM 6224 N N . VAL B 1 378 ? -11.617 5.902 7.707 1 98.31 378 VAL B N 1
ATOM 6225 C CA . VAL B 1 378 ? -12.719 4.945 7.668 1 98.31 378 VAL B CA 1
ATOM 6226 C C . VAL B 1 378 ? -12.594 4.07 6.422 1 98.31 378 VAL B C 1
ATOM 6228 O O . VAL B 1 378 ? -12.758 2.85 6.496 1 98.31 378 VAL B O 1
ATOM 6231 N N . ALA B 1 379 ? -12.281 4.668 5.277 1 98.25 379 ALA B N 1
ATOM 6232 C CA . ALA B 1 379 ? -12.078 3.904 4.047 1 98.25 379 ALA B CA 1
ATOM 6233 C C . ALA B 1 379 ? -10.945 2.896 4.203 1 98.25 379 ALA B C 1
ATOM 6235 O O . ALA B 1 379 ? -11.039 1.763 3.729 1 98.25 379 ALA B O 1
ATOM 6236 N N . GLU B 1 380 ? -9.875 3.258 4.879 1 98 380 GLU B N 1
ATOM 6237 C CA . GLU B 1 380 ? -8.742 2.367 5.129 1 98 380 GLU B CA 1
ATOM 6238 C C . GLU B 1 380 ? -9.141 1.21 6.039 1 98 380 GLU B C 1
ATOM 6240 O O . GLU B 1 380 ? -8.719 0.072 5.824 1 98 380 GLU B O 1
ATOM 6245 N N . TYR B 1 381 ? -9.953 1.495 7.09 1 98.12 381 TYR B N 1
ATOM 6246 C CA . TYR B 1 381 ? -10.492 0.437 7.938 1 98.12 381 TYR B CA 1
ATOM 6247 C C . TYR B 1 381 ? -11.289 -0.565 7.117 1 98.12 381 TYR B C 1
ATOM 6249 O O . TYR B 1 381 ? -11.094 -1.776 7.238 1 98.12 381 TYR B O 1
ATOM 6257 N N . ASP B 1 382 ? -12.172 -0.074 6.27 1 97.88 382 ASP B N 1
ATOM 6258 C CA . ASP B 1 382 ? -13.023 -0.926 5.453 1 97.88 382 ASP B CA 1
ATOM 6259 C C . ASP B 1 382 ? -12.195 -1.797 4.512 1 97.88 382 ASP B C 1
ATOM 6261 O O . ASP B 1 382 ? -12.477 -2.986 4.348 1 97.88 382 ASP B O 1
ATOM 6265 N N . ALA B 1 383 ? -11.195 -1.216 3.887 1 97.62 383 ALA B N 1
ATOM 6266 C CA . ALA B 1 383 ? -10.305 -1.958 3 1 97.62 383 ALA B CA 1
ATOM 6267 C C . ALA B 1 383 ? -9.562 -3.057 3.758 1 97.62 383 ALA B C 1
ATOM 6269 O O . ALA B 1 383 ? -9.422 -4.176 3.262 1 97.62 383 ALA B O 1
ATOM 6270 N N . THR B 1 384 ? -9.094 -2.711 4.961 1 97.56 384 THR B N 1
ATOM 6271 C CA . THR B 1 384 ? -8.367 -3.67 5.789 1 97.56 384 THR B CA 1
ATOM 6272 C C . THR B 1 384 ? -9.266 -4.84 6.18 1 97.56 384 THR B C 1
ATOM 6274 O O . THR B 1 384 ? -8.852 -5.996 6.117 1 97.56 384 THR B O 1
ATOM 6277 N N . LEU B 1 385 ? -10.492 -4.531 6.539 1 96.56 385 LEU B N 1
ATOM 6278 C CA . LEU B 1 385 ? -11.453 -5.555 6.922 1 96.56 385 LEU B CA 1
ATOM 6279 C C . LEU B 1 385 ? -11.758 -6.484 5.75 1 96.56 385 LEU B C 1
ATOM 6281 O O . LEU B 1 385 ? -11.75 -7.707 5.902 1 96.56 385 LEU B O 1
ATOM 6285 N N . THR B 1 386 ? -12.016 -5.938 4.598 1 96.62 386 THR B N 1
ATOM 6286 C CA . THR B 1 386 ? -12.305 -6.711 3.395 1 96.62 386 THR B CA 1
ATOM 6287 C C . THR B 1 386 ? -11.133 -7.617 3.033 1 96.62 386 THR B C 1
ATOM 6289 O O . THR B 1 386 ? -11.32 -8.797 2.738 1 96.62 386 THR B O 1
ATOM 6292 N N . ARG B 1 387 ? -9.922 -7.094 3.104 1 96.88 387 ARG B N 1
ATOM 6293 C CA . ARG B 1 387 ? -8.719 -7.871 2.814 1 96.88 387 ARG B CA 1
ATOM 6294 C C . ARG B 1 387 ? -8.547 -9.008 3.814 1 96.88 387 ARG B C 1
ATOM 6296 O O . ARG B 1 387 ? -8.18 -10.125 3.438 1 96.88 387 ARG B O 1
ATOM 6303 N N . ALA B 1 388 ? -8.805 -8.719 5.035 1 96.88 388 ALA B N 1
ATOM 6304 C CA . ALA B 1 388 ? -8.68 -9.734 6.074 1 96.88 388 ALA B CA 1
ATOM 6305 C C . ALA B 1 388 ? -9.625 -10.906 5.82 1 96.88 388 ALA B C 1
ATOM 6307 O O . ALA B 1 388 ? -9.234 -12.07 5.926 1 96.88 388 ALA B O 1
ATOM 6308 N N . LEU B 1 389 ? -10.852 -10.633 5.477 1 96.5 389 LEU B N 1
ATOM 6309 C CA . LEU B 1 389 ? -11.828 -11.68 5.203 1 96.5 389 LEU B CA 1
ATOM 6310 C C . LEU B 1 389 ? -11.422 -12.5 3.984 1 96.5 389 LEU B C 1
ATOM 6312 O O . LEU B 1 389 ? -11.57 -13.727 3.975 1 96.5 389 LEU B O 1
ATOM 6316 N N . ARG B 1 390 ? -10.891 -11.875 2.984 1 97.5 390 ARG B N 1
ATOM 6317 C CA . ARG B 1 390 ? -10.398 -12.586 1.813 1 97.5 390 ARG B CA 1
ATOM 6318 C C . ARG B 1 390 ? -9.266 -13.539 2.189 1 97.5 390 ARG B C 1
ATOM 6320 O O . ARG B 1 390 ? -9.234 -14.68 1.73 1 97.5 390 ARG B O 1
ATOM 6327 N N . GLU B 1 391 ? -8.375 -13.023 3.035 1 97.56 391 GLU B N 1
ATOM 6328 C CA . GLU B 1 391 ? -7.23 -13.844 3.432 1 97.56 391 GLU B CA 1
ATOM 6329 C C . GLU B 1 391 ? -7.684 -15.102 4.164 1 97.56 391 GLU B C 1
ATOM 6331 O O . GLU B 1 391 ? -7.141 -16.188 3.938 1 97.56 391 GLU B O 1
ATOM 6336 N N . VAL B 1 392 ? -8.656 -15 4.992 1 96.5 392 VAL B N 1
ATOM 6337 C CA . VAL B 1 392 ? -9.195 -16.172 5.676 1 96.5 392 VAL B CA 1
ATOM 6338 C C . VAL B 1 392 ? -9.859 -17.094 4.66 1 96.5 392 VAL B C 1
ATOM 6340 O O . VAL B 1 392 ? -9.617 -18.312 4.664 1 96.5 392 VAL B O 1
ATOM 6343 N N . ALA B 1 393 ? -10.695 -16.531 3.787 1 96.75 393 ALA B N 1
ATOM 6344 C CA . ALA B 1 393 ? -11.391 -17.328 2.775 1 96.75 393 ALA B CA 1
ATOM 6345 C C . ALA B 1 393 ? -10.398 -18.062 1.882 1 96.75 393 ALA B C 1
ATOM 6347 O O . ALA B 1 393 ? -10.594 -19.234 1.558 1 96.75 393 ALA B O 1
ATOM 6348 N N . ASP B 1 394 ? -9.312 -17.391 1.499 1 97.88 394 ASP B N 1
ATOM 6349 C CA . ASP B 1 394 ? -8.289 -18 0.656 1 97.88 394 ASP B CA 1
ATOM 6350 C C . ASP B 1 394 ? -7.621 -19.172 1.363 1 97.88 394 ASP B C 1
ATOM 6352 O O . ASP B 1 394 ? -7.469 -20.25 0.779 1 97.88 394 ASP B O 1
ATOM 6356 N N . ALA B 1 395 ? -7.238 -18.922 2.6 1 95.75 395 ALA B N 1
ATOM 6357 C CA . ALA B 1 395 ? -6.574 -19.984 3.355 1 95.75 395 ALA B CA 1
ATOM 6358 C C . ALA B 1 395 ? -7.496 -21.188 3.541 1 95.75 395 ALA B C 1
ATOM 6360 O O . ALA B 1 395 ? -7.082 -22.328 3.354 1 95.75 395 ALA B O 1
ATOM 6361 N N . ALA B 1 396 ? -8.727 -20.953 3.855 1 94.25 396 ALA B N 1
ATOM 6362 C CA . ALA B 1 396 ? -9.703 -22.031 4.039 1 94.25 396 ALA B CA 1
ATOM 6363 C C . ALA B 1 396 ? -9.953 -22.781 2.732 1 94.25 396 ALA B C 1
ATOM 6365 O O . ALA B 1 396 ? -9.984 -24.016 2.709 1 94.25 396 ALA B O 1
ATOM 6366 N N . THR B 1 397 ? -10.117 -22.031 1.669 1 96.38 397 THR B N 1
ATOM 6367 C CA . THR B 1 397 ? -10.312 -22.609 0.346 1 96.38 397 THR B CA 1
ATOM 6368 C C . THR B 1 397 ? -9.148 -23.531 -0.019 1 96.38 397 THR B C 1
ATOM 6370 O O . THR B 1 397 ? -9.359 -24.672 -0.447 1 96.38 397 THR B O 1
ATOM 6373 N N . SER B 1 398 ? -7.965 -23.094 0.189 1 97.12 398 SER B N 1
ATOM 6374 C CA . SER B 1 398 ? -6.777 -23.844 -0.191 1 97.12 398 SER B CA 1
ATOM 6375 C C . SER B 1 398 ? -6.602 -25.078 0.69 1 97.12 398 SER B C 1
ATOM 6377 O O . SER B 1 398 ? -6.188 -26.141 0.213 1 97.12 398 SER B O 1
ATOM 6379 N N . GLN B 1 399 ? -6.887 -25 1.963 1 94.19 399 GLN B N 1
ATOM 6380 C CA . GLN B 1 399 ? -6.816 -26.156 2.848 1 94.19 399 GLN B CA 1
ATOM 6381 C C . GLN B 1 399 ? -7.824 -27.219 2.434 1 94.19 399 GLN B C 1
ATOM 6383 O O . GLN B 1 399 ? -7.504 -28.422 2.416 1 94.19 399 GLN B O 1
ATOM 6388 N N . THR B 1 400 ? -9.008 -26.812 2.1 1 94.06 400 THR B N 1
ATOM 6389 C CA . THR B 1 400 ? -10.023 -27.75 1.645 1 94.06 400 THR B CA 1
ATOM 6390 C C . THR B 1 400 ? -9.602 -28.406 0.335 1 94.06 400 THR B C 1
ATOM 6392 O O . THR B 1 400 ? -9.703 -29.625 0.187 1 94.06 400 THR B O 1
ATOM 6395 N N . ALA B 1 401 ? -9.086 -27.609 -0.553 1 96.38 401 ALA B N 1
ATOM 6396 C CA . ALA B 1 401 ? -8.664 -28.109 -1.858 1 96.38 401 ALA B CA 1
ATOM 6397 C C . ALA B 1 401 ? -7.496 -29.078 -1.72 1 96.38 401 ALA B C 1
ATOM 6399 O O . ALA B 1 401 ? -7.363 -30.031 -2.504 1 96.38 401 ALA B O 1
ATOM 6400 N N . LEU B 1 402 ? -6.652 -28.891 -0.706 1 96.44 402 LEU B N 1
ATOM 6401 C CA . LEU B 1 402 ? -5.453 -29.703 -0.513 1 96.44 402 LEU B CA 1
ATOM 6402 C C . LEU B 1 402 ? -5.82 -31.172 -0.301 1 96.44 402 LEU B C 1
ATOM 6404 O O . LEU B 1 402 ? -5.129 -32.062 -0.796 1 96.44 402 LEU B O 1
ATOM 6408 N N . ALA B 1 403 ? -6.906 -31.469 0.38 1 94.56 403 ALA B N 1
ATOM 6409 C CA . ALA B 1 403 ? -7.316 -32.844 0.651 1 94.56 403 ALA B CA 1
ATOM 6410 C C . ALA B 1 403 ? -7.602 -33.594 -0.645 1 94.56 403 ALA B C 1
ATOM 6412 O O . ALA B 1 403 ? -7.098 -34.719 -0.851 1 94.56 403 ALA B O 1
ATOM 6413 N N . THR B 1 404 ? -8.344 -32.969 -1.489 1 96.75 404 THR B N 1
ATOM 6414 C CA . THR B 1 404 ? -8.672 -33.594 -2.766 1 96.75 404 THR B CA 1
ATOM 6415 C C . THR B 1 404 ? -7.422 -33.75 -3.627 1 96.75 404 THR B C 1
ATOM 6417 O O . THR B 1 404 ? -7.191 -34.812 -4.207 1 96.75 404 THR B O 1
ATOM 6420 N N . ARG B 1 405 ? -6.594 -32.781 -3.703 1 97.88 405 ARG B N 1
ATOM 6421 C CA . ARG B 1 405 ? -5.375 -32.812 -4.508 1 97.88 405 ARG B CA 1
ATOM 6422 C C . ARG B 1 405 ? -4.43 -33.906 -4.02 1 97.88 405 ARG B C 1
ATOM 6424 O O . ARG B 1 405 ? -3.875 -34.656 -4.824 1 97.88 405 ARG B O 1
ATOM 6431 N N . LEU B 1 406 ? -4.301 -34.031 -2.703 1 97.12 406 LEU B N 1
ATOM 6432 C CA . LEU B 1 406 ? -3.412 -35.031 -2.121 1 97.12 406 LEU B CA 1
ATOM 6433 C C . LEU B 1 406 ? -3.947 -36.438 -2.355 1 97.12 406 LEU B C 1
ATOM 6435 O O . LEU B 1 406 ? -3.184 -37.344 -2.674 1 97.12 406 LEU B O 1
ATOM 6439 N N . ARG B 1 407 ? -5.258 -36.625 -2.244 1 97.94 407 ARG B N 1
ATOM 6440 C CA . ARG B 1 407 ? -5.871 -37.938 -2.484 1 97.94 407 ARG B CA 1
ATOM 6441 C C . ARG B 1 407 ? -5.617 -38.406 -3.912 1 97.94 407 ARG B C 1
ATOM 6443 O O . ARG B 1 407 ? -5.172 -39.531 -4.133 1 97.94 407 ARG B O 1
ATOM 6450 N N . GLU B 1 408 ? -5.844 -37.469 -4.844 1 98.69 408 GLU B N 1
ATOM 6451 C CA . GLU B 1 408 ? -5.625 -37.812 -6.246 1 98.69 408 GLU B CA 1
ATOM 6452 C C . GLU B 1 408 ? -4.145 -38.062 -6.535 1 98.69 408 GLU B C 1
ATOM 6454 O O . GLU B 1 408 ? -3.785 -38.969 -7.266 1 98.69 408 GLU B O 1
ATOM 6459 N N . ALA B 1 409 ? -3.275 -37.25 -5.945 1 98.56 409 ALA B N 1
ATOM 6460 C CA . ALA B 1 409 ? -1.835 -37.375 -6.156 1 98.56 409 ALA B CA 1
ATOM 6461 C C . ALA B 1 409 ? -1.316 -38.688 -5.605 1 98.56 409 ALA B C 1
ATOM 6463 O O . ALA B 1 409 ? -0.493 -39.375 -6.238 1 98.56 409 ALA B O 1
ATOM 6464 N N . ARG B 1 410 ? -1.788 -39.156 -4.469 1 98.62 410 ARG B N 1
ATOM 6465 C CA . ARG B 1 410 ? -1.361 -40.406 -3.857 1 98.62 410 ARG B CA 1
ATOM 6466 C C . ARG B 1 410 ? -1.873 -41.625 -4.652 1 98.62 410 ARG B C 1
ATOM 6468 O O . ARG B 1 410 ? -1.172 -42.625 -4.789 1 98.62 410 ARG B O 1
ATOM 6475 N N . ALA B 1 411 ? -3.102 -41.5 -5.133 1 98.62 411 ALA B N 1
ATOM 6476 C CA . ALA B 1 411 ? -3.619 -42.531 -5.996 1 98.62 411 ALA B CA 1
ATOM 6477 C C . ALA B 1 411 ? -2.758 -42.719 -7.246 1 98.62 411 ALA B C 1
ATOM 6479 O O . ALA B 1 411 ? -2.445 -43.812 -7.652 1 98.62 411 ALA B O 1
ATOM 6480 N N . ALA B 1 412 ? -2.326 -41.594 -7.844 1 98.69 412 ALA B N 1
ATOM 6481 C CA . ALA B 1 412 ? -1.46 -41.625 -9.023 1 98.69 412 ALA B CA 1
ATOM 6482 C C . ALA B 1 412 ? -0.1 -42.219 -8.688 1 98.69 412 ALA B C 1
ATOM 6484 O O . ALA B 1 412 ? 0.469 -42.969 -9.484 1 98.69 412 ALA B O 1
ATOM 6485 N N . LEU B 1 413 ? 0.427 -41.906 -7.547 1 98.69 413 LEU B N 1
ATOM 6486 C CA . LEU B 1 413 ? 1.728 -42.406 -7.121 1 98.69 413 LEU B CA 1
ATOM 6487 C C . LEU B 1 413 ? 1.693 -43.938 -6.945 1 98.69 413 LEU B C 1
ATOM 6489 O O . LEU B 1 413 ? 2.604 -44.625 -7.391 1 98.69 413 LEU B O 1
ATOM 6493 N N . GLU B 1 414 ? 0.669 -44.469 -6.336 1 98.69 414 GLU B N 1
ATOM 6494 C CA . GLU B 1 414 ? 0.539 -45.906 -6.117 1 98.69 414 GLU B CA 1
ATOM 6495 C C . GLU B 1 414 ? 0.582 -46.656 -7.441 1 98.69 414 GLU B C 1
ATOM 6497 O O . GLU B 1 414 ? 1.323 -47.656 -7.574 1 98.69 414 GLU B O 1
ATOM 6502 N N . GLU B 1 415 ? -0.216 -46.188 -8.352 1 98.62 415 GLU B N 1
ATOM 6503 C CA . GLU B 1 415 ? -0.246 -46.812 -9.664 1 98.62 415 GLU B CA 1
ATOM 6504 C C . GLU B 1 415 ? 1.099 -46.688 -10.375 1 98.62 415 GLU B C 1
ATOM 6506 O O . GLU B 1 415 ? 1.532 -47.594 -11.062 1 98.62 415 GLU B O 1
ATOM 6511 N N . SER B 1 416 ? 1.781 -45.531 -10.242 1 98.5 416 SER B N 1
ATOM 6512 C CA . SER B 1 416 ? 3.064 -45.312 -10.898 1 98.5 416 SER B CA 1
ATOM 6513 C C . SER B 1 416 ? 4.152 -46.219 -10.312 1 98.5 416 SER B C 1
ATOM 6515 O O . SER B 1 416 ? 5.059 -46.656 -11.031 1 98.5 416 SER B O 1
ATOM 6517 N N . GLU B 1 417 ? 4.129 -46.469 -9.031 1 98.44 417 GLU B N 1
ATOM 6518 C CA . GLU B 1 417 ? 5.066 -47.375 -8.383 1 98.44 417 GLU B CA 1
ATOM 6519 C C . GLU B 1 417 ? 4.918 -48.781 -8.922 1 98.44 417 GLU B C 1
ATOM 6521 O O . GLU B 1 417 ? 5.914 -49.438 -9.227 1 98.44 417 GLU B O 1
ATOM 6526 N N . ALA B 1 418 ? 3.674 -49.219 -9.039 1 98.56 418 ALA B N 1
ATOM 6527 C CA . ALA B 1 418 ? 3.408 -50.531 -9.586 1 98.56 418 ALA B CA 1
ATOM 6528 C C . ALA B 1 418 ? 3.869 -50.656 -11.039 1 98.56 418 ALA B C 1
ATOM 6530 O O . ALA B 1 418 ? 4.461 -51.656 -11.445 1 98.56 418 ALA B O 1
ATOM 6531 N N . ALA B 1 419 ? 3.594 -49.594 -11.789 1 98.44 419 ALA B N 1
ATOM 6532 C CA . ALA B 1 419 ? 3.996 -49.562 -13.195 1 98.44 419 ALA B CA 1
ATOM 6533 C C . ALA B 1 419 ? 5.512 -49.688 -13.336 1 98.44 419 ALA B C 1
ATOM 6535 O O . ALA B 1 419 ? 6 -50.469 -14.164 1 98.44 419 ALA B O 1
ATOM 6536 N N . TYR B 1 420 ? 6.238 -49 -12.594 1 98.06 420 TYR B N 1
ATOM 6537 C CA . TYR B 1 420 ? 7.695 -49.031 -12.648 1 98.06 420 TYR B CA 1
ATOM 6538 C C . TYR B 1 420 ? 8.234 -50.375 -12.266 1 98.06 420 TYR B C 1
ATOM 6540 O O . TYR B 1 420 ? 9.133 -50.906 -12.93 1 98.06 420 TYR B O 1
ATOM 6548 N N . ALA B 1 421 ? 7.723 -51 -11.211 1 98.12 421 ALA B N 1
ATOM 6549 C CA . ALA B 1 421 ? 8.172 -52.312 -10.758 1 98.12 421 ALA B CA 1
ATOM 6550 C C . ALA B 1 421 ? 7.984 -53.344 -11.844 1 98.12 421 ALA B C 1
ATOM 6552 O O . ALA B 1 421 ? 8.891 -54.156 -12.117 1 98.12 421 ALA B O 1
ATOM 6553 N N . ILE B 1 422 ? 6.84 -53.281 -12.461 1 98.38 422 ILE B N 1
ATOM 6554 C CA . ILE B 1 422 ? 6.527 -54.281 -13.492 1 98.38 422 ILE B CA 1
ATOM 6555 C C . ILE B 1 422 ? 7.383 -54.031 -14.727 1 98.38 422 ILE B C 1
ATOM 6557 O O . ILE B 1 422 ? 7.91 -54.969 -15.328 1 98.38 422 ILE B O 1
ATOM 6561 N N . ALA B 1 423 ? 7.555 -52.719 -15.109 1 97.62 423 ALA B N 1
ATOM 6562 C CA . ALA B 1 423 ? 8.367 -52.375 -16.266 1 97.62 423 ALA B CA 1
ATOM 6563 C C . ALA B 1 423 ? 9.812 -52.844 -16.078 1 97.62 423 ALA B C 1
ATOM 6565 O O . ALA B 1 423 ? 10.445 -53.344 -17 1 97.62 423 ALA B O 1
ATOM 6566 N N . ARG B 1 424 ? 10.344 -52.688 -14.969 1 96.81 424 ARG B N 1
ATOM 6567 C CA . ARG B 1 424 ? 11.711 -53.125 -14.656 1 96.81 424 ARG B CA 1
ATOM 6568 C C . ARG B 1 424 ? 11.852 -54.625 -14.75 1 96.81 424 ARG B C 1
ATOM 6570 O O . ARG B 1 424 ? 12.812 -55.156 -15.328 1 96.81 424 ARG B O 1
ATOM 6577 N N . GLN B 1 425 ? 10.922 -55.344 -14.211 1 97.06 425 GLN B N 1
ATOM 6578 C CA . GLN B 1 425 ? 10.945 -56.812 -14.258 1 97.06 425 GLN B CA 1
ATOM 6579 C C . GLN B 1 425 ? 10.891 -57.312 -15.695 1 97.06 425 GLN B C 1
ATOM 6581 O O . GLN B 1 425 ? 11.617 -58.25 -16.047 1 97.06 425 GLN B O 1
ATOM 6586 N N . ARG B 1 426 ? 10.039 -56.75 -16.453 1 97.06 426 ARG B N 1
ATOM 6587 C CA . ARG B 1 426 ? 9.906 -57.156 -17.844 1 97.06 426 ARG B CA 1
ATOM 6588 C C . ARG B 1 426 ? 11.188 -56.875 -18.625 1 97.06 426 ARG B C 1
ATOM 6590 O O . ARG B 1 426 ? 11.586 -57.656 -19.484 1 97.06 426 ARG B O 1
ATOM 6597 N N . TYR B 1 427 ? 11.836 -55.781 -18.375 1 96.31 427 TYR B N 1
ATOM 6598 C CA . TYR B 1 427 ? 13.094 -55.438 -19.031 1 96.31 427 TYR B CA 1
ATOM 6599 C C . TYR B 1 427 ? 14.195 -56.406 -18.656 1 96.31 427 TYR B C 1
ATOM 6601 O O . TYR B 1 427 ? 14.953 -56.875 -19.516 1 96.31 427 TYR B O 1
ATOM 6609 N N . GLU B 1 428 ? 14.203 -56.688 -17.391 1 94.38 428 GLU B N 1
ATOM 6610 C CA . GLU B 1 428 ? 15.172 -57.656 -16.906 1 94.38 428 GLU B CA 1
ATOM 6611 C C . GLU B 1 428 ? 14.969 -59.031 -17.562 1 94.38 428 GLU B C 1
ATOM 6613 O O . GLU B 1 428 ? 15.938 -59.75 -17.828 1 94.38 428 GLU B O 1
ATOM 6618 N N . GLY B 1 429 ? 13.766 -59.312 -17.828 1 94.12 429 GLY B N 1
ATOM 6619 C CA . GLY B 1 429 ? 13.43 -60.594 -18.469 1 94.12 429 GLY B CA 1
ATOM 6620 C C . GLY B 1 429 ? 13.547 -60.562 -19.984 1 94.12 429 GLY B C 1
ATOM 6621 O O . GLY B 1 429 ? 13.312 -61.562 -20.656 1 94.12 429 GLY B O 1
ATOM 6622 N N . GLY B 1 430 ? 13.922 -59.438 -20.547 1 93.62 430 GLY B N 1
ATOM 6623 C CA . GLY B 1 430 ? 14.102 -59.312 -21.984 1 93.62 430 GLY B CA 1
ATOM 6624 C C . GLY B 1 430 ? 12.797 -59.125 -22.734 1 93.62 430 GLY B C 1
ATOM 6625 O O . GLY B 1 430 ? 12.75 -59.344 -23.953 1 93.62 430 GLY B O 1
ATOM 6626 N N . LEU B 1 431 ? 11.773 -58.688 -22.047 1 93.69 431 LEU B N 1
ATOM 6627 C CA . LEU B 1 431 ? 10.445 -58.625 -22.641 1 93.69 431 LEU B CA 1
ATOM 6628 C C . LEU B 1 431 ? 10.055 -57.219 -23.031 1 93.69 431 LEU B C 1
ATOM 6630 O O . LEU B 1 431 ? 9.008 -57 -23.625 1 93.69 431 LEU B O 1
ATOM 6634 N N . SER B 1 432 ? 10.844 -56.25 -22.641 1 93.62 432 SER B N 1
ATOM 6635 C CA . SER B 1 432 ? 10.562 -54.844 -22.969 1 93.62 432 SER B CA 1
ATOM 6636 C C . SER B 1 432 ? 11.852 -54.062 -23.203 1 93.62 432 SER B C 1
ATOM 6638 O O . SER B 1 432 ? 12.945 -54.594 -22.969 1 93.62 432 SER B O 1
ATOM 6640 N N . THR B 1 433 ? 11.648 -52.812 -23.719 1 93.94 433 THR B N 1
ATOM 6641 C CA . THR B 1 433 ? 12.805 -51.969 -23.984 1 93.94 433 THR B CA 1
ATOM 6642 C C . THR B 1 433 ? 13.078 -51.062 -22.797 1 93.94 433 THR B C 1
ATOM 6644 O O . THR B 1 433 ? 12.242 -50.906 -21.906 1 93.94 433 THR B O 1
ATOM 6647 N N . TYR B 1 434 ? 14.281 -50.469 -22.844 1 94.88 434 TYR B N 1
ATOM 6648 C CA . TYR B 1 434 ? 14.641 -49.5 -21.797 1 94.88 434 TYR B CA 1
ATOM 6649 C C . TYR B 1 434 ? 13.711 -48.312 -21.812 1 94.88 434 TYR B C 1
ATOM 6651 O O . TYR B 1 434 ? 13.461 -47.688 -20.766 1 94.88 434 TYR B O 1
ATOM 6659 N N . LEU B 1 435 ? 13.234 -47.938 -22.969 1 94.25 435 LEU B N 1
ATOM 6660 C CA . LEU B 1 435 ? 12.336 -46.812 -23.078 1 94.25 435 LEU B CA 1
ATOM 6661 C C . LEU B 1 435 ? 11.109 -47 -22.188 1 94.25 435 LEU B C 1
ATOM 6663 O O . LEU B 1 435 ? 10.586 -46.031 -21.641 1 94.25 435 LEU B O 1
ATOM 6667 N N . ASP B 1 436 ? 10.641 -48.219 -22.062 1 95.69 436 ASP B N 1
ATOM 6668 C CA . ASP B 1 436 ? 9.516 -48.531 -21.172 1 95.69 436 ASP B CA 1
ATOM 6669 C C . ASP B 1 436 ? 9.875 -48.25 -19.719 1 95.69 436 ASP B C 1
ATOM 6671 O O . ASP B 1 436 ? 9.07 -47.688 -18.969 1 95.69 436 ASP B O 1
ATOM 6675 N N . VAL B 1 437 ? 11.047 -48.656 -19.359 1 96.19 437 VAL B N 1
ATOM 6676 C CA . VAL B 1 437 ? 11.531 -48.406 -18 1 96.19 437 VAL B CA 1
ATOM 6677 C C . VAL B 1 437 ? 11.672 -46.906 -17.781 1 96.19 437 VAL B C 1
ATOM 6679 O O . VAL B 1 437 ? 11.188 -46.375 -16.766 1 96.19 437 VAL B O 1
ATOM 6682 N N . LEU B 1 438 ? 12.297 -46.25 -18.734 1 95.31 438 LEU B N 1
ATOM 6683 C CA . LEU B 1 438 ? 12.547 -44.844 -18.609 1 95.31 438 LEU B CA 1
ATOM 6684 C C . LEU B 1 438 ? 11.242 -44.062 -18.453 1 95.31 438 LEU B C 1
ATOM 6686 O O . LEU B 1 438 ? 11.141 -43.188 -17.594 1 95.31 438 LEU B O 1
ATOM 6690 N N . SER B 1 439 ? 10.25 -44.281 -19.203 1 96.38 439 SER B N 1
ATOM 6691 C CA . SER B 1 439 ? 8.969 -43.594 -19.156 1 96.38 439 SER B CA 1
ATOM 6692 C C . SER B 1 439 ? 8.281 -43.75 -17.812 1 96.38 439 SER B C 1
ATOM 6694 O O . SER B 1 439 ? 7.766 -42.812 -17.234 1 96.38 439 SER B O 1
ATOM 6696 N N . THR B 1 440 ? 8.25 -45 -17.328 1 96.88 440 THR B N 1
ATOM 6697 C CA . THR B 1 440 ? 7.617 -45.281 -16.031 1 96.88 440 THR B CA 1
ATOM 6698 C C . THR B 1 440 ? 8.43 -44.656 -14.898 1 96.88 440 THR B C 1
ATOM 6700 O O . THR B 1 440 ? 7.867 -44.219 -13.898 1 96.88 440 THR B O 1
ATOM 6703 N N . GLU B 1 441 ? 9.719 -44.656 -15.062 1 96.56 441 GLU B N 1
ATOM 6704 C CA . GLU B 1 441 ? 10.617 -44.031 -14.102 1 96.56 441 GLU B CA 1
ATOM 6705 C C . GLU B 1 441 ? 10.344 -42.531 -13.984 1 96.56 441 GLU B C 1
ATOM 6707 O O . GLU B 1 441 ? 10.258 -42 -12.883 1 96.56 441 GLU B O 1
ATOM 6712 N N . GLU B 1 442 ? 10.227 -41.844 -15.102 1 96.06 442 GLU B N 1
ATOM 6713 C CA . GLU B 1 442 ? 9.914 -40.438 -15.133 1 96.06 442 GLU B CA 1
ATOM 6714 C C . GLU B 1 442 ? 8.57 -40.156 -14.469 1 96.06 442 GLU B C 1
ATOM 6716 O O . GLU B 1 442 ? 8.438 -39.188 -13.711 1 96.06 442 GLU B O 1
ATOM 6721 N N . GLY B 1 443 ? 7.59 -40.969 -14.766 1 97.06 443 GLY B N 1
ATOM 6722 C CA . GLY B 1 443 ? 6.293 -40.844 -14.125 1 97.06 443 GLY B CA 1
ATOM 6723 C C . GLY B 1 443 ? 6.359 -40.969 -12.617 1 97.06 443 GLY B C 1
ATOM 6724 O O . GLY B 1 443 ? 5.766 -40.188 -11.883 1 97.06 443 GLY B O 1
ATOM 6725 N N . LEU B 1 444 ? 7.102 -42 -12.156 1 97.69 444 LEU B N 1
ATOM 6726 C CA . LEU B 1 444 ? 7.246 -42.281 -10.734 1 97.69 444 LEU B CA 1
ATOM 6727 C C . LEU B 1 444 ? 7.871 -41.094 -10.016 1 97.69 444 LEU B C 1
ATOM 6729 O O . LEU B 1 444 ? 7.344 -40.625 -9.008 1 97.69 444 LEU B O 1
ATOM 6733 N N . ILE B 1 445 ? 8.953 -40.594 -10.586 1 97.38 445 ILE B N 1
ATOM 6734 C CA . ILE B 1 445 ? 9.688 -39.469 -9.961 1 97.38 445 ILE B CA 1
ATOM 6735 C C . ILE B 1 445 ? 8.805 -38.219 -9.93 1 97.38 445 ILE B C 1
ATOM 6737 O O . ILE B 1 445 ? 8.758 -37.531 -8.914 1 97.38 445 ILE B O 1
ATOM 6741 N N . SER B 1 446 ? 8.102 -37.969 -10.984 1 97.44 446 SER B N 1
ATOM 6742 C CA . SER B 1 446 ? 7.211 -36.812 -11.062 1 97.44 446 SER B CA 1
ATOM 6743 C C . SER B 1 446 ? 6.098 -36.906 -10.023 1 97.44 446 SER B C 1
ATOM 6745 O O . SER B 1 446 ? 5.762 -35.938 -9.375 1 97.44 446 SER B O 1
ATOM 6747 N N . ARG B 1 447 ? 5.48 -38.125 -9.867 1 98.38 447 ARG B N 1
ATOM 6748 C CA . ARG B 1 447 ? 4.395 -38.312 -8.914 1 98.38 447 ARG B CA 1
ATOM 6749 C C . ARG B 1 447 ? 4.906 -38.188 -7.477 1 98.38 447 ARG B C 1
ATOM 6751 O O . ARG B 1 447 ? 4.227 -37.625 -6.613 1 98.38 447 ARG B O 1
ATOM 6758 N N . ARG B 1 448 ? 6.086 -38.75 -7.234 1 97.75 448 ARG B N 1
ATOM 6759 C CA . ARG B 1 448 ? 6.688 -38.625 -5.91 1 97.75 448 ARG B CA 1
ATOM 6760 C C . ARG B 1 448 ? 6.91 -37.156 -5.555 1 97.75 448 ARG B C 1
ATOM 6762 O O . ARG B 1 448 ? 6.633 -36.719 -4.43 1 97.75 448 ARG B O 1
ATOM 6769 N N . ARG B 1 449 ? 7.355 -36.375 -6.492 1 97.5 449 ARG B N 1
ATOM 6770 C CA . ARG B 1 449 ? 7.594 -34.938 -6.277 1 97.5 449 ARG B CA 1
ATOM 6771 C C . ARG B 1 449 ? 6.293 -34.219 -5.957 1 97.5 449 ARG B C 1
ATOM 6773 O O . ARG B 1 449 ? 6.25 -33.406 -5.043 1 97.5 449 ARG B O 1
ATOM 6780 N N . LEU B 1 450 ? 5.238 -34.5 -6.711 1 97.69 450 LEU B N 1
ATOM 6781 C CA . LEU B 1 450 ? 3.957 -33.844 -6.5 1 97.69 450 LEU B CA 1
ATOM 6782 C C . LEU B 1 450 ? 3.408 -34.156 -5.109 1 97.69 450 LEU B C 1
ATOM 6784 O O . LEU B 1 450 ? 2.912 -33.25 -4.422 1 97.69 450 LEU B O 1
ATOM 6788 N N . VAL B 1 451 ? 3.498 -35.406 -4.699 1 97.5 451 VAL B N 1
ATOM 6789 C CA . VAL B 1 451 ? 3.023 -35.781 -3.373 1 97.5 451 VAL B CA 1
ATOM 6790 C C . VAL B 1 451 ? 3.836 -35.062 -2.305 1 97.5 451 VAL B C 1
ATOM 6792 O O . VAL B 1 451 ? 3.273 -34.5 -1.362 1 97.5 451 VAL B O 1
ATOM 6795 N N . ALA B 1 452 ? 5.16 -35 -2.471 1 96 452 ALA B N 1
ATOM 6796 C CA . ALA B 1 452 ? 6.023 -34.312 -1.517 1 96 452 ALA B CA 1
ATOM 6797 C C . ALA B 1 452 ? 5.664 -32.844 -1.428 1 96 452 ALA B C 1
ATOM 6799 O O . ALA B 1 452 ? 5.57 -32.281 -0.332 1 96 452 ALA B O 1
ATOM 6800 N N . ASP B 1 453 ? 5.441 -32.188 -2.549 1 96.25 453 ASP B N 1
ATOM 6801 C CA . ASP B 1 453 ? 5.086 -30.781 -2.613 1 96.25 453 ASP B CA 1
ATOM 6802 C C . ASP B 1 453 ? 3.768 -30.516 -1.895 1 96.25 453 ASP B C 1
ATOM 6804 O O . ASP B 1 453 ? 3.66 -29.562 -1.112 1 96.25 453 ASP B O 1
ATOM 6808 N N . LEU B 1 454 ? 2.76 -31.344 -2.172 1 96.69 454 LEU B N 1
ATOM 6809 C CA . LEU B 1 454 ? 1.432 -31.141 -1.604 1 96.69 454 LEU B CA 1
ATOM 6810 C C . LEU B 1 454 ? 1.435 -31.422 -0.104 1 96.69 454 LEU B C 1
ATOM 6812 O O . LEU B 1 454 ? 0.753 -30.734 0.66 1 96.69 454 LEU B O 1
ATOM 6816 N N . GLU B 1 455 ? 2.199 -32.469 0.3 1 94.62 455 GLU B N 1
ATOM 6817 C CA . GLU B 1 455 ? 2.311 -32.75 1.728 1 94.62 455 GLU B CA 1
ATOM 6818 C C . GLU B 1 455 ? 2.963 -31.578 2.473 1 94.62 455 GLU B C 1
ATOM 6820 O O . GLU B 1 455 ? 2.502 -31.188 3.545 1 94.62 455 GLU B O 1
ATOM 6825 N N . ALA B 1 456 ? 3.963 -31 1.906 1 93.75 456 ALA B N 1
ATOM 6826 C CA . ALA B 1 456 ? 4.652 -29.875 2.527 1 93.75 456 ALA B CA 1
ATOM 6827 C C . ALA B 1 456 ? 3.773 -28.625 2.531 1 93.75 456 ALA B C 1
ATOM 6829 O O . ALA B 1 456 ? 3.893 -27.781 3.42 1 93.75 456 ALA B O 1
ATOM 6830 N N . ARG B 1 457 ? 2.898 -28.453 1.555 1 95 457 ARG B N 1
ATOM 6831 C CA . ARG B 1 457 ? 2.025 -27.297 1.409 1 95 457 ARG B CA 1
ATOM 6832 C C . ARG B 1 457 ? 1.052 -27.203 2.578 1 95 457 ARG B C 1
ATOM 6834 O O . ARG B 1 457 ? 0.555 -26.109 2.885 1 95 457 ARG B O 1
ATOM 6841 N N . ALA B 1 458 ? 0.762 -28.359 3.246 1 94.81 458 ALA B N 1
ATOM 6842 C CA . ALA B 1 458 ? -0.137 -28.344 4.398 1 94.81 458 ALA B CA 1
ATOM 6843 C C . ALA B 1 458 ? 0.364 -27.391 5.477 1 94.81 458 ALA B C 1
ATOM 6845 O O . ALA B 1 458 ? -0.414 -26.609 6.035 1 94.81 458 ALA B O 1
ATOM 6846 N N . PHE B 1 459 ? 1.652 -27.438 5.77 1 95.25 459 PHE B N 1
ATOM 6847 C CA . PHE B 1 459 ? 2.24 -26.547 6.773 1 95.25 459 PHE B CA 1
ATOM 6848 C C . PHE B 1 459 ? 2.162 -25.094 6.328 1 95.25 459 PHE B C 1
ATOM 6850 O O . PHE B 1 459 ? 1.786 -24.219 7.109 1 95.25 459 PHE B O 1
ATOM 6857 N N . THR B 1 460 ? 2.434 -24.812 5.078 1 96.19 460 THR B N 1
ATOM 6858 C CA . THR B 1 460 ? 2.354 -23.469 4.52 1 96.19 460 THR B CA 1
ATOM 6859 C C . THR B 1 460 ? 0.949 -22.891 4.688 1 96.19 460 THR B C 1
ATOM 6861 O O . THR B 1 460 ? 0.79 -21.719 5.07 1 96.19 460 THR B O 1
ATOM 6864 N N . LEU B 1 461 ? -0.068 -23.719 4.395 1 96.12 461 LEU B N 1
ATOM 6865 C CA . LEU B 1 461 ? -1.453 -23.281 4.465 1 96.12 461 LEU B CA 1
ATOM 6866 C C . LEU B 1 461 ? -1.888 -23.078 5.914 1 96.12 461 LEU B C 1
ATOM 6868 O O . LEU B 1 461 ? -2.688 -22.188 6.211 1 96.12 461 LEU B O 1
ATOM 6872 N N . ASP B 1 462 ? -1.384 -23.891 6.777 1 95 462 ASP B N 1
ATOM 6873 C CA . ASP B 1 462 ? -1.668 -23.719 8.195 1 95 462 ASP B CA 1
ATOM 6874 C C . ASP B 1 462 ? -1.118 -22.391 8.703 1 95 462 ASP B C 1
ATOM 6876 O O . ASP B 1 462 ? -1.819 -21.641 9.398 1 95 462 ASP B O 1
ATOM 6880 N N . VAL B 1 463 ? 0.129 -22.062 8.359 1 96.5 463 VAL B N 1
ATOM 6881 C CA . VAL B 1 463 ? 0.758 -20.812 8.734 1 96.5 463 VAL B CA 1
ATOM 6882 C C . VAL B 1 463 ? -0.038 -19.641 8.148 1 96.5 463 VAL B C 1
ATOM 6884 O O . VAL B 1 463 ? -0.268 -18.641 8.828 1 96.5 463 VAL B O 1
ATOM 6887 N N . ALA B 1 464 ? -0.472 -19.766 6.879 1 96.75 464 ALA B N 1
ATOM 6888 C CA . ALA B 1 464 ? -1.271 -18.719 6.23 1 96.75 464 ALA B CA 1
ATOM 6889 C C . ALA B 1 464 ? -2.57 -18.484 6.996 1 96.75 464 ALA B C 1
ATOM 6891 O O . ALA B 1 464 ? -3.008 -17.328 7.133 1 96.75 464 ALA B O 1
ATOM 6892 N N . LEU B 1 465 ? -3.207 -19.531 7.457 1 95.19 465 LEU B N 1
ATOM 6893 C CA . LEU B 1 465 ? -4.449 -19.406 8.211 1 95.19 465 LEU B CA 1
ATOM 6894 C C . LEU B 1 465 ? -4.199 -18.719 9.547 1 95.19 465 LEU B C 1
ATOM 6896 O O . LEU B 1 465 ? -4.977 -17.859 9.969 1 95.19 465 LEU B O 1
ATOM 6900 N N . VAL B 1 466 ? -3.125 -19.062 10.211 1 95.44 466 VAL B N 1
ATOM 6901 C CA . VAL B 1 466 ? -2.76 -18.438 11.469 1 95.44 466 VAL B CA 1
ATOM 6902 C C . VAL B 1 466 ? -2.598 -16.922 11.258 1 95.44 466 VAL B C 1
ATOM 6904 O O . VAL B 1 466 ? -3.127 -16.125 12.031 1 95.44 466 VAL B O 1
ATOM 6907 N N . ARG B 1 467 ? -1.886 -16.578 10.219 1 96.19 467 ARG B N 1
ATOM 6908 C CA . ARG B 1 467 ? -1.679 -15.164 9.906 1 96.19 467 ARG B CA 1
ATOM 6909 C C . ARG B 1 467 ? -3.004 -14.469 9.625 1 96.19 467 ARG B C 1
ATOM 6911 O O . ARG B 1 467 ? -3.254 -13.375 10.125 1 96.19 467 ARG B O 1
ATOM 6918 N N . ALA B 1 468 ? -3.852 -15.117 8.836 1 96.31 468 ALA B N 1
ATOM 6919 C CA . ALA B 1 468 ? -5.137 -14.547 8.438 1 96.31 468 ALA B CA 1
ATOM 6920 C C . ALA B 1 468 ? -6.039 -14.328 9.648 1 96.31 468 ALA B C 1
ATOM 6922 O O . ALA B 1 468 ? -6.844 -13.398 9.672 1 96.31 468 ALA B O 1
ATOM 6923 N N . LEU B 1 469 ? -5.867 -15.141 10.664 1 94.81 469 LEU B N 1
ATOM 6924 C CA . LEU B 1 469 ? -6.723 -15.086 11.844 1 94.81 469 LEU B CA 1
ATOM 6925 C C . LEU B 1 469 ? -6.145 -14.148 12.891 1 94.81 469 LEU B C 1
ATOM 6927 O O . LEU B 1 469 ? -6.746 -13.945 13.953 1 94.81 469 LEU B O 1
ATOM 6931 N N . GLY B 1 470 ? -4.953 -13.555 12.617 1 94.81 470 GLY B N 1
ATOM 6932 C CA . GLY B 1 470 ? -4.406 -12.539 13.5 1 94.81 470 GLY B CA 1
ATOM 6933 C C . GLY B 1 470 ? -3.504 -13.109 14.578 1 94.81 470 GLY B C 1
ATOM 6934 O O . GLY B 1 470 ? -3.166 -12.414 15.547 1 94.81 470 GLY B O 1
ATOM 6935 N N . GLY B 1 471 ? -3.207 -14.414 14.367 1 92.5 471 GLY B N 1
ATOM 6936 C CA . GLY B 1 471 ? -2.379 -15.031 15.391 1 92.5 471 GLY B CA 1
ATOM 6937 C C . GLY B 1 471 ? -3.037 -15.055 16.766 1 92.5 471 GLY B C 1
ATOM 6938 O O . GLY B 1 471 ? -4.242 -15.289 16.875 1 92.5 471 GLY B O 1
ATOM 6939 N N . GLY B 1 472 ? -2.311 -14.867 17.891 1 87.5 472 GLY B N 1
ATOM 6940 C CA . GLY B 1 472 ? -2.824 -14.961 19.25 1 87.5 472 GLY B CA 1
ATOM 6941 C C . GLY B 1 472 ? -3.139 -13.609 19.875 1 87.5 472 GLY B C 1
ATOM 6942 O O . GLY B 1 472 ? -3.342 -13.5 21.078 1 87.5 472 GLY B O 1
ATOM 6943 N N . PHE B 1 473 ? -3.238 -12.625 19 1 88.31 473 PHE B N 1
ATOM 6944 C CA . PHE B 1 473 ? -3.541 -11.289 19.5 1 88.31 473 PHE B CA 1
ATOM 6945 C C . PHE B 1 473 ? -4.965 -11.227 20.047 1 88.31 473 PHE B C 1
ATOM 6947 O O . PHE B 1 473 ? -5.887 -11.781 19.453 1 88.31 473 PHE B O 1
ATOM 6954 N N . SER B 1 474 ? -5.18 -10.711 21.266 1 82.75 474 SER B N 1
ATOM 6955 C CA . SER B 1 474 ? -6.473 -10.359 21.844 1 82.75 474 SER B CA 1
ATOM 6956 C C . SER B 1 474 ? -6.457 -8.945 22.422 1 82.75 474 SER B C 1
ATOM 6958 O O . SER B 1 474 ? -5.543 -8.578 23.156 1 82.75 474 SER B O 1
ATOM 6960 N N . PRO B 1 475 ? -7.344 -8.211 21.844 1 72 475 PRO B N 1
ATOM 6961 C CA . PRO B 1 475 ? -7.336 -6.824 22.328 1 72 475 PRO B CA 1
ATOM 6962 C C . PRO B 1 475 ? -7.625 -6.723 23.828 1 72 475 PRO B C 1
ATOM 6964 O O . PRO B 1 475 ? -8.336 -7.566 24.375 1 72 475 PRO B O 1
ATOM 6967 N N . SER B 1 476 ? -6.836 -6.172 24.75 1 60.28 476 SER B N 1
ATOM 6968 C CA . SER B 1 476 ? -7.121 -5.941 26.156 1 60.28 476 SER B CA 1
ATOM 6969 C C . SER B 1 476 ? -8.352 -5.051 26.344 1 60.28 476 SER B C 1
ATOM 6971 O O . SER B 1 476 ? -8.672 -4.25 25.453 1 60.28 476 SER B O 1
#

Radius of gyration: 40.91 Å; Cα contacts (8 Å, |Δi|>4): 1544; chains: 2; bounding box: 63×145×84 Å